Protein AF-0000000083156816 (afdb_homodimer)

Organism: NCBI:txid41062

Nearest PDB structures (foldseek):
  1ep1-assembly1_B  TM=6.216E-01  e=5.059E-05  Lactococcus lactis
  7c3a-assembly1_A  TM=6.419E-01  e=1.952E-04  Janthinobacterium sp. J3
  3g5t-assembly1_A  TM=5.128E-01  e=2.374E+00  Saccharomyces cerevisiae
  8tn6-assembly1_C  TM=5.346E-01  e=4.349E+00  synthetic construct
  6r1j-assembly1_J-2  TM=1.664E-01  e=1.422E+00  Aeromonas hydrophila J-1

Solvent-accessible surface area (backbone atoms only — not comparable to full-atom values): 71644 Å² total; per-residue (Å²): 116,70,75,58,31,49,51,52,14,34,55,67,47,56,72,40,27,36,66,27,72,46,80,58,86,72,86,68,77,72,49,70,40,78,29,75,73,64,49,40,65,34,47,20,62,31,62,27,57,40,20,21,41,30,47,41,30,60,72,66,38,69,87,53,56,68,27,58,51,31,39,42,43,52,58,47,60,27,34,87,55,91,88,58,55,62,42,76,60,53,55,60,54,30,45,61,64,57,82,62,79,64,81,48,64,59,56,68,90,38,67,49,77,50,56,34,32,64,49,64,69,53,30,54,36,37,26,38,30,47,41,43,48,38,50,45,55,52,47,41,53,51,48,23,49,49,50,45,49,48,71,60,44,47,58,38,56,60,43,52,53,72,34,51,63,63,60,66,55,58,52,31,46,46,42,31,65,26,55,55,31,35,61,65,76,66,38,34,65,44,48,52,91,59,55,42,64,42,45,25,34,47,56,41,51,55,50,47,47,57,52,48,52,53,53,46,62,48,64,54,88,80,78,77,47,85,64,39,81,88,36,94,40,70,66,56,44,51,54,49,51,40,24,51,33,23,40,47,42,24,42,35,39,45,33,52,39,46,48,34,59,37,89,68,27,71,60,44,36,57,16,84,59,54,69,67,55,32,41,51,51,24,53,54,49,47,51,50,30,39,50,25,36,48,48,22,50,50,50,52,50,51,54,30,49,76,69,68,44,37,80,67,50,55,70,36,66,28,45,45,26,40,47,49,15,45,48,33,47,53,51,46,56,71,53,61,32,47,57,43,40,71,73,36,45,67,60,32,55,52,50,50,52,52,34,48,52,47,22,53,49,16,48,47,46,19,45,36,65,65,52,70,69,73,79,54,71,59,50,40,55,50,51,23,49,50,54,47,50,50,32,54,52,51,49,50,43,31,25,42,31,68,41,81,35,59,30,40,50,42,80,56,54,98,52,35,35,37,38,36,30,65,76,35,78,53,54,47,33,33,33,42,25,44,56,80,80,47,92,59,47,83,49,63,49,81,45,46,32,33,40,28,63,34,75,58,62,77,66,71,59,68,66,52,65,73,63,60,82,64,78,83,77,74,75,87,81,75,83,71,81,81,80,83,77,81,75,76,81,73,74,77,67,80,65,68,80,67,76,71,66,82,80,52,47,32,40,52,15,30,34,34,73,43,72,56,47,92,56,75,53,50,62,62,73,50,90,61,45,66,42,60,31,35,47,36,50,57,52,57,92,54,34,82,81,53,83,50,83,77,70,51,38,21,38,44,34,41,23,29,58,73,27,41,30,60,47,42,46,56,47,67,42,42,86,49,34,60,38,27,41,35,38,32,77,54,64,51,54,55,53,50,51,36,62,64,56,29,68,69,57,43,58,62,42,45,67,47,74,31,68,80,43,86,76,60,57,65,62,48,51,53,53,57,53,59,71,43,69,81,35,54,34,30,38,36,36,18,43,54,42,67,56,46,23,49,50,40,50,45,50,25,51,52,33,66,74,34,47,74,41,46,64,44,83,46,76,62,69,87,76,134,117,71,76,60,31,51,51,52,12,34,53,70,47,57,70,38,25,34,68,29,73,44,81,57,87,70,87,67,77,72,49,69,41,79,28,79,72,65,50,40,65,35,46,18,62,30,61,26,57,40,22,21,41,30,45,42,31,59,72,65,38,69,88,55,56,68,26,59,51,32,40,42,42,53,55,47,61,26,35,86,53,93,86,57,54,62,43,76,59,54,54,60,54,30,44,61,64,57,84,62,82,63,82,48,66,60,56,70,87,38,67,49,77,51,55,33,31,63,49,63,70,53,30,53,34,36,26,40,30,46,42,43,49,38,51,46,54,51,47,42,53,51,49,22,49,50,50,44,49,50,72,59,43,46,58,39,58,59,42,52,52,73,35,52,64,61,60,65,55,59,54,30,47,46,40,31,65,26,55,54,31,34,62,65,75,68,39,36,65,45,49,50,91,59,56,43,65,43,46,25,32,47,54,42,50,54,51,48,47,57,52,49,51,54,54,46,63,50,65,56,87,78,76,77,46,89,62,39,81,87,37,95,40,71,66,55,45,50,53,51,51,39,23,51,31,22,40,48,42,24,41,35,40,44,32,53,39,45,49,34,60,37,88,70,28,71,61,44,35,55,15,85,59,54,69,66,56,31,40,51,50,25,54,56,50,47,51,51,29,38,51,24,36,47,48,21,50,50,48,52,50,50,53,30,50,74,68,69,43,37,81,66,50,53,70,37,65,29,45,45,25,41,48,48,15,45,47,31,48,52,50,44,54,72,54,61,33,46,59,41,41,72,74,37,44,66,59,33,55,51,50,52,52,51,33,49,53,46,22,52,50,16,49,48,47,19,45,36,66,66,53,68,67,73,80,56,72,60,52,39,54,50,50,23,49,48,55,48,50,51,31,53,52,50,50,51,42,30,26,42,30,67,41,81,37,59,30,40,50,44,80,55,54,97,52,34,36,38,38,36,31,64,78,36,79,54,54,48,32,31,32,43,24,44,57,78,79,47,92,59,48,82,50,64,49,80,42,43,32,34,38,28,64,33,76,57,62,77,67,70,57,66,65,49,62,71,62,58,77,65,75,78,71,80,76,81,81,78,85,70,84,80,79,81,73,83,72,76,82,75,73,78,64,80,66,67,79,66,77,71,64,79,79,51,47,32,39,51,16,31,36,32,70,43,71,55,48,92,57,76,52,50,63,60,73,50,88,60,46,67,44,60,31,36,49,37,48,58,52,57,91,53,34,81,83,54,84,50,83,77,70,51,37,21,37,44,35,40,24,30,58,73,27,42,30,61,46,43,46,55,47,68,44,40,86,48,34,59,39,27,41,34,39,34,78,58,62,52,55,56,52,48,50,36,61,65,56,28,69,69,57,43,57,62,42,45,65,45,73,31,68,80,42,86,77,61,57,64,62,48,49,52,54,56,52,59,71,42,69,81,35,53,35,30,38,37,36,17,42,55,43,67,57,46,21,50,51,40,50,46,51,24,49,52,34,66,74,34,48,74,42,44,64,45,82,44,75,60,69,86,77,134

Structure (mmCIF, N/CA/C/O backbone):
data_AF-0000000083156816-model_v1
#
loop_
_entity.id
_entity.type
_entity.pdbx_description
1 polymer 'Ferric reductase'
#
loop_
_atom_site.group_PDB
_atom_site.id
_atom_site.type_symbol
_atom_site.label_atom_id
_atom_site.label_alt_id
_atom_site.label_comp_id
_atom_site.label_asym_id
_atom_site.label_entity_id
_atom_site.label_seq_id
_atom_site.pdbx_PDB_ins_code
_atom_site.Cartn_x
_atom_site.Cartn_y
_atom_site.Cartn_z
_atom_site.occupancy
_atom_site.B_iso_or_equiv
_atom_site.auth_seq_id
_atom_site.auth_comp_id
_atom_site.auth_asym_id
_atom_site.auth_atom_id
_atom_site.pdbx_PDB_model_num
ATOM 1 N N . MET A 1 1 ? 13.906 -25.906 -7.562 1 82.19 1 MET A N 1
ATOM 2 C CA . MET A 1 1 ? 15.062 -26.562 -8.156 1 82.19 1 MET A CA 1
ATOM 3 C C . MET A 1 1 ? 15.102 -28.047 -7.793 1 82.19 1 MET A C 1
ATOM 5 O O . MET A 1 1 ? 14.859 -28.406 -6.641 1 82.19 1 MET A O 1
ATOM 9 N N . TYR A 1 2 ? 15.398 -28.875 -8.75 1 87.81 2 TYR A N 1
ATOM 10 C CA . TYR A 1 2 ? 15.641 -30.297 -8.633 1 87.81 2 TYR A CA 1
ATOM 11 C C . TYR A 1 2 ? 14.492 -31 -7.914 1 87.81 2 TYR A C 1
ATOM 13 O O . TYR A 1 2 ? 14.703 -31.75 -6.961 1 87.81 2 TYR A O 1
ATOM 21 N N . GLN A 1 3 ? 13.422 -30.719 -8.32 1 90.12 3 GLN A N 1
ATOM 22 C CA . GLN A 1 3 ? 12.219 -31.391 -7.828 1 90.12 3 GLN A CA 1
ATOM 23 C C . GLN A 1 3 ? 11.57 -32.219 -8.922 1 90.12 3 GLN A C 1
ATOM 25 O O . GLN A 1 3 ? 11.289 -31.719 -10.016 1 90.12 3 GLN A O 1
ATOM 30 N N . PRO A 1 4 ? 11.461 -33.5 -8.617 1 94.69 4 PRO A N 1
ATOM 31 C CA . PRO A 1 4 ? 11.773 -34.312 -7.426 1 94.69 4 PRO A CA 1
ATOM 32 C C . PRO A 1 4 ? 13.219 -34.781 -7.418 1 94.69 4 PRO A C 1
ATOM 34 O O . PRO A 1 4 ? 13.758 -35.188 -8.461 1 94.69 4 PRO A O 1
ATOM 37 N N . PRO A 1 5 ? 13.797 -34.938 -6.266 1 95.44 5 PRO A N 1
ATOM 38 C CA . PRO A 1 5 ? 15.227 -35.281 -6.211 1 95.44 5 PRO A CA 1
ATOM 39 C C . PRO A 1 5 ? 15.508 -36.688 -6.684 1 95.44 5 PRO A C 1
ATOM 41 O O . PRO A 1 5 ? 16.578 -36.969 -7.227 1 95.44 5 PRO A O 1
ATOM 44 N N . CYS A 1 6 ? 14.586 -37.562 -6.508 1 97.06 6 CYS A N 1
ATOM 45 C CA . CYS A 1 6 ? 14.805 -38.938 -6.895 1 97.06 6 CYS A CA 1
ATOM 46 C C . CYS A 1 6 ? 15.055 -39.062 -8.391 1 97.06 6 CYS A C 1
ATOM 48 O O . CYS A 1 6 ? 15.938 -39.812 -8.82 1 97.06 6 CYS A O 1
ATOM 50 N N . ALA A 1 7 ? 14.305 -38.281 -9.227 1 97.44 7 ALA A N 1
ATOM 51 C CA . ALA A 1 7 ? 14.453 -38.312 -10.68 1 97.44 7 ALA A CA 1
ATOM 52 C C . ALA A 1 7 ? 15.781 -37.719 -11.117 1 97.44 7 ALA A C 1
ATOM 54 O O . ALA A 1 7 ? 16.469 -38.25 -11.984 1 97.44 7 ALA A O 1
ATOM 55 N N . TYR A 1 8 ? 16.125 -36.688 -10.508 1 96.44 8 TYR A N 1
ATOM 56 C CA . TYR A 1 8 ? 17.391 -36.062 -10.82 1 96.44 8 TYR A CA 1
ATOM 57 C C . TYR A 1 8 ? 18.562 -36.969 -10.422 1 96.44 8 TYR A C 1
ATOM 59 O O . TYR A 1 8 ? 19.578 -37.031 -11.125 1 96.44 8 TYR A O 1
ATOM 67 N N . ALA A 1 9 ? 18.422 -37.594 -9.289 1 96.81 9 ALA A N 1
ATOM 68 C CA . ALA A 1 9 ? 19.453 -38.5 -8.812 1 96.81 9 ALA A CA 1
ATOM 69 C C . ALA A 1 9 ? 19.625 -39.688 -9.781 1 96.81 9 ALA A C 1
ATOM 71 O O . ALA A 1 9 ? 20.766 -40.094 -10.031 1 96.81 9 ALA A O 1
ATOM 72 N N . CYS A 1 10 ? 18.562 -40.156 -10.352 1 97.62 10 CYS A N 1
ATOM 73 C CA . CYS A 1 10 ? 18.625 -41.219 -11.336 1 97.62 10 CYS A CA 1
ATOM 74 C C . CYS A 1 10 ? 19.422 -40.781 -12.562 1 97.62 10 CYS A C 1
ATOM 76 O O . CYS A 1 10 ? 20.312 -41.531 -13.008 1 97.62 10 CYS A O 1
ATOM 78 N N . ARG A 1 11 ? 19.125 -39.625 -13.055 1 96.31 11 ARG A N 1
ATOM 79 C CA . ARG A 1 11 ? 19.828 -39.156 -14.242 1 96.31 11 ARG A CA 1
ATOM 80 C C . ARG A 1 11 ? 21.312 -38.969 -13.961 1 96.31 11 ARG A C 1
ATOM 82 O O . ARG A 1 11 ? 22.156 -39.312 -14.789 1 96.31 11 ARG A O 1
ATOM 89 N N . ALA A 1 12 ? 21.594 -38.469 -12.805 1 94.5 12 ALA A N 1
ATOM 90 C CA . ALA A 1 12 ? 22.984 -38.219 -12.438 1 94.5 12 ALA A CA 1
ATOM 91 C C . ALA A 1 12 ? 23.766 -39.5 -12.219 1 94.5 12 ALA A C 1
ATOM 93 O O . ALA A 1 12 ? 25 -39.5 -12.242 1 94.5 12 ALA A O 1
ATOM 94 N N . SER A 1 13 ? 23.109 -40.594 -12.039 1 95.31 13 SER A N 1
ATOM 95 C CA . SER A 1 13 ? 23.734 -41.875 -11.742 1 95.31 13 SER A CA 1
ATOM 96 C C . SER A 1 13 ? 24.031 -42.656 -13.023 1 95.31 13 SER A C 1
ATOM 98 O O . SER A 1 13 ? 24.422 -43.812 -12.961 1 95.31 13 SER A O 1
ATOM 100 N N . ILE A 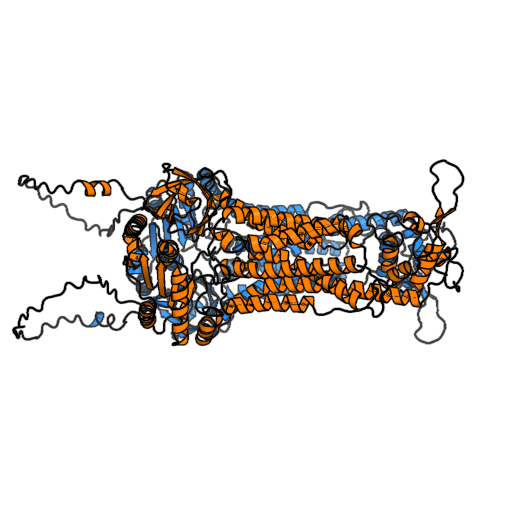1 14 ? 23.781 -41.969 -14.18 1 94.88 14 ILE A N 1
ATOM 101 C CA . ILE A 1 14 ? 24.062 -42.625 -15.453 1 94.88 14 ILE A CA 1
ATOM 102 C C . ILE A 1 14 ? 25.078 -41.781 -16.234 1 94.88 14 ILE A C 1
ATOM 104 O O . ILE A 1 14 ? 24.75 -41.125 -17.219 1 94.88 14 ILE A O 1
ATOM 108 N N . PRO A 1 15 ? 26.344 -41.875 -15.805 1 90.62 15 PRO A N 1
ATOM 109 C CA . PRO A 1 15 ? 27.375 -41.094 -16.484 1 90.62 15 PRO A CA 1
ATOM 110 C C . PRO A 1 15 ? 27.953 -41.812 -17.703 1 90.62 15 PRO A C 1
ATOM 112 O O . PRO A 1 15 ? 28.922 -41.312 -18.297 1 90.62 15 PRO A O 1
ATOM 115 N N . ASN A 1 16 ? 27.359 -42.844 -18.203 1 90.38 16 ASN A N 1
ATOM 116 C CA . ASN A 1 16 ? 27.891 -43.719 -19.234 1 90.38 16 ASN A CA 1
ATOM 117 C C . ASN A 1 16 ? 27.984 -43 -20.594 1 90.38 16 ASN A C 1
ATOM 119 O O . ASN A 1 16 ? 27.172 -42.125 -20.875 1 90.38 16 ASN A O 1
ATOM 123 N N . ALA A 1 17 ? 29 -43.438 -21.344 1 91.06 17 ALA A N 1
ATOM 124 C CA . ALA A 1 17 ? 29.016 -43.062 -22.75 1 91.06 17 ALA A CA 1
ATOM 125 C C . ALA A 1 17 ? 27.891 -43.75 -23.516 1 91.06 17 ALA A C 1
ATOM 127 O O . ALA A 1 17 ? 27.438 -44.812 -23.141 1 91.06 17 ALA A O 1
ATOM 128 N N . LEU A 1 18 ? 27.438 -43.031 -24.453 1 91.81 18 LEU A N 1
ATOM 129 C CA . LEU A 1 18 ? 26.328 -43.531 -25.234 1 91.81 18 LEU A CA 1
ATOM 130 C C . LEU A 1 18 ? 26.688 -43.688 -26.703 1 91.81 18 LEU A C 1
ATOM 132 O O . LEU A 1 18 ? 27.578 -42.969 -27.188 1 91.81 18 LEU A O 1
ATOM 136 N N . ASN A 1 19 ? 26.047 -44.594 -27.328 1 88.5 19 ASN A N 1
ATOM 137 C CA . ASN A 1 19 ? 26.156 -44.719 -28.781 1 88.5 19 ASN A CA 1
ATOM 138 C C . ASN A 1 19 ? 25.219 -43.75 -29.5 1 88.5 19 ASN A C 1
ATOM 140 O O . ASN A 1 19 ? 24 -43.938 -29.484 1 88.5 19 ASN A O 1
ATOM 144 N N . CYS A 1 20 ? 25.812 -42.594 -30 1 86.25 20 CYS A N 1
ATOM 145 C CA . CYS A 1 20 ? 24.984 -41.531 -30.578 1 86.25 20 CYS A CA 1
ATOM 146 C C . CYS A 1 20 ? 25.094 -41.531 -32.094 1 86.25 20 CYS A C 1
ATOM 148 O O . CYS A 1 20 ? 26.125 -41.938 -32.656 1 86.25 20 CYS A O 1
ATOM 150 N N . SER A 1 21 ? 23.938 -41.312 -32.812 1 71.62 21 SER A N 1
ATOM 151 C CA . SER A 1 21 ? 23.938 -41.25 -34.25 1 71.62 21 SER A CA 1
ATOM 152 C C . SER A 1 21 ? 24.531 -39.906 -34.75 1 71.62 21 SER A C 1
ATOM 154 O O . SER A 1 21 ? 24.25 -38.875 -34.156 1 71.62 21 SER A O 1
ATOM 156 N N . MET A 1 22 ? 25.688 -39.781 -35.156 1 56.78 22 MET A N 1
ATOM 157 C CA . MET A 1 22 ? 26.188 -38.531 -35.75 1 56.78 22 MET A CA 1
ATOM 158 C C . MET A 1 22 ? 25.516 -38.281 -37.094 1 56.78 22 MET A C 1
ATOM 160 O O . MET A 1 22 ? 25.422 -39.156 -37.938 1 56.78 22 MET A O 1
ATOM 164 N N . ALA A 1 23 ? 24.469 -37.375 -37.188 1 49.44 23 ALA A N 1
ATOM 165 C CA . ALA A 1 23 ? 24.047 -36.938 -38.5 1 49.44 23 ALA A CA 1
ATOM 166 C C . ALA A 1 23 ? 25.25 -36.5 -39.344 1 49.44 23 ALA A C 1
ATOM 168 O O . ALA A 1 23 ? 25.984 -35.594 -38.969 1 49.44 23 ALA A O 1
ATOM 169 N N . SER A 1 24 ? 25.906 -37.375 -39.906 1 44.31 24 SER A N 1
ATOM 170 C CA . SER A 1 24 ? 26.859 -36.875 -40.875 1 44.31 24 SER A CA 1
ATOM 171 C C . SER A 1 24 ? 26.203 -35.875 -41.844 1 44.31 24 SER A C 1
ATOM 173 O O . SER A 1 24 ? 25.047 -36.062 -42.219 1 44.31 24 SER A O 1
ATOM 175 N N . HIS A 1 25 ? 26.656 -34.625 -41.875 1 42.59 25 HIS A N 1
ATOM 176 C CA . HIS A 1 25 ? 26.203 -33.719 -42.938 1 42.59 25 HIS A CA 1
ATOM 177 C C . HIS A 1 25 ? 25.922 -34.5 -44.219 1 42.59 25 HIS A C 1
ATOM 179 O O . HIS A 1 25 ? 25.281 -33.969 -45.156 1 42.59 25 HIS A O 1
ATOM 185 N N . HIS A 1 26 ? 26.969 -35.125 -44.906 1 40.88 26 HIS A N 1
ATOM 186 C CA . HIS A 1 26 ? 26.859 -35.625 -46.281 1 40.88 26 HIS A CA 1
ATOM 187 C C . HIS A 1 26 ? 26.203 -37 -46.281 1 40.88 26 HIS A C 1
ATOM 189 O O . HIS A 1 26 ? 26.656 -37.938 -45.594 1 40.88 26 HIS A O 1
ATOM 195 N N . GLY A 1 27 ? 25 -37.25 -46.781 1 40.72 27 GLY A N 1
ATOM 196 C CA . GLY A 1 27 ? 24.031 -38.25 -47.219 1 40.72 27 GLY A CA 1
ATOM 197 C C . GLY A 1 27 ? 24.234 -39.625 -46.562 1 40.72 27 GLY A C 1
ATOM 198 O O . GLY A 1 27 ? 23.406 -40.5 -46.719 1 40.72 27 GLY A O 1
ATOM 199 N N . MET A 1 28 ? 25.453 -40.219 -46.5 1 42.5 28 MET A N 1
ATOM 200 C CA . MET A 1 28 ? 25.578 -41.688 -46.5 1 42.5 28 MET A CA 1
ATOM 201 C C . MET A 1 28 ? 25.219 -42.219 -45.125 1 42.5 28 MET A C 1
ATOM 203 O O . MET A 1 28 ? 24.906 -41.469 -44.188 1 42.5 28 MET A O 1
ATOM 207 N N . ASP A 1 29 ? 26.156 -43.125 -44.438 1 41.62 29 ASP A N 1
ATOM 208 C CA . ASP A 1 29 ? 26.109 -44.156 -43.406 1 41.62 29 ASP A CA 1
ATOM 209 C C . ASP A 1 29 ? 26.031 -43.562 -42 1 41.62 29 ASP A C 1
ATOM 211 O O . ASP A 1 29 ? 26.812 -42.688 -41.656 1 41.62 29 ASP A O 1
ATOM 215 N N . MET A 1 30 ? 24.938 -43.562 -41.375 1 48.38 30 MET A N 1
ATOM 216 C CA . MET A 1 30 ? 24.703 -43.25 -39.969 1 48.38 30 MET A CA 1
ATOM 217 C C . MET A 1 30 ? 25.734 -43.938 -39.062 1 48.38 30 MET A C 1
ATOM 219 O O . MET A 1 30 ? 25.781 -45.156 -39 1 48.38 30 MET A O 1
ATOM 223 N N . ALA A 1 31 ? 26.953 -43.531 -39.031 1 52.5 31 ALA A N 1
ATOM 224 C CA . ALA A 1 31 ? 27.969 -44.125 -38.156 1 52.5 31 ALA A CA 1
ATOM 225 C C . ALA A 1 31 ? 27.703 -43.812 -36.688 1 52.5 31 ALA A C 1
ATOM 227 O O . ALA A 1 31 ? 27.391 -42.656 -36.344 1 52.5 31 ALA A O 1
ATOM 228 N N . TRP A 1 32 ? 27.359 -44.844 -35.906 1 59.38 32 TRP A N 1
ATOM 229 C CA . TRP A 1 32 ? 27.266 -44.781 -34.438 1 59.38 32 TRP A CA 1
ATOM 230 C C . TRP A 1 32 ? 28.625 -44.531 -33.812 1 59.38 32 TRP A C 1
ATOM 232 O O . TRP A 1 32 ? 29.625 -45.094 -34.25 1 59.38 32 TRP A O 1
ATOM 242 N N . MET A 1 33 ? 28.797 -43.344 -33.281 1 69.25 33 MET A N 1
ATOM 243 C CA . MET A 1 33 ? 30.031 -43.031 -32.562 1 69.25 33 MET A CA 1
ATOM 244 C C . MET A 1 33 ? 29.812 -43 -31.062 1 69.25 33 MET A C 1
ATOM 246 O O . MET A 1 33 ? 28.766 -42.531 -30.609 1 69.25 33 MET A O 1
ATOM 250 N N . VAL A 1 34 ? 30.594 -43.75 -30.406 1 73 34 VAL A N 1
ATOM 251 C CA . VAL A 1 34 ? 30.609 -43.688 -28.953 1 73 34 VAL A CA 1
ATOM 252 C C . VAL A 1 34 ? 31.031 -42.281 -28.516 1 73 34 VAL A C 1
ATOM 254 O O . VAL A 1 34 ? 32.094 -41.812 -28.906 1 73 34 VAL A O 1
ATOM 257 N N . ASP A 1 35 ? 30.094 -41.594 -27.938 1 73.69 35 ASP A N 1
ATOM 258 C CA . ASP A 1 35 ? 30.359 -40.25 -27.422 1 73.69 35 ASP A CA 1
ATOM 259 C C . ASP A 1 35 ? 30.484 -40.25 -25.906 1 73.69 35 ASP A C 1
ATOM 261 O O . ASP A 1 35 ? 29.562 -40.625 -25.188 1 73.69 35 ASP A O 1
ATOM 265 N N . GLU A 1 36 ? 31.609 -39.812 -25.375 1 77.25 36 GLU A N 1
ATOM 266 C CA . GLU A 1 36 ? 31.859 -39.719 -23.938 1 77.25 36 GLU A CA 1
ATOM 267 C C . GLU A 1 36 ? 31.078 -38.594 -23.297 1 77.25 36 GLU A C 1
ATOM 269 O O . GLU A 1 36 ? 30.75 -38.656 -22.109 1 77.25 36 GLU A O 1
ATOM 274 N N . SER A 1 37 ? 30.781 -37.625 -24.094 1 82.69 37 SER A N 1
ATOM 275 C CA . SER A 1 37 ? 29.922 -36.531 -23.688 1 82.69 37 SER A CA 1
ATOM 276 C C . SER A 1 37 ? 28.75 -36.344 -24.641 1 82.69 37 SER A C 1
ATOM 278 O O . SER A 1 37 ? 28.797 -35.469 -25.516 1 82.69 37 SER A O 1
ATOM 280 N N . PRO A 1 38 ? 27.797 -37.125 -24.406 1 89.62 38 PRO A N 1
ATOM 281 C CA . PRO A 1 38 ? 26.672 -37.125 -25.359 1 89.62 38 PRO A CA 1
ATOM 282 C C . PRO A 1 38 ? 25.953 -35.781 -25.406 1 89.62 38 PRO A C 1
ATOM 284 O O . PRO A 1 38 ? 25.875 -35.062 -24.406 1 89.62 38 PRO A O 1
ATOM 287 N N . SER A 1 39 ? 25.516 -35.438 -26.594 1 89.31 39 SER A N 1
ATOM 288 C CA . SER A 1 39 ? 24.734 -34.219 -26.797 1 89.31 39 SER A CA 1
ATOM 289 C C . SER A 1 39 ? 23.297 -34.406 -26.297 1 89.31 39 SER A C 1
ATOM 291 O O . SER A 1 39 ? 22.844 -35.531 -26.062 1 89.31 39 SER A O 1
ATOM 293 N N . PRO A 1 40 ? 22.578 -33.281 -26.047 1 91.69 40 PRO A N 1
ATOM 294 C CA . PRO A 1 40 ? 21.188 -33.375 -25.625 1 91.69 40 PRO A CA 1
ATOM 295 C C . PRO A 1 40 ? 20.328 -34.156 -26.594 1 91.69 40 PRO A C 1
ATOM 297 O O . PRO A 1 40 ? 19.422 -34.906 -26.172 1 91.69 40 PRO A O 1
ATOM 300 N N . GLU A 1 41 ? 20.641 -34.094 -27.812 1 91.69 41 GLU A N 1
ATOM 301 C CA . GLU A 1 41 ? 19.891 -34.844 -28.812 1 91.69 41 GLU A CA 1
ATOM 302 C C . GLU A 1 41 ? 20.125 -36.344 -28.672 1 91.69 41 GLU A C 1
ATOM 304 O O . GLU A 1 41 ? 19.203 -37.125 -28.859 1 91.69 41 GLU A O 1
ATOM 309 N N . CYS A 1 42 ? 21.344 -36.625 -28.297 1 93.19 42 CYS A N 1
ATOM 310 C CA . CYS A 1 42 ? 21.672 -38.031 -28.078 1 93.19 42 CYS A CA 1
ATOM 311 C C . CYS A 1 42 ? 20.938 -38.594 -26.859 1 93.19 42 CYS A C 1
ATOM 313 O O . CYS A 1 42 ? 20.375 -39.688 -26.922 1 93.19 42 CYS A O 1
ATOM 315 N N . TYR A 1 43 ? 20.922 -37.844 -25.844 1 94.38 43 TYR A N 1
ATOM 316 C CA . TYR A 1 43 ? 20.234 -38.25 -24.641 1 94.38 43 TYR A CA 1
ATOM 317 C C . TYR A 1 43 ? 18.734 -38.469 -24.922 1 94.38 43 TYR A C 1
ATOM 319 O O . TYR A 1 43 ? 18.125 -39.406 -24.391 1 94.38 43 TYR A O 1
ATOM 327 N N . ALA A 1 44 ? 18.219 -37.594 -25.75 1 94.5 44 ALA A N 1
ATOM 328 C CA . ALA A 1 44 ? 16.781 -37.594 -26.031 1 94.5 44 ALA A CA 1
ATOM 329 C C . ALA A 1 44 ? 16.406 -38.75 -26.938 1 94.5 44 ALA A C 1
ATOM 331 O O . ALA A 1 44 ? 15.234 -39.156 -26.984 1 94.5 44 ALA A O 1
ATOM 332 N N . ALA A 1 45 ? 17.438 -39.375 -27.609 1 93.38 45 ALA A N 1
ATOM 333 C CA . ALA A 1 45 ? 17.078 -40.344 -28.641 1 93.38 45 ALA A CA 1
ATOM 334 C C . ALA A 1 45 ? 17.641 -41.719 -28.312 1 93.38 45 ALA A C 1
ATOM 336 O O . ALA A 1 45 ? 17.219 -42.719 -28.875 1 93.38 45 ALA A O 1
ATOM 337 N N . ASN A 1 46 ? 18.547 -41.844 -27.391 1 94.38 46 ASN A N 1
ATOM 338 C CA . ASN A 1 46 ? 19.234 -43.094 -27.094 1 94.38 46 ASN A CA 1
ATOM 339 C C . ASN A 1 46 ? 18.359 -44.062 -26.297 1 94.38 46 ASN A C 1
ATOM 341 O O . ASN A 1 46 ? 17.984 -43.75 -25.172 1 94.38 46 ASN A O 1
ATOM 345 N N . ASP A 1 47 ? 18.141 -45.25 -26.734 1 94.25 47 ASP A N 1
ATOM 346 C CA . ASP A 1 47 ? 17.234 -46.219 -26.109 1 94.25 47 ASP A CA 1
ATOM 347 C C . ASP A 1 47 ? 17.797 -46.719 -24.781 1 94.25 47 ASP A C 1
ATOM 349 O O . ASP A 1 47 ? 17.078 -46.781 -23.781 1 94.25 47 ASP A O 1
ATOM 353 N N . ALA A 1 48 ? 19.062 -47.062 -24.828 1 94.06 48 ALA A N 1
ATOM 354 C CA . ALA A 1 48 ? 19.672 -47.625 -23.625 1 94.06 48 ALA A CA 1
ATOM 355 C C . ALA A 1 48 ? 19.625 -46.656 -22.469 1 94.06 48 ALA A C 1
ATOM 357 O O . ALA A 1 48 ? 19.312 -47.031 -21.328 1 94.06 48 ALA A O 1
ATOM 358 N N . PHE A 1 49 ? 19.906 -45.469 -22.797 1 95.25 49 PHE A N 1
ATOM 359 C CA . PHE A 1 49 ? 19.891 -44.406 -21.781 1 95.25 49 PHE A CA 1
ATOM 360 C C . PHE A 1 49 ? 18.469 -44.188 -21.266 1 95.25 49 PHE A C 1
ATOM 362 O O . PHE A 1 49 ? 18.234 -44.156 -20.062 1 95.25 49 PHE A O 1
ATOM 369 N N . LEU A 1 50 ? 17.531 -43.969 -22.156 1 97.06 50 LEU A N 1
ATOM 370 C CA . LEU A 1 50 ? 16.141 -43.688 -21.812 1 97.06 50 LEU A CA 1
ATOM 371 C C . LEU A 1 50 ? 15.547 -44.844 -21 1 97.06 50 LEU A C 1
ATOM 373 O O . LEU A 1 50 ? 14.844 -44.594 -20 1 97.06 50 LEU A O 1
ATOM 377 N N . GLN A 1 51 ? 15.867 -46.062 -21.344 1 96.88 51 GLN A N 1
ATOM 378 C CA . GLN A 1 51 ? 15.344 -47.219 -20.656 1 96.88 51 GLN A CA 1
ATOM 379 C C . GLN A 1 51 ? 15.953 -47.344 -19.266 1 96.88 51 GLN A C 1
ATOM 381 O O . GLN A 1 51 ? 15.242 -47.625 -18.297 1 96.88 51 GLN A O 1
ATOM 386 N N . THR A 1 52 ? 17.203 -47.156 -19.188 1 96.75 52 THR A N 1
ATOM 387 C CA . THR A 1 52 ? 17.875 -47.219 -17.906 1 96.75 52 THR A CA 1
ATOM 388 C C . THR A 1 52 ? 17.359 -46.156 -16.953 1 96.75 52 THR A C 1
ATOM 390 O O . THR A 1 52 ? 17.062 -46.438 -15.789 1 96.75 52 THR A O 1
ATOM 393 N N . LEU A 1 53 ? 17.297 -44.938 -17.5 1 97.56 53 LEU A N 1
ATOM 394 C CA . LEU A 1 53 ? 16.781 -43.844 -16.703 1 97.56 53 LEU A CA 1
ATOM 395 C C . LEU A 1 53 ? 15.344 -44.094 -16.266 1 97.56 53 LEU A C 1
ATOM 397 O O . LEU A 1 53 ? 14.992 -43.875 -15.102 1 97.56 53 LEU A O 1
ATOM 401 N N . ALA A 1 54 ? 14.492 -44.531 -17.156 1 97.25 54 ALA A N 1
ATOM 402 C CA . ALA A 1 54 ? 13.086 -44.812 -16.859 1 97.25 54 ALA A CA 1
ATOM 403 C C . ALA A 1 54 ? 12.977 -45.875 -15.758 1 97.25 54 ALA A C 1
ATOM 405 O O . ALA A 1 54 ? 12.164 -45.75 -14.844 1 97.25 54 ALA A O 1
ATOM 406 N N . TYR A 1 55 ? 13.797 -46.875 -15.828 1 97 55 TYR A N 1
ATOM 407 C CA . TYR A 1 55 ? 13.75 -47.969 -14.828 1 97 55 TYR A CA 1
ATOM 408 C C . TYR A 1 55 ? 14.211 -47.438 -13.469 1 97 55 TYR A C 1
ATOM 410 O O . TYR A 1 55 ? 13.656 -47.812 -12.438 1 97 55 TYR A O 1
ATOM 418 N N . CYS A 1 56 ? 15.227 -46.688 -13.523 1 97.38 56 CYS A N 1
ATOM 419 C CA . CYS A 1 56 ? 15.711 -46.094 -12.281 1 97.38 56 CYS A CA 1
ATOM 420 C C . CYS A 1 56 ? 14.617 -45.281 -11.617 1 97.38 56 CYS A C 1
ATOM 422 O O . CYS A 1 56 ? 14.383 -45.406 -10.414 1 97.38 56 CYS A O 1
ATOM 424 N N . ILE A 1 57 ? 13.953 -44.406 -12.359 1 97.75 57 ILE A N 1
ATOM 425 C CA . ILE A 1 57 ? 12.883 -43.562 -11.844 1 97.75 57 ILE A CA 1
ATOM 426 C C . ILE A 1 57 ? 11.742 -44.406 -11.32 1 97.75 57 ILE A C 1
ATOM 428 O O . ILE A 1 57 ? 11.188 -44.156 -10.25 1 97.75 57 ILE A O 1
ATOM 432 N N . TYR A 1 58 ? 11.469 -45.469 -12.008 1 95.69 58 TYR A N 1
ATOM 433 C CA . TYR A 1 58 ? 10.414 -46.406 -11.602 1 95.69 58 TYR A CA 1
ATOM 434 C C . TYR A 1 58 ? 10.75 -47.062 -10.258 1 95.69 58 TYR A C 1
ATOM 436 O O . TYR A 1 58 ? 9.875 -47.188 -9.398 1 95.69 58 TYR A O 1
ATOM 444 N N . SER A 1 59 ? 11.914 -47.344 -10.047 1 95.81 59 SER A N 1
ATOM 445 C CA . SER A 1 59 ? 12.344 -48.094 -8.859 1 95.81 59 SER A CA 1
ATOM 446 C C . SER A 1 59 ? 12.477 -47.156 -7.656 1 95.81 59 SER A C 1
ATOM 448 O O . SER A 1 59 ? 12.25 -47.562 -6.516 1 95.81 59 SER A O 1
ATOM 450 N N . HIS A 1 60 ? 12.781 -45.906 -7.898 1 97.38 60 HIS A N 1
ATOM 451 C CA . HIS A 1 60 ? 13.172 -45.062 -6.77 1 97.38 60 HIS A CA 1
ATOM 452 C C . HIS A 1 60 ? 12.141 -43.969 -6.516 1 97.38 60 HIS A C 1
ATOM 454 O O . HIS A 1 60 ? 12.125 -43.375 -5.441 1 97.38 60 HIS A O 1
ATOM 460 N N . CYS A 1 61 ? 11.328 -43.625 -7.5 1 97.31 61 CYS A N 1
ATOM 461 C CA . CYS A 1 61 ? 10.422 -42.469 -7.367 1 97.31 61 CYS A CA 1
ATOM 462 C C . CYS A 1 61 ? 8.969 -42.938 -7.316 1 97.31 61 CYS A C 1
ATOM 464 O O . CYS A 1 61 ? 8.102 -42.344 -7.953 1 97.31 61 CYS A O 1
ATOM 466 N N . GLN A 1 62 ? 8.719 -43.938 -6.562 1 93 62 GLN A N 1
ATOM 467 C CA . GLN A 1 62 ? 7.398 -44.562 -6.531 1 93 62 GLN A CA 1
ATOM 468 C C . GLN A 1 62 ? 6.387 -43.656 -5.812 1 93 62 GLN A C 1
ATOM 470 O O . GLN A 1 62 ? 5.184 -43.75 -6.07 1 93 62 GLN A O 1
ATOM 475 N N . THR A 1 63 ? 6.848 -42.812 -5.016 1 92.25 63 THR A N 1
ATOM 476 C CA . THR A 1 63 ? 5.945 -41.969 -4.211 1 92.25 63 THR A CA 1
ATOM 477 C C . THR A 1 63 ? 5.547 -40.719 -4.965 1 92.25 63 THR A C 1
ATOM 479 O O . THR A 1 63 ? 4.66 -39.969 -4.527 1 92.25 63 THR A O 1
ATOM 482 N N . GLN A 1 64 ? 6.141 -40.469 -6.039 1 94.19 64 GLN A N 1
ATOM 483 C CA . GLN A 1 64 ? 5.84 -39.25 -6.809 1 94.19 64 GLN A CA 1
ATOM 484 C C . GLN A 1 64 ? 4.703 -39.5 -7.797 1 94.19 64 GLN A C 1
ATOM 486 O O . GLN A 1 64 ? 4.523 -40.625 -8.273 1 94.19 64 GLN A O 1
ATOM 491 N N . ALA A 1 65 ? 3.959 -38.438 -8.07 1 92.62 65 ALA A N 1
ATOM 492 C CA . ALA A 1 65 ? 2.896 -38.531 -9.062 1 92.62 65 ALA A CA 1
ATOM 493 C C . ALA A 1 65 ? 3.473 -38.75 -10.461 1 92.62 65 ALA A C 1
ATOM 495 O O . ALA A 1 65 ? 4.531 -38.188 -10.789 1 92.62 65 ALA A O 1
ATOM 496 N N . ASN A 1 66 ? 2.789 -39.531 -11.305 1 93.31 66 ASN A N 1
ATOM 497 C CA . ASN A 1 66 ? 3.236 -39.781 -12.672 1 93.31 66 ASN A CA 1
ATOM 498 C C . ASN A 1 66 ? 3.34 -38.5 -13.484 1 93.31 66 ASN A C 1
ATOM 500 O O . ASN A 1 66 ? 4.227 -38.375 -14.336 1 93.31 66 ASN A O 1
ATOM 504 N N . SER A 1 67 ? 2.445 -37.625 -13.172 1 93.88 67 SER A N 1
ATOM 505 C CA . SER A 1 67 ? 2.473 -36.344 -13.891 1 93.88 67 SER A CA 1
ATOM 506 C C . SER A 1 67 ? 3.74 -35.562 -13.57 1 93.88 67 SER A C 1
ATOM 508 O O . SER A 1 67 ? 4.328 -34.938 -14.461 1 93.88 67 SER A O 1
ATOM 510 N N . THR A 1 68 ? 4.141 -35.625 -12.312 1 95.31 68 THR A N 1
ATOM 511 C CA . THR A 1 68 ? 5.371 -34.969 -11.898 1 95.31 68 THR A CA 1
ATOM 512 C C . THR A 1 68 ? 6.582 -35.594 -12.578 1 95.31 68 THR A C 1
ATOM 514 O O . THR A 1 68 ? 7.469 -34.875 -13.055 1 95.31 68 THR A O 1
ATOM 517 N N . LEU A 1 69 ? 6.57 -36.875 -12.664 1 95.81 69 LEU A N 1
ATOM 518 C CA . LEU A 1 69 ? 7.676 -37.594 -13.281 1 95.81 69 LEU A CA 1
ATOM 519 C C . LEU A 1 69 ? 7.715 -37.344 -14.789 1 95.81 69 LEU A C 1
ATOM 521 O O . LEU A 1 69 ? 8.789 -37.188 -15.367 1 95.81 69 LEU A O 1
ATOM 525 N N . GLN A 1 70 ? 6.57 -37.281 -15.375 1 94.88 70 GLN A N 1
ATOM 526 C CA . GLN A 1 70 ? 6.508 -37 -16.812 1 94.88 70 GLN A CA 1
ATOM 527 C C . GLN A 1 70 ? 6.973 -35.594 -17.125 1 94.88 70 GLN A C 1
ATOM 529 O O . GLN A 1 70 ? 7.613 -35.344 -18.141 1 94.88 70 GLN A O 1
ATOM 534 N N . LYS A 1 71 ? 6.59 -34.75 -16.281 1 94.44 71 LYS A N 1
ATOM 535 C CA . LYS A 1 71 ? 7.051 -33.375 -16.453 1 94.44 71 LYS A CA 1
ATOM 536 C C . LYS A 1 71 ? 8.57 -33.281 -16.344 1 94.44 71 LYS A C 1
ATOM 538 O O . LYS A 1 71 ? 9.219 -32.625 -17.172 1 94.44 71 LYS A O 1
ATOM 543 N N . TYR A 1 72 ? 9.086 -33.875 -15.328 1 95 72 TYR A N 1
ATOM 544 C CA . TYR A 1 72 ? 10.539 -33.969 -15.211 1 95 72 TYR A CA 1
ATOM 545 C C . TYR A 1 72 ? 11.164 -34.562 -16.453 1 95 72 TYR A C 1
ATOM 547 O O . TYR A 1 72 ? 12.156 -34.062 -16.984 1 95 72 TYR A O 1
ATOM 555 N N . TRP A 1 73 ? 10.562 -35.688 -16.969 1 95.44 73 TRP A N 1
ATOM 556 C CA . TRP A 1 73 ? 11.031 -36.438 -18.141 1 95.44 73 TRP A CA 1
ATOM 557 C C . TRP A 1 73 ? 11.117 -35.5 -19.359 1 95.44 73 TRP A C 1
ATOM 559 O O . TRP A 1 73 ? 12.125 -35.5 -20.062 1 95.44 73 TRP A O 1
ATOM 569 N N . GLU A 1 74 ? 10.148 -34.688 -19.531 1 94 74 GLU A N 1
ATOM 570 C CA . GLU A 1 74 ? 10.062 -33.812 -20.688 1 94 74 GLU A CA 1
ATOM 571 C C . GLU A 1 74 ? 11.062 -32.656 -20.594 1 94 74 GLU A C 1
ATOM 573 O O . GLU A 1 74 ? 11.656 -32.25 -21.609 1 94 74 GLU A O 1
ATOM 578 N N . LEU A 1 75 ? 11.328 -32.281 -19.375 1 91.88 75 LEU A N 1
ATOM 579 C CA . LEU A 1 75 ? 12.078 -31.047 -19.234 1 91.88 75 LEU A CA 1
ATOM 580 C C . LEU A 1 75 ? 13.547 -31.344 -18.938 1 91.88 75 LEU A C 1
ATOM 582 O O . LEU A 1 75 ? 14.414 -30.516 -19.234 1 91.88 75 LEU A O 1
ATOM 586 N N . ASN A 1 76 ? 13.922 -32.562 -18.438 1 92.56 76 ASN A N 1
ATOM 587 C CA . ASN A 1 76 ? 15.242 -32.688 -17.828 1 92.56 76 ASN A CA 1
ATOM 588 C C . ASN A 1 76 ? 16 -33.906 -18.328 1 92.56 76 ASN A C 1
ATOM 590 O O . ASN A 1 76 ? 17.156 -34.094 -17.969 1 92.56 76 ASN A O 1
ATOM 594 N N . VAL A 1 77 ? 15.383 -34.719 -19.172 1 93.88 77 VAL A N 1
ATOM 595 C CA . VAL A 1 77 ? 16.031 -35.938 -19.656 1 93.88 77 VAL A CA 1
ATOM 596 C C . VAL A 1 77 ? 17.188 -35.562 -20.578 1 93.88 77 VAL A C 1
ATOM 598 O O . VAL A 1 77 ? 18.281 -36.125 -20.484 1 93.88 77 VAL A O 1
ATOM 601 N N . ALA A 1 78 ? 16.938 -34.562 -21.469 1 91.5 78 ALA A N 1
ATOM 602 C CA . ALA A 1 78 ? 17.938 -34.188 -22.453 1 91.5 78 ALA A CA 1
ATOM 603 C C . ALA A 1 78 ? 19 -33.281 -21.844 1 91.5 78 ALA A C 1
ATOM 605 O O . ALA A 1 78 ? 20.125 -33.219 -22.344 1 91.5 78 ALA A O 1
ATOM 606 N N . GLY A 1 79 ? 18.578 -32.594 -20.844 1 87.88 79 GLY A N 1
ATOM 607 C CA . GLY A 1 79 ? 19.5 -31.672 -20.203 1 87.88 79 GLY A CA 1
ATOM 608 C C . GLY A 1 79 ? 18.797 -30.688 -19.297 1 87.88 79 GLY A C 1
ATOM 609 O O . GLY A 1 79 ? 17.625 -30.859 -18.953 1 87.88 79 GLY A O 1
ATOM 610 N N . SER A 1 80 ? 19.641 -29.703 -18.875 1 81.94 80 SER A N 1
ATOM 611 C CA . SER A 1 80 ? 19.125 -28.75 -17.891 1 81.94 80 SER A CA 1
ATOM 612 C C . SER A 1 80 ? 18.906 -27.375 -18.516 1 81.94 80 SER A C 1
ATOM 614 O O . SER A 1 80 ? 18.422 -26.453 -17.844 1 81.94 80 SER A O 1
ATOM 616 N N . GLU A 1 81 ? 19.109 -27.297 -19.797 1 80.5 81 GLU A N 1
ATOM 617 C CA . GLU A 1 81 ? 18.953 -25.984 -20.438 1 80.5 81 GLU A CA 1
ATOM 618 C C . GLU A 1 81 ? 17.484 -25.672 -20.688 1 80.5 81 GLU A C 1
ATOM 620 O O . GLU A 1 81 ? 16.641 -26.578 -20.672 1 80.5 81 GLU A O 1
ATOM 625 N N . GLN A 1 82 ? 17.156 -24.406 -20.969 1 77 82 GLN A N 1
ATOM 626 C CA . GLN A 1 82 ? 15.781 -23.969 -21.141 1 77 82 GLN A CA 1
ATOM 627 C C . GLN A 1 82 ? 15.188 -24.5 -22.438 1 77 82 GLN A C 1
ATOM 629 O O . GLN A 1 82 ? 14.039 -24.953 -22.453 1 77 82 GLN A O 1
ATOM 634 N N . ASP A 1 83 ? 16.016 -24.469 -23.5 1 80.44 83 ASP A N 1
ATOM 635 C CA . ASP A 1 83 ? 15.523 -24.938 -24.797 1 80.44 83 ASP A CA 1
ATOM 636 C C . ASP A 1 83 ? 16.172 -26.266 -25.188 1 80.44 83 ASP A C 1
ATOM 638 O O . ASP A 1 83 ? 17.25 -26.281 -25.781 1 80.44 83 ASP A O 1
ATOM 642 N N . GLN A 1 84 ? 15.648 -27.359 -24.609 1 86.56 84 GLN A N 1
ATOM 643 C CA . GLN A 1 84 ? 16.219 -28.672 -24.906 1 86.56 84 GLN A CA 1
ATOM 644 C C . GLN A 1 84 ? 15.234 -29.516 -25.719 1 86.56 84 GLN A C 1
ATOM 646 O O . GLN A 1 84 ? 14.031 -29.266 -25.703 1 86.56 84 GLN A O 1
ATOM 651 N N . PRO A 1 85 ? 15.805 -30.406 -26.453 1 91.69 85 PRO A N 1
ATOM 652 C CA . PRO A 1 85 ? 14.93 -31.281 -27.234 1 91.69 85 PRO A CA 1
ATOM 653 C C . PRO A 1 85 ? 14.07 -32.188 -26.375 1 91.69 85 PRO A C 1
ATOM 655 O O . PRO A 1 85 ? 14.508 -32.625 -25.297 1 91.69 85 PRO A O 1
ATOM 658 N N . LEU A 1 86 ? 12.969 -32.5 -26.859 1 92.44 86 LEU A N 1
ATOM 659 C CA . LEU A 1 86 ? 12.078 -33.438 -26.188 1 92.44 86 LEU A CA 1
ATOM 660 C C . LEU A 1 86 ? 12.523 -34.875 -26.422 1 92.44 86 LEU A C 1
ATOM 662 O O . LEU A 1 86 ? 12.977 -35.219 -27.516 1 92.44 86 LEU A O 1
ATOM 666 N N . PRO A 1 87 ? 12.406 -35.656 -25.375 1 95.06 87 PRO A N 1
ATOM 667 C CA . PRO A 1 87 ? 12.734 -37.062 -25.609 1 95.06 87 PRO A CA 1
ATOM 668 C C . PRO A 1 87 ? 11.836 -37.719 -26.656 1 95.06 87 PRO A C 1
ATOM 670 O O . PRO A 1 87 ? 10.672 -37.344 -26.797 1 95.06 87 PRO A O 1
ATOM 673 N N . LYS A 1 88 ? 12.406 -38.656 -27.297 1 93.25 88 LYS A N 1
ATOM 674 C CA . LYS A 1 88 ? 11.703 -39.281 -28.406 1 93.25 88 LYS A CA 1
ATOM 675 C C . LYS A 1 88 ? 10.469 -40.031 -27.922 1 93.25 88 LYS A C 1
ATOM 677 O O . LYS A 1 88 ? 9.516 -40.25 -28.672 1 93.25 88 LYS A O 1
ATOM 682 N N . GLU A 1 89 ? 10.555 -40.5 -26.703 1 93.5 89 GLU A N 1
ATOM 683 C CA . GLU A 1 89 ? 9.422 -41.25 -26.141 1 93.5 89 GLU A CA 1
ATOM 684 C C . GLU A 1 89 ? 9.078 -40.719 -24.734 1 93.5 89 GLU A C 1
ATOM 686 O O . GLU A 1 89 ? 9.898 -40.062 -24.094 1 93.5 89 GLU A O 1
ATOM 691 N N . SER A 1 90 ? 7.891 -41.031 -24.328 1 93.56 90 SER A N 1
ATOM 692 C CA . SER A 1 90 ? 7.449 -40.625 -23 1 93.56 90 SER A CA 1
ATOM 693 C C . SER A 1 90 ? 8.047 -41.531 -21.938 1 93.56 90 SER A C 1
ATOM 695 O O . SER A 1 90 ? 8.648 -42.562 -22.25 1 93.56 90 SER A O 1
ATOM 697 N N . TYR A 1 91 ? 7.965 -41.156 -20.703 1 95.12 91 TYR A N 1
ATOM 698 C CA . TYR A 1 91 ? 8.508 -41.875 -19.562 1 95.12 91 TYR A CA 1
ATOM 699 C C . TYR A 1 91 ? 7.973 -43.312 -19.531 1 95.12 91 TYR A C 1
ATOM 701 O O . TYR A 1 91 ? 8.75 -44.281 -19.469 1 95.12 91 TYR A O 1
ATOM 709 N N . HIS A 1 92 ? 6.699 -43.562 -19.656 1 91.69 92 HIS A N 1
ATOM 710 C CA . HIS A 1 92 ? 6.09 -44.875 -19.562 1 91.69 92 HIS A CA 1
ATOM 711 C C . HIS A 1 92 ? 6.406 -45.719 -20.797 1 91.69 92 HIS A C 1
ATOM 713 O O . HIS A 1 92 ? 6.547 -46.938 -20.703 1 91.69 92 HIS A O 1
ATOM 719 N N . GLN A 1 93 ? 6.512 -45.031 -21.922 1 91.06 93 GLN A N 1
ATOM 720 C CA . GLN A 1 93 ? 6.887 -45.75 -23.125 1 91.06 93 GLN A CA 1
ATOM 721 C C . GLN A 1 93 ? 8.297 -46.312 -23.016 1 91.06 93 GLN A C 1
ATOM 723 O O . GLN A 1 93 ? 8.547 -47.438 -23.422 1 91.06 93 GLN A O 1
ATOM 728 N N . ALA A 1 94 ? 9.148 -45.5 -22.5 1 94.62 94 ALA A N 1
ATOM 729 C CA . ALA A 1 94 ? 10.531 -45.969 -22.297 1 94.62 94 ALA A CA 1
ATOM 730 C C . ALA A 1 94 ? 10.594 -47.125 -21.312 1 94.62 94 ALA A C 1
ATOM 732 O O . ALA A 1 94 ? 11.352 -48.062 -21.5 1 94.62 94 ALA A O 1
ATOM 733 N N . LEU A 1 95 ? 9.828 -47.062 -20.266 1 94.25 95 LEU A N 1
ATOM 734 C CA . LEU A 1 95 ? 9.789 -48.094 -19.25 1 94.25 95 LEU A CA 1
ATOM 735 C C . LEU A 1 95 ? 9.258 -49.406 -19.828 1 94.25 95 LEU A C 1
ATOM 737 O O . LEU A 1 95 ? 9.805 -50.5 -19.562 1 94.25 95 LEU A O 1
ATOM 741 N N . GLN A 1 96 ? 8.258 -49.344 -20.656 1 90.31 96 GLN A N 1
ATOM 742 C CA . GLN A 1 96 ? 7.621 -50.531 -21.219 1 90.31 96 GLN A CA 1
ATOM 743 C C . GLN A 1 96 ? 8.477 -51.125 -22.328 1 90.31 96 GLN A C 1
ATOM 745 O O . GLN A 1 96 ? 8.422 -52.344 -22.562 1 90.31 96 GLN A O 1
ATOM 750 N N . SER A 1 97 ? 9.281 -50.344 -22.922 1 92.25 97 SER A N 1
ATOM 751 C CA . SER A 1 97 ? 10.094 -50.812 -24.031 1 92.25 97 SER A CA 1
ATOM 752 C C . SER A 1 97 ? 11.234 -51.719 -23.547 1 92.25 97 SER A C 1
ATOM 754 O O . SER A 1 97 ? 11.859 -52.406 -24.344 1 92.25 97 SER A O 1
ATOM 756 N N . ILE A 1 98 ? 11.586 -51.781 -22.359 1 92.06 98 ILE A N 1
ATOM 757 C CA . ILE A 1 98 ? 12.68 -52.562 -21.828 1 92.06 98 ILE A CA 1
ATOM 758 C C . ILE A 1 98 ? 12.398 -54.062 -22.062 1 92.06 98 ILE A C 1
ATOM 760 O O . ILE A 1 98 ? 13.297 -54.812 -22.469 1 92.06 98 ILE A O 1
ATOM 764 N N . GLY A 1 99 ? 11.188 -54.562 -22.016 1 86.81 99 GLY A N 1
ATOM 765 C CA . GLY A 1 99 ? 10.766 -55.906 -22.328 1 86.81 99 GLY A CA 1
ATOM 766 C C . GLY A 1 99 ? 11.273 -56.938 -21.328 1 86.81 99 GLY A C 1
ATOM 767 O O . GLY A 1 99 ? 10.891 -58.125 -21.391 1 86.81 99 GLY A O 1
ATOM 768 N N . PHE A 1 100 ? 12.352 -56.656 -20.516 1 89.19 100 PHE A N 1
ATOM 769 C CA . PHE A 1 100 ? 12.891 -57.562 -19.5 1 89.19 100 PHE A CA 1
ATOM 770 C C . PHE A 1 100 ? 13.203 -56.812 -18.219 1 89.19 100 PHE A C 1
ATOM 772 O O . PHE A 1 100 ? 13.156 -55.562 -18.188 1 89.19 100 PHE A O 1
ATOM 779 N N . ARG A 1 101 ? 13.305 -57.562 -17.141 1 90 101 ARG A N 1
ATOM 780 C CA . ARG A 1 101 ? 13.734 -56.969 -15.883 1 90 101 ARG A CA 1
ATOM 781 C C . ARG A 1 101 ? 15.258 -56.844 -15.82 1 90 101 ARG A C 1
ATOM 783 O O . ARG A 1 101 ? 15.953 -57.875 -15.781 1 90 101 ARG A O 1
ATOM 790 N N . PRO A 1 102 ? 15.68 -55.656 -15.844 1 92.06 102 PRO A N 1
ATOM 791 C CA . PRO A 1 102 ? 17.141 -55.531 -15.781 1 92.06 102 PRO A CA 1
ATOM 792 C C . PRO A 1 102 ? 17.734 -56.125 -14.508 1 92.06 102 PRO A C 1
ATOM 794 O O . PRO A 1 102 ? 17.156 -55.969 -13.422 1 92.06 102 PRO A O 1
ATOM 797 N N . ASN A 1 103 ? 18.75 -56.812 -14.602 1 89.81 103 ASN A N 1
ATOM 798 C CA . ASN A 1 103 ? 19.359 -57.469 -13.445 1 89.81 103 ASN A CA 1
ATOM 799 C C . ASN A 1 103 ? 20.859 -57.156 -13.383 1 89.81 103 ASN A C 1
ATOM 801 O O . ASN A 1 103 ? 21.531 -57.562 -12.422 1 89.81 103 ASN A O 1
ATOM 805 N N . ALA A 1 104 ? 21.344 -56.531 -14.43 1 91.38 104 ALA A N 1
ATOM 806 C CA . ALA A 1 104 ? 22.766 -56.219 -14.438 1 91.38 104 ALA A CA 1
ATOM 807 C C . ALA A 1 104 ? 23 -54.75 -14.07 1 91.38 104 ALA A C 1
ATOM 809 O O . ALA A 1 104 ? 22.359 -53.875 -14.617 1 91.38 104 ALA A O 1
ATOM 810 N N . THR A 1 105 ? 23.906 -54.625 -13.156 1 93.19 105 THR A N 1
ATOM 811 C CA . THR A 1 105 ? 24.297 -53.281 -12.773 1 93.19 105 THR A CA 1
ATOM 812 C C . THR A 1 105 ? 25.312 -52.688 -13.766 1 93.19 105 THR A C 1
ATOM 814 O O . THR A 1 105 ? 26.266 -53.375 -14.141 1 93.19 105 THR A O 1
ATOM 817 N N . MET A 1 106 ? 25.047 -51.469 -14.172 1 88.31 106 MET A N 1
ATOM 818 C CA . MET A 1 106 ? 25.891 -50.844 -15.195 1 88.31 106 MET A CA 1
ATOM 819 C C . MET A 1 106 ? 27.281 -50.562 -14.641 1 88.31 106 MET A C 1
ATOM 821 O O . MET A 1 106 ? 27.438 -50.281 -13.445 1 88.31 106 MET A O 1
ATOM 825 N N . ASN A 1 107 ? 28.203 -50.75 -15.578 1 85.69 107 ASN A N 1
ATOM 826 C CA . ASN A 1 107 ? 29.562 -50.281 -15.32 1 85.69 107 ASN A CA 1
ATOM 827 C C . ASN A 1 107 ? 29.766 -48.844 -15.828 1 85.69 107 ASN A C 1
ATOM 829 O O . ASN A 1 107 ? 29.641 -48.594 -17.031 1 85.69 107 ASN A O 1
ATOM 833 N N . SER A 1 108 ? 30.156 -47.969 -14.969 1 83.06 108 SER A N 1
ATOM 834 C CA . SER A 1 108 ? 30.219 -46.531 -15.273 1 83.06 108 SER A CA 1
ATOM 835 C C . SER A 1 108 ? 31.203 -46.25 -16.391 1 83.06 108 SER A C 1
ATOM 837 O O . SER A 1 108 ? 31.078 -45.25 -17.094 1 83.06 108 SER A O 1
ATOM 839 N N . SER A 1 109 ? 32.156 -47.125 -16.625 1 83.94 109 SER A N 1
ATOM 840 C CA . SER A 1 109 ? 33.188 -46.906 -17.625 1 83.94 109 SER A CA 1
ATOM 841 C C . SER A 1 109 ? 32.844 -47.531 -18.969 1 83.94 109 SER A C 1
ATOM 843 O O . SER A 1 109 ? 33.469 -47.25 -19.984 1 83.94 109 SER A O 1
ATOM 845 N N . ALA A 1 110 ? 31.75 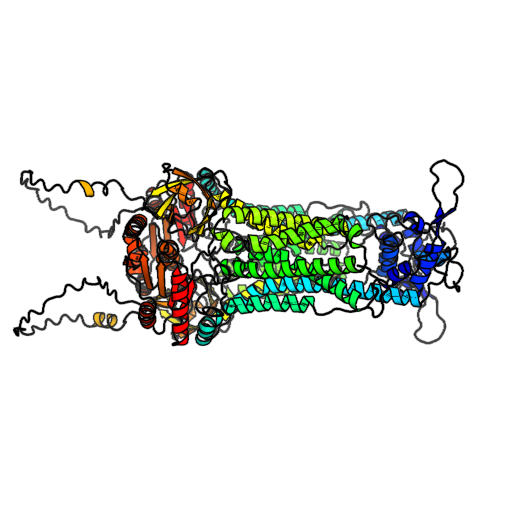-48.281 -18.922 1 87.12 110 ALA A N 1
ATOM 846 C CA . ALA A 1 110 ? 31.375 -49 -20.141 1 87.12 110 ALA A CA 1
ATOM 847 C C . ALA A 1 110 ? 30.281 -48.25 -20.906 1 87.12 110 ALA A C 1
ATOM 849 O O . ALA A 1 110 ? 29.609 -47.375 -20.328 1 87.12 110 ALA A O 1
ATOM 850 N N . VAL A 1 111 ? 30.281 -48.469 -22.156 1 91 111 VAL A N 1
ATOM 851 C CA . VAL A 1 111 ? 29.219 -47.906 -23 1 91 111 VAL A CA 1
ATOM 852 C C . VAL A 1 111 ? 27.891 -48.594 -22.656 1 91 111 VAL A C 1
ATOM 854 O O . VAL A 1 111 ? 27.812 -49.812 -22.5 1 91 111 VAL A O 1
ATOM 857 N N . LEU A 1 112 ? 26.922 -47.781 -22.438 1 92.25 112 LEU A N 1
ATOM 858 C CA . LEU A 1 112 ? 25.609 -48.312 -22.109 1 92.25 112 LEU A CA 1
ATOM 859 C C . LEU A 1 112 ? 24.938 -48.875 -23.344 1 92.25 112 LEU A C 1
ATOM 861 O O . LEU A 1 112 ? 24.547 -48.156 -24.25 1 92.25 112 LEU A O 1
ATOM 865 N N . GLU A 1 113 ? 24.766 -50.125 -23.344 1 88.25 113 GLU A N 1
ATOM 866 C CA . GLU A 1 113 ? 24.266 -50.812 -24.531 1 88.25 113 GLU A CA 1
ATOM 867 C C . GLU A 1 113 ? 22.812 -51.219 -24.375 1 88.25 113 GLU A C 1
ATOM 869 O O . GLU A 1 113 ? 22.078 -51.375 -25.344 1 88.25 113 GLU A O 1
ATOM 874 N N . SER A 1 114 ? 22.516 -51.531 -23.188 1 91.06 114 SER A N 1
ATOM 875 C CA . SER A 1 114 ? 21.156 -51.938 -22.906 1 91.06 114 SER A CA 1
ATOM 876 C C . SER A 1 114 ? 20.688 -51.438 -21.547 1 91.06 114 SER A C 1
ATOM 878 O O . SER A 1 114 ? 21.469 -50.906 -20.781 1 91.06 114 SER A O 1
ATOM 880 N N . ALA A 1 115 ? 19.422 -51.594 -21.328 1 95 115 ALA A N 1
ATOM 881 C CA . ALA A 1 115 ? 18.844 -51.188 -20.047 1 95 115 ALA A CA 1
ATOM 882 C C . ALA A 1 115 ? 19.562 -51.875 -18.891 1 95 115 ALA A C 1
ATOM 884 O O . ALA A 1 115 ? 19.719 -53.094 -18.875 1 95 115 ALA A O 1
ATOM 885 N N . SER A 1 116 ? 19.984 -51.094 -17.969 1 95 116 SER A N 1
ATOM 886 C CA . SER A 1 116 ? 20.766 -51.594 -16.844 1 95 116 SER A CA 1
ATOM 887 C C . SER A 1 116 ? 20.312 -50.969 -15.531 1 95 116 SER A C 1
ATOM 889 O O . SER A 1 116 ? 19.516 -50.031 -15.523 1 95 116 SER A O 1
ATOM 891 N N . LEU A 1 117 ? 20.766 -51.656 -14.445 1 95.69 117 LEU A N 1
ATOM 892 C CA . LEU A 1 117 ? 20.531 -51.094 -13.117 1 95.69 117 LEU A CA 1
ATOM 893 C C . LEU A 1 117 ? 21.609 -50.094 -12.742 1 95.69 117 LEU A C 1
ATOM 895 O O . LEU A 1 117 ? 22.781 -50.312 -13.047 1 95.69 117 LEU A O 1
ATOM 899 N N . VAL A 1 118 ? 21.141 -49.062 -12.109 1 95.5 118 VAL A N 1
ATOM 900 C CA . VAL A 1 118 ? 22.094 -48.094 -11.586 1 95.5 118 VAL A CA 1
ATOM 901 C C . VAL A 1 118 ? 22.625 -48.562 -10.234 1 95.5 118 VAL A C 1
ATOM 903 O O . VAL A 1 118 ? 21.906 -49.156 -9.445 1 95.5 118 VAL A O 1
ATOM 906 N N . PRO A 1 119 ? 23.875 -48.406 -10.016 1 94.94 119 PRO A N 1
ATOM 907 C CA . PRO A 1 119 ? 24.406 -48.75 -8.695 1 94.94 119 PRO A CA 1
ATOM 908 C C . PRO A 1 119 ? 23.703 -48.031 -7.559 1 94.94 119 PRO A C 1
ATOM 910 O O . PRO A 1 119 ? 23.656 -46.781 -7.555 1 94.94 119 PRO A O 1
ATOM 913 N N . GLU A 1 120 ? 23.219 -48.812 -6.574 1 95.44 120 GLU A N 1
ATOM 914 C CA . GLU A 1 120 ? 22.438 -48.25 -5.484 1 95.44 120 GLU A CA 1
ATOM 915 C C . GLU A 1 120 ? 23.266 -47.281 -4.66 1 95.44 120 GLU A C 1
ATOM 917 O O . GLU A 1 120 ? 22.75 -46.25 -4.188 1 95.44 120 GLU A O 1
ATOM 922 N N . GLU A 1 121 ? 24.469 -47.562 -4.465 1 93.88 121 GLU A N 1
ATOM 923 C CA . GLU A 1 121 ? 25.328 -46.688 -3.693 1 93.88 121 GLU A CA 1
ATOM 924 C C . GLU A 1 121 ? 25.469 -45.312 -4.383 1 93.88 121 GLU A C 1
ATOM 926 O O . GLU A 1 121 ? 25.422 -44.281 -3.727 1 93.88 121 GLU A O 1
ATOM 931 N N . LEU A 1 122 ? 25.656 -45.406 -5.711 1 94.81 122 LEU A N 1
ATOM 932 C CA . LEU A 1 122 ? 25.797 -44.156 -6.477 1 94.81 122 LEU A CA 1
ATOM 933 C C . LEU A 1 122 ? 24.484 -43.375 -6.473 1 94.81 122 LEU A C 1
ATOM 935 O O . LEU A 1 122 ? 24.5 -42.156 -6.336 1 94.81 122 LEU A O 1
ATOM 939 N N . TYR A 1 123 ? 23.422 -44.062 -6.582 1 96.12 123 TYR A N 1
ATOM 940 C CA . TYR A 1 123 ? 22.125 -43.406 -6.527 1 96.12 123 TYR A CA 1
ATOM 941 C C . TYR A 1 123 ? 21.922 -42.719 -5.188 1 96.12 123 TYR A C 1
ATOM 943 O O . TYR A 1 123 ? 21.516 -41.562 -5.137 1 96.12 123 TYR A O 1
ATOM 951 N N . ASP A 1 124 ? 22.109 -43.469 -4.125 1 95.88 124 ASP A N 1
ATOM 952 C CA . ASP A 1 124 ? 21.906 -42.906 -2.783 1 95.88 124 ASP A CA 1
ATOM 953 C C . ASP A 1 124 ? 22.766 -41.656 -2.568 1 95.88 124 ASP A C 1
ATOM 955 O O . ASP A 1 124 ? 22.312 -40.688 -1.961 1 95.88 124 ASP A O 1
ATOM 959 N N . LEU A 1 125 ? 23.953 -41.75 -3.057 1 95.38 125 LEU A N 1
ATOM 960 C CA . LEU A 1 125 ? 24.859 -40.594 -2.926 1 95.38 125 LEU A CA 1
ATOM 961 C C . LEU A 1 125 ? 24.328 -39.406 -3.691 1 95.38 125 LEU A C 1
ATOM 963 O O . LEU A 1 125 ? 24.312 -38.281 -3.166 1 95.38 125 LEU A O 1
ATOM 967 N N . ASN A 1 126 ? 23.859 -39.625 -4.883 1 96.25 126 ASN A N 1
ATOM 968 C CA . ASN A 1 126 ? 23.297 -38.531 -5.688 1 96.25 126 ASN A CA 1
ATOM 969 C C . ASN A 1 126 ? 22.016 -38 -5.07 1 96.25 126 ASN A C 1
ATOM 971 O O . ASN A 1 126 ? 21.812 -36.781 -5.031 1 96.25 126 ASN A O 1
ATOM 975 N N . TRP A 1 127 ? 21.203 -38.875 -4.621 1 96.31 127 TRP A N 1
ATOM 976 C CA . TRP A 1 127 ? 19.938 -38.469 -4.012 1 96.31 127 TRP A CA 1
ATOM 977 C C . TRP A 1 127 ? 20.188 -37.594 -2.787 1 96.31 127 TRP A C 1
ATOM 979 O O . TRP A 1 127 ? 19.531 -36.562 -2.615 1 96.31 127 TRP A O 1
ATOM 989 N N . ARG A 1 128 ? 21.031 -37.969 -1.908 1 95.56 128 ARG A N 1
ATOM 990 C CA . ARG A 1 128 ? 21.344 -37.188 -0.71 1 95.56 128 ARG A CA 1
ATOM 991 C C . ARG A 1 128 ? 21.922 -35.844 -1.074 1 95.56 128 ARG A C 1
ATOM 993 O O . ARG A 1 128 ? 21.516 -34.812 -0.524 1 95.56 128 ARG A O 1
ATOM 1000 N N . THR A 1 129 ? 22.859 -35.844 -2.02 1 96.19 129 THR A N 1
ATOM 1001 C CA . THR A 1 129 ? 23.516 -34.625 -2.443 1 96.19 129 THR A CA 1
ATOM 1002 C C . THR A 1 129 ? 22.5 -33.625 -2.998 1 96.19 129 THR A C 1
ATOM 1004 O O . THR A 1 129 ? 22.438 -32.469 -2.562 1 96.19 129 THR A O 1
ATOM 1007 N N . LEU A 1 130 ? 21.688 -34.125 -3.893 1 96.25 130 LEU A N 1
ATOM 1008 C CA . LEU A 1 130 ? 20.734 -33.25 -4.57 1 96.25 130 LEU A CA 1
ATOM 1009 C C . LEU A 1 130 ? 19.625 -32.844 -3.627 1 96.25 130 LEU A C 1
ATOM 1011 O O . LEU A 1 130 ? 19.141 -31.703 -3.695 1 96.25 130 LEU A O 1
ATOM 1015 N N . SER A 1 131 ? 19.188 -33.719 -2.766 1 95.62 131 SER A N 1
ATOM 1016 C CA . SER A 1 131 ? 18.141 -33.406 -1.802 1 95.62 131 SER A CA 1
ATOM 1017 C C . SER A 1 131 ? 18.594 -32.312 -0.833 1 95.62 131 SER A C 1
ATOM 1019 O O . SER A 1 131 ? 17.859 -31.344 -0.576 1 95.62 131 SER A O 1
ATOM 1021 N N . VAL A 1 132 ? 19.75 -32.469 -0.341 1 96.12 132 VAL A N 1
ATOM 1022 C CA . VAL A 1 132 ? 20.281 -31.484 0.6 1 96.12 132 VAL A CA 1
ATOM 1023 C C . VAL A 1 132 ? 20.484 -30.156 -0.108 1 96.12 132 VAL A C 1
ATOM 1025 O O . VAL A 1 132 ? 20.125 -29.094 0.427 1 96.12 132 VAL A O 1
ATOM 1028 N N . PHE A 1 133 ? 21 -30.188 -1.285 1 95.44 133 PHE A N 1
ATOM 1029 C CA . PHE A 1 133 ? 21.203 -28.969 -2.047 1 95.44 133 PHE A CA 1
ATOM 1030 C C . PHE A 1 133 ? 19.891 -28.234 -2.266 1 95.44 133 PHE A C 1
ATOM 1032 O O . PHE A 1 133 ? 19.797 -27.016 -2.059 1 95.44 133 PHE A O 1
ATOM 1039 N N . ALA A 1 134 ? 18.891 -28.969 -2.697 1 94.62 134 ALA A N 1
ATOM 1040 C CA . ALA A 1 134 ? 17.578 -28.375 -2.951 1 94.62 134 ALA A CA 1
ATOM 1041 C C . ALA A 1 134 ? 17 -27.766 -1.679 1 94.62 134 ALA A C 1
ATOM 1043 O O . ALA A 1 134 ? 16.438 -26.672 -1.713 1 94.62 134 ALA A O 1
ATOM 1044 N N . ARG A 1 135 ? 17.141 -28.422 -0.583 1 95.56 135 ARG A N 1
ATOM 1045 C CA . ARG A 1 135 ? 16.641 -27.891 0.688 1 95.56 135 ARG A CA 1
ATOM 1046 C C . ARG A 1 135 ? 17.406 -26.641 1.104 1 95.56 135 ARG A C 1
ATOM 1048 O O . ARG A 1 135 ? 16.812 -25.688 1.618 1 95.56 135 ARG A O 1
ATOM 1055 N N . MET A 1 136 ? 18.672 -26.656 0.861 1 95.81 136 MET A N 1
ATOM 1056 C CA . MET A 1 136 ? 19.5 -25.5 1.214 1 95.81 136 MET A CA 1
ATOM 1057 C C . MET A 1 136 ? 19.109 -24.297 0.376 1 95.81 136 MET A C 1
ATOM 1059 O O . MET A 1 136 ? 18.969 -23.188 0.905 1 95.81 136 MET A O 1
ATOM 1063 N N . GLU A 1 137 ? 18.906 -24.5 -0.898 1 94.81 137 GLU A N 1
ATOM 1064 C CA . GLU A 1 137 ? 18.516 -23.391 -1.771 1 94.81 137 GLU A CA 1
ATOM 1065 C C . GLU A 1 137 ? 17.156 -22.828 -1.375 1 94.81 137 GLU A C 1
ATOM 1067 O O . GLU A 1 137 ? 16.969 -21.609 -1.387 1 94.81 137 GLU A O 1
ATOM 1072 N N . ALA A 1 138 ? 16.297 -23.672 -1.024 1 95.38 138 ALA A N 1
ATOM 1073 C CA . ALA A 1 138 ? 14.984 -23.219 -0.564 1 95.38 138 ALA A CA 1
ATOM 1074 C C . ALA A 1 138 ? 15.094 -22.438 0.74 1 95.38 138 ALA A C 1
ATOM 1076 O O . ALA A 1 138 ? 14.406 -21.438 0.931 1 95.38 138 ALA A O 1
ATOM 1077 N N . ARG A 1 139 ? 15.945 -22.891 1.582 1 96.56 139 ARG A N 1
ATOM 1078 C CA . ARG A 1 139 ? 16.141 -22.234 2.863 1 96.56 139 ARG A CA 1
ATOM 1079 C C . ARG A 1 139 ? 16.766 -20.859 2.676 1 96.56 139 ARG A C 1
ATOM 1081 O O . ARG A 1 139 ? 16.438 -19.906 3.383 1 96.56 139 ARG A O 1
ATOM 1088 N N . HIS A 1 140 ? 17.719 -20.75 1.716 1 96.94 140 HIS A N 1
ATOM 1089 C CA . HIS A 1 140 ? 18.312 -19.453 1.412 1 96.94 140 HIS A CA 1
ATOM 1090 C C . HIS A 1 140 ? 17.234 -18.438 1.062 1 96.94 140 HIS A C 1
ATOM 1092 O O . HIS A 1 140 ? 17.219 -17.328 1.606 1 96.94 140 HIS A O 1
ATOM 1098 N N . GLU A 1 141 ? 16.312 -18.844 0.236 1 95.88 141 GLU A N 1
ATOM 1099 C CA . GLU A 1 141 ? 15.273 -17.922 -0.225 1 95.88 141 GLU A CA 1
ATOM 1100 C C . GLU A 1 141 ? 14.273 -17.609 0.888 1 95.88 141 GLU A C 1
ATOM 1102 O O . GLU A 1 141 ? 13.812 -16.484 1.012 1 95.88 141 GLU A O 1
ATOM 1107 N N . LYS A 1 142 ? 13.961 -18.625 1.661 1 96.88 142 LYS A N 1
ATOM 1108 C CA . LYS A 1 142 ? 13.055 -18.406 2.783 1 96.88 142 LYS A CA 1
ATOM 1109 C C . LYS A 1 142 ? 13.625 -17.375 3.766 1 96.88 142 LYS A C 1
ATOM 1111 O O . LYS A 1 142 ? 12.922 -16.469 4.203 1 96.88 142 LYS A O 1
ATOM 1116 N N . TYR A 1 143 ? 14.875 -17.547 4.07 1 98 143 TYR A N 1
ATOM 1117 C CA . TYR A 1 143 ? 15.523 -16.641 5.008 1 98 143 TYR A CA 1
ATOM 1118 C C . TYR A 1 143 ? 15.633 -15.234 4.418 1 98 143 TYR A C 1
ATOM 1120 O O . TYR A 1 143 ? 15.5 -14.234 5.141 1 98 143 TYR A O 1
ATOM 1128 N N . ALA A 1 144 ? 15.891 -15.18 3.121 1 97.94 144 ALA A N 1
ATOM 1129 C CA . ALA A 1 144 ? 15.938 -13.883 2.457 1 97.94 144 ALA A CA 1
ATOM 1130 C C . ALA A 1 144 ? 14.602 -13.164 2.561 1 97.94 144 ALA A C 1
ATOM 1132 O O . ALA A 1 144 ? 14.547 -11.961 2.838 1 97.94 144 ALA A O 1
ATOM 1133 N N . ILE A 1 145 ? 13.547 -13.875 2.414 1 97.62 145 ILE A N 1
ATOM 1134 C CA . ILE A 1 145 ? 12.211 -13.289 2.494 1 97.62 145 ILE A CA 1
ATOM 1135 C C . ILE A 1 145 ? 11.922 -12.859 3.93 1 97.62 145 ILE A C 1
ATOM 1137 O O . ILE A 1 145 ? 11.383 -11.773 4.16 1 97.62 145 ILE A O 1
ATOM 1141 N N . ILE A 1 146 ? 12.305 -13.664 4.855 1 97.5 146 ILE A N 1
ATOM 1142 C CA . ILE A 1 146 ? 12.125 -13.32 6.266 1 97.5 146 ILE A CA 1
ATOM 1143 C C . ILE A 1 146 ? 12.867 -12.031 6.586 1 97.5 146 ILE A C 1
ATOM 1145 O O . ILE A 1 146 ? 12.328 -11.141 7.238 1 97.5 146 ILE A O 1
ATOM 1149 N N . LEU A 1 147 ? 14.039 -11.961 6.066 1 98.12 147 LEU A N 1
ATOM 1150 C CA . LEU A 1 147 ? 14.859 -10.781 6.297 1 98.12 147 LEU A CA 1
ATOM 1151 C C . LEU A 1 147 ? 14.203 -9.539 5.715 1 98.12 147 LEU A C 1
ATOM 1153 O O . LEU A 1 147 ? 14.055 -8.523 6.406 1 98.12 147 LEU A O 1
ATOM 1157 N N . LEU A 1 148 ? 13.773 -9.586 4.5 1 97.56 148 LEU A N 1
ATOM 1158 C CA . LEU A 1 148 ? 13.148 -8.453 3.828 1 97.56 148 LEU A CA 1
ATOM 1159 C C . LEU A 1 148 ? 11.867 -8.031 4.547 1 97.56 148 LEU A C 1
ATOM 1161 O O . LEU A 1 148 ? 11.68 -6.852 4.848 1 97.56 148 LEU A O 1
ATOM 1165 N N . VAL A 1 149 ? 11.086 -8.977 4.941 1 96.94 149 VAL A N 1
ATOM 1166 C CA . VAL A 1 149 ? 9.766 -8.695 5.496 1 96.94 149 VAL A CA 1
ATOM 1167 C C . VAL A 1 149 ? 9.906 -8.156 6.918 1 96.94 149 VAL A C 1
ATOM 1169 O O . VAL A 1 149 ? 9.266 -7.164 7.277 1 96.94 149 VAL A O 1
ATOM 1172 N N . THR A 1 150 ? 10.703 -8.695 7.691 1 97.19 150 THR A N 1
ATOM 1173 C CA . THR A 1 150 ? 10.82 -8.258 9.078 1 97.19 150 THR A CA 1
ATOM 1174 C C . THR A 1 150 ? 11.445 -6.875 9.164 1 97.19 150 THR A C 1
ATOM 1176 O O . THR A 1 150 ? 11.016 -6.035 9.961 1 97.19 150 THR A O 1
ATOM 1179 N N . CYS A 1 151 ? 12.438 -6.617 8.32 1 97.81 151 CYS A N 1
ATOM 1180 C CA . CYS A 1 151 ? 13.102 -5.32 8.367 1 97.81 151 CYS A CA 1
ATOM 1181 C C . CYS A 1 151 ? 12.219 -4.23 7.777 1 97.81 151 CYS A C 1
ATOM 1183 O O . CYS A 1 151 ? 12.422 -3.045 8.047 1 97.81 151 CYS A O 1
ATOM 1185 N N . ALA A 1 152 ? 11.234 -4.566 7.023 1 96.38 152 ALA A N 1
ATOM 1186 C CA . ALA A 1 152 ? 10.297 -3.594 6.48 1 96.38 152 ALA A CA 1
ATOM 1187 C C . ALA A 1 152 ? 9.094 -3.422 7.402 1 96.38 152 ALA A C 1
ATOM 1189 O O . ALA A 1 152 ? 8.594 -2.309 7.586 1 96.38 152 ALA A O 1
ATOM 1190 N N . ILE A 1 153 ? 8.672 -4.473 8.133 1 95.25 153 ILE A N 1
ATOM 1191 C CA . ILE A 1 153 ? 7.402 -4.473 8.852 1 95.25 153 ILE A CA 1
ATOM 1192 C C . ILE A 1 153 ? 7.625 -4.051 10.297 1 95.25 153 ILE A C 1
ATOM 1194 O O . ILE A 1 153 ? 6.758 -3.418 10.906 1 95.25 153 ILE A O 1
ATOM 1198 N N . ILE A 1 154 ? 8.742 -4.355 10.859 1 96.06 154 ILE A N 1
ATOM 1199 C CA . ILE A 1 154 ? 8.969 -4.086 12.273 1 96.06 154 ILE A CA 1
ATOM 1200 C C . ILE A 1 154 ? 8.875 -2.584 12.539 1 96.06 154 ILE A C 1
ATOM 1202 O O . ILE A 1 154 ? 8.227 -2.154 13.492 1 96.06 154 ILE A O 1
ATOM 1206 N N . PRO A 1 155 ? 9.477 -1.73 11.695 1 94.75 155 PRO A N 1
ATOM 1207 C CA . PRO A 1 155 ? 9.297 -0.295 11.922 1 94.75 155 PRO A CA 1
ATOM 1208 C C . PRO A 1 155 ? 7.824 0.122 11.914 1 94.75 155 PRO A C 1
ATOM 1210 O O . PRO A 1 155 ? 7.414 0.978 12.695 1 94.75 155 PRO A O 1
ATOM 1213 N N . ILE A 1 156 ? 7.047 -0.416 11.102 1 91.25 156 ILE A N 1
ATOM 1214 C CA . ILE A 1 156 ? 5.621 -0.114 11.023 1 91.25 156 ILE A CA 1
ATOM 1215 C C . ILE A 1 156 ? 4.926 -0.57 12.297 1 91.25 156 ILE A C 1
ATOM 1217 O O . ILE A 1 156 ? 4.168 0.191 12.906 1 91.25 156 ILE A O 1
ATOM 1221 N N . ALA A 1 157 ? 5.238 -1.805 12.719 1 91.06 157 ALA A N 1
ATOM 1222 C CA . ALA A 1 157 ? 4.637 -2.361 13.93 1 91.06 157 ALA A CA 1
ATOM 1223 C C . ALA A 1 157 ? 5 -1.533 15.156 1 91.06 157 ALA A C 1
ATOM 1225 O O . ALA A 1 157 ? 4.148 -1.263 16 1 91.06 157 ALA A O 1
ATOM 1226 N N . MET A 1 158 ? 6.238 -1.114 15.172 1 89.62 158 MET A N 1
ATOM 1227 C CA . MET A 1 158 ? 6.688 -0.31 16.312 1 89.62 158 MET A CA 1
ATOM 1228 C C . MET A 1 158 ? 6.004 1.053 16.312 1 89.62 158 MET A C 1
ATOM 1230 O O . MET A 1 158 ? 5.75 1.62 17.375 1 89.62 158 MET A O 1
ATOM 1234 N N . SER A 1 159 ? 5.691 1.547 15.203 1 86.56 159 SER A N 1
ATOM 1235 C CA . SER A 1 159 ? 5.008 2.832 15.102 1 86.56 159 SER A CA 1
ATOM 1236 C C . SER A 1 159 ? 3.561 2.727 15.57 1 86.56 159 SER A C 1
ATOM 1238 O O . SER A 1 159 ? 2.965 3.719 15.992 1 86.56 159 SER A O 1
ATOM 1240 N N . PHE A 1 160 ? 3.01 1.581 15.586 1 81.44 160 PHE A N 1
ATOM 1241 C CA . PHE A 1 160 ? 1.641 1.374 16.047 1 81.44 160 PHE A CA 1
ATOM 1242 C C . PHE A 1 160 ? 1.573 1.352 17.562 1 81.44 160 PHE A C 1
ATOM 1244 O O . PHE A 1 160 ? 0.491 1.46 18.141 1 81.44 160 PHE A O 1
ATOM 1251 N N . ALA A 1 161 ? 2.674 1.271 18.219 1 79.94 161 ALA A N 1
ATOM 1252 C CA . ALA A 1 161 ? 2.707 1.329 19.672 1 79.94 161 ALA A CA 1
ATOM 1253 C C . ALA A 1 161 ? 2.127 2.646 20.188 1 79.94 161 ALA A C 1
ATOM 1255 O O . ALA A 1 161 ? 1.669 2.73 21.328 1 79.94 161 ALA A O 1
ATOM 1256 N N . ARG A 1 162 ? 2.074 3.602 19.328 1 78.5 162 ARG A N 1
ATOM 1257 C CA . ARG A 1 162 ? 1.528 4.902 19.719 1 78.5 162 ARG A CA 1
ATOM 1258 C C . ARG A 1 162 ? 0.028 4.809 19.969 1 78.5 162 ARG A C 1
ATOM 1260 O O . ARG A 1 162 ? -0.551 5.691 20.609 1 78.5 162 ARG A O 1
ATOM 1267 N N . PHE A 1 163 ? -0.546 3.789 19.531 1 78.12 163 PHE A N 1
ATOM 1268 C CA . PHE A 1 163 ? -1.987 3.641 19.688 1 78.12 163 PHE A CA 1
ATOM 1269 C C . PHE A 1 163 ? -2.309 2.836 20.953 1 78.12 163 PHE A C 1
ATOM 1271 O O . PHE A 1 163 ? -3.477 2.678 21.312 1 78.12 163 PHE A O 1
ATOM 1278 N N . ILE A 1 164 ? -1.272 2.395 21.625 1 78.44 164 ILE A N 1
ATOM 1279 C CA . ILE A 1 164 ? -1.475 1.666 22.875 1 78.44 164 ILE A CA 1
ATOM 1280 C C . ILE A 1 164 ? -1.497 2.646 24.031 1 78.44 164 ILE A C 1
ATOM 1282 O O . ILE A 1 164 ? -0.559 3.424 24.219 1 78.44 164 ILE A O 1
ATOM 1286 N N . PRO A 1 165 ? -2.613 2.652 24.703 1 79.31 165 PRO A N 1
ATOM 1287 C CA . PRO A 1 165 ? -2.684 3.566 25.844 1 79.31 165 PRO A CA 1
ATOM 1288 C C . PRO A 1 165 ? -1.759 3.154 26.984 1 79.31 165 PRO A C 1
ATOM 1290 O O . PRO A 1 165 ? -1.937 2.086 27.578 1 79.31 165 PRO A O 1
ATOM 1293 N N . VAL A 1 166 ? -0.631 3.721 27.094 1 79.38 166 VAL A N 1
ATOM 1294 C CA . VAL A 1 166 ? 0.31 3.469 28.172 1 79.38 166 VAL A CA 1
ATOM 1295 C C . VAL A 1 166 ? 0.347 4.672 29.125 1 79.38 166 VAL A C 1
ATOM 1297 O O . VAL A 1 166 ? 0.107 5.805 28.703 1 79.38 166 VAL A O 1
ATOM 1300 N N . PRO A 1 167 ? 0.52 4.371 30.344 1 78.56 167 PRO A N 1
ATOM 1301 C CA . PRO A 1 167 ? 0.628 5.488 31.297 1 78.56 167 PRO A CA 1
ATOM 1302 C C . PRO A 1 167 ? 1.71 6.492 30.891 1 78.56 167 PRO A C 1
ATOM 1304 O O . PRO A 1 167 ? 2.719 6.113 30.297 1 78.56 167 PRO A O 1
ATOM 1307 N N . ALA A 1 168 ? 1.52 7.688 31.203 1 74.19 168 ALA A N 1
ATOM 1308 C CA . ALA A 1 168 ? 2.412 8.781 30.828 1 74.19 168 ALA A CA 1
ATOM 1309 C C . ALA A 1 168 ? 3.811 8.57 31.406 1 74.19 168 ALA A C 1
ATOM 1311 O O . ALA A 1 168 ? 4.805 8.953 30.781 1 74.19 168 ALA A O 1
ATOM 1312 N N . THR A 1 169 ? 3.84 7.91 32.5 1 78.94 169 THR A N 1
ATOM 1313 C CA . THR A 1 169 ? 5.129 7.68 33.156 1 78.94 169 THR A CA 1
ATOM 1314 C C . THR A 1 169 ? 5.98 6.715 32.344 1 78.94 169 THR A C 1
ATOM 1316 O O . THR A 1 169 ? 7.195 6.891 32.219 1 78.94 169 THR A O 1
ATOM 1319 N N . ILE A 1 170 ? 5.32 5.734 31.812 1 84.5 170 ILE A N 1
ATOM 1320 C CA . ILE A 1 170 ? 6.031 4.758 31 1 84.5 170 ILE A CA 1
ATOM 1321 C C . ILE A 1 170 ? 6.48 5.41 29.688 1 84.5 170 ILE A C 1
ATOM 1323 O O . ILE A 1 170 ? 7.598 5.172 29.219 1 84.5 170 ILE A O 1
ATOM 1327 N N . LYS A 1 171 ? 5.645 6.215 29.141 1 81.12 171 LYS A N 1
ATOM 1328 C CA . LYS A 1 171 ? 6.012 6.926 27.922 1 81.12 171 LYS A CA 1
ATOM 1329 C C . LYS A 1 171 ? 7.207 7.848 28.156 1 81.12 171 LYS A C 1
ATOM 1331 O O . LYS A 1 171 ? 8.117 7.918 27.328 1 81.12 171 LYS A O 1
ATOM 1336 N N . ALA A 1 172 ? 7.168 8.477 29.281 1 79.56 172 ALA A N 1
ATOM 1337 C CA . ALA A 1 172 ? 8.258 9.383 29.641 1 79.56 172 ALA A CA 1
ATOM 1338 C C . ALA A 1 172 ? 9.562 8.617 29.844 1 79.56 172 ALA A C 1
ATOM 1340 O O . ALA A 1 172 ? 10.633 9.086 29.469 1 79.56 172 ALA A O 1
ATOM 1341 N N . ARG A 1 173 ? 9.438 7.445 30.406 1 85.62 173 ARG A N 1
ATOM 1342 C CA . ARG A 1 173 ? 10.617 6.625 30.641 1 85.62 173 ARG A CA 1
ATOM 1343 C C . ARG A 1 173 ? 11.219 6.152 29.312 1 85.62 173 ARG A C 1
ATOM 1345 O O . ARG A 1 173 ? 12.445 6.152 29.156 1 85.62 173 ARG A O 1
ATOM 1352 N N . VAL A 1 174 ? 10.398 5.77 28.453 1 86.38 174 VAL A N 1
ATOM 1353 C CA . VAL A 1 174 ? 10.859 5.301 27.141 1 86.38 174 VAL A CA 1
ATOM 1354 C C . VAL A 1 174 ? 11.539 6.445 26.391 1 86.38 174 VAL A C 1
ATOM 1356 O O . VAL A 1 174 ? 12.602 6.262 25.797 1 86.38 174 VAL A O 1
ATOM 1359 N N . GLU A 1 175 ? 11.008 7.605 26.469 1 84.56 175 GLU A N 1
ATOM 1360 C CA . GLU A 1 175 ? 11.586 8.773 25.812 1 84.56 175 GLU A CA 1
ATOM 1361 C C . GLU A 1 175 ? 12.914 9.156 26.453 1 84.56 175 GLU A C 1
ATOM 1363 O O . GLU A 1 175 ? 13.883 9.453 25.75 1 84.56 175 GLU A O 1
ATOM 1368 N N . ALA A 1 176 ? 12.969 9.07 27.734 1 86.25 176 ALA A N 1
ATOM 1369 C CA . ALA A 1 176 ? 14.125 9.539 28.484 1 86.25 176 ALA A CA 1
ATOM 1370 C C . ALA A 1 176 ? 15.289 8.562 28.375 1 86.25 176 ALA A C 1
ATOM 1372 O O . ALA A 1 176 ? 16.453 8.977 28.328 1 86.25 176 ALA A O 1
ATOM 1373 N N . TYR A 1 177 ? 15 7.293 28.234 1 87.31 177 TYR A N 1
ATOM 1374 C CA . TYR A 1 177 ? 16.078 6.312 28.328 1 87.31 177 TYR A CA 1
ATOM 1375 C C . TYR A 1 177 ? 16.375 5.691 26.969 1 87.31 177 TYR A C 1
ATOM 1377 O O . TYR A 1 177 ? 17.484 5.195 26.734 1 87.31 177 TYR A O 1
ATOM 1385 N N . LEU A 1 178 ? 15.445 5.727 26.125 1 86.81 178 LEU A N 1
ATOM 1386 C CA . LEU A 1 178 ? 15.656 4.969 24.891 1 86.81 178 LEU A CA 1
ATOM 1387 C C . LEU A 1 178 ? 15.656 5.891 23.672 1 86.81 178 LEU A C 1
ATOM 1389 O O . LEU A 1 178 ? 16.531 5.789 22.812 1 86.81 178 LEU A O 1
ATOM 1393 N N . VAL A 1 179 ? 14.781 6.84 23.578 1 84.19 179 VAL A N 1
ATOM 1394 C CA . VAL A 1 179 ? 14.562 7.566 22.344 1 84.19 179 VAL A CA 1
ATOM 1395 C C . VAL A 1 179 ? 15.492 8.773 22.266 1 84.19 179 VAL A C 1
ATOM 1397 O O . VAL A 1 179 ? 16.156 9 21.266 1 84.19 179 VAL A O 1
ATOM 1400 N N . ALA A 1 180 ? 15.695 9.492 23.312 1 83.25 180 ALA A N 1
ATOM 1401 C CA . ALA A 1 180 ? 16.359 10.789 23.266 1 83.25 180 ALA A CA 1
ATOM 1402 C C . ALA A 1 180 ? 17.875 10.625 23.406 1 83.25 180 ALA A C 1
ATOM 1404 O O . ALA A 1 180 ? 18.641 11.18 22.609 1 83.25 180 ALA A O 1
ATOM 1405 N N . PRO A 1 181 ? 18.359 9.734 24.281 1 86.69 181 PRO A N 1
ATOM 1406 C CA . PRO A 1 181 ? 19.797 9.742 24.531 1 86.69 181 PRO A CA 1
ATOM 1407 C C . PRO A 1 181 ? 20.594 8.969 23.484 1 86.69 181 PRO A C 1
ATOM 1409 O O . PRO A 1 181 ? 20.109 7.953 22.969 1 86.69 181 PRO A O 1
ATOM 1412 N N . PRO A 1 182 ? 21.781 9.5 23.234 1 89.88 182 PRO A N 1
ATOM 1413 C CA . PRO A 1 182 ? 22.688 8.703 22.391 1 89.88 182 PRO A CA 1
ATOM 1414 C C . PRO A 1 182 ? 23.125 7.402 23.047 1 89.88 182 PRO A C 1
ATOM 1416 O O . PRO A 1 182 ? 23.078 7.289 24.281 1 89.88 182 PRO A O 1
ATOM 1419 N N . LEU A 1 183 ? 23.5 6.527 22.328 1 90.38 183 LEU A N 1
ATOM 1420 C CA . LEU A 1 183 ? 23.922 5.227 22.844 1 90.38 183 LEU A CA 1
ATOM 1421 C C . LEU A 1 183 ? 25.109 5.363 23.781 1 90.38 183 LEU A C 1
ATOM 1423 O O . LEU A 1 183 ? 25.109 4.82 24.891 1 90.38 183 LEU A O 1
ATOM 1427 N N . ILE A 1 184 ? 26.141 6.066 23.234 1 89.12 184 ILE A N 1
ATOM 1428 C CA . ILE A 1 184 ? 27.344 6.289 24.047 1 89.12 184 ILE A CA 1
ATOM 1429 C C . ILE A 1 184 ? 27.719 7.77 24.016 1 89.12 184 ILE A C 1
ATOM 1431 O O . ILE A 1 184 ? 27.719 8.398 22.953 1 89.12 184 ILE A O 1
ATOM 1435 N N . GLY A 1 185 ? 27.875 8.328 25.141 1 85.81 185 GLY A N 1
ATOM 1436 C CA . GLY A 1 185 ? 28.375 9.688 25.219 1 85.81 185 GLY A CA 1
ATOM 1437 C C . GLY A 1 185 ? 27.281 10.734 25.078 1 85.81 185 GLY A C 1
ATOM 1438 O O . GLY A 1 185 ? 26.125 10.492 25.422 1 85.81 185 GLY A O 1
ATOM 1439 N N . ASN A 1 186 ? 27.719 11.969 24.578 1 86 186 ASN A N 1
ATOM 1440 C CA . ASN A 1 186 ? 26.812 13.102 24.484 1 86 186 ASN A CA 1
ATOM 1441 C C . ASN A 1 186 ? 26.719 13.641 23.062 1 86 186 ASN A C 1
ATOM 1443 O O . ASN A 1 186 ? 26.062 14.664 22.828 1 86 186 ASN A O 1
ATOM 1447 N N . ARG A 1 187 ? 27.312 12.852 22.203 1 85.88 187 ARG A N 1
ATOM 1448 C CA . ARG A 1 187 ? 27.312 13.312 20.812 1 85.88 187 ARG A CA 1
ATOM 1449 C C . ARG A 1 187 ? 26.406 12.445 19.953 1 85.88 187 ARG A C 1
ATOM 1451 O O . ARG A 1 187 ? 26.406 11.219 20.078 1 85.88 187 ARG A O 1
ATOM 1458 N N . HIS A 1 188 ? 25.516 13.008 19.234 1 85.69 188 HIS A N 1
ATOM 1459 C CA . HIS A 1 188 ? 24.656 12.312 18.297 1 85.69 188 HIS A CA 1
ATOM 1460 C C . HIS A 1 188 ? 24.719 12.953 16.922 1 85.69 188 HIS A C 1
ATOM 1462 O O . HIS A 1 188 ? 24.938 12.258 15.922 1 85.69 188 HIS A O 1
ATOM 1468 N N . ASN A 1 189 ? 24.641 14.219 16.875 1 83.25 189 ASN A N 1
ATOM 1469 C CA . ASN A 1 189 ? 24.719 14.93 15.602 1 83.25 189 ASN A CA 1
ATOM 1470 C C . ASN A 1 189 ? 26.156 15.266 15.227 1 83.25 189 ASN A C 1
ATOM 1472 O O . ASN A 1 189 ? 26.484 15.32 14.039 1 83.25 189 ASN A O 1
ATOM 1476 N N . VAL A 1 190 ? 26.953 15.508 16.219 1 82.88 190 VAL A N 1
ATOM 1477 C CA . VAL A 1 190 ? 28.375 15.734 15.961 1 82.88 190 VAL A CA 1
ATOM 1478 C C . VAL A 1 190 ? 29.078 14.398 15.703 1 82.88 190 VAL A C 1
ATOM 1480 O O . VAL A 1 190 ? 29.047 13.5 16.547 1 82.88 190 VAL A O 1
ATOM 1483 N N . PRO A 1 191 ? 29.672 14.297 14.617 1 84.25 191 PRO A N 1
ATOM 1484 C CA . PRO A 1 191 ? 30.281 13.016 14.266 1 84.25 191 PRO A CA 1
ATOM 1485 C C . PRO A 1 191 ? 31.5 12.68 15.133 1 84.25 191 PRO A C 1
ATOM 1487 O O . PRO A 1 191 ? 32.25 13.578 15.531 1 84.25 191 PRO A O 1
ATOM 1490 N N . LEU A 1 192 ? 31.547 11.391 15.422 1 83.25 192 LEU A N 1
ATOM 1491 C CA . LEU A 1 192 ? 32.75 10.867 16.094 1 83.25 192 LEU A CA 1
ATOM 1492 C C . LEU A 1 192 ? 33.844 10.594 15.086 1 83.25 192 LEU A C 1
ATOM 1494 O O . LEU A 1 192 ? 33.625 9.914 14.078 1 83.25 192 LEU A O 1
ATOM 1498 N N . PHE A 1 193 ? 34.938 11.164 15.25 1 77.56 193 PHE A N 1
ATOM 1499 C CA . PHE A 1 193 ? 36.094 11.016 14.359 1 77.56 193 PHE A CA 1
ATOM 1500 C C . PHE A 1 193 ? 35.75 11.477 12.945 1 77.56 193 PHE A C 1
ATOM 1502 O O . PHE A 1 193 ? 36.188 10.883 11.969 1 77.56 193 PHE A O 1
ATOM 1509 N N . SER A 1 194 ? 34.781 12.336 12.859 1 76.56 194 SER A N 1
ATOM 1510 C CA . SER A 1 194 ? 34.344 12.969 11.617 1 76.56 194 SER A CA 1
ATOM 1511 C C . SER A 1 194 ? 33.719 11.953 10.672 1 76.56 194 SER A C 1
ATOM 1513 O O . SER A 1 194 ? 33.75 12.117 9.445 1 76.56 194 SER A O 1
ATOM 1515 N N . THR A 1 195 ? 33.281 10.852 11.258 1 78.69 195 THR A N 1
ATOM 1516 C CA . THR A 1 195 ? 32.781 9.828 10.352 1 78.69 195 THR A CA 1
ATOM 1517 C C . THR A 1 195 ? 31.547 9.156 10.938 1 78.69 195 THR A C 1
ATOM 1519 O O . THR A 1 195 ? 30.547 8.961 10.242 1 78.69 195 THR A O 1
ATOM 1522 N N . PHE A 1 196 ? 31.562 8.914 12.125 1 82.5 196 PHE A N 1
ATOM 1523 C CA . PHE A 1 196 ? 30.547 8.062 12.719 1 82.5 196 PHE A CA 1
ATOM 1524 C C . PHE A 1 196 ? 29.5 8.891 13.438 1 82.5 196 PHE A C 1
ATOM 1526 O O . PHE A 1 196 ? 29.828 9.758 14.25 1 82.5 196 PHE A O 1
ATOM 1533 N N . ILE A 1 197 ? 28.266 8.664 13.062 1 85 197 ILE A N 1
ATOM 1534 C CA . ILE A 1 197 ? 27.141 9.281 13.773 1 85 197 ILE A CA 1
ATOM 1535 C C . ILE A 1 197 ? 26.609 8.312 14.828 1 85 197 ILE A C 1
ATOM 1537 O O . ILE A 1 197 ? 26.219 7.188 14.508 1 85 197 ILE A O 1
ATOM 1541 N N . MET A 1 198 ? 26.672 8.75 16 1 89 198 MET A N 1
ATOM 1542 C CA . MET A 1 198 ? 26.219 7.918 17.109 1 89 198 MET A CA 1
ATOM 1543 C C . MET A 1 198 ? 24.688 7.805 17.109 1 89 198 MET A C 1
ATOM 1545 O O . MET A 1 198 ? 23.984 8.812 17.203 1 89 198 MET A O 1
ATOM 1549 N N . PRO A 1 199 ? 24.203 6.578 16.969 1 92.62 199 PRO A N 1
ATOM 1550 C CA . PRO A 1 199 ? 22.75 6.426 17.031 1 92.62 199 PRO A CA 1
ATOM 1551 C C . PRO A 1 199 ? 22.203 6.637 18.438 1 92.62 199 PRO A C 1
ATOM 1553 O O . PRO A 1 199 ? 22.953 6.578 19.422 1 92.62 199 PRO A O 1
ATOM 1556 N N . THR A 1 200 ? 20.953 6.992 18.516 1 92.38 200 THR A N 1
ATOM 1557 C CA . THR A 1 200 ? 20.266 6.953 19.812 1 92.38 200 THR A CA 1
ATOM 1558 C C . THR A 1 200 ? 20.109 5.512 20.281 1 92.38 200 THR A C 1
ATOM 1560 O O . THR A 1 200 ? 20.344 4.57 19.531 1 92.38 200 THR A O 1
ATOM 1563 N N . ARG A 1 201 ? 19.75 5.309 21.531 1 93.5 201 ARG A N 1
ATOM 1564 C CA . ARG A 1 201 ? 19.594 3.963 22.078 1 93.5 201 ARG A CA 1
ATOM 1565 C C . ARG A 1 201 ? 18.5 3.199 21.344 1 93.5 201 ARG A C 1
ATOM 1567 O O . ARG A 1 201 ? 18.641 2.004 21.078 1 93.5 201 ARG A O 1
ATOM 1574 N N . GLY A 1 202 ? 17.375 3.893 21.047 1 92.19 202 GLY A N 1
ATOM 1575 C CA . GLY A 1 202 ? 16.328 3.248 20.281 1 92.19 202 GLY A CA 1
ATOM 1576 C C . GLY A 1 202 ? 16.781 2.85 18.875 1 92.19 202 GLY A C 1
ATOM 1577 O O . GLY A 1 202 ? 16.484 1.741 18.422 1 92.19 202 GLY A O 1
ATOM 1578 N N . GLN A 1 203 ? 17.469 3.723 18.234 1 94.19 203 GLN A N 1
ATOM 1579 C CA . GLN A 1 203 ? 18.016 3.43 16.906 1 94.19 203 GLN A CA 1
ATOM 1580 C C . GLN A 1 203 ? 19.031 2.287 16.969 1 94.19 203 GLN A C 1
ATOM 1582 O O . GLN A 1 203 ? 19.047 1.416 16.109 1 94.19 203 GLN A O 1
ATOM 1587 N N . ALA A 1 204 ? 19.781 2.271 18.016 1 96.06 204 ALA A N 1
ATOM 1588 C CA . ALA A 1 204 ? 20.797 1.248 18.203 1 96.06 204 ALA A CA 1
ATOM 1589 C C . ALA A 1 204 ? 20.188 -0.133 18.375 1 96.06 204 ALA A C 1
ATOM 1591 O O . ALA A 1 204 ? 20.734 -1.136 17.922 1 96.06 204 ALA A O 1
ATOM 1592 N N . VAL A 1 205 ? 19.078 -0.167 19.031 1 95.75 205 VAL A N 1
ATOM 1593 C CA . VAL A 1 205 ? 18.406 -1.443 19.234 1 95.75 205 VAL A CA 1
ATOM 1594 C C . VAL A 1 205 ? 18 -2.025 17.875 1 95.75 205 VAL A C 1
ATOM 1596 O O . VAL A 1 205 ? 18.172 -3.219 17.625 1 95.75 205 VAL A O 1
ATOM 1599 N N . PHE A 1 206 ? 17.438 -1.227 17.062 1 96.69 206 PHE A N 1
ATOM 1600 C CA . PHE A 1 206 ? 17.016 -1.729 15.758 1 96.69 206 PHE A CA 1
ATOM 1601 C C . PHE A 1 206 ? 18.219 -2.053 14.883 1 96.69 206 PHE A C 1
ATOM 1603 O O . PHE A 1 206 ? 18.188 -3.012 14.109 1 96.69 206 PHE A O 1
ATOM 1610 N N . ILE A 1 207 ? 19.266 -1.271 14.969 1 97.25 207 ILE A N 1
ATOM 1611 C CA . ILE A 1 207 ? 20.5 -1.578 14.25 1 97.25 207 ILE A CA 1
ATOM 1612 C C . ILE A 1 207 ? 21.062 -2.92 14.727 1 97.25 207 ILE A C 1
ATOM 1614 O O . ILE A 1 207 ? 21.469 -3.75 13.914 1 97.25 207 ILE A O 1
ATOM 1618 N N . ALA A 1 208 ? 21.047 -3.105 16.031 1 97.62 208 ALA A N 1
ATOM 1619 C CA . ALA A 1 208 ? 21.469 -4.391 16.594 1 97.62 208 ALA A CA 1
ATOM 1620 C C . ALA A 1 208 ? 20.625 -5.531 16.047 1 97.62 208 ALA A C 1
ATOM 1622 O O . ALA A 1 208 ? 21.141 -6.598 15.711 1 97.62 208 ALA A O 1
ATOM 1623 N N . TYR A 1 209 ? 19.375 -5.281 15.984 1 97.94 209 TYR A N 1
ATOM 1624 C CA . TYR A 1 209 ? 18.5 -6.297 15.422 1 97.94 209 TYR A CA 1
ATOM 1625 C C . TYR A 1 209 ? 18.891 -6.637 13.992 1 97.94 209 TYR A C 1
ATOM 1627 O O . TYR A 1 209 ? 18.984 -7.809 13.625 1 97.94 209 TYR A O 1
ATOM 1635 N N . MET A 1 210 ? 19.094 -5.617 13.117 1 98.12 210 MET A N 1
ATOM 1636 C CA . MET A 1 210 ? 19.469 -5.84 11.727 1 98.12 210 MET A CA 1
ATOM 1637 C C . MET A 1 210 ? 20.766 -6.652 11.633 1 98.12 210 MET A C 1
ATOM 1639 O O . MET A 1 210 ? 20.859 -7.582 10.836 1 98.12 210 MET A O 1
ATOM 1643 N N . ILE A 1 211 ? 21.734 -6.344 12.547 1 98.25 211 ILE A N 1
ATOM 1644 C CA . ILE A 1 211 ? 23 -7.055 12.547 1 98.25 211 ILE A CA 1
ATOM 1645 C C . ILE A 1 211 ? 22.781 -8.5 12.992 1 98.25 211 ILE A C 1
ATOM 1647 O O . ILE A 1 211 ? 23.234 -9.438 12.312 1 98.25 211 ILE A O 1
ATOM 1651 N N . ILE A 1 212 ? 22.047 -8.68 14.047 1 98.31 212 ILE A N 1
ATOM 1652 C CA . ILE A 1 212 ? 21.844 -9.992 14.656 1 98.31 212 ILE A CA 1
ATOM 1653 C C . ILE A 1 212 ? 21.078 -10.898 13.703 1 98.31 212 ILE A C 1
ATOM 1655 O O . ILE A 1 212 ? 21.453 -12.055 13.5 1 98.31 212 ILE A O 1
ATOM 1659 N N . ILE A 1 213 ? 20.016 -10.367 13.062 1 98.19 213 ILE A N 1
ATOM 1660 C CA . ILE A 1 213 ? 19.188 -11.211 12.211 1 98.19 213 ILE A CA 1
ATOM 1661 C C . ILE A 1 213 ? 19.984 -11.633 10.977 1 98.19 213 ILE A C 1
ATOM 1663 O O . ILE A 1 213 ? 19.859 -12.766 10.508 1 98.19 213 ILE A O 1
ATOM 1667 N N . ASN A 1 214 ? 20.781 -10.75 10.406 1 98.31 214 ASN A N 1
ATOM 1668 C CA . ASN A 1 214 ? 21.594 -11.102 9.25 1 98.31 214 ASN A CA 1
ATOM 1669 C C . ASN A 1 214 ? 22.656 -12.148 9.617 1 98.31 214 ASN A C 1
ATOM 1671 O O . ASN A 1 214 ? 22.875 -13.094 8.859 1 98.31 214 ASN A O 1
ATOM 1675 N N . VAL A 1 215 ? 23.266 -12.016 10.812 1 97.75 215 VAL A N 1
ATOM 1676 C CA . VAL A 1 215 ? 24.297 -12.961 11.258 1 97.75 215 VAL A CA 1
ATOM 1677 C C . VAL A 1 215 ? 23.656 -14.32 11.539 1 97.75 215 VAL A C 1
ATOM 1679 O O . VAL A 1 215 ? 24.156 -15.352 11.086 1 97.75 215 VAL A O 1
ATOM 1682 N N . ILE A 1 216 ? 22.562 -14.312 12.203 1 97.81 216 ILE A N 1
ATOM 1683 C CA . ILE A 1 216 ? 21.891 -15.555 12.57 1 97.81 216 ILE A CA 1
ATOM 1684 C C . ILE A 1 216 ? 21.422 -16.281 11.305 1 97.81 216 ILE A C 1
ATOM 1686 O O . ILE A 1 216 ? 21.672 -17.484 11.141 1 97.81 216 ILE A O 1
ATOM 1690 N N . LEU A 1 217 ? 20.766 -15.57 10.383 1 97.75 217 LEU A N 1
ATOM 1691 C CA . LEU A 1 217 ? 20.234 -16.203 9.18 1 97.75 217 LEU A CA 1
ATOM 1692 C C . LEU A 1 217 ? 21.359 -16.688 8.281 1 97.75 217 LEU A C 1
ATOM 1694 O O . LEU A 1 217 ? 21.172 -17.641 7.512 1 97.75 217 LEU A O 1
ATOM 1698 N N . CYS A 1 218 ? 22.531 -16.062 8.391 1 96.12 218 CYS A N 1
ATOM 1699 C CA . CYS A 1 218 ? 23.688 -16.5 7.602 1 96.12 218 CYS A CA 1
ATOM 1700 C C . CYS A 1 218 ? 24.281 -17.781 8.172 1 96.12 218 CYS A C 1
ATOM 1702 O O . CYS A 1 218 ? 24.922 -18.547 7.445 1 96.12 218 CYS A O 1
ATOM 1704 N N . ALA A 1 219 ? 23.984 -18.109 9.484 1 95.12 219 ALA A N 1
ATOM 1705 C CA . ALA A 1 219 ? 24.719 -19.188 10.164 1 95.12 219 ALA A CA 1
ATOM 1706 C C . ALA A 1 219 ? 23.797 -20.375 10.438 1 95.12 219 ALA A C 1
ATOM 1708 O O . ALA A 1 219 ? 24.266 -21.516 10.555 1 95.12 219 ALA A O 1
ATOM 1709 N N . VAL A 1 220 ? 22.531 -20.188 10.469 1 95.38 220 VAL A N 1
ATOM 1710 C CA . VAL A 1 220 ? 21.656 -21.25 10.938 1 95.38 220 VAL A CA 1
ATOM 1711 C C . VAL A 1 220 ? 21.109 -22.016 9.742 1 95.38 220 VAL A C 1
ATOM 1713 O O . VAL A 1 220 ? 21.094 -21.5 8.617 1 95.38 220 VAL A O 1
ATOM 1716 N N . GLY A 1 221 ? 20.703 -23.25 10.031 1 95.25 221 GLY A N 1
ATOM 1717 C CA . GLY A 1 221 ? 19.969 -24.062 9.07 1 95.25 221 GLY A CA 1
ATOM 1718 C C . GLY A 1 221 ? 20.859 -24.656 7.988 1 95.25 221 GLY A C 1
ATOM 1719 O O . GLY A 1 221 ? 20.391 -24.906 6.871 1 95.25 221 GLY A O 1
ATOM 1720 N N . ILE A 1 222 ? 22.188 -24.812 8.164 1 96.06 222 ILE A N 1
ATOM 1721 C CA . ILE A 1 222 ? 23.078 -25.422 7.188 1 96.06 222 ILE A CA 1
ATOM 1722 C C . ILE A 1 222 ? 23.141 -26.922 7.414 1 96.06 222 ILE A C 1
ATOM 1724 O O . ILE A 1 222 ? 23.375 -27.391 8.531 1 96.06 222 ILE A O 1
ATOM 1728 N N . GLU A 1 223 ? 22.781 -27.609 6.371 1 94.62 223 GLU A N 1
ATOM 1729 C CA . GLU A 1 223 ? 22.781 -29.078 6.391 1 94.62 223 GLU A CA 1
ATOM 1730 C C . GLU A 1 223 ? 23.812 -29.625 5.41 1 94.62 223 GLU A C 1
ATOM 1732 O O . GLU A 1 223 ? 24.094 -29.016 4.375 1 94.62 223 GLU A O 1
ATOM 1737 N N . THR A 1 224 ? 24.422 -30.75 5.812 1 94.75 224 THR A N 1
ATOM 1738 C CA . THR A 1 224 ? 25.375 -31.438 4.934 1 94.75 224 THR A CA 1
ATOM 1739 C C . THR A 1 224 ? 24.828 -32.812 4.523 1 94.75 224 THR A C 1
ATOM 1741 O O . THR A 1 224 ? 24.062 -33.406 5.262 1 94.75 224 THR A O 1
ATOM 1744 N N . ALA A 1 225 ? 25.156 -33.188 3.354 1 93.94 225 ALA A N 1
ATOM 1745 C CA . ALA A 1 225 ? 24.75 -34.5 2.852 1 93.94 225 ALA A CA 1
ATOM 1746 C C . ALA A 1 225 ? 25.609 -35.594 3.479 1 93.94 225 ALA A C 1
ATOM 1748 O O . ALA A 1 225 ? 25.219 -36.781 3.449 1 93.94 225 ALA A O 1
ATOM 1749 N N . ASN A 1 226 ? 26.578 -35.344 4.336 1 89.44 226 ASN A N 1
ATOM 1750 C CA . ASN A 1 226 ? 27.469 -36.344 4.938 1 89.44 226 ASN A CA 1
ATOM 1751 C C . ASN A 1 226 ? 27.844 -37.438 3.949 1 89.44 226 ASN A C 1
ATOM 1753 O O . ASN A 1 226 ? 27.438 -38.594 4.125 1 89.44 226 ASN A O 1
ATOM 1757 N N . THR A 1 227 ? 28.594 -37.156 3.076 1 85.88 227 THR A N 1
ATOM 1758 C CA . THR A 1 227 ? 29.312 -37.406 1.836 1 85.88 227 THR A CA 1
ATOM 1759 C C . THR A 1 227 ? 28.516 -36.938 0.633 1 85.88 227 THR A C 1
ATOM 1761 O O . THR A 1 227 ? 27.344 -37.281 0.474 1 85.88 227 THR A O 1
ATOM 1764 N N . SER A 1 228 ? 29.031 -36 0.017 1 91.38 228 SER A N 1
ATOM 1765 C CA . SER A 1 228 ? 28.469 -35.406 -1.188 1 91.38 228 SER A CA 1
ATOM 1766 C C . SER A 1 228 ? 29.312 -35.719 -2.414 1 91.38 228 SER A C 1
ATOM 1768 O O . SER A 1 228 ? 30.531 -35.906 -2.307 1 91.38 228 SER A O 1
ATOM 1770 N N . LEU A 1 229 ? 28.609 -35.844 -3.459 1 92.06 229 LEU A N 1
ATOM 1771 C CA . LEU A 1 229 ? 29.328 -36.125 -4.699 1 92.06 229 LEU A CA 1
ATOM 1772 C C . LEU A 1 229 ? 29.906 -34.844 -5.297 1 92.06 229 LEU A C 1
ATOM 1774 O O . LEU A 1 229 ? 30.812 -34.875 -6.129 1 92.06 229 LEU A O 1
ATOM 1778 N N . TRP A 1 230 ? 29.453 -33.781 -4.863 1 91.62 230 TRP A N 1
ATOM 1779 C CA . TRP A 1 230 ? 29.828 -32.531 -5.484 1 91.62 230 TRP A CA 1
ATOM 1780 C C . TRP A 1 230 ? 31 -31.875 -4.758 1 91.62 230 TRP A C 1
ATOM 1782 O O . TRP A 1 230 ? 31.734 -31.078 -5.34 1 91.62 230 TRP A O 1
ATOM 1792 N N . TYR A 1 231 ? 31.141 -32.344 -3.537 1 92.25 231 TYR A N 1
ATOM 1793 C CA . TYR A 1 231 ? 32.156 -31.672 -2.732 1 92.25 231 TYR A CA 1
ATOM 1794 C C . TYR A 1 231 ? 33.156 -32.688 -2.145 1 92.25 231 TYR A C 1
ATOM 1796 O O . TYR A 1 231 ? 32.75 -33.781 -1.786 1 92.25 231 TYR A O 1
ATOM 1804 N N . THR A 1 232 ? 34.312 -32.312 -1.941 1 90.06 232 THR A N 1
ATOM 1805 C CA . THR A 1 232 ? 35.406 -33.188 -1.509 1 90.06 232 THR A CA 1
ATOM 1806 C C . THR A 1 232 ? 35.312 -33.438 -0.009 1 90.06 232 THR A C 1
ATOM 1808 O O . THR A 1 232 ? 35.812 -34.469 0.475 1 90.06 232 THR A O 1
ATOM 1811 N N . SER A 1 233 ? 34.75 -32.438 0.713 1 93.06 233 SER A N 1
ATOM 1812 C CA . SER A 1 233 ? 34.656 -32.594 2.162 1 93.06 233 SER A CA 1
ATOM 1813 C C . SER A 1 233 ? 33.406 -31.875 2.691 1 93.06 233 SER A C 1
ATOM 1815 O O . SER A 1 233 ? 32.781 -31.078 1.988 1 93.06 233 SER A O 1
ATOM 1817 N N . ASN A 1 234 ? 33.062 -32.375 3.916 1 94.12 234 ASN A N 1
ATOM 1818 C CA . ASN A 1 234 ? 31.938 -31.703 4.578 1 94.12 234 ASN A CA 1
ATOM 1819 C C . ASN A 1 234 ? 32.219 -30.219 4.805 1 94.12 234 ASN A C 1
ATOM 1821 O O . ASN A 1 234 ? 31.328 -29.391 4.668 1 94.12 234 ASN A O 1
ATOM 1825 N N . HIS A 1 235 ? 33.438 -29.969 5.082 1 93.94 235 HIS A N 1
ATOM 1826 C CA . HIS A 1 235 ? 33.844 -28.578 5.297 1 93.94 235 HIS A CA 1
ATOM 1827 C C . HIS A 1 235 ? 33.656 -27.75 4.027 1 93.94 235 HIS A C 1
ATOM 1829 O O . HIS A 1 235 ? 33.094 -26.641 4.078 1 93.94 235 HIS A O 1
ATOM 1835 N N . ARG A 1 236 ? 34.062 -28.312 2.932 1 94.31 236 ARG A N 1
ATOM 1836 C CA . ARG A 1 236 ? 33.906 -27.641 1.649 1 94.31 236 ARG A CA 1
ATOM 1837 C C . ARG A 1 236 ? 32.438 -27.406 1.318 1 94.31 236 ARG A C 1
ATOM 1839 O O . ARG A 1 236 ? 32.062 -26.359 0.8 1 94.31 236 ARG A O 1
ATOM 1846 N N . GLU A 1 237 ? 31.641 -28.344 1.606 1 95.44 237 GLU A N 1
ATOM 1847 C CA . GLU A 1 237 ? 30.203 -28.234 1.378 1 95.44 237 GLU A CA 1
ATOM 1848 C C . GLU A 1 237 ? 29.594 -27.125 2.219 1 95.44 237 GLU A C 1
ATOM 1850 O O . GLU A 1 237 ? 28.859 -26.266 1.699 1 95.44 237 GLU A O 1
ATOM 1855 N N . ILE A 1 238 ? 29.938 -27.109 3.447 1 95.69 238 ILE A N 1
ATOM 1856 C CA . ILE A 1 238 ? 29.391 -26.141 4.379 1 95.69 238 ILE A CA 1
ATOM 1857 C C . ILE A 1 238 ? 29.812 -24.734 3.963 1 95.69 238 ILE A C 1
ATOM 1859 O O . ILE A 1 238 ? 28.984 -23.812 3.898 1 95.69 238 ILE A O 1
ATOM 1863 N N . VAL A 1 239 ? 31.078 -24.578 3.641 1 95.75 239 VAL A N 1
ATOM 1864 C CA . VAL A 1 239 ? 31.594 -23.266 3.297 1 95.75 239 VAL A CA 1
ATOM 1865 C C . VAL A 1 239 ? 30.938 -22.766 2.01 1 95.75 239 VAL A C 1
ATOM 1867 O O . VAL A 1 239 ? 30.672 -21.578 1.859 1 95.75 239 VAL A O 1
ATOM 1870 N N . THR A 1 240 ? 30.641 -23.656 1.09 1 96.25 240 THR A N 1
ATOM 1871 C CA . THR A 1 240 ? 29.969 -23.281 -0.15 1 96.25 240 THR A CA 1
ATOM 1872 C C . THR A 1 240 ? 28.547 -22.781 0.133 1 96.25 240 THR A C 1
ATOM 1874 O O . THR A 1 240 ? 28.125 -21.766 -0.408 1 96.25 240 THR A O 1
ATOM 1877 N N . TYR A 1 241 ? 27.859 -23.453 1.001 1 97.06 241 TYR A N 1
ATOM 1878 C CA . TYR A 1 241 ? 26.5 -23.062 1.332 1 97.06 241 TYR A CA 1
ATOM 1879 C C . TYR A 1 241 ? 26.484 -21.734 2.096 1 97.06 241 TYR A C 1
ATOM 1881 O O . TYR A 1 241 ? 25.578 -20.922 1.918 1 97.06 241 TYR A O 1
ATOM 1889 N N . VAL A 1 242 ? 27.438 -21.562 2.912 1 97.25 242 VAL A N 1
ATOM 1890 C CA . VAL A 1 242 ? 27.547 -20.312 3.631 1 97.25 242 VAL A CA 1
ATOM 1891 C C . VAL A 1 242 ? 27.781 -19.172 2.641 1 97.25 242 VAL A C 1
ATOM 1893 O O . VAL A 1 242 ? 27.188 -18.094 2.779 1 97.25 242 VAL A O 1
ATOM 1896 N N . SER A 1 243 ? 28.609 -19.453 1.657 1 97.75 243 SER A N 1
ATOM 1897 C CA . SER A 1 243 ? 28.875 -18.438 0.632 1 97.75 243 SER A CA 1
ATOM 1898 C C . SER A 1 243 ? 27.609 -18.109 -0.156 1 97.75 243 SER A C 1
ATOM 1900 O O . SER A 1 243 ? 27.297 -16.938 -0.367 1 97.75 243 SER A O 1
ATOM 1902 N N . ASN A 1 244 ? 26.875 -19.109 -0.542 1 97.19 244 ASN A N 1
ATOM 1903 C CA . ASN A 1 244 ? 25.641 -18.891 -1.273 1 97.19 244 ASN A CA 1
ATOM 1904 C C . ASN A 1 244 ? 24.625 -18.125 -0.431 1 97.19 244 ASN A C 1
ATOM 1906 O O . ASN A 1 244 ? 23.938 -17.234 -0.933 1 97.19 244 ASN A O 1
ATOM 1910 N N . ARG A 1 245 ? 24.562 -18.516 0.825 1 97.69 245 ARG A N 1
ATOM 1911 C CA . ARG A 1 245 ? 23.672 -17.844 1.763 1 97.69 245 ARG A CA 1
ATOM 1912 C C . ARG A 1 245 ? 24.016 -16.359 1.87 1 97.69 245 ARG A C 1
ATOM 1914 O O . ARG A 1 245 ? 23.125 -15.5 1.809 1 97.69 245 ARG A O 1
ATOM 1921 N N . ALA A 1 246 ? 25.203 -16.094 2.014 1 98.25 246 ALA A N 1
ATOM 1922 C CA . ALA A 1 246 ? 25.656 -14.711 2.123 1 98.25 246 ALA A CA 1
ATOM 1923 C C . ALA A 1 246 ? 25.297 -13.914 0.873 1 98.25 246 ALA A C 1
ATOM 1925 O O . ALA A 1 246 ? 24.859 -12.766 0.967 1 98.25 246 ALA A O 1
ATOM 1926 N N . GLY A 1 247 ? 25.438 -14.555 -0.264 1 98 247 GLY A N 1
ATOM 1927 C CA . GLY A 1 247 ? 25.078 -13.891 -1.508 1 98 247 GLY A CA 1
ATOM 1928 C C . GLY A 1 247 ? 23.609 -13.578 -1.614 1 98 247 GLY A C 1
ATOM 1929 O O . GLY A 1 247 ? 23.219 -12.469 -1.987 1 98 247 GLY A O 1
ATOM 1930 N N . VAL A 1 248 ? 22.812 -14.5 -1.27 1 97.69 248 VAL A N 1
ATOM 1931 C CA . VAL A 1 248 ? 21.359 -14.344 -1.368 1 97.69 248 VAL A CA 1
ATOM 1932 C C . VAL A 1 248 ? 20.891 -13.297 -0.361 1 97.69 248 VAL A C 1
ATOM 1934 O O . VAL A 1 248 ? 20.016 -12.484 -0.67 1 97.69 248 VAL A O 1
ATOM 1937 N N . LEU A 1 249 ? 21.438 -13.328 0.818 1 98.38 249 LEU A N 1
ATOM 1938 C CA . LEU A 1 249 ? 21.047 -12.352 1.824 1 98.38 249 LEU A CA 1
ATOM 1939 C C . LEU A 1 249 ? 21.484 -10.945 1.416 1 98.38 249 LEU A C 1
ATOM 1941 O O . LEU A 1 249 ? 20.797 -9.969 1.684 1 98.38 249 LEU A O 1
ATOM 1945 N N . SER A 1 250 ? 22.641 -10.867 0.795 1 98.56 250 SER A N 1
ATOM 1946 C CA . SER A 1 250 ? 23.062 -9.578 0.256 1 98.56 250 SER A CA 1
ATOM 1947 C C . SER A 1 250 ? 22.062 -9.055 -0.772 1 98.56 250 SER A C 1
ATOM 1949 O O . SER A 1 250 ? 21.734 -7.867 -0.771 1 98.56 250 SER A O 1
ATOM 1951 N N . PHE A 1 251 ? 21.562 -9.938 -1.63 1 98.06 251 PHE A N 1
ATOM 1952 C CA . PHE A 1 251 ? 20.531 -9.578 -2.605 1 98.06 251 PHE A CA 1
ATOM 1953 C C . PHE A 1 251 ? 19.266 -9.094 -1.911 1 98.06 251 PHE A C 1
ATOM 1955 O O . PHE A 1 251 ? 18.656 -8.109 -2.336 1 98.06 251 PHE A O 1
ATOM 1962 N N . ALA A 1 252 ? 18.938 -9.789 -0.857 1 97.81 252 ALA A N 1
ATOM 1963 C CA . ALA A 1 252 ? 17.703 -9.453 -0.136 1 97.81 252 ALA A CA 1
ATOM 1964 C C . ALA A 1 252 ? 17.812 -8.078 0.51 1 97.81 252 ALA A C 1
ATOM 1966 O O . ALA A 1 252 ? 16.797 -7.402 0.706 1 97.81 252 ALA A O 1
ATOM 1967 N N . ASN A 1 253 ? 18.953 -7.645 0.825 1 98.44 253 ASN A N 1
ATOM 1968 C CA . ASN A 1 253 ? 19.156 -6.352 1.468 1 98.44 253 ASN A CA 1
ATOM 1969 C C . ASN A 1 253 ? 19.094 -5.207 0.46 1 98.44 253 ASN A C 1
ATOM 1971 O O . ASN A 1 253 ? 18.938 -4.047 0.842 1 98.44 253 ASN A O 1
ATOM 1975 N N . ILE A 1 254 ? 19.234 -5.492 -0.806 1 97.69 254 ILE A N 1
ATOM 1976 C CA . ILE A 1 254 ? 19.297 -4.449 -1.824 1 97.69 254 ILE A CA 1
ATOM 1977 C C . ILE A 1 254 ? 17.984 -3.686 -1.866 1 97.69 254 ILE A C 1
ATOM 1979 O O . ILE A 1 254 ? 17.953 -2.457 -1.763 1 97.69 254 ILE A O 1
ATOM 1983 N N . PRO A 1 255 ? 16.844 -4.367 -1.956 1 97.62 255 PRO A N 1
ATOM 1984 C CA . PRO A 1 255 ? 15.578 -3.615 -1.944 1 97.62 255 PRO A CA 1
ATOM 1985 C C . PRO A 1 255 ? 15.406 -2.785 -0.676 1 97.62 255 PRO A C 1
ATOM 1987 O O . PRO A 1 255 ? 14.883 -1.666 -0.735 1 97.62 255 PRO A O 1
ATOM 1990 N N . LEU A 1 256 ? 15.828 -3.271 0.455 1 97.75 256 LEU A N 1
ATOM 1991 C CA . LEU A 1 256 ? 15.727 -2.549 1.719 1 97.75 256 LEU A CA 1
ATOM 1992 C C . LEU A 1 256 ? 16.609 -1.305 1.709 1 97.75 256 LEU A C 1
ATOM 1994 O O . LEU A 1 256 ? 16.203 -0.251 2.207 1 97.75 256 LEU A O 1
ATOM 1998 N N . LEU A 1 257 ? 17.75 -1.513 1.119 1 97.75 257 LEU A N 1
ATOM 1999 C CA . LEU A 1 257 ? 18.688 -0.399 1.021 1 97.75 257 LEU A CA 1
ATOM 2000 C C . LEU A 1 257 ? 18.078 0.751 0.223 1 97.75 257 LEU A C 1
ATOM 2002 O O . LEU A 1 257 ? 18.141 1.907 0.647 1 97.75 257 LEU A O 1
ATOM 2006 N N . VAL A 1 258 ? 17.5 0.388 -0.838 1 97.31 258 VAL A N 1
ATOM 2007 C CA . VAL A 1 258 ? 16.906 1.413 -1.688 1 97.31 258 VAL A CA 1
ATOM 2008 C C . VAL A 1 258 ? 15.672 2.008 -0.995 1 97.31 258 VAL A C 1
ATOM 2010 O O . VAL A 1 258 ? 15.469 3.225 -1.017 1 97.31 258 VAL A O 1
ATOM 2013 N N . LEU A 1 259 ? 14.961 1.247 -0.33 1 96.94 259 LEU A N 1
ATOM 2014 C CA . LEU A 1 259 ? 13.766 1.692 0.376 1 96.94 259 LEU A CA 1
ATOM 2015 C C . LEU A 1 259 ? 14.125 2.684 1.479 1 96.94 259 LEU A C 1
ATOM 2017 O O . LEU A 1 259 ? 13.516 3.752 1.58 1 96.94 259 LEU A O 1
ATOM 2021 N N . TYR A 1 260 ? 15.117 2.402 2.244 1 96.94 260 TYR A N 1
ATOM 2022 C CA . TYR A 1 260 ? 15.492 3.229 3.385 1 96.94 260 TYR A CA 1
ATOM 2023 C C . TYR A 1 260 ? 16.062 4.566 2.924 1 96.94 260 TYR A C 1
ATOM 2025 O O . TYR A 1 260 ? 15.922 5.578 3.617 1 96.94 260 TYR A O 1
ATOM 2033 N N . SER A 1 261 ? 16.656 4.582 1.808 1 94.81 261 SER A N 1
ATOM 2034 C CA . SER A 1 261 ? 17.344 5.789 1.369 1 94.81 261 SER A CA 1
ATOM 2035 C C . SER A 1 261 ? 16.422 6.688 0.554 1 94.81 261 SER A C 1
ATOM 2037 O O . SER A 1 261 ? 16.766 7.836 0.262 1 94.81 261 SER A O 1
ATOM 2039 N N . SER A 1 262 ? 15.219 6.242 0.19 1 92.88 262 SER A N 1
ATOM 2040 C CA . SER A 1 262 ? 14.312 6.977 -0.686 1 92.88 262 SER A CA 1
ATOM 2041 C C . SER A 1 262 ? 13.664 8.148 0.043 1 92.88 262 SER A C 1
ATOM 2043 O O . SER A 1 262 ? 13.328 8.047 1.225 1 92.88 262 SER A O 1
ATOM 2045 N N . ARG A 1 263 ? 13.555 9.336 -0.687 1 89.56 263 ARG A N 1
ATOM 2046 C CA . ARG A 1 263 ? 12.836 10.492 -0.152 1 89.56 263 ARG A CA 1
ATOM 2047 C C . ARG A 1 263 ? 11.344 10.219 -0.075 1 89.56 263 ARG A C 1
ATOM 2049 O O . ARG A 1 263 ? 10.688 10.594 0.902 1 89.56 263 ARG A O 1
ATOM 2056 N N . ASN A 1 264 ? 10.914 9.672 -1.219 1 88.25 264 ASN A N 1
ATOM 2057 C CA . ASN A 1 264 ? 9.531 9.227 -1.277 1 88.25 264 ASN A CA 1
ATOM 2058 C C . ASN A 1 264 ? 9.398 7.754 -0.897 1 88.25 264 ASN A C 1
ATOM 2060 O O . ASN A 1 264 ? 9.359 6.887 -1.769 1 88.25 264 ASN A O 1
ATOM 2064 N N . ASN A 1 265 ? 9.398 7.555 0.381 1 86.56 265 ASN A N 1
ATOM 2065 C CA . ASN A 1 265 ? 9.445 6.234 1 1 86.56 265 ASN A CA 1
ATOM 2066 C C . ASN A 1 265 ? 8.102 5.867 1.634 1 86.56 265 ASN A C 1
ATOM 2068 O O . ASN A 1 265 ? 7.574 6.617 2.457 1 86.56 265 ASN A O 1
ATOM 2072 N N . VAL A 1 266 ? 7.57 4.758 1.303 1 85.12 266 VAL A N 1
ATOM 2073 C CA . VAL A 1 266 ? 6.305 4.293 1.859 1 85.12 266 VAL A CA 1
ATOM 2074 C C . VAL A 1 266 ? 6.43 4.148 3.375 1 85.12 266 VAL A C 1
ATOM 2076 O O . VAL A 1 266 ? 5.461 4.371 4.105 1 85.12 266 VAL A O 1
ATOM 2079 N N . LEU A 1 267 ? 7.594 3.871 3.855 1 90.19 267 LEU A N 1
ATOM 2080 C CA . LEU A 1 267 ? 7.789 3.707 5.293 1 90.19 267 LEU A CA 1
ATOM 2081 C C . LEU A 1 267 ? 7.645 5.043 6.016 1 90.19 267 LEU A C 1
ATOM 2083 O O . LEU A 1 267 ? 7.219 5.082 7.172 1 90.19 267 LEU A O 1
ATOM 2087 N N . LEU A 1 268 ? 7.98 6.102 5.348 1 88.06 268 LEU A N 1
ATOM 2088 C CA . LEU A 1 268 ? 7.82 7.418 5.957 1 88.06 268 LEU A CA 1
ATOM 2089 C C . LEU A 1 268 ? 6.344 7.758 6.133 1 88.06 268 LEU A C 1
ATOM 2091 O O . LEU A 1 268 ? 5.973 8.461 7.074 1 88.06 268 LEU A O 1
ATOM 2095 N N . TRP A 1 269 ? 5.602 7.188 5.285 1 81.88 269 TRP A N 1
ATOM 2096 C CA . TRP A 1 269 ? 4.164 7.438 5.348 1 81.88 269 TRP A CA 1
ATOM 2097 C C . TRP A 1 269 ? 3.5 6.547 6.391 1 81.88 269 TRP A C 1
ATOM 2099 O O . TRP A 1 269 ? 2.5 6.93 7 1 81.88 269 TRP A O 1
ATOM 2109 N N . LEU A 1 270 ? 4.148 5.465 6.668 1 84.19 270 LEU A N 1
ATOM 2110 C CA . LEU A 1 270 ? 3.488 4.48 7.516 1 84.19 270 LEU A CA 1
ATOM 2111 C C . LEU A 1 270 ? 4.062 4.508 8.93 1 84.19 270 LEU A C 1
ATOM 2113 O O . LEU A 1 270 ? 3.469 3.951 9.852 1 84.19 270 LEU A O 1
ATOM 2117 N N . THR A 1 271 ? 5.199 5.129 9.07 1 87.56 271 THR A N 1
ATOM 2118 C CA . THR A 1 271 ? 5.852 5.152 10.375 1 87.56 271 THR A CA 1
ATOM 2119 C C . THR A 1 271 ? 5.969 6.582 10.898 1 87.56 271 THR A C 1
ATOM 2121 O O . THR A 1 271 ? 5.695 7.539 10.172 1 87.56 271 THR A O 1
ATOM 2124 N N . ASN A 1 272 ? 6.324 6.66 12.141 1 84.19 272 ASN A N 1
ATOM 2125 C CA . ASN A 1 272 ? 6.617 7.957 12.734 1 84.19 272 ASN A CA 1
ATOM 2126 C C . ASN A 1 272 ? 8.125 8.195 12.852 1 84.19 272 ASN A C 1
ATOM 2128 O O . ASN A 1 272 ? 8.57 8.953 13.711 1 84.19 272 ASN A O 1
ATOM 2132 N N . TRP A 1 273 ? 8.891 7.465 12.062 1 87.62 273 TRP A N 1
ATOM 2133 C CA . TRP A 1 273 ? 10.336 7.637 12.055 1 87.62 273 TRP A CA 1
ATOM 2134 C C . TRP A 1 273 ? 10.75 8.719 11.062 1 87.62 273 TRP A C 1
ATOM 2136 O O . TRP A 1 273 ? 10.094 8.906 10.031 1 87.62 273 TRP A O 1
ATOM 2146 N N . SER A 1 274 ? 11.75 9.383 11.375 1 86.31 274 SER A N 1
ATOM 2147 C CA . SER A 1 274 ? 12.234 10.461 10.516 1 86.31 274 SER A CA 1
ATOM 2148 C C . SER A 1 274 ? 13.031 9.914 9.336 1 86.31 274 SER A C 1
ATOM 2150 O O . SER A 1 274 ? 13.492 8.773 9.375 1 86.31 274 SER A O 1
ATOM 2152 N N . HIS A 1 275 ? 13.172 10.672 8.281 1 88.25 275 HIS A N 1
ATOM 2153 C CA . HIS A 1 275 ? 14 10.305 7.133 1 88.25 275 HIS A CA 1
ATOM 2154 C C . HIS A 1 275 ? 15.453 10.109 7.543 1 88.25 275 HIS A C 1
ATOM 2156 O O . HIS A 1 275 ? 16.141 9.234 7.016 1 88.25 275 HIS A O 1
ATOM 2162 N N . SER A 1 276 ? 15.922 10.914 8.492 1 88.06 276 SER A N 1
ATOM 2163 C CA . SER A 1 276 ? 17.297 10.797 8.977 1 88.06 276 SER A CA 1
ATOM 2164 C C . SER A 1 276 ? 17.547 9.445 9.625 1 88.06 276 SER A C 1
ATOM 2166 O O . SER A 1 276 ? 18.625 8.875 9.508 1 88.06 276 SER A O 1
ATOM 2168 N N . THR A 1 277 ? 16.547 8.992 10.336 1 90.69 277 THR A N 1
ATOM 2169 C CA . THR A 1 277 ? 16.672 7.672 10.938 1 90.69 277 THR A CA 1
ATOM 2170 C C . THR A 1 277 ? 16.812 6.594 9.867 1 90.69 277 THR A C 1
ATOM 2172 O O . THR A 1 277 ? 17.656 5.715 9.969 1 90.69 277 THR A O 1
ATOM 2175 N N . PHE A 1 278 ? 16.031 6.66 8.859 1 93.75 278 PHE A N 1
ATOM 2176 C CA . PHE A 1 278 ? 16.094 5.66 7.805 1 93.75 278 PHE A CA 1
ATOM 2177 C C . PHE A 1 278 ? 17.422 5.77 7.047 1 93.75 278 PHE A C 1
ATOM 2179 O O . PHE A 1 278 ? 17.953 4.762 6.59 1 93.75 278 PHE A O 1
ATOM 2186 N N . LEU A 1 279 ? 17.969 6.949 6.953 1 93 279 LEU A N 1
ATOM 2187 C CA . LEU A 1 279 ? 19.281 7.105 6.328 1 93 279 LEU A CA 1
ATOM 2188 C C . LEU A 1 279 ? 20.359 6.453 7.176 1 93 279 LEU A C 1
ATOM 2190 O O . LEU A 1 279 ? 21.312 5.879 6.641 1 93 279 LEU A O 1
ATOM 2194 N N . LEU A 1 280 ? 20.172 6.641 8.438 1 93.31 280 LEU A N 1
ATOM 2195 C CA . LEU A 1 280 ? 21.109 5.965 9.344 1 93.31 280 LEU A CA 1
ATOM 2196 C C . LEU A 1 280 ? 21.031 4.453 9.156 1 93.31 280 LEU A C 1
ATOM 2198 O O . LEU A 1 280 ? 22.062 3.789 9.047 1 93.31 280 LEU A O 1
ATOM 2202 N N . LEU A 1 281 ? 19.828 3.961 9.133 1 96.56 281 LEU A N 1
ATOM 2203 C CA . LEU A 1 281 ? 19.641 2.529 8.93 1 96.56 281 LEU A CA 1
ATOM 2204 C C . LEU A 1 281 ? 20.203 2.09 7.582 1 96.56 281 LEU A C 1
ATOM 2206 O O . LEU A 1 281 ? 20.766 1.007 7.465 1 96.56 281 LEU A O 1
ATOM 2210 N N . HIS A 1 282 ? 20 2.908 6.566 1 96.88 282 HIS A N 1
ATOM 2211 C CA . HIS A 1 282 ? 20.531 2.646 5.238 1 96.88 282 HIS A CA 1
ATOM 2212 C C . HIS A 1 282 ? 22.047 2.445 5.285 1 96.88 282 HIS A C 1
ATOM 2214 O O . HIS A 1 282 ? 22.562 1.496 4.695 1 96.88 282 HIS A O 1
ATOM 2220 N N . ARG A 1 283 ? 22.734 3.205 6.012 1 95.38 283 ARG A N 1
ATOM 2221 C CA . ARG A 1 283 ? 24.188 3.133 6.078 1 95.38 283 ARG A CA 1
ATOM 2222 C C . ARG A 1 283 ? 24.641 1.842 6.75 1 95.38 283 ARG A C 1
ATOM 2224 O O . ARG A 1 283 ? 25.578 1.182 6.273 1 95.38 283 ARG A O 1
ATOM 2231 N N . TRP A 1 284 ? 24.016 1.532 7.785 1 96.69 284 TRP A N 1
ATOM 2232 C CA . TRP A 1 284 ? 24.391 0.312 8.492 1 96.69 284 TRP A CA 1
ATOM 2233 C C . TRP A 1 284 ? 24.031 -0.923 7.672 1 96.69 284 TRP A C 1
ATOM 2235 O O . TRP A 1 284 ? 24.812 -1.886 7.625 1 96.69 284 TRP A O 1
ATOM 2245 N N . LEU A 1 285 ? 22.891 -0.852 7.086 1 98 285 LEU A N 1
ATOM 2246 C CA . LEU A 1 285 ? 22.5 -1.981 6.254 1 98 285 LEU A CA 1
ATOM 2247 C C . LEU A 1 285 ? 23.422 -2.121 5.051 1 98 285 LEU A C 1
ATOM 2249 O O . LEU A 1 285 ? 23.703 -3.236 4.602 1 98 285 LEU A O 1
ATOM 2253 N N . ALA A 1 286 ? 23.859 -1.003 4.555 1 98 286 ALA A N 1
ATOM 2254 C CA . ALA A 1 286 ? 24.797 -1.031 3.436 1 98 286 ALA A CA 1
ATOM 2255 C C . ALA A 1 286 ? 26.094 -1.752 3.818 1 98 286 ALA A C 1
ATOM 2257 O O . ALA A 1 286 ? 26.609 -2.564 3.047 1 98 286 ALA A O 1
ATOM 2258 N N . ALA A 1 287 ? 26.562 -1.447 4.98 1 97.38 287 ALA A N 1
ATOM 2259 C CA . ALA A 1 287 ? 27.766 -2.129 5.457 1 97.38 287 ALA A CA 1
ATOM 2260 C C . ALA A 1 287 ? 27.547 -3.635 5.547 1 97.38 287 ALA A C 1
ATOM 2262 O O . ALA A 1 287 ? 28.391 -4.422 5.121 1 97.38 287 ALA A O 1
ATOM 2263 N N . ILE A 1 288 ? 26.406 -3.986 6.047 1 98.31 288 ILE A N 1
ATOM 2264 C CA . ILE A 1 288 ? 26.078 -5.402 6.184 1 98.31 288 ILE A CA 1
ATOM 2265 C C . ILE A 1 288 ? 26 -6.047 4.801 1 98.31 288 ILE A C 1
ATOM 2267 O O . ILE A 1 288 ? 26.578 -7.121 4.582 1 98.31 288 ILE A O 1
ATOM 2271 N N . CYS A 1 289 ? 25.297 -5.406 3.877 1 98.44 289 CYS A N 1
ATOM 2272 C CA . CYS A 1 289 ? 25.125 -5.898 2.516 1 98.44 289 CYS A CA 1
ATOM 2273 C C . CYS A 1 289 ? 26.484 -6.109 1.844 1 98.44 289 CYS A C 1
ATOM 2275 O O . CYS A 1 289 ? 26.719 -7.148 1.228 1 98.44 289 CYS A O 1
ATOM 2277 N N . VAL A 1 290 ? 27.422 -5.152 2.002 1 98.44 290 VAL A N 1
ATOM 2278 C CA . VAL A 1 290 ? 28.734 -5.207 1.374 1 98.44 290 VAL A CA 1
ATOM 2279 C C . VAL A 1 290 ? 29.578 -6.305 2.023 1 98.44 290 VAL A C 1
ATOM 2281 O O . VAL A 1 290 ? 30.281 -7.047 1.334 1 98.44 290 VAL A O 1
ATOM 2284 N N . ILE A 1 291 ? 29.5 -6.426 3.352 1 98.38 291 ILE A N 1
ATOM 2285 C CA . ILE A 1 291 ? 30.25 -7.465 4.055 1 98.38 291 ILE A CA 1
ATOM 2286 C C . ILE A 1 291 ? 29.797 -8.844 3.561 1 98.38 291 ILE A C 1
ATOM 2288 O O . ILE A 1 291 ? 30.625 -9.719 3.322 1 98.38 291 ILE A O 1
ATOM 2292 N N . GLU A 1 292 ? 28.531 -8.977 3.393 1 98.62 292 GLU A N 1
ATOM 2293 C CA . GLU A 1 292 ? 28 -10.242 2.908 1 98.62 292 GLU A CA 1
ATOM 2294 C C . GLU A 1 292 ? 28.453 -10.523 1.478 1 98.62 292 GLU A C 1
ATOM 2296 O O . GLU A 1 292 ? 28.812 -11.656 1.143 1 98.62 292 GLU A O 1
ATOM 2301 N N . ALA A 1 293 ? 28.391 -9.531 0.643 1 98.56 293 ALA A N 1
ATOM 2302 C CA . ALA A 1 293 ? 28.875 -9.688 -0.73 1 98.56 293 ALA A CA 1
ATOM 2303 C C . ALA A 1 293 ? 30.359 -10.031 -0.763 1 98.56 293 ALA A C 1
ATOM 2305 O O . ALA A 1 293 ? 30.781 -10.906 -1.521 1 98.56 293 ALA A O 1
ATOM 2306 N N . CYS A 1 294 ? 31.109 -9.359 0.073 1 98.5 294 CYS A N 1
ATOM 2307 C CA . CYS A 1 294 ? 32.562 -9.625 0.15 1 98.5 294 CYS A CA 1
ATOM 2308 C C . CYS A 1 294 ? 32.812 -11.031 0.677 1 98.5 294 CYS A C 1
ATOM 2310 O O . CYS A 1 294 ? 33.719 -11.719 0.189 1 98.5 294 CYS A O 1
ATOM 2312 N N . LEU A 1 295 ? 32.062 -11.406 1.695 1 98.19 295 LEU A N 1
ATOM 2313 C CA . LEU A 1 295 ? 32.188 -12.758 2.232 1 98.19 295 LEU A CA 1
ATOM 2314 C C . LEU A 1 295 ? 31.906 -13.797 1.161 1 98.19 295 LEU A C 1
ATOM 2316 O O . LEU A 1 295 ? 32.656 -14.758 0.996 1 98.19 295 LEU A O 1
ATOM 2320 N N . HIS A 1 296 ? 30.844 -13.625 0.398 1 98.38 296 HIS A N 1
ATOM 2321 C CA . HIS A 1 296 ? 30.469 -14.492 -0.717 1 98.38 296 HIS A CA 1
ATOM 2322 C C . HIS A 1 296 ? 31.609 -14.594 -1.733 1 98.38 296 HIS A C 1
ATOM 2324 O O . HIS A 1 296 ? 32 -15.695 -2.109 1 98.38 296 HIS A O 1
ATOM 2330 N N . SER A 1 297 ? 32.156 -13.492 -2.061 1 97.88 297 SER A N 1
ATOM 2331 C CA . SER A 1 297 ? 33.219 -13.43 -3.064 1 97.88 297 SER A CA 1
ATOM 2332 C C . SER A 1 297 ? 34.531 -14.016 -2.533 1 97.88 297 SER A C 1
ATOM 2334 O O . SER A 1 297 ? 35.188 -14.773 -3.236 1 97.88 297 SER A O 1
ATOM 2336 N N . ALA A 1 298 ? 34.844 -13.695 -1.29 1 97.75 298 ALA A N 1
ATOM 2337 C CA . ALA A 1 298 ? 36.094 -14.164 -0.693 1 97.75 298 ALA A CA 1
ATOM 2338 C C . ALA A 1 298 ? 36.094 -15.68 -0.541 1 97.75 298 ALA A C 1
ATOM 2340 O O . ALA A 1 298 ? 37.125 -16.344 -0.803 1 97.75 298 ALA A O 1
ATOM 2341 N N . ILE A 1 299 ? 35.031 -16.203 -0.117 1 97.69 299 ILE A N 1
ATOM 2342 C CA . ILE A 1 299 ? 34.938 -17.656 0.078 1 97.69 299 ILE A CA 1
ATOM 2343 C C . ILE A 1 299 ? 35.094 -18.359 -1.265 1 97.69 299 ILE A C 1
ATOM 2345 O O . ILE A 1 299 ? 35.875 -19.312 -1.391 1 97.69 299 ILE A O 1
ATOM 2349 N N . PHE A 1 300 ? 34.438 -17.922 -2.322 1 97.19 300 PHE A N 1
ATOM 2350 C CA . PHE A 1 300 ? 34.562 -18.547 -3.631 1 97.19 300 PHE A CA 1
ATOM 2351 C C . PHE A 1 300 ? 35.938 -18.359 -4.211 1 97.19 300 PHE A C 1
ATOM 2353 O O . PHE A 1 300 ? 36.469 -19.25 -4.875 1 97.19 300 PHE A O 1
ATOM 2360 N N . LEU A 1 301 ? 36.5 -17.156 -3.961 1 96.31 301 LEU A N 1
ATOM 2361 C CA . LEU A 1 301 ? 37.875 -16.953 -4.391 1 96.31 301 LEU A CA 1
ATOM 2362 C C . LEU A 1 301 ? 38.812 -17.969 -3.746 1 96.31 301 LEU A C 1
ATOM 2364 O O . LEU A 1 301 ? 39.656 -18.547 -4.422 1 96.31 301 LEU A O 1
ATOM 2368 N N . GLN A 1 302 ? 38.656 -18.172 -2.434 1 96.25 302 GLN A N 1
ATOM 2369 C CA . GLN A 1 302 ? 39.469 -19.141 -1.72 1 96.25 302 GLN A CA 1
ATOM 2370 C C . GLN A 1 302 ? 39.25 -20.547 -2.25 1 96.25 302 GLN A C 1
ATOM 2372 O O . GLN A 1 302 ? 40.219 -21.297 -2.459 1 96.25 302 GLN A O 1
ATOM 2377 N N . ILE A 1 303 ? 38.094 -20.891 -2.473 1 95.25 303 ILE A N 1
ATOM 2378 C CA . ILE A 1 303 ? 37.719 -22.219 -2.936 1 95.25 303 ILE A CA 1
ATOM 2379 C C . ILE A 1 303 ? 38.375 -22.484 -4.297 1 95.25 303 ILE A C 1
ATOM 2381 O O . ILE A 1 303 ? 39.062 -23.5 -4.484 1 95.25 303 ILE A O 1
ATOM 2385 N N . TYR A 1 304 ? 38.281 -21.625 -5.246 1 94.94 304 TYR A N 1
ATOM 2386 C CA . TYR A 1 304 ? 38.781 -21.844 -6.602 1 94.94 304 TYR A CA 1
ATOM 2387 C C . TYR A 1 304 ? 40.281 -21.703 -6.664 1 94.94 304 TYR A C 1
ATOM 2389 O O . TYR A 1 304 ? 40.938 -22.328 -7.504 1 94.94 304 TYR A O 1
ATOM 2397 N N . ASN A 1 305 ? 40.812 -20.922 -5.719 1 94.81 305 ASN A N 1
ATOM 2398 C CA . ASN A 1 305 ? 42.281 -20.828 -5.629 1 94.81 305 ASN A CA 1
ATOM 2399 C C . ASN A 1 305 ? 42.906 -22.125 -5.125 1 94.81 305 ASN A C 1
ATOM 2401 O O . ASN A 1 305 ? 43.875 -22.625 -5.691 1 94.81 305 ASN A O 1
ATOM 2405 N N . VAL A 1 306 ? 42.281 -22.656 -4.074 1 93.31 306 VAL A N 1
ATOM 2406 C CA . VAL A 1 306 ? 42.781 -23.906 -3.5 1 93.31 306 VAL A CA 1
ATOM 2407 C C . VAL A 1 306 ? 42.625 -25.031 -4.512 1 93.31 306 VAL A C 1
ATOM 2409 O O . VAL A 1 306 ? 43.469 -25.922 -4.605 1 93.31 306 VAL A O 1
ATOM 2412 N N . ASP A 1 307 ? 41.625 -24.969 -5.332 1 92.56 307 ASP A N 1
ATOM 2413 C CA . ASP A 1 307 ? 41.375 -26 -6.336 1 92.56 307 ASP A CA 1
ATOM 2414 C C . ASP A 1 307 ? 42.219 -25.781 -7.574 1 92.56 307 ASP A C 1
ATOM 2416 O O . ASP A 1 307 ? 42.281 -26.656 -8.453 1 92.56 307 ASP A O 1
ATOM 2420 N N . GLY A 1 308 ? 42.938 -24.688 -7.723 1 92.5 308 GLY A N 1
ATOM 2421 C CA . GLY A 1 308 ? 43.781 -24.406 -8.859 1 92.5 308 GLY A CA 1
ATOM 2422 C C . GLY A 1 308 ? 43.031 -24.016 -10.109 1 92.5 308 GLY A C 1
ATOM 2423 O O . GLY A 1 308 ? 43.531 -24.094 -11.219 1 92.5 308 GLY A O 1
ATOM 2424 N N . GLU A 1 309 ? 41.75 -23.672 -10.008 1 93.25 309 GLU A N 1
ATOM 2425 C CA . GLU A 1 309 ? 40.906 -23.375 -11.156 1 93.25 309 GLU A CA 1
ATOM 2426 C C . GLU A 1 309 ? 40.594 -21.875 -11.266 1 93.25 309 GLU A C 1
ATOM 2428 O O . GLU A 1 309 ? 39.844 -21.453 -12.117 1 93.25 309 GLU A O 1
ATOM 2433 N N . TYR A 1 310 ? 41.188 -21.094 -10.438 1 93.38 310 TYR A N 1
ATOM 2434 C CA . TYR A 1 310 ? 40.906 -19.672 -10.398 1 93.38 310 TYR A CA 1
ATOM 2435 C C . TYR A 1 310 ? 41.219 -19 -11.727 1 93.38 310 TYR A C 1
ATOM 2437 O O . TYR A 1 310 ? 40.438 -18.188 -12.234 1 93.38 310 TYR A O 1
ATOM 2445 N N . ALA A 1 311 ? 42.375 -19.359 -12.406 1 93.31 311 ALA A N 1
ATOM 2446 C CA . ALA A 1 311 ? 42.844 -18.719 -13.625 1 93.31 311 ALA A CA 1
ATOM 2447 C C . ALA A 1 311 ? 41.875 -18.938 -14.773 1 93.31 311 ALA A C 1
ATOM 2449 O O . ALA A 1 311 ? 41.625 -18.016 -15.57 1 93.31 311 ALA A O 1
ATOM 2450 N N . SER A 1 312 ? 41.281 -20.047 -14.828 1 94.12 312 SER A N 1
ATOM 2451 C CA . SER A 1 312 ? 40.344 -20.328 -15.906 1 94.12 312 SER A CA 1
ATOM 2452 C C . SER A 1 312 ? 38.938 -19.797 -15.586 1 94.12 312 SER A C 1
ATOM 2454 O O . SER A 1 312 ? 38.281 -19.203 -16.453 1 94.12 312 SER A O 1
ATOM 2456 N N . GLU A 1 313 ? 38.531 -19.922 -14.32 1 93.69 313 GLU A N 1
ATOM 2457 C CA . GLU A 1 313 ? 37.188 -19.547 -13.922 1 93.69 313 GLU A CA 1
ATOM 2458 C C . GLU A 1 313 ? 37.031 -18.031 -13.891 1 93.69 313 GLU A C 1
ATOM 2460 O O . GLU A 1 313 ? 35.938 -17.5 -14.219 1 93.69 313 GLU A O 1
ATOM 2465 N N . SER A 1 314 ? 38 -17.328 -13.578 1 93.19 314 SER A N 1
ATOM 2466 C CA . SER A 1 314 ? 37.938 -15.883 -13.43 1 93.19 314 SER A CA 1
ATOM 2467 C C . SER A 1 314 ? 37.719 -15.195 -14.773 1 93.19 314 SER A C 1
ATOM 2469 O O . SER A 1 314 ? 37.312 -14.031 -14.828 1 93.19 314 SER A O 1
ATOM 2471 N N . LYS A 1 315 ? 37.938 -15.961 -15.898 1 94.75 315 LYS A N 1
ATOM 2472 C CA . LYS A 1 315 ? 37.781 -15.391 -17.234 1 94.75 315 LYS A CA 1
ATOM 2473 C C . LYS A 1 315 ? 36.344 -15.516 -17.719 1 94.75 315 LYS A C 1
ATOM 2475 O O . LYS A 1 315 ? 35.938 -14.867 -18.688 1 94.75 315 LYS A O 1
ATOM 2480 N N . LEU A 1 316 ? 35.625 -16.266 -16.969 1 96.12 316 LEU A N 1
ATOM 2481 C CA . LEU A 1 316 ? 34.25 -16.438 -17.359 1 96.12 316 LEU A CA 1
ATOM 2482 C C . LEU A 1 316 ? 33.438 -15.188 -17.031 1 96.12 316 LEU A C 1
ATOM 2484 O O . LEU A 1 316 ? 33.688 -14.531 -16.016 1 96.12 316 LEU A O 1
ATOM 2488 N N . PRO A 1 317 ? 32.406 -14.883 -17.812 1 96.69 317 PRO A N 1
ATOM 2489 C CA . PRO A 1 317 ? 31.656 -13.633 -17.656 1 96.69 317 PRO A CA 1
ATOM 2490 C C . PRO A 1 317 ? 30.922 -13.539 -16.312 1 96.69 317 PRO A C 1
ATOM 2492 O O . PRO A 1 317 ? 30.891 -12.469 -15.711 1 96.69 317 PRO A O 1
ATOM 2495 N N . TYR A 1 318 ? 30.344 -14.602 -15.828 1 96.19 318 TYR A N 1
ATOM 2496 C CA . TYR A 1 318 ? 29.625 -14.492 -14.562 1 96.19 318 TYR A CA 1
ATOM 2497 C C . TYR A 1 318 ? 30.562 -14.094 -13.43 1 96.19 318 TYR A C 1
ATOM 2499 O O . TYR A 1 318 ? 30.172 -13.391 -12.508 1 96.19 318 TYR A O 1
ATOM 2507 N N . TRP A 1 319 ? 31.828 -14.531 -13.5 1 97.06 319 TRP A N 1
ATOM 2508 C CA . TRP A 1 319 ? 32.781 -14.258 -12.438 1 97.06 319 TRP A CA 1
ATOM 2509 C C . TRP A 1 319 ? 33.25 -12.797 -12.469 1 97.06 319 TRP A C 1
ATOM 2511 O O . TRP A 1 319 ? 33.188 -12.109 -11.445 1 97.06 319 TRP A O 1
ATOM 2521 N N . TYR A 1 320 ? 33.594 -12.281 -13.648 1 96.69 320 TYR A N 1
ATOM 2522 C CA . TYR A 1 320 ? 34.094 -10.914 -13.641 1 96.69 320 TYR A CA 1
ATOM 2523 C C . TYR A 1 320 ? 32.969 -9.914 -13.406 1 96.69 320 TYR A C 1
ATOM 2525 O O . TYR A 1 320 ? 33.188 -8.852 -12.828 1 96.69 320 TYR A O 1
ATOM 2533 N N . TRP A 1 321 ? 31.797 -10.219 -13.828 1 97.75 321 TRP A N 1
ATOM 2534 C CA . TRP A 1 321 ? 30.688 -9.328 -13.477 1 97.75 321 TRP A CA 1
ATOM 2535 C C . TRP A 1 321 ? 30.391 -9.391 -11.984 1 97.75 321 TRP A C 1
ATOM 2537 O O . TRP A 1 321 ? 29.906 -8.414 -11.398 1 97.75 321 TRP A O 1
ATOM 2547 N N . GLY A 1 322 ? 30.609 -10.586 -11.391 1 97.75 322 GLY A N 1
ATOM 2548 C CA . GLY A 1 322 ? 30.547 -10.664 -9.938 1 97.75 322 GLY A CA 1
ATOM 2549 C C . GLY A 1 322 ? 31.562 -9.773 -9.25 1 97.75 322 GLY A C 1
ATOM 2550 O O . GLY A 1 322 ? 31.25 -9.133 -8.242 1 97.75 322 GLY A O 1
ATOM 2551 N N . ILE A 1 323 ? 32.719 -9.742 -9.836 1 97.5 323 ILE A N 1
ATOM 2552 C CA . ILE A 1 323 ? 33.781 -8.891 -9.312 1 97.5 323 ILE A CA 1
ATOM 2553 C C . ILE A 1 323 ? 33.375 -7.422 -9.461 1 97.5 323 ILE A C 1
ATOM 2555 O O . ILE A 1 323 ? 33.531 -6.641 -8.516 1 97.5 323 ILE A O 1
ATOM 2559 N N . VAL A 1 324 ? 32.875 -7.121 -10.641 1 97.81 324 VAL A N 1
ATOM 2560 C CA . VAL A 1 324 ? 32.438 -5.746 -10.898 1 97.81 324 VAL A CA 1
ATOM 2561 C C . VAL A 1 324 ? 31.391 -5.332 -9.875 1 97.81 324 VAL A C 1
ATOM 2563 O O . VAL A 1 324 ? 31.469 -4.246 -9.297 1 97.81 324 VAL A O 1
ATOM 2566 N N . ALA A 1 325 ? 30.453 -6.18 -9.617 1 98.31 325 ALA A N 1
ATOM 2567 C CA . ALA A 1 325 ? 29.375 -5.883 -8.664 1 98.31 325 ALA A CA 1
ATOM 2568 C C . ALA A 1 325 ? 29.938 -5.707 -7.25 1 98.31 325 ALA A C 1
ATOM 2570 O O . ALA A 1 325 ? 29.625 -4.727 -6.574 1 98.31 325 ALA A O 1
ATOM 2571 N N . THR A 1 326 ? 30.781 -6.625 -6.789 1 98.31 326 THR A N 1
ATOM 2572 C CA . THR A 1 326 ? 31.344 -6.586 -5.445 1 98.31 326 THR A CA 1
ATOM 2573 C C . THR A 1 326 ? 32.219 -5.352 -5.262 1 98.31 326 THR A C 1
ATOM 2575 O O . THR A 1 326 ? 32.156 -4.68 -4.23 1 98.31 326 THR A O 1
ATOM 2578 N N . LEU A 1 327 ? 33 -5.039 -6.301 1 98.06 327 LEU A N 1
ATOM 2579 C CA . LEU A 1 327 ? 33.875 -3.875 -6.219 1 98.06 327 LEU A CA 1
ATOM 2580 C C . LEU A 1 327 ? 33.062 -2.584 -6.199 1 98.06 327 LEU A C 1
ATOM 2582 O O . LEU A 1 327 ? 33.375 -1.655 -5.457 1 98.06 327 LEU A O 1
ATOM 2586 N N . ALA A 1 328 ? 32.094 -2.557 -7.047 1 98.31 328 ALA A N 1
ATOM 2587 C CA . ALA A 1 328 ? 31.219 -1.377 -7.051 1 98.31 328 ALA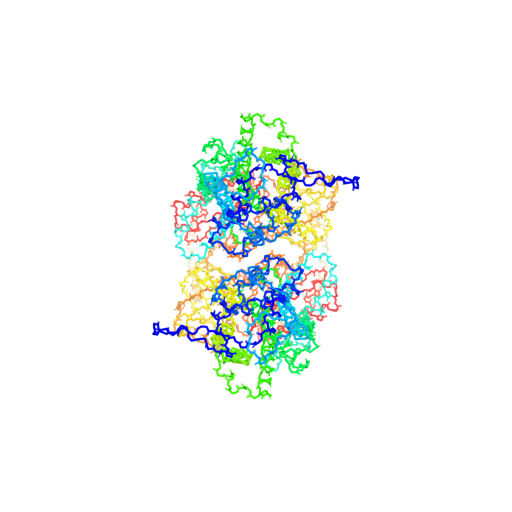 A CA 1
ATOM 2588 C C . ALA A 1 328 ? 30.594 -1.146 -5.676 1 98.31 328 ALA A C 1
ATOM 2590 O O . ALA A 1 328 ? 30.594 -0.022 -5.172 1 98.31 328 ALA A O 1
ATOM 2591 N N . LEU A 1 329 ? 30.141 -2.197 -5.043 1 98.12 329 LEU A N 1
ATOM 2592 C CA . LEU A 1 329 ? 29.547 -2.102 -3.715 1 98.12 329 LEU A CA 1
ATOM 2593 C C . LEU A 1 329 ? 30.594 -1.707 -2.678 1 98.12 329 LEU A C 1
ATOM 2595 O O . LEU A 1 329 ? 30.344 -0.822 -1.853 1 98.12 329 LEU A O 1
ATOM 2599 N N . ALA A 1 330 ? 31.719 -2.326 -2.752 1 98 330 ALA A N 1
ATOM 2600 C CA . ALA A 1 330 ? 32.781 -2.1 -1.77 1 98 330 ALA A CA 1
ATOM 2601 C C . ALA A 1 330 ? 33.312 -0.676 -1.866 1 98 330 ALA A C 1
ATOM 2603 O O . ALA A 1 330 ? 33.594 -0.038 -0.847 1 98 330 ALA A O 1
ATOM 2604 N N . ILE A 1 331 ? 33.438 -0.157 -3.062 1 97.44 331 ILE A N 1
ATOM 2605 C CA . ILE A 1 331 ? 33.969 1.186 -3.275 1 97.44 331 ILE A CA 1
ATOM 2606 C C . ILE A 1 331 ? 32.969 2.221 -2.775 1 97.44 331 ILE A C 1
ATOM 2608 O O . ILE A 1 331 ? 33.344 3.297 -2.311 1 97.44 331 ILE A O 1
ATOM 2612 N N . MET A 1 332 ? 31.75 1.887 -2.752 1 96.44 332 MET A N 1
ATOM 2613 C CA . MET A 1 332 ? 30.703 2.818 -2.35 1 96.44 332 MET A CA 1
ATOM 2614 C C . MET A 1 332 ? 30.812 3.152 -0.866 1 96.44 332 MET A C 1
ATOM 2616 O O . MET A 1 332 ? 30.438 4.25 -0.445 1 96.44 332 MET A O 1
ATOM 2620 N N . ILE A 1 333 ? 31.359 2.234 -0.062 1 94.88 333 ILE A N 1
ATOM 2621 C CA . ILE A 1 333 ? 31.422 2.459 1.378 1 94.88 333 ILE A CA 1
ATOM 2622 C C . ILE A 1 333 ? 32.406 3.592 1.678 1 94.88 333 ILE A C 1
ATOM 2624 O O . ILE A 1 333 ? 32.031 4.625 2.23 1 94.88 333 ILE A O 1
ATOM 2628 N N . PRO A 1 334 ? 33.688 3.502 1.222 1 92.62 334 PRO A N 1
ATOM 2629 C CA . PRO A 1 334 ? 34.562 4.633 1.469 1 92.62 334 PRO A CA 1
ATOM 2630 C C . PRO A 1 334 ? 34.188 5.875 0.671 1 92.62 334 PRO A C 1
ATOM 2632 O O . PRO A 1 334 ? 34.406 7 1.132 1 92.62 334 PRO A O 1
ATOM 2635 N N . ALA A 1 335 ? 33.531 5.695 -0.42 1 93.62 335 ALA A N 1
ATOM 2636 C CA . ALA A 1 335 ? 33.156 6.82 -1.271 1 93.62 335 ALA A CA 1
ATOM 2637 C C . ALA A 1 335 ? 31.953 7.566 -0.691 1 93.62 335 ALA A C 1
ATOM 2639 O O . ALA A 1 335 ? 31.641 8.672 -1.123 1 93.62 335 ALA A O 1
ATOM 2640 N N . SER A 1 336 ? 31.328 6.949 0.291 1 91.88 336 SER A N 1
ATOM 2641 C CA . SER A 1 336 ? 30.156 7.578 0.868 1 91.88 336 SER A CA 1
ATOM 2642 C C . SER A 1 336 ? 30.406 8.031 2.303 1 91.88 336 SER A C 1
ATOM 2644 O O . SER A 1 336 ? 29.469 8.383 3.023 1 91.88 336 SER A O 1
ATOM 2646 N N . MET A 1 337 ? 31.656 8.016 2.719 1 89.75 337 MET A N 1
ATOM 2647 C CA . MET A 1 337 ? 32 8.453 4.07 1 89.75 337 MET A CA 1
ATOM 2648 C C . MET A 1 337 ? 31.688 9.93 4.262 1 89.75 337 MET A C 1
ATOM 2650 O O . MET A 1 337 ? 31.641 10.695 3.293 1 89.75 337 MET A O 1
ATOM 2654 N N . LEU A 1 338 ? 31.484 10.32 5.445 1 87.44 338 LEU A N 1
ATOM 2655 C CA . LEU A 1 338 ? 31.031 11.664 5.789 1 87.44 338 LEU A CA 1
ATOM 2656 C C . LEU A 1 338 ? 32.031 12.719 5.289 1 87.44 338 LEU A C 1
ATOM 2658 O O . LEU A 1 338 ? 31.609 13.773 4.801 1 87.44 338 LEU A O 1
ATOM 2662 N N . GLN A 1 339 ? 33.312 12.453 5.281 1 86.31 339 GLN A N 1
ATOM 2663 C CA . GLN A 1 339 ? 34.312 13.406 4.848 1 86.31 339 GLN A CA 1
ATOM 2664 C C . GLN A 1 339 ? 34.188 13.719 3.359 1 86.31 339 GLN A C 1
ATOM 2666 O O . GLN A 1 339 ? 34.344 14.867 2.945 1 86.31 339 GLN A O 1
ATOM 2671 N N . ILE A 1 340 ? 33.875 12.688 2.703 1 87.19 340 ILE A N 1
ATOM 2672 C CA . ILE A 1 340 ? 33.75 12.844 1.261 1 87.19 340 ILE A CA 1
ATOM 2673 C C . ILE A 1 340 ? 32.438 13.586 0.953 1 87.19 340 ILE A C 1
ATOM 2675 O O . ILE A 1 340 ? 32.406 14.484 0.11 1 87.19 340 ILE A O 1
ATOM 2679 N N . ARG A 1 341 ? 31.406 13.305 1.663 1 85.06 341 ARG A N 1
ATOM 2680 C CA . ARG A 1 341 ? 30.109 13.945 1.445 1 85.06 341 ARG A CA 1
ATOM 2681 C C . ARG A 1 341 ? 30.172 15.438 1.776 1 85.06 341 ARG A C 1
ATOM 2683 O O . ARG A 1 341 ? 29.547 16.25 1.103 1 85.06 341 ARG A O 1
ATOM 2690 N N . GLN A 1 342 ? 30.922 15.719 2.756 1 79.31 342 GLN A N 1
ATOM 2691 C CA . GLN A 1 342 ? 31.016 17.109 3.186 1 79.31 342 GLN A CA 1
ATOM 2692 C C . GLN A 1 342 ? 31.891 17.922 2.234 1 79.31 342 GLN A C 1
ATOM 2694 O O . GLN A 1 342 ? 31.594 19.078 1.938 1 79.31 342 GLN A O 1
ATOM 2699 N N . LYS A 1 343 ? 32.906 17.297 1.713 1 81.06 343 LYS A N 1
ATOM 2700 C CA . LYS A 1 343 ? 33.844 18 0.867 1 81.06 343 LYS A CA 1
ATOM 2701 C C . LYS A 1 343 ? 33.375 18.078 -0.574 1 81.06 343 LYS A C 1
ATOM 2703 O O . LYS A 1 343 ? 33.562 19.094 -1.248 1 81.06 343 LYS A O 1
ATOM 2708 N N . CYS A 1 344 ? 32.844 16.984 -1.01 1 81.5 344 CYS A N 1
ATOM 2709 C CA . CYS A 1 344 ? 32.375 16.922 -2.396 1 81.5 344 CYS A CA 1
ATOM 2710 C C . CYS A 1 344 ? 31 16.281 -2.492 1 81.5 344 CYS A C 1
ATOM 2712 O O . CYS A 1 344 ? 30.844 15.234 -3.123 1 81.5 344 CYS A O 1
ATOM 2714 N N . TYR A 1 345 ? 30 16.938 -2.09 1 79.75 345 TYR A N 1
ATOM 2715 C CA . TYR A 1 345 ? 28.656 16.375 -1.984 1 79.75 345 TYR A CA 1
ATOM 2716 C C . TYR A 1 345 ? 28.109 16.031 -3.359 1 79.75 345 TYR A C 1
ATOM 2718 O O . TYR A 1 345 ? 27.531 14.953 -3.545 1 79.75 345 TYR A O 1
ATOM 2726 N N . GLU A 1 346 ? 28.406 16.859 -4.363 1 80.94 346 GLU A N 1
ATOM 2727 C CA . GLU A 1 346 ? 27.859 16.625 -5.695 1 80.94 346 GLU A CA 1
ATOM 2728 C C . GLU A 1 346 ? 28.531 15.43 -6.371 1 80.94 346 GLU A C 1
ATOM 2730 O O . GLU A 1 346 ? 27.891 14.672 -7.094 1 80.94 346 GLU A O 1
ATOM 2735 N N . LEU A 1 347 ? 29.766 15.414 -6.184 1 83.19 347 LEU A N 1
ATOM 2736 C CA . LEU A 1 347 ? 30.484 14.266 -6.73 1 83.19 347 LEU A CA 1
ATOM 2737 C C . LEU A 1 347 ? 30.047 12.977 -6.047 1 83.19 347 LEU A C 1
ATOM 2739 O O . LEU A 1 347 ? 29.891 11.938 -6.699 1 83.19 347 LEU A O 1
ATOM 2743 N N . PHE A 1 348 ? 29.781 13.102 -4.781 1 87.88 348 PHE A N 1
ATOM 2744 C CA . PHE A 1 348 ? 29.297 11.945 -4.039 1 87.88 348 PHE A CA 1
ATOM 2745 C C . PHE A 1 348 ? 27.969 11.461 -4.617 1 87.88 348 PHE A C 1
ATOM 2747 O O . PHE A 1 348 ? 27.797 10.266 -4.859 1 87.88 348 PHE A O 1
ATOM 2754 N N . LEU A 1 349 ? 27.047 12.398 -4.84 1 85.75 349 LEU A N 1
ATOM 2755 C CA . LEU A 1 349 ? 25.734 12.023 -5.355 1 85.75 349 LEU A CA 1
ATOM 2756 C C . LEU A 1 349 ? 25.859 11.367 -6.727 1 85.75 349 LEU A C 1
ATOM 2758 O O . LEU A 1 349 ? 25.219 10.344 -6.988 1 85.75 349 LEU A O 1
ATOM 2762 N N . ALA A 1 350 ? 26.672 11.875 -7.57 1 88.5 350 ALA A N 1
ATOM 2763 C CA . ALA A 1 350 ? 26.828 11.375 -8.93 1 88.5 350 ALA A CA 1
ATOM 2764 C C . ALA A 1 350 ? 27.453 9.984 -8.93 1 88.5 350 ALA A C 1
ATOM 2766 O O . ALA A 1 350 ? 26.922 9.047 -9.531 1 88.5 350 ALA A O 1
ATOM 2767 N N . TRP A 1 351 ? 28.578 9.883 -8.25 1 93.25 351 TRP A N 1
ATOM 2768 C CA . TRP A 1 351 ? 29.25 8.586 -8.297 1 93.25 351 TRP A CA 1
ATOM 2769 C C . TRP A 1 351 ? 28.469 7.543 -7.516 1 93.25 351 TRP A C 1
ATOM 2771 O O . TRP A 1 351 ? 28.516 6.352 -7.832 1 93.25 351 TRP A O 1
ATOM 2781 N N . HIS A 1 352 ? 27.797 7.996 -6.496 1 94.75 352 HIS A N 1
ATOM 2782 C CA . HIS A 1 352 ? 26.969 7.055 -5.746 1 94.75 352 HIS A CA 1
ATOM 2783 C C . HIS A 1 352 ? 25.906 6.418 -6.637 1 94.75 352 HIS A C 1
ATOM 2785 O O . HIS A 1 352 ? 25.703 5.203 -6.605 1 94.75 352 HIS A O 1
ATOM 2791 N N . VAL A 1 353 ? 25.234 7.191 -7.504 1 93.12 353 VAL A N 1
ATOM 2792 C CA . VAL A 1 353 ? 24.203 6.691 -8.414 1 93.12 353 VAL A CA 1
ATOM 2793 C C . VAL A 1 353 ? 24.844 5.82 -9.492 1 93.12 353 VAL A C 1
ATOM 2795 O O . VAL A 1 353 ? 24.344 4.75 -9.82 1 93.12 353 VAL A O 1
ATOM 2798 N N . VAL A 1 354 ? 25.938 6.281 -9.977 1 95.5 354 VAL A N 1
ATOM 2799 C CA . VAL A 1 354 ? 26.609 5.543 -11.031 1 95.5 354 VAL A CA 1
ATOM 2800 C C . VAL A 1 354 ? 27.078 4.188 -10.5 1 95.5 354 VAL A C 1
ATOM 2802 O O . VAL A 1 354 ? 26.875 3.158 -11.148 1 95.5 354 VAL A O 1
ATOM 2805 N N . LEU A 1 355 ? 27.672 4.23 -9.328 1 97.31 355 LEU A N 1
ATOM 2806 C CA . LEU A 1 355 ? 28.156 2.988 -8.734 1 97.31 355 LEU A CA 1
ATOM 2807 C C . LEU A 1 355 ? 26.984 2.072 -8.375 1 97.31 355 LEU A C 1
ATOM 2809 O O . LEU A 1 355 ? 27.094 0.85 -8.484 1 97.31 355 LEU A O 1
ATOM 2813 N N . PHE A 1 356 ? 25.906 2.633 -7.965 1 96.94 356 PHE A N 1
ATOM 2814 C CA . PHE A 1 356 ? 24.719 1.839 -7.688 1 96.94 356 PHE A CA 1
ATOM 2815 C C . PHE A 1 356 ? 24.219 1.144 -8.953 1 96.94 356 PHE A C 1
ATOM 2817 O O . PHE A 1 356 ? 23.953 -0.061 -8.938 1 96.94 356 PHE A O 1
ATOM 2824 N N . LEU A 1 357 ? 24.078 1.851 -10.016 1 97.06 357 LEU A N 1
ATOM 2825 C CA . LEU A 1 357 ? 23.609 1.282 -11.273 1 97.06 357 LEU A CA 1
ATOM 2826 C C . LEU A 1 357 ? 24.578 0.24 -11.805 1 97.06 357 LEU A C 1
ATOM 2828 O O . LEU A 1 357 ? 24.172 -0.789 -12.344 1 97.06 357 LEU A O 1
ATOM 2832 N N . MET A 1 358 ? 25.844 0.557 -11.609 1 97.81 358 MET A N 1
ATOM 2833 C CA . MET A 1 358 ? 26.859 -0.414 -12.008 1 97.81 358 MET A CA 1
ATOM 2834 C C . MET A 1 358 ? 26.734 -1.695 -11.188 1 97.81 358 MET A C 1
ATOM 2836 O O . MET A 1 358 ? 26.859 -2.795 -11.734 1 97.81 358 MET A O 1
ATOM 2840 N N . ALA A 1 359 ? 26.516 -1.541 -9.906 1 98.12 359 ALA A N 1
ATOM 2841 C CA . ALA A 1 359 ? 26.312 -2.707 -9.047 1 98.12 359 ALA A CA 1
ATOM 2842 C C . ALA A 1 359 ? 25.078 -3.5 -9.484 1 98.12 359 ALA A C 1
ATOM 2844 O O . ALA A 1 359 ? 25.109 -4.734 -9.523 1 98.12 359 ALA A O 1
ATOM 2845 N N . MET A 1 360 ? 23.969 -2.852 -9.867 1 97.56 360 MET A N 1
ATOM 2846 C CA . MET A 1 360 ? 22.75 -3.518 -10.305 1 97.56 360 MET A CA 1
ATOM 2847 C C . MET A 1 360 ? 22.984 -4.258 -11.617 1 97.56 360 MET A C 1
ATOM 2849 O O . MET A 1 360 ? 22.578 -5.414 -11.766 1 97.56 360 MET A O 1
ATOM 2853 N N . VAL A 1 361 ? 23.703 -3.611 -12.523 1 97.56 361 VAL A N 1
ATOM 2854 C CA . VAL A 1 361 ? 24.016 -4.246 -13.797 1 97.56 361 VAL A CA 1
ATOM 2855 C C . VAL A 1 361 ? 24.938 -5.438 -13.57 1 97.56 361 VAL A C 1
ATOM 2857 O O . VAL A 1 361 ? 24.734 -6.508 -14.148 1 97.56 361 VAL A O 1
ATOM 2860 N N . GLY A 1 362 ? 25.953 -5.152 -12.734 1 98.19 362 GLY A N 1
ATOM 2861 C CA . GLY A 1 362 ? 26.859 -6.242 -12.406 1 98.19 362 GLY A CA 1
ATOM 2862 C C . GLY A 1 362 ? 26.156 -7.434 -11.789 1 98.19 362 GLY A C 1
ATOM 2863 O O . GLY A 1 362 ? 26.406 -8.578 -12.18 1 98.19 362 GLY A O 1
ATOM 2864 N N . CYS A 1 363 ? 25.297 -7.262 -10.828 1 97.56 363 CYS A N 1
ATOM 2865 C CA . CYS A 1 363 ? 24.531 -8.336 -10.203 1 97.56 363 CYS A CA 1
ATOM 2866 C C . CYS A 1 363 ? 23.641 -9.039 -11.219 1 97.56 363 CYS A C 1
ATOM 2868 O O . CYS A 1 363 ? 23.562 -10.266 -11.234 1 97.56 363 CYS A O 1
ATOM 2870 N N . TYR A 1 364 ? 22.984 -8.273 -12.07 1 97.06 364 TYR A N 1
ATOM 2871 C CA . TYR A 1 364 ? 22.094 -8.805 -13.086 1 97.06 364 TYR A CA 1
ATOM 2872 C C . TYR A 1 364 ? 22.844 -9.719 -14.055 1 97.06 364 TYR A C 1
ATOM 2874 O O . TYR A 1 364 ? 22.406 -10.844 -14.312 1 97.06 364 TYR A O 1
ATOM 2882 N N . LEU A 1 365 ? 23.953 -9.25 -14.555 1 97.56 365 LEU A N 1
ATOM 2883 C CA . LEU A 1 365 ? 24.719 -10.016 -15.531 1 97.56 365 LEU A CA 1
ATOM 2884 C C . LEU A 1 365 ? 25.422 -11.195 -14.859 1 97.56 365 LEU A C 1
ATOM 2886 O O . LEU A 1 365 ? 25.594 -12.25 -15.477 1 97.56 365 LEU A O 1
ATOM 2890 N N . HIS A 1 366 ? 25.781 -11.008 -13.57 1 97.25 366 HIS A N 1
ATOM 2891 C CA . HIS A 1 366 ? 26.328 -12.109 -12.789 1 97.25 366 HIS A CA 1
ATOM 2892 C C . HIS A 1 366 ? 25.359 -13.273 -12.727 1 97.25 366 HIS A C 1
ATOM 2894 O O . HIS A 1 366 ? 25.75 -14.422 -12.969 1 97.25 366 HIS A O 1
ATOM 2900 N N . ILE A 1 367 ? 24.125 -12.961 -12.562 1 95.19 367 ILE A N 1
ATOM 2901 C CA . ILE A 1 367 ? 23.078 -13.984 -12.43 1 95.19 367 ILE A CA 1
ATOM 2902 C C . ILE A 1 367 ? 22.703 -14.508 -13.812 1 95.19 367 ILE A C 1
ATOM 2904 O O . ILE A 1 367 ? 22.5 -15.711 -13.992 1 95.19 367 ILE A O 1
ATOM 2908 N N . TYR A 1 368 ? 22.656 -13.656 -14.75 1 94.75 368 TYR A N 1
ATOM 2909 C CA . TYR A 1 368 ? 22.25 -14.039 -16.094 1 94.75 368 TYR A CA 1
ATOM 2910 C C . TYR A 1 368 ? 23.234 -15.031 -16.703 1 94.75 368 TYR A C 1
ATOM 2912 O O . TYR A 1 368 ? 22.844 -16.078 -17.203 1 94.75 368 TYR A O 1
ATOM 2920 N N . TYR A 1 369 ? 24.516 -14.719 -16.594 1 95 369 TYR A N 1
ATOM 2921 C CA . TYR A 1 369 ? 25.516 -15.562 -17.219 1 95 369 TYR A CA 1
ATOM 2922 C C . TYR A 1 369 ? 25.703 -16.859 -16.453 1 95 369 TYR A C 1
ATOM 2924 O O . TYR A 1 369 ? 26.125 -17.875 -17.031 1 95 369 TYR A O 1
ATOM 2932 N N . ARG A 1 370 ? 25.328 -16.797 -15.242 1 91.81 370 ARG A N 1
ATOM 2933 C CA . ARG A 1 370 ? 25.5 -18.031 -14.461 1 91.81 370 ARG A CA 1
ATOM 2934 C C . ARG A 1 370 ? 24.266 -18.922 -14.586 1 91.81 370 ARG A C 1
ATOM 2936 O O . ARG A 1 370 ? 24.375 -20.141 -14.648 1 91.81 370 ARG A O 1
ATOM 2943 N N . TYR A 1 371 ? 23.016 -18.344 -14.617 1 89.38 371 TYR A N 1
ATOM 2944 C CA . TYR A 1 371 ? 21.828 -19.172 -14.477 1 89.38 371 TYR A CA 1
ATOM 2945 C C . TYR A 1 371 ? 20.812 -18.859 -15.57 1 89.38 371 TYR A C 1
ATOM 2947 O O . TYR A 1 371 ? 19.75 -19.484 -15.641 1 89.38 371 TYR A O 1
ATOM 2955 N N . ALA A 1 372 ? 20.969 -17.906 -16.531 1 84.44 372 ALA A N 1
ATOM 2956 C CA . ALA A 1 372 ? 20.047 -17.516 -17.594 1 84.44 372 ALA A CA 1
ATOM 2957 C C . ALA A 1 372 ? 18.656 -17.234 -17.031 1 84.44 372 ALA A C 1
ATOM 2959 O O . ALA A 1 372 ? 17.641 -17.672 -17.594 1 84.44 372 ALA A O 1
ATOM 2960 N N . PHE A 1 373 ? 18.328 -16.828 -15.875 1 80.44 373 PHE A N 1
ATOM 2961 C CA . PHE A 1 373 ? 17.094 -16.406 -15.219 1 80.44 373 PHE A CA 1
ATOM 2962 C C . PHE A 1 373 ? 16.25 -17.609 -14.828 1 80.44 373 PHE A C 1
ATOM 2964 O O . PHE A 1 373 ? 15.031 -17.5 -14.695 1 80.44 373 PHE A O 1
ATOM 2971 N N . GLN A 1 374 ? 16.766 -18.734 -14.633 1 82.56 374 GLN A N 1
ATOM 2972 C CA . GLN A 1 374 ? 16.031 -19.969 -14.359 1 82.56 374 GLN A CA 1
ATOM 2973 C C . GLN A 1 374 ? 15.57 -20.031 -12.898 1 82.56 374 GLN A C 1
ATOM 2975 O O . GLN A 1 374 ? 14.555 -20.641 -12.586 1 82.56 374 GLN A O 1
ATOM 2980 N N . TRP A 1 375 ? 16.219 -19.281 -11.984 1 85.88 375 TRP A N 1
ATOM 2981 C CA . TRP A 1 375 ? 15.945 -19.578 -10.586 1 85.88 375 TRP A CA 1
ATOM 2982 C C . TRP A 1 375 ? 15.445 -18.344 -9.859 1 85.88 375 TRP A C 1
ATOM 2984 O O . TRP A 1 375 ? 15.312 -18.344 -8.633 1 85.88 375 TRP A O 1
ATOM 2994 N N . GLY A 1 376 ? 15.18 -17.281 -10.492 1 89.5 376 GLY A N 1
ATOM 2995 C CA . GLY A 1 376 ? 14.453 -16.141 -9.953 1 89.5 376 GLY A CA 1
ATOM 2996 C C . GLY A 1 376 ? 15.328 -15.219 -9.125 1 89.5 376 GLY A C 1
ATOM 2997 O O . GLY A 1 376 ? 14.82 -14.336 -8.43 1 89.5 376 GLY A O 1
ATOM 2998 N N . TYR A 1 377 ? 16.641 -15.367 -9.109 1 92.88 377 TYR A N 1
ATOM 2999 C CA . TYR A 1 377 ? 17.531 -14.5 -8.344 1 92.88 377 TYR A CA 1
ATOM 3000 C C . TYR A 1 377 ? 17.422 -13.062 -8.828 1 92.88 377 TYR A C 1
ATOM 3002 O O . TYR A 1 377 ? 17.672 -12.125 -8.055 1 92.88 377 TYR A O 1
ATOM 3010 N N . GLU A 1 378 ? 17.031 -12.891 -10.109 1 94.56 378 GLU A N 1
ATOM 3011 C CA . GLU A 1 378 ? 16.922 -11.562 -10.703 1 94.56 378 GLU A CA 1
ATOM 3012 C C . GLU A 1 378 ? 15.773 -10.766 -10.094 1 94.56 378 GLU A C 1
ATOM 3014 O O . GLU A 1 378 ? 15.727 -9.539 -10.203 1 94.56 378 GLU A O 1
ATOM 3019 N N . ASN A 1 379 ? 14.875 -11.477 -9.43 1 95.06 379 ASN A N 1
ATOM 3020 C CA . ASN A 1 379 ? 13.719 -10.797 -8.859 1 95.06 379 ASN A CA 1
ATOM 3021 C C . ASN A 1 379 ? 14.125 -9.812 -7.766 1 95.06 379 ASN A C 1
ATOM 3023 O O . ASN A 1 379 ? 13.477 -8.781 -7.578 1 95.06 379 ASN A O 1
ATOM 3027 N N . TRP A 1 380 ? 15.211 -10.094 -7.023 1 95.62 380 TRP A N 1
ATOM 3028 C CA . TRP A 1 380 ? 15.688 -9.172 -5.996 1 95.62 380 TRP A CA 1
ATOM 3029 C C . TRP A 1 380 ? 16.125 -7.848 -6.613 1 95.62 380 TRP A C 1
ATOM 3031 O O . TRP A 1 380 ? 15.883 -6.781 -6.047 1 95.62 380 TRP A O 1
ATOM 3041 N N . ILE A 1 381 ? 16.719 -7.984 -7.824 1 96.06 381 ILE A N 1
ATOM 3042 C CA . ILE A 1 381 ? 17.203 -6.801 -8.539 1 96.06 381 ILE A CA 1
ATOM 3043 C C . ILE A 1 381 ? 16 -6.023 -9.094 1 96.06 381 ILE A C 1
ATOM 3045 O O . ILE A 1 381 ? 15.961 -4.797 -9 1 96.06 381 ILE A O 1
ATOM 3049 N N . TYR A 1 382 ? 15.031 -6.801 -9.594 1 96.5 382 TYR A N 1
ATOM 3050 C CA . TYR A 1 382 ? 13.828 -6.152 -10.117 1 96.5 382 TYR A CA 1
ATOM 3051 C C . TYR A 1 382 ? 13.117 -5.367 -9.023 1 96.5 382 TYR A C 1
ATOM 3053 O O . TYR A 1 382 ? 12.68 -4.234 -9.25 1 96.5 382 TYR A O 1
ATOM 3061 N N . VAL A 1 383 ? 13.031 -5.926 -7.863 1 96.25 383 VAL A N 1
ATOM 3062 C CA . VAL A 1 383 ? 12.344 -5.254 -6.762 1 96.25 383 VAL A CA 1
ATOM 3063 C C . VAL A 1 383 ? 13.117 -3.996 -6.367 1 96.25 383 VAL A C 1
ATOM 3065 O O . VAL A 1 383 ? 12.523 -2.934 -6.168 1 96.25 383 VAL A O 1
ATOM 3068 N N . GLY A 1 384 ? 14.414 -4.117 -6.277 1 96.56 384 GLY A N 1
ATOM 3069 C CA . GLY A 1 384 ? 15.227 -2.949 -5.977 1 96.56 384 GLY A CA 1
ATOM 3070 C C . GLY A 1 384 ? 15.086 -1.838 -6.996 1 96.56 384 GLY A C 1
ATOM 3071 O O . GLY A 1 384 ? 14.914 -0.672 -6.633 1 96.56 384 GLY A O 1
ATOM 3072 N N . LEU A 1 385 ? 15.062 -2.242 -8.266 1 97.06 385 LEU A N 1
ATOM 3073 C CA . LEU A 1 385 ? 14.961 -1.259 -9.336 1 97.06 385 LEU A CA 1
ATOM 3074 C C . LEU A 1 385 ? 13.547 -0.675 -9.398 1 97.06 385 LEU A C 1
ATOM 3076 O O . LEU A 1 385 ? 13.375 0.498 -9.734 1 97.06 385 LEU A O 1
ATOM 3080 N N . ALA A 1 386 ? 12.602 -1.456 -9.078 1 96.5 386 ALA A N 1
ATOM 3081 C CA . ALA A 1 386 ? 11.227 -0.957 -9.047 1 96.5 386 ALA A CA 1
ATOM 3082 C C . ALA A 1 386 ? 11.062 0.116 -7.973 1 96.5 386 ALA A C 1
ATOM 3084 O O . ALA A 1 386 ? 10.438 1.154 -8.219 1 96.5 386 ALA A O 1
ATOM 3085 N N . ILE A 1 387 ? 11.602 -0.08 -6.793 1 96.31 387 ILE A N 1
ATOM 3086 C CA . ILE A 1 387 ? 11.539 0.898 -5.711 1 96.31 387 ILE A CA 1
ATOM 3087 C C . ILE A 1 387 ? 12.312 2.154 -6.105 1 96.31 387 ILE A C 1
ATOM 3089 O O . ILE A 1 387 ? 11.836 3.273 -5.898 1 96.31 387 ILE A O 1
ATOM 3093 N N . TRP A 1 388 ? 13.43 1.916 -6.711 1 96.44 388 TRP A N 1
ATOM 3094 C CA . TRP A 1 388 ? 14.258 3.029 -7.164 1 96.44 388 TRP A CA 1
ATOM 3095 C C . TRP A 1 388 ? 13.547 3.84 -8.242 1 96.44 388 TRP A C 1
ATOM 3097 O O . TRP A 1 388 ? 13.531 5.07 -8.195 1 96.44 388 TRP A O 1
ATOM 3107 N N . GLY A 1 389 ? 12.898 3.129 -9.227 1 95.31 389 GLY A N 1
ATOM 3108 C CA . GLY A 1 389 ? 12.148 3.803 -10.273 1 95.31 389 GLY A CA 1
ATOM 3109 C C . GLY A 1 389 ? 10.953 4.574 -9.75 1 95.31 389 GLY A C 1
ATOM 3110 O O . GLY A 1 389 ? 10.688 5.691 -10.203 1 95.31 389 GLY A O 1
ATOM 3111 N N . PHE A 1 390 ? 10.297 4.094 -8.812 1 92.31 390 PHE A N 1
ATOM 3112 C CA . PHE A 1 390 ? 9.156 4.762 -8.18 1 92.31 390 PHE A CA 1
ATOM 3113 C C . PHE A 1 390 ? 9.594 6.066 -7.527 1 92.31 390 PHE A C 1
ATOM 3115 O O . PHE A 1 390 ? 8.961 7.105 -7.711 1 92.31 390 PHE A O 1
ATOM 3122 N N . GLU A 1 391 ? 10.625 5.965 -6.75 1 93.56 391 GLU A N 1
ATOM 3123 C CA . GLU A 1 391 ? 11.148 7.125 -6.039 1 93.56 391 GLU A CA 1
ATOM 3124 C C . GLU A 1 391 ? 11.594 8.211 -7.016 1 93.56 391 GLU A C 1
ATOM 3126 O O . GLU A 1 391 ? 11.273 9.391 -6.824 1 93.56 391 GLU A O 1
ATOM 3131 N N . ARG A 1 392 ? 12.273 7.812 -8.062 1 93.19 392 ARG A N 1
ATOM 3132 C CA . ARG A 1 392 ? 12.766 8.773 -9.047 1 93.19 392 ARG A CA 1
ATOM 3133 C C . ARG A 1 392 ? 11.617 9.367 -9.852 1 93.19 392 ARG A C 1
ATOM 3135 O O . ARG A 1 392 ? 11.617 10.562 -10.148 1 93.19 392 ARG A O 1
ATOM 3142 N N . GLY A 1 393 ? 10.68 8.531 -10.203 1 91.25 393 GLY A N 1
ATOM 3143 C CA . GLY A 1 393 ? 9.508 9.023 -10.914 1 91.25 393 GLY A CA 1
ATOM 3144 C C . GLY A 1 393 ? 8.703 10.031 -10.109 1 91.25 393 GLY A C 1
ATOM 3145 O O . GLY A 1 393 ? 8.258 11.047 -10.648 1 91.25 393 GLY A O 1
ATOM 3146 N N . PHE A 1 394 ? 8.594 9.867 -8.891 1 89.12 394 PHE A N 1
ATOM 3147 C CA . PHE A 1 394 ? 7.82 10.758 -8.031 1 89.12 394 PHE A CA 1
ATOM 3148 C C . PHE A 1 394 ? 8.547 12.078 -7.832 1 89.12 394 PHE A C 1
ATOM 3150 O O . PHE A 1 394 ? 7.914 13.125 -7.688 1 89.12 394 PHE A O 1
ATOM 3157 N N . ARG A 1 395 ? 9.867 12.055 -7.75 1 91.19 395 ARG A N 1
ATOM 3158 C CA . ARG A 1 395 ? 10.625 13.297 -7.684 1 91.19 395 ARG A CA 1
ATOM 3159 C C . ARG A 1 395 ? 10.367 14.164 -8.906 1 91.19 395 ARG A C 1
ATOM 3161 O O . ARG A 1 395 ? 10.203 15.383 -8.789 1 91.19 395 ARG A O 1
ATOM 3168 N N . ILE A 1 396 ? 10.297 13.477 -10.023 1 90.81 396 ILE A N 1
ATOM 3169 C CA . ILE A 1 396 ? 10.062 14.195 -11.266 1 90.81 396 ILE A CA 1
ATOM 3170 C C . ILE A 1 396 ? 8.664 14.82 -11.25 1 90.81 396 ILE A C 1
ATOM 3172 O O . ILE A 1 396 ? 8.484 15.961 -11.672 1 90.81 396 ILE A O 1
ATOM 3176 N N . LEU A 1 397 ? 7.766 14.141 -10.719 1 87.06 397 LEU A N 1
ATOM 3177 C CA . LEU A 1 397 ? 6.398 14.656 -10.648 1 87.06 397 LEU A CA 1
ATOM 3178 C C . LEU A 1 397 ? 6.32 15.852 -9.711 1 87.06 397 LEU A C 1
ATOM 3180 O O . LEU A 1 397 ? 5.621 16.828 -10 1 87.06 397 LEU A O 1
ATOM 3184 N N . ARG A 1 398 ? 7.078 15.859 -8.617 1 88 398 ARG A N 1
ATOM 3185 C CA . ARG A 1 398 ? 7.082 16.953 -7.652 1 88 398 ARG A CA 1
ATOM 3186 C C . ARG A 1 398 ? 7.738 18.203 -8.242 1 88 398 ARG A C 1
ATOM 3188 O O . ARG A 1 398 ? 7.359 19.328 -7.914 1 88 398 ARG A O 1
ATOM 3195 N N . VAL A 1 399 ? 8.656 17.969 -9.086 1 90.31 399 VAL A N 1
ATOM 3196 C CA . VAL A 1 399 ? 9.328 19.094 -9.742 1 90.31 399 VAL A CA 1
ATOM 3197 C C . VAL A 1 399 ? 8.445 19.625 -10.867 1 90.31 399 VAL A C 1
ATOM 3199 O O . VAL A 1 399 ? 8.336 20.844 -11.039 1 90.31 399 VAL A O 1
ATOM 3202 N N . ALA A 1 400 ? 7.785 18.734 -11.602 1 87.19 400 ALA A N 1
ATOM 3203 C CA . ALA A 1 400 ? 6.965 19.125 -12.75 1 87.19 400 ALA A CA 1
ATOM 3204 C C . ALA A 1 400 ? 5.742 19.922 -12.312 1 87.19 400 ALA A C 1
ATOM 3206 O O . ALA A 1 400 ? 5.211 20.719 -13.086 1 87.19 400 ALA A O 1
ATOM 3207 N N . ARG A 1 401 ? 5.402 19.828 -11.141 1 84.06 401 ARG A N 1
ATOM 3208 C CA . ARG A 1 401 ? 4.199 20.469 -10.609 1 84.06 401 ARG A CA 1
ATOM 3209 C C . ARG A 1 401 ? 4.258 21.984 -10.797 1 84.06 401 ARG A C 1
ATOM 3211 O O . ARG A 1 401 ? 3.252 22.609 -11.141 1 84.06 401 ARG A O 1
ATOM 3218 N N . TYR A 1 402 ? 5.402 22.641 -10.625 1 87.56 402 TYR A N 1
ATOM 3219 C CA . TYR A 1 402 ? 5.504 24.094 -10.672 1 87.56 402 TYR A CA 1
ATOM 3220 C C . TYR A 1 402 ? 6.273 24.547 -11.906 1 87.56 402 TYR A C 1
ATOM 3222 O O . TYR A 1 402 ? 6.328 25.75 -12.211 1 87.56 402 TYR A O 1
ATOM 3230 N N . GLY A 1 403 ? 6.836 23.641 -12.695 1 87.06 403 GLY A N 1
ATOM 3231 C CA . GLY A 1 403 ? 7.625 24.016 -13.852 1 87.06 403 GLY A CA 1
ATOM 3232 C C . GLY A 1 403 ? 8.812 24.891 -13.508 1 87.06 403 GLY A C 1
ATOM 3233 O O . GLY A 1 403 ? 9.328 24.828 -12.383 1 87.06 403 GLY A O 1
ATOM 3234 N N . ILE A 1 404 ? 9.305 25.656 -14.406 1 91.44 404 ILE A N 1
ATOM 3235 C CA . ILE A 1 404 ? 10.438 26.547 -14.188 1 91.44 404 ILE A CA 1
ATOM 3236 C C . ILE A 1 404 ? 9.953 27.875 -13.633 1 91.44 404 ILE A C 1
ATOM 3238 O O . ILE A 1 404 ? 9.117 28.547 -14.25 1 91.44 404 ILE A O 1
ATOM 3242 N N . ARG A 1 405 ? 10.445 28.156 -12.445 1 93.06 405 ARG A N 1
ATOM 3243 C CA . ARG A 1 405 ? 10.078 29.422 -11.789 1 93.06 405 ARG A CA 1
ATOM 3244 C C . ARG A 1 405 ? 11.281 30.359 -11.703 1 93.06 405 ARG A C 1
ATOM 3246 O O . ARG A 1 405 ? 12.406 29.969 -12.016 1 93.06 405 ARG A O 1
ATOM 3253 N N . THR A 1 406 ? 10.969 31.578 -11.375 1 95 406 THR A N 1
ATOM 3254 C CA . THR A 1 406 ? 12.031 32.562 -11.227 1 95 406 THR A CA 1
ATOM 3255 C C . THR A 1 406 ? 12.25 32.906 -9.758 1 95 406 THR A C 1
ATOM 3257 O O . THR A 1 406 ? 11.312 33.312 -9.062 1 95 406 THR A O 1
ATOM 3260 N N . ALA A 1 407 ? 13.438 32.719 -9.305 1 95.56 407 ALA A N 1
ATOM 3261 C CA . ALA A 1 407 ? 13.805 33.062 -7.934 1 95.56 407 ALA A CA 1
ATOM 3262 C C . ALA A 1 407 ? 14.422 34.438 -7.863 1 95.56 407 ALA A C 1
ATOM 3264 O O . ALA A 1 407 ? 15.219 34.844 -8.727 1 95.56 407 ALA A O 1
ATOM 3265 N N . HIS A 1 408 ? 13.992 35.25 -6.941 1 95.5 408 HIS A N 1
ATOM 3266 C CA . HIS A 1 408 ? 14.578 36.562 -6.648 1 95.5 408 HIS A CA 1
ATOM 3267 C C . HIS A 1 408 ? 15.57 36.469 -5.496 1 95.5 408 HIS A C 1
ATOM 3269 O O . HIS A 1 408 ? 15.203 36.094 -4.383 1 95.5 408 HIS A O 1
ATOM 3275 N N . VAL A 1 409 ? 16.797 36.844 -5.734 1 95.31 409 VAL A N 1
ATOM 3276 C CA . VAL A 1 409 ? 17.875 36.719 -4.746 1 95.31 409 VAL A CA 1
ATOM 3277 C C . VAL A 1 409 ? 18.172 38.094 -4.137 1 95.31 409 VAL A C 1
ATOM 3279 O O . VAL A 1 409 ? 18.375 39.062 -4.859 1 95.31 409 VAL A O 1
ATOM 3282 N N . SER A 1 410 ? 18.094 38.125 -2.828 1 94.31 410 SER A N 1
ATOM 3283 C CA . SER A 1 410 ? 18.469 39.312 -2.08 1 94.31 410 SER A CA 1
ATOM 3284 C C . SER A 1 410 ? 19.578 39.031 -1.077 1 94.31 410 SER A C 1
ATOM 3286 O O . SER A 1 410 ? 19.5 38.031 -0.331 1 94.31 410 SER A O 1
ATOM 3288 N N . ILE A 1 411 ? 20.594 39.812 -1.116 1 94.12 411 ILE A N 1
ATOM 3289 C CA . ILE A 1 411 ? 21.703 39.594 -0.199 1 94.12 411 ILE A CA 1
ATOM 3290 C C . ILE A 1 411 ? 21.375 40.188 1.171 1 94.12 411 ILE A C 1
ATOM 3292 O O . ILE A 1 411 ? 21 41.344 1.28 1 94.12 411 ILE A O 1
ATOM 3296 N N . VAL A 1 412 ? 21.422 39.438 2.195 1 94.62 412 VAL A N 1
ATOM 3297 C CA . VAL A 1 412 ? 21.156 39.875 3.564 1 94.62 412 VAL A CA 1
ATOM 3298 C C . VAL A 1 412 ? 22.453 40.406 4.195 1 94.62 412 VAL A C 1
ATOM 3300 O O . VAL A 1 412 ? 22.484 41.531 4.707 1 94.62 412 VAL A O 1
ATOM 3303 N N . ASP A 1 413 ? 23.438 39.625 4.199 1 93.31 413 ASP A N 1
ATOM 3304 C CA . ASP A 1 413 ? 24.797 39.969 4.617 1 93.31 413 ASP A CA 1
ATOM 3305 C C . ASP A 1 413 ? 25.828 39.062 3.98 1 93.31 413 ASP A C 1
ATOM 3307 O O . ASP A 1 413 ? 25.578 38.438 2.938 1 93.31 413 ASP A O 1
ATOM 3311 N N . ASP A 1 414 ? 27 38.969 4.539 1 89.5 414 ASP A N 1
ATOM 3312 C CA . ASP A 1 414 ? 28.094 38.219 3.938 1 89.5 414 ASP A CA 1
ATOM 3313 C C . ASP A 1 414 ? 27.844 36.719 4.082 1 89.5 414 ASP A C 1
ATOM 3315 O O . ASP A 1 414 ? 28.391 35.906 3.312 1 89.5 414 ASP A O 1
ATOM 3319 N N . GLU A 1 415 ? 26.953 36.375 4.934 1 92.69 415 GLU A N 1
ATOM 3320 C CA . GLU A 1 415 ? 26.797 34.938 5.227 1 92.69 415 GLU A CA 1
ATOM 3321 C C . GLU A 1 415 ? 25.438 34.438 4.746 1 92.69 415 GLU A C 1
ATOM 3323 O O . GLU A 1 415 ? 25.281 33.219 4.535 1 92.69 415 GLU A O 1
ATOM 3328 N N . TYR A 1 416 ? 24.531 35.344 4.59 1 94.81 416 TYR A N 1
ATOM 3329 C CA . TYR A 1 416 ? 23.172 34.844 4.328 1 94.81 416 TYR A CA 1
ATOM 3330 C C . TYR A 1 416 ? 22.594 35.5 3.084 1 94.81 416 TYR A C 1
ATOM 3332 O O . TYR A 1 416 ? 22.891 36.688 2.795 1 94.81 416 TYR A O 1
ATOM 3340 N N . VAL A 1 417 ? 21.734 34.719 2.377 1 94.94 417 VAL A N 1
ATOM 3341 C CA . VAL A 1 417 ? 20.984 35.188 1.228 1 94.94 417 VAL A CA 1
ATOM 3342 C C . VAL A 1 417 ? 19.516 34.812 1.38 1 94.94 417 VAL A C 1
ATOM 3344 O O . VAL A 1 417 ? 19.188 33.781 1.962 1 94.94 417 VAL A O 1
ATOM 3347 N N . LYS A 1 418 ? 18.688 35.719 0.944 1 95.5 418 LYS A N 1
ATOM 3348 C CA . LYS A 1 418 ? 17.25 35.469 0.93 1 95.5 418 LYS A CA 1
ATOM 3349 C C . LYS A 1 418 ? 16.75 35.156 -0.477 1 95.5 418 LYS A C 1
ATOM 3351 O O . LYS A 1 418 ? 17.078 35.844 -1.436 1 95.5 418 LYS A O 1
ATOM 3356 N N . LEU A 1 419 ? 16.047 34.062 -0.562 1 95.69 419 LEU A N 1
ATOM 3357 C CA . LEU A 1 419 ? 15.469 33.656 -1.831 1 95.69 419 LEU A CA 1
ATOM 3358 C C . LEU A 1 419 ? 13.945 33.719 -1.779 1 95.69 419 LEU A C 1
ATOM 3360 O O . LEU A 1 419 ? 13.328 33.219 -0.839 1 95.69 419 LEU A O 1
ATOM 3364 N N . GLU A 1 420 ? 13.344 34.344 -2.75 1 95.38 420 GLU A N 1
ATOM 3365 C CA . GLU A 1 420 ? 11.891 34.438 -2.879 1 95.38 420 GLU A CA 1
ATOM 3366 C C . GLU A 1 420 ? 11.422 33.844 -4.203 1 95.38 420 GLU A C 1
ATOM 3368 O O . GLU A 1 420 ? 11.875 34.25 -5.27 1 95.38 420 GLU A O 1
ATOM 3373 N N . ILE A 1 421 ? 10.633 32.875 -4.137 1 95.12 421 ILE A N 1
ATOM 3374 C CA . ILE A 1 421 ? 10.086 32.219 -5.32 1 95.12 421 ILE A CA 1
ATOM 3375 C C . ILE A 1 421 ? 8.57 32.406 -5.363 1 95.12 421 ILE A C 1
ATOM 3377 O O . ILE A 1 421 ? 7.836 31.719 -4.652 1 95.12 421 ILE A O 1
ATOM 3381 N N . PRO A 1 422 ? 8.133 33.219 -6.215 1 90.31 422 PRO A N 1
ATOM 3382 C CA . PRO A 1 422 ? 6.695 33.5 -6.262 1 90.31 422 PRO A CA 1
ATOM 3383 C C . PRO A 1 422 ? 5.879 32.312 -6.785 1 90.31 422 PRO A C 1
ATOM 3385 O O . PRO A 1 422 ? 6.398 31.484 -7.523 1 90.31 422 PRO A O 1
ATOM 3388 N N . GLU A 1 423 ? 4.648 32.156 -6.355 1 84.12 423 GLU A N 1
ATOM 3389 C CA . GLU A 1 423 ? 3.6 31.281 -6.867 1 84.12 423 GLU A CA 1
ATOM 3390 C C . GLU A 1 423 ? 3.893 29.812 -6.539 1 84.12 423 GLU A C 1
ATOM 3392 O O . GLU A 1 423 ? 3.566 28.922 -7.32 1 84.12 423 GLU A O 1
ATOM 3397 N N . VAL A 1 424 ? 4.672 29.578 -5.547 1 87.06 424 VAL A N 1
ATOM 3398 C CA . VAL A 1 424 ? 4.949 28.219 -5.09 1 87.06 424 VAL A CA 1
ATOM 3399 C C . VAL A 1 424 ? 4.504 28.062 -3.637 1 87.06 424 VAL A C 1
ATOM 3401 O O . VAL A 1 424 ? 4.742 28.953 -2.809 1 87.06 424 VAL A O 1
ATOM 3404 N N . ALA A 1 425 ? 3.797 27.047 -3.391 1 83.44 425 ALA A N 1
ATOM 3405 C CA . ALA A 1 425 ? 3.375 26.719 -2.029 1 83.44 425 ALA A CA 1
ATOM 3406 C C . ALA A 1 425 ? 4.07 25.469 -1.521 1 83.44 425 ALA A C 1
ATOM 3408 O O . ALA A 1 425 ? 4.129 24.453 -2.227 1 83.44 425 ALA A O 1
ATOM 3409 N N . ALA A 1 426 ? 4.703 25.578 -0.372 1 86.12 426 ALA A N 1
ATOM 3410 C CA . ALA A 1 426 ? 5.355 24.422 0.222 1 86.12 426 ALA A CA 1
ATOM 3411 C C . ALA A 1 426 ? 5.562 24.609 1.722 1 86.12 426 ALA A C 1
ATOM 3413 O O . ALA A 1 426 ? 5.77 25.734 2.186 1 86.12 426 ALA A O 1
ATOM 3414 N N . HIS A 1 427 ? 5.406 23.531 2.422 1 82.75 427 HIS A N 1
ATOM 3415 C CA . HIS A 1 427 ? 5.719 23.5 3.846 1 82.75 427 HIS A CA 1
ATOM 3416 C C . HIS A 1 427 ? 6.824 22.5 4.148 1 82.75 427 HIS A C 1
ATOM 3418 O O . HIS A 1 427 ? 6.992 21.516 3.418 1 82.75 427 HIS A O 1
ATOM 3424 N N . GLY A 1 428 ? 7.539 22.812 5.195 1 84.31 428 GLY A N 1
ATOM 3425 C CA . GLY A 1 428 ? 8.641 21.922 5.543 1 84.31 428 GLY A CA 1
ATOM 3426 C C . GLY A 1 428 ? 9.922 22.25 4.801 1 84.31 428 GLY A C 1
ATOM 3427 O O . GLY A 1 428 ? 10.406 23.391 4.855 1 84.31 428 GLY A O 1
ATOM 3428 N N . HIS A 1 429 ? 10.43 21.266 4.078 1 88.94 429 HIS A N 1
ATOM 3429 C CA . HIS A 1 429 ? 11.641 21.562 3.322 1 88.94 429 HIS A CA 1
ATOM 3430 C C . HIS A 1 429 ? 11.461 21.219 1.847 1 88.94 429 HIS A C 1
ATOM 3432 O O . HIS A 1 429 ? 10.602 20.406 1.489 1 88.94 429 HIS A O 1
ATOM 3438 N N . VAL A 1 430 ? 12.148 21.922 1.059 1 91.94 430 VAL A N 1
ATOM 3439 C CA . VAL A 1 430 ? 12.094 21.75 -0.388 1 91.94 430 VAL A CA 1
ATOM 3440 C C . VAL A 1 430 ? 13.5 21.516 -0.933 1 91.94 430 VAL A C 1
ATOM 3442 O O . VAL A 1 430 ? 14.484 21.875 -0.29 1 91.94 430 VAL A O 1
ATOM 3445 N N . TYR A 1 431 ? 13.555 20.875 -2.051 1 92.56 431 TYR A N 1
ATOM 3446 C CA . TYR A 1 431 ? 14.805 20.75 -2.791 1 92.56 431 TYR A CA 1
ATOM 3447 C C . TYR A 1 431 ? 14.82 21.688 -3.992 1 92.56 431 TYR A C 1
ATOM 3449 O O . TYR A 1 431 ? 13.898 21.688 -4.805 1 92.56 431 TYR A O 1
ATOM 3457 N N . LEU A 1 432 ? 15.836 22.5 -4.07 1 93.62 432 LEU A N 1
ATOM 3458 C CA . LEU A 1 432 ? 15.93 23.469 -5.156 1 93.62 432 LEU A CA 1
ATOM 3459 C C . LEU A 1 432 ? 17 23.062 -6.156 1 93.62 432 LEU A C 1
ATOM 3461 O O . LEU A 1 432 ? 18.078 22.594 -5.762 1 93.62 432 LEU A O 1
ATOM 3465 N N . TYR A 1 433 ? 16.609 23.203 -7.426 1 93.06 433 TYR A N 1
ATOM 3466 C CA . TYR A 1 433 ? 17.531 23.016 -8.547 1 93.06 433 TYR A CA 1
ATOM 3467 C C . TYR A 1 433 ? 17.828 24.344 -9.234 1 93.06 433 TYR A C 1
ATOM 3469 O O . TYR A 1 433 ? 16.906 25.125 -9.516 1 93.06 433 TYR A O 1
ATOM 3477 N N . PHE A 1 434 ? 19.078 24.656 -9.484 1 91.75 434 PHE A N 1
ATOM 3478 C CA . PHE A 1 434 ? 19.469 25.859 -10.211 1 91.75 434 PHE A CA 1
ATOM 3479 C C . PHE A 1 434 ? 20.094 25.5 -11.555 1 91.75 434 PHE A C 1
ATOM 3481 O O . PHE A 1 434 ? 21.312 25.344 -11.656 1 91.75 434 PHE A O 1
ATOM 3488 N N . PRO A 1 435 ? 19.312 25.469 -12.57 1 89.19 435 PRO A N 1
ATOM 3489 C CA . PRO A 1 435 ? 19.797 24.969 -13.867 1 89.19 435 PRO A CA 1
ATOM 3490 C C . PRO A 1 435 ? 20.781 25.938 -14.531 1 89.19 435 PRO A C 1
ATOM 3492 O O . PRO A 1 435 ? 21.547 25.531 -15.414 1 89.19 435 PRO A O 1
ATOM 3495 N N . THR A 1 436 ? 20.844 27.188 -14.188 1 88.5 436 THR A N 1
ATOM 3496 C CA . THR A 1 436 ? 21.656 28.156 -14.906 1 88.5 436 THR A CA 1
ATOM 3497 C C . THR A 1 436 ? 22.891 28.547 -14.094 1 88.5 436 THR A C 1
ATOM 3499 O O . THR A 1 436 ? 23.766 29.266 -14.586 1 88.5 436 THR A O 1
ATOM 3502 N N . LEU A 1 437 ? 23.016 28.125 -12.891 1 86.5 437 LEU A N 1
ATOM 3503 C CA . LEU A 1 437 ? 24.141 28.516 -12.047 1 86.5 437 LEU A CA 1
ATOM 3504 C C . LEU A 1 437 ? 25.391 27.734 -12.406 1 86.5 437 LEU A C 1
ATOM 3506 O O . LEU A 1 437 ? 26.5 28.281 -12.422 1 86.5 437 LEU A O 1
ATOM 3510 N N . THR A 1 438 ? 25.25 26.453 -12.539 1 84.31 438 THR A N 1
ATOM 3511 C CA . THR A 1 438 ? 26.359 25.594 -12.938 1 84.31 438 THR A CA 1
ATOM 3512 C C . THR A 1 438 ? 25.922 24.625 -14.031 1 84.31 438 THR A C 1
ATOM 3514 O O . THR A 1 438 ? 24.75 24.594 -14.414 1 84.31 438 THR A O 1
ATOM 3517 N N . TRP A 1 439 ? 26.922 23.859 -14.555 1 83.69 439 TRP A N 1
ATOM 3518 C CA . TRP A 1 439 ? 26.625 22.891 -15.602 1 83.69 439 TRP A CA 1
ATOM 3519 C C . TRP A 1 439 ? 25.938 21.656 -15.031 1 83.69 439 TRP A C 1
ATOM 3521 O O . TRP A 1 439 ? 25.344 20.875 -15.773 1 83.69 439 TRP A O 1
ATOM 3531 N N . ARG A 1 440 ? 25.969 21.5 -13.734 1 85.25 440 ARG A N 1
ATOM 3532 C CA . ARG A 1 440 ? 25.344 20.375 -13.062 1 85.25 440 ARG A CA 1
ATOM 3533 C C . ARG A 1 440 ? 23.875 20.656 -12.773 1 85.25 440 ARG A C 1
ATOM 3535 O O . ARG A 1 440 ? 23.484 20.859 -11.625 1 85.25 440 ARG A O 1
ATOM 3542 N N . VAL A 1 441 ? 23.031 20.531 -13.703 1 83.88 441 VAL A N 1
ATOM 3543 C CA . VAL A 1 441 ? 21.625 20.906 -13.648 1 83.88 441 VAL A CA 1
ATOM 3544 C C . VAL A 1 441 ? 20.875 19.969 -12.719 1 83.88 441 VAL A C 1
ATOM 3546 O O . VAL A 1 441 ? 19.766 20.297 -12.258 1 83.88 441 VAL A O 1
ATOM 3549 N N . TRP A 1 442 ? 21.453 18.781 -12.336 1 82.5 442 TRP A N 1
ATOM 3550 C CA . TRP A 1 442 ? 20.766 17.797 -11.508 1 82.5 442 TRP A CA 1
ATOM 3551 C C . TRP A 1 442 ? 21.031 18.047 -10.031 1 82.5 442 TRP A C 1
ATOM 3553 O O . TRP A 1 442 ? 20.438 17.406 -9.164 1 82.5 442 TRP A O 1
ATOM 3563 N N . GLU A 1 443 ? 21.906 19.031 -9.766 1 86.25 443 GLU A N 1
ATOM 3564 C CA . GLU A 1 443 ? 22.266 19.312 -8.383 1 86.25 443 GLU A CA 1
ATOM 3565 C C . GLU A 1 443 ? 21.094 19.953 -7.629 1 86.25 443 GLU A C 1
ATOM 3567 O O . GLU A 1 443 ? 20.438 20.859 -8.148 1 86.25 443 GLU A O 1
ATOM 3572 N N . ASN A 1 444 ? 20.766 19.328 -6.492 1 88.75 444 ASN A N 1
ATOM 3573 C CA . ASN A 1 444 ? 19.688 19.859 -5.652 1 88.75 444 ASN A CA 1
ATOM 3574 C C . ASN A 1 444 ? 20.062 19.828 -4.176 1 88.75 444 ASN A C 1
ATOM 3576 O O . ASN A 1 444 ? 20.828 18.953 -3.742 1 88.75 444 ASN A O 1
ATOM 3580 N N . HIS A 1 445 ? 19.672 20.781 -3.398 1 87.56 445 HIS A N 1
ATOM 3581 C CA . HIS A 1 445 ? 19.922 20.891 -1.966 1 87.56 445 HIS A CA 1
ATOM 3582 C C . HIS A 1 445 ? 18.625 21.172 -1.205 1 87.56 445 HIS A C 1
ATOM 3584 O O . HIS A 1 445 ? 17.734 21.859 -1.713 1 87.56 445 HIS A O 1
ATOM 3590 N N . PRO A 1 446 ? 18.578 20.594 -0.029 1 89.19 446 PRO A N 1
ATOM 3591 C CA . PRO A 1 446 ? 17.391 20.844 0.8 1 89.19 446 PRO A CA 1
ATOM 3592 C C . PRO A 1 446 ? 17.453 22.188 1.529 1 89.19 446 PRO A C 1
ATOM 3594 O O . PRO A 1 446 ? 18.531 22.594 1.987 1 89.19 446 PRO A O 1
ATOM 3597 N N . PHE A 1 447 ? 16.359 22.875 1.557 1 91.06 447 PHE A N 1
ATOM 3598 C CA . PHE A 1 447 ? 16.234 24.125 2.295 1 91.06 447 PHE A CA 1
ATOM 3599 C C . PHE A 1 447 ? 14.914 24.172 3.047 1 91.06 447 PHE A C 1
ATOM 3601 O O . PHE A 1 447 ? 13.883 23.734 2.535 1 91.06 447 PHE A O 1
ATOM 3608 N N . SER A 1 448 ? 14.969 24.703 4.242 1 91 448 SER A N 1
ATOM 3609 C CA . SER A 1 448 ? 13.75 24.875 5.02 1 91 448 SER A CA 1
ATOM 3610 C C . SER A 1 448 ? 12.945 26.062 4.516 1 91 448 SER A C 1
ATOM 3612 O O . SER A 1 448 ? 13.508 27.109 4.168 1 91 448 SER A O 1
ATOM 3614 N N . VAL A 1 449 ? 11.695 25.891 4.477 1 91.81 449 VAL A N 1
ATOM 3615 C CA . VAL A 1 449 ? 10.797 26.969 4.051 1 91.81 449 VAL A CA 1
ATOM 3616 C C . VAL A 1 449 ? 10.336 27.766 5.266 1 91.81 449 VAL A C 1
ATOM 3618 O O . VAL A 1 449 ? 9.789 27.203 6.219 1 91.81 449 VAL A O 1
ATOM 3621 N N . MET A 1 450 ? 10.617 29.016 5.246 1 93.25 450 MET A N 1
ATOM 3622 C CA . MET A 1 450 ? 10.188 29.859 6.355 1 93.25 450 MET A CA 1
ATOM 3623 C C . MET A 1 450 ? 8.695 30.172 6.254 1 93.25 450 MET A C 1
ATOM 3625 O O . MET A 1 450 ? 7.973 30.094 7.246 1 93.25 450 MET A O 1
ATOM 3629 N N . THR A 1 451 ? 8.32 30.578 5.109 1 89.75 451 THR A N 1
ATOM 3630 C CA . THR A 1 451 ? 6.918 30.859 4.844 1 89.75 451 THR A CA 1
ATOM 3631 C C . THR A 1 451 ? 6.625 30.797 3.348 1 89.75 451 THR A C 1
ATOM 3633 O O . THR A 1 451 ? 7.535 30.906 2.523 1 89.75 451 THR A O 1
ATOM 3636 N N . ASP A 1 452 ? 5.434 30.484 3.082 1 86.62 452 ASP A N 1
ATOM 3637 C CA . ASP A 1 452 ? 5.023 30.5 1.682 1 86.62 452 ASP A CA 1
ATOM 3638 C C . ASP A 1 452 ? 3.977 31.578 1.424 1 86.62 452 ASP A C 1
ATOM 3640 O O . ASP A 1 452 ? 3.258 31.531 0.423 1 86.62 452 ASP A O 1
ATOM 3644 N N . LEU A 1 453 ? 3.854 32.562 2.402 1 86.19 453 LEU A N 1
ATOM 3645 C CA . LEU A 1 453 ? 2.908 33.656 2.268 1 86.19 453 LEU A CA 1
ATOM 3646 C C . LEU A 1 453 ? 3.639 35 2.24 1 86.19 453 LEU A C 1
ATOM 3648 O O . LEU A 1 453 ? 4.57 35.219 3.02 1 86.19 453 LEU A O 1
ATOM 3652 N N . ARG A 1 454 ? 3.316 35.75 1.241 1 78.19 454 ARG A N 1
ATOM 3653 C CA . ARG A 1 454 ? 3.867 37.094 1.135 1 78.19 454 ARG A CA 1
ATOM 3654 C C . ARG A 1 454 ? 2.77 38.156 1.252 1 78.19 454 ARG A C 1
ATOM 3656 O O . ARG A 1 454 ? 1.712 38.031 0.629 1 78.19 454 ARG A O 1
ATOM 3663 N N . CYS A 1 455 ? 2.977 39.125 2.152 1 72.06 455 CYS A N 1
ATOM 3664 C CA . CYS A 1 455 ? 2.002 40.188 2.322 1 72.06 455 CYS A CA 1
ATOM 3665 C C . CYS A 1 455 ? 2.098 41.188 1.186 1 72.06 455 CYS A C 1
ATOM 3667 O O . CYS A 1 455 ? 3.197 41.562 0.775 1 72.06 455 CYS A O 1
ATOM 3669 N N . ILE A 1 456 ? 1.139 41.5 0.353 1 66.31 456 ILE A N 1
ATOM 3670 C CA . ILE A 1 456 ? 1.116 42.5 -0.698 1 66.31 456 ILE A CA 1
ATOM 3671 C C . ILE A 1 456 ? 0.771 43.875 -0.096 1 66.31 456 ILE A C 1
ATOM 3673 O O . ILE A 1 456 ? -0.353 44.094 0.36 1 66.31 456 ILE A O 1
ATOM 3677 N N . GLY A 1 457 ? 1.149 44.344 0.981 1 50.44 457 GLY A N 1
ATOM 3678 C CA . GLY A 1 457 ? 0.786 45.688 1.403 1 50.44 457 GLY A CA 1
ATOM 3679 C C . GLY A 1 457 ? 1.26 46.75 0.444 1 50.44 457 GLY A C 1
ATOM 3680 O O . GLY A 1 457 ? 2.088 46.5 -0.431 1 50.44 457 GLY A O 1
ATOM 3681 N N . ASP A 1 458 ? 0.735 48.062 0.534 1 41.25 458 ASP A N 1
ATOM 3682 C CA . ASP A 1 458 ? 1.007 49.344 -0.119 1 41.25 458 ASP A CA 1
ATOM 3683 C C . ASP A 1 458 ? 2.484 49.688 -0.009 1 41.25 458 ASP A C 1
ATOM 3685 O O . ASP A 1 458 ? 2.951 50.094 1.061 1 41.25 458 ASP A O 1
ATOM 3689 N N . SER A 1 459 ? 3.373 49.094 -0.437 1 38.62 459 SER A N 1
ATOM 3690 C CA . SER A 1 459 ? 4.742 49.594 -0.556 1 38.62 459 SER A CA 1
ATOM 3691 C C . SER A 1 459 ? 4.762 51.094 -0.78 1 38.62 459 SER A C 1
ATOM 3693 O O . SER A 1 459 ? 5.828 51.688 -0.97 1 38.62 459 SER A O 1
ATOM 3695 N N . ALA A 1 460 ? 3.795 51.844 -1.196 1 35.38 460 ALA A N 1
ATOM 3696 C CA . ALA A 1 460 ? 4.105 53.25 -1.382 1 35.38 460 ALA A CA 1
ATOM 3697 C C . ALA A 1 460 ? 4.555 53.906 -0.071 1 35.38 460 ALA A C 1
ATOM 3699 O O . ALA A 1 460 ? 5.336 54.844 -0.075 1 35.38 460 ALA A O 1
ATOM 3700 N N . THR A 1 461 ? 3.953 53.625 1.046 1 32.41 461 THR A N 1
ATOM 3701 C CA . THR A 1 461 ? 4.219 54.562 2.119 1 32.41 461 THR A CA 1
ATOM 3702 C C . THR A 1 461 ? 5.523 54.219 2.832 1 32.41 461 THR A C 1
ATOM 3704 O O . THR A 1 461 ? 6.133 55.094 3.467 1 32.41 461 THR A O 1
ATOM 3707 N N . SER A 1 462 ? 5.949 52.969 2.896 1 33.41 462 SER A N 1
ATOM 3708 C CA . SER A 1 462 ? 7.039 52.875 3.861 1 33.41 462 SER A CA 1
ATOM 3709 C C . SER A 1 462 ? 8.352 53.375 3.254 1 33.41 462 SER A C 1
ATOM 3711 O O . SER A 1 462 ? 9.375 53.438 3.936 1 33.41 462 SER A O 1
ATOM 3713 N N . VAL A 1 463 ? 8.508 53.438 1.986 1 32.94 463 VAL A N 1
ATOM 3714 C CA . VAL A 1 463 ? 9.797 54.031 1.65 1 32.94 463 VAL A CA 1
ATOM 3715 C C . VAL A 1 463 ? 9.789 55.531 2.055 1 32.94 463 VAL A C 1
ATOM 3717 O O . VAL A 1 463 ? 10.828 56.188 2.016 1 32.94 463 VAL A O 1
ATOM 3720 N N . ARG A 1 464 ? 8.508 56.156 2.029 1 31.3 464 ARG A N 1
ATOM 3721 C CA . ARG A 1 464 ? 8.672 57.594 2.168 1 31.3 464 ARG A CA 1
ATOM 3722 C C . ARG A 1 464 ? 9.242 57.969 3.537 1 31.3 464 ARG A C 1
ATOM 3724 O O . ARG A 1 464 ? 9.836 59.031 3.711 1 31.3 464 ARG A O 1
ATOM 3731 N N . HIS A 1 465 ? 8.758 57.219 4.598 1 29.61 465 HIS A N 1
ATOM 3732 C CA . HIS A 1 465 ? 9.07 57.969 5.816 1 29.61 465 HIS A CA 1
ATOM 3733 C C . HIS A 1 465 ? 10.562 57.875 6.141 1 29.61 465 HIS A C 1
ATOM 3735 O O . HIS A 1 465 ? 11.016 58.438 7.141 1 29.61 465 HIS A O 1
ATOM 3741 N N . LEU A 1 466 ? 11.219 56.844 5.527 1 28.64 466 LEU A N 1
ATOM 3742 C CA . LEU A 1 466 ? 12.547 57.031 6.102 1 28.64 466 LEU A CA 1
ATOM 3743 C C . LEU A 1 466 ? 13.203 58.281 5.594 1 28.64 466 LEU A C 1
ATOM 3745 O O . LEU A 1 466 ? 14.328 58.625 5.992 1 28.64 466 LEU A O 1
ATOM 3749 N N . HIS A 1 467 ? 12.68 58.781 4.395 1 25.2 467 HIS A N 1
ATOM 3750 C CA . HIS A 1 467 ? 13.57 59.906 4.023 1 25.2 467 HIS A CA 1
ATOM 3751 C C . HIS A 1 467 ? 13.375 61.094 4.949 1 25.2 467 HIS A C 1
ATOM 3753 O O . HIS A 1 467 ? 14.352 61.719 5.363 1 25.2 467 HIS A O 1
ATOM 3759 N N . SER A 1 468 ? 12.102 61.719 4.809 1 26.47 468 SER A N 1
ATOM 3760 C CA . SER A 1 468 ? 12.039 63.188 4.848 1 26.47 468 SER A CA 1
ATOM 3761 C C . SER A 1 468 ? 12.094 63.688 6.281 1 26.47 468 SER A C 1
ATOM 3763 O O . SER A 1 468 ? 11.492 64.75 6.602 1 26.47 468 SER A O 1
ATOM 3765 N N . SER A 1 469 ? 12.109 63 7.387 1 24.55 469 SER A N 1
ATOM 3766 C CA . SER A 1 469 ? 12.07 63.812 8.602 1 24.55 469 SER A CA 1
ATOM 3767 C C . SER A 1 469 ? 13.141 64.875 8.578 1 24.55 469 SER A C 1
ATOM 3769 O O . SER A 1 469 ? 14.164 64.75 9.258 1 24.55 469 SER A O 1
ATOM 3771 N N . SER A 1 470 ? 13.516 65.438 7.406 1 22.64 470 SER A N 1
ATOM 3772 C CA . SER A 1 470 ? 14.125 66.75 7.66 1 22.64 470 SER A CA 1
ATOM 3773 C C . SER A 1 470 ? 13.117 67.688 8.273 1 22.64 470 SER A C 1
ATOM 3775 O O . SER A 1 470 ? 11.938 67.688 7.91 1 22.64 470 SER A O 1
ATOM 3777 N N . LEU A 1 471 ? 13.281 68.312 9.531 1 22.16 471 LEU A N 1
ATOM 3778 C CA . LEU A 1 471 ? 12.742 69.25 10.492 1 22.16 471 LEU A CA 1
ATOM 3779 C C . LEU A 1 471 ? 12.305 70.562 9.797 1 22.16 471 LEU A C 1
ATOM 3781 O O . LEU A 1 471 ? 12.039 71.562 10.453 1 22.16 471 LEU A O 1
ATOM 3785 N N . LEU A 1 472 ? 12.242 70.75 8.461 1 20.66 472 LEU A N 1
ATOM 3786 C CA . LEU A 1 472 ? 12.094 72.188 8.25 1 20.66 472 LEU A CA 1
ATOM 3787 C C . LEU A 1 472 ? 10.719 72.688 8.727 1 20.66 472 LEU A C 1
ATOM 3789 O O . LEU A 1 472 ? 9.711 72 8.492 1 20.66 472 LEU A O 1
ATOM 3793 N N . SER A 1 473 ? 10.594 73.688 9.742 1 21.69 473 SER A N 1
ATOM 3794 C CA . SER A 1 473 ? 9.703 74.5 10.562 1 21.69 473 SER A CA 1
ATOM 3795 C C . SER A 1 473 ? 8.719 75.25 9.688 1 21.69 473 SER A C 1
ATOM 3797 O O . SER A 1 473 ? 7.93 76.062 10.203 1 21.69 473 SER A O 1
ATOM 3799 N N . THR A 1 474 ? 8.711 75.062 8.367 1 19.97 474 THR A N 1
ATOM 3800 C CA . THR A 1 474 ? 8.227 76.375 7.93 1 19.97 474 THR A CA 1
ATOM 3801 C C . THR A 1 474 ? 6.785 76.625 8.391 1 19.97 474 THR A C 1
ATOM 3803 O O . THR A 1 474 ? 6.473 77.625 8.984 1 19.97 474 THR A O 1
ATOM 3806 N N . ALA A 1 475 ? 5.789 76.625 7.438 1 20.91 475 ALA A N 1
ATOM 3807 C CA . ALA A 1 475 ? 5.094 77.75 6.898 1 20.91 475 ALA A CA 1
ATOM 3808 C C . ALA A 1 475 ? 3.684 77.875 7.465 1 20.91 475 ALA A C 1
ATOM 3810 O O . ALA A 1 475 ? 3.207 78.938 7.762 1 20.91 475 ALA A O 1
ATOM 3811 N N . ARG A 1 476 ? 2.771 76.812 7.523 1 20.78 476 ARG A N 1
ATOM 3812 C CA . ARG A 1 476 ? 1.522 77.188 6.867 1 20.78 476 ARG A CA 1
ATOM 3813 C C . ARG A 1 476 ? 0.604 77.938 7.824 1 20.78 476 ARG A C 1
ATOM 3815 O O . ARG A 1 476 ? 0.579 77.688 9.023 1 20.78 476 ARG A O 1
ATOM 3822 N N . ASP A 1 477 ? 0.058 79.062 7.301 1 20.73 477 ASP A N 1
ATOM 3823 C CA . ASP A 1 477 ? -0.859 80.125 7.641 1 20.73 477 ASP A CA 1
ATOM 3824 C C . ASP A 1 477 ? -2.223 79.562 8.055 1 20.73 477 ASP A C 1
ATOM 3826 O O . ASP A 1 477 ? -2.705 78.562 7.488 1 20.73 477 ASP A O 1
ATOM 3830 N N . ASN A 1 478 ? -2.703 80 9.219 1 19.92 478 ASN A N 1
ATOM 3831 C CA . ASN A 1 478 ? -3.734 79.75 10.219 1 19.92 478 ASN A CA 1
ATOM 3832 C C . ASN A 1 478 ? -5.133 80 9.656 1 19.92 478 ASN A C 1
ATOM 3834 O O . ASN A 1 478 ? -6.09 80.188 10.414 1 19.92 478 ASN A O 1
ATOM 3838 N N . LYS A 1 479 ? -5.414 80.188 8.336 1 23.86 479 LYS A N 1
ATOM 3839 C CA . LYS A 1 479 ? -6.684 80.875 8.266 1 23.86 479 LYS A CA 1
ATOM 3840 C C . LYS A 1 479 ? -7.844 80 8.703 1 23.86 479 LYS A C 1
ATOM 3842 O O . LYS A 1 479 ? -7.914 78.812 8.328 1 23.86 479 LYS A O 1
ATOM 3847 N N . ALA A 1 480 ? -8.688 80.438 9.734 1 22.39 480 ALA A N 1
ATOM 3848 C CA . ALA A 1 480 ? -9.75 80.125 10.695 1 22.39 480 ALA A CA 1
ATOM 3849 C C . ALA A 1 480 ? -11.078 79.875 9.992 1 22.39 480 ALA A C 1
ATOM 3851 O O . ALA A 1 480 ? -12.141 79.938 10.609 1 22.39 480 ALA A O 1
ATOM 3852 N N . GLY A 1 481 ? -11.102 79.312 8.75 1 20.31 481 GLY A N 1
ATOM 3853 C CA . GLY A 1 481 ? -12.461 79.5 8.281 1 20.31 481 GLY A CA 1
ATOM 3854 C C . GLY A 1 481 ? -13.492 78.75 9.078 1 20.31 481 GLY A C 1
ATOM 3855 O O . GLY A 1 481 ? -13.18 77.688 9.664 1 20.31 481 GLY A O 1
ATOM 3856 N N . LEU A 1 482 ? -14.633 79.312 9.602 1 19.88 482 LEU A N 1
ATOM 3857 C CA . LEU A 1 482 ? -15.789 79.188 10.469 1 19.88 482 LEU A CA 1
ATOM 3858 C C . LEU A 1 482 ? -16.75 78.125 9.914 1 19.88 482 LEU A C 1
ATOM 3860 O O . LEU A 1 482 ? -17.281 78.312 8.812 1 19.88 482 LEU A O 1
ATOM 3864 N N . THR A 1 483 ? -16.484 76.875 10.117 1 19.53 483 THR A N 1
ATOM 3865 C CA . THR A 1 483 ? -17.266 75.688 9.703 1 19.53 483 THR A CA 1
ATOM 3866 C C . THR A 1 483 ? -18.625 75.688 10.391 1 19.53 483 THR A C 1
ATOM 3868 O O . THR A 1 483 ? -18.703 75.75 11.617 1 19.53 483 THR A O 1
ATOM 3871 N N . MET A 1 484 ? -19.656 76.125 9.75 1 21.59 484 MET A N 1
ATOM 3872 C CA . MET A 1 484 ? -21.047 76.25 10.18 1 21.59 484 MET A CA 1
ATOM 3873 C C . MET A 1 484 ? -21.609 74.812 10.469 1 21.59 484 MET A C 1
ATOM 3875 O O . MET A 1 484 ? -21.281 73.875 9.766 1 21.59 484 MET A O 1
ATOM 3879 N N . ALA A 1 485 ? -22.375 74.562 11.695 1 21.8 485 ALA A N 1
ATOM 3880 C CA . ALA A 1 485 ? -22.844 73.562 12.602 1 21.8 485 ALA A CA 1
ATOM 3881 C C . ALA A 1 485 ? -24.062 72.812 12.039 1 21.8 485 ALA A C 1
ATOM 3883 O O . ALA A 1 485 ? -25.078 72.688 12.727 1 21.8 485 ALA A O 1
ATOM 3884 N N . ALA A 1 486 ? -24.297 72.625 10.75 1 26.69 486 ALA A N 1
ATOM 3885 C CA . ALA A 1 486 ? -25.672 72.188 10.547 1 26.69 486 ALA A CA 1
ATOM 3886 C C . ALA A 1 486 ? -25.922 70.812 11.211 1 26.69 486 ALA A C 1
ATOM 3888 O O . ALA A 1 486 ? -25.062 69.938 11.164 1 26.69 486 ALA A O 1
ATOM 3889 N N . ALA A 1 487 ? -26.984 70.688 12.094 1 24.81 487 ALA A N 1
ATOM 3890 C CA . ALA A 1 487 ? -27.562 69.812 13.094 1 24.81 487 ALA A CA 1
ATOM 3891 C C . ALA A 1 487 ? -28.094 68.5 12.461 1 24.81 487 ALA A C 1
ATOM 3893 O O . ALA A 1 487 ? -29.188 68.062 12.766 1 24.81 487 ALA A O 1
ATOM 3894 N N . GLU A 1 488 ? -27.625 68.125 11.32 1 23.61 488 GLU A N 1
ATOM 3895 C CA . GLU A 1 488 ? -28.5 67.062 10.812 1 23.61 488 GLU A CA 1
ATOM 3896 C C . GLU A 1 488 ? -28.562 65.875 11.781 1 23.61 488 GLU A C 1
ATOM 3898 O O . GLU A 1 488 ? -27.594 65.562 12.484 1 23.61 488 GLU A O 1
ATOM 3903 N N . GLU A 1 489 ? -29.797 65.375 12.109 1 24.75 489 GLU A N 1
ATOM 3904 C CA . GLU A 1 489 ? -30.344 64.312 12.977 1 24.75 489 GLU A CA 1
ATOM 3905 C C . GLU A 1 489 ? -29.703 62.969 12.672 1 24.75 489 GLU A C 1
ATOM 3907 O O . GLU A 1 489 ? -29.766 62.5 11.539 1 24.75 489 GLU A O 1
ATOM 3912 N N . GLN A 1 490 ? -28.656 62.625 13.352 1 23.89 490 GLN A N 1
ATOM 3913 C CA . GLN A 1 490 ? -27.719 61.5 13.141 1 23.89 490 GLN A CA 1
ATOM 3914 C C . GLN A 1 490 ? -28.375 60.188 13.484 1 23.89 490 GLN A C 1
ATOM 3916 O O . GLN A 1 490 ? -28.766 59.938 14.625 1 23.89 490 GLN A O 1
ATOM 3921 N N . VAL A 1 491 ? -29.359 59.719 12.617 1 28.8 491 VAL A N 1
ATOM 3922 C CA . VAL A 1 491 ? -29.828 58.344 12.75 1 28.8 491 VAL A CA 1
ATOM 3923 C C . VAL A 1 491 ? -28.672 57.406 13.133 1 28.8 491 VAL A C 1
ATOM 3925 O O . VAL A 1 491 ? -27.609 57.438 12.5 1 28.8 491 VAL A O 1
ATOM 3928 N N . VAL A 1 492 ? -28.688 56.969 14.344 1 26.3 492 VAL A N 1
ATOM 3929 C CA . VAL A 1 492 ? -27.719 56.125 15.031 1 26.3 492 VAL A CA 1
ATOM 3930 C C . VAL A 1 492 ? -27.5 54.844 14.227 1 26.3 492 VAL A C 1
ATOM 3932 O O . VAL A 1 492 ? -28.391 54 14.125 1 26.3 492 VAL A O 1
ATOM 3935 N N . GLN A 1 493 ? -27.141 54.969 12.93 1 26.86 493 GLN A N 1
ATOM 3936 C CA . GLN A 1 493 ? -26.703 53.75 12.273 1 26.86 493 GLN A CA 1
ATOM 3937 C C . GLN A 1 493 ? -25.734 52.969 13.164 1 26.86 493 GLN A C 1
ATOM 3939 O O . GLN A 1 493 ? -24.719 53.5 13.617 1 26.86 493 GLN A O 1
ATOM 3944 N N . GLU A 1 494 ? -26.328 52.062 13.984 1 29.48 494 GLU A N 1
ATOM 3945 C CA . GLU A 1 494 ? -25.453 51.156 14.727 1 29.48 494 GLU A CA 1
ATOM 3946 C C . GLU A 1 494 ? -24.234 50.75 13.891 1 29.48 494 GLU A C 1
ATOM 3948 O O . GLU A 1 494 ? -24.375 50.344 12.742 1 29.48 494 GLU A O 1
ATOM 3953 N N . LYS A 1 495 ? -23.156 51.438 14.109 1 32.41 495 LYS A N 1
ATOM 3954 C CA . LYS A 1 495 ? -21.828 51.406 13.477 1 32.41 495 LYS A CA 1
ATOM 3955 C C . LYS A 1 495 ? -21.312 49.969 13.359 1 32.41 495 LYS A C 1
ATOM 3957 O O . LYS A 1 495 ? -21.234 49.25 14.352 1 32.41 495 LYS A O 1
ATOM 3962 N N . PRO A 1 496 ? -21.609 49.406 12.242 1 34.03 496 PRO A N 1
ATOM 3963 C CA . PRO A 1 496 ? -20.766 48.219 12.094 1 34.03 496 PRO A CA 1
ATOM 3964 C C . PRO A 1 496 ? -19.328 48.438 12.578 1 34.03 496 PRO A C 1
ATOM 3966 O O . PRO A 1 496 ? -18.797 49.531 12.445 1 34.03 496 PRO A O 1
ATOM 3969 N N . PHE A 1 497 ? -19.031 48.219 13.82 1 30.62 497 PHE A N 1
ATOM 3970 C CA . PHE A 1 497 ? -17.609 48.344 14.156 1 30.62 497 PHE A CA 1
ATOM 3971 C C . PHE A 1 497 ? -16.75 47.969 12.953 1 30.62 497 PHE A C 1
ATOM 3973 O O . PHE A 1 497 ? -16.656 46.812 12.578 1 30.62 497 PHE A O 1
ATOM 3980 N N . PRO A 1 498 ? -16.703 48.844 11.922 1 35.19 498 PRO A N 1
ATOM 3981 C CA . PRO A 1 498 ? -15.805 48.562 10.805 1 35.19 498 PRO A CA 1
ATOM 3982 C C . PRO A 1 498 ? -14.359 48.344 11.258 1 35.19 498 PRO A C 1
ATOM 3984 O O . PRO A 1 498 ? -13.719 49.25 11.789 1 35.19 498 PRO A O 1
ATOM 3987 N N . VAL A 1 499 ? -13.984 47.531 12.109 1 35.47 499 VAL A N 1
ATOM 3988 C CA . VAL A 1 499 ? -12.531 47.406 12.086 1 35.47 499 VAL A CA 1
ATOM 3989 C C . VAL A 1 499 ? -12.047 47.281 10.641 1 35.47 499 VAL A C 1
ATOM 3991 O O . VAL A 1 499 ? -12.32 46.281 9.969 1 35.47 499 VAL A O 1
ATOM 3994 N N . GLU A 1 500 ? -12.109 48.344 9.852 1 37.28 500 GLU A N 1
ATOM 3995 C CA . GLU A 1 500 ? -11.43 48.406 8.562 1 37.28 500 GLU A CA 1
ATOM 3996 C C . GLU A 1 500 ? -9.984 47.938 8.68 1 37.28 500 GLU A C 1
ATOM 3998 O O . GLU A 1 500 ? -9.086 48.719 8.945 1 37.28 500 GLU A O 1
ATOM 4003 N N . THR A 1 501 ? -9.617 47 9.359 1 41.19 501 THR A N 1
ATOM 4004 C CA . THR A 1 501 ? -8.227 46.625 9.148 1 41.19 501 THR A CA 1
ATOM 4005 C C . THR A 1 501 ? -7.922 46.5 7.66 1 41.19 501 THR A C 1
ATOM 4007 O O . THR A 1 501 ? -8.633 45.781 6.938 1 41.19 501 THR A O 1
ATOM 4010 N N . GLU A 1 502 ? -7.336 47.5 7.047 1 45.69 502 GLU A N 1
ATOM 4011 C CA . GLU A 1 502 ? -6.75 47.5 5.707 1 45.69 502 GLU A CA 1
ATOM 4012 C C . GLU A 1 502 ? -6.34 46.062 5.293 1 45.69 502 GLU A C 1
ATOM 4014 O O . GLU A 1 502 ? -5.613 45.406 6.023 1 45.69 502 GLU A O 1
ATOM 4019 N N . SER A 1 503 ? -7.117 45.406 4.551 1 53.44 503 SER A N 1
ATOM 4020 C CA . SER A 1 503 ? -7.188 44.031 4.066 1 53.44 503 SER A CA 1
ATOM 4021 C C . SER A 1 503 ? -5.883 43.625 3.4 1 53.44 503 SER A C 1
ATOM 4023 O O . SER A 1 503 ? -5.578 44.062 2.285 1 53.44 503 SER A O 1
ATOM 4025 N N . THR A 1 504 ? -4.828 43.531 4.035 1 62.12 504 THR A N 1
ATOM 4026 C CA . THR A 1 504 ? -3.576 43.031 3.482 1 62.12 504 THR A CA 1
ATOM 4027 C C . THR A 1 504 ? -3.758 41.625 2.934 1 62.12 504 THR A C 1
ATOM 4029 O O . THR A 1 504 ? -4.129 40.719 3.672 1 62.12 504 THR A O 1
ATOM 4032 N N . GLN A 1 505 ? -3.92 41.562 1.623 1 72.81 505 GLN A N 1
ATOM 4033 C CA . GLN A 1 505 ? -3.984 40.281 0.911 1 72.81 505 GLN A CA 1
ATOM 4034 C C . GLN A 1 505 ? -2.6 39.656 0.777 1 72.81 505 GLN A C 1
ATOM 4036 O O . GLN A 1 505 ? -1.586 40.375 0.888 1 72.81 505 GLN A O 1
ATOM 4041 N N . TYR A 1 506 ? -2.682 38.344 0.901 1 80.62 506 TYR A N 1
ATOM 4042 C CA . TYR A 1 506 ? -1.434 37.594 0.798 1 80.62 506 TYR A CA 1
ATOM 4043 C C . TYR A 1 506 ? -1.328 36.906 -0.553 1 80.62 506 TYR A C 1
ATOM 4045 O O . TYR A 1 506 ? -2.344 36.625 -1.191 1 80.62 506 TYR A O 1
ATOM 4053 N N . GLN A 1 507 ? -0.131 36.812 -1.047 1 83.44 507 GLN A N 1
ATOM 4054 C CA . GLN A 1 507 ? 0.171 36.062 -2.252 1 83.44 507 GLN A CA 1
ATOM 4055 C C . GLN A 1 507 ? 1.11 34.906 -1.943 1 83.44 507 GLN A C 1
ATOM 4057 O O . GLN A 1 507 ? 1.864 34.938 -0.969 1 83.44 507 GLN A O 1
ATOM 4062 N N . ARG A 1 508 ? 0.974 33.969 -2.777 1 85.12 508 ARG A N 1
ATOM 4063 C CA . ARG A 1 508 ? 1.818 32.812 -2.592 1 85.12 508 ARG A CA 1
ATOM 4064 C C . ARG A 1 508 ? 3.252 33.094 -3.027 1 85.12 508 ARG A C 1
ATOM 4066 O O . ARG A 1 508 ? 3.479 33.75 -4.043 1 85.12 508 ARG A O 1
ATOM 4073 N N . GLY A 1 509 ? 4.129 32.625 -2.219 1 89.31 509 GLY A N 1
ATOM 4074 C CA . GLY A 1 509 ? 5.547 32.781 -2.514 1 89.31 509 GLY A CA 1
ATOM 4075 C C . GLY A 1 509 ? 6.438 32.156 -1.44 1 89.31 509 GLY A C 1
ATOM 4076 O O . GLY A 1 509 ? 6.227 32.406 -0.249 1 89.31 509 GLY A O 1
ATOM 4077 N N . LEU A 1 510 ? 7.387 31.469 -1.867 1 92.88 510 LEU A N 1
ATOM 4078 C CA . LEU A 1 510 ? 8.32 30.844 -0.929 1 92.88 510 LEU A CA 1
ATOM 4079 C C . LEU A 1 510 ? 9.398 31.828 -0.502 1 92.88 510 LEU A C 1
ATOM 4081 O O . LEU A 1 510 ? 9.906 32.594 -1.325 1 92.88 510 LEU A O 1
ATOM 4085 N N . VAL A 1 511 ? 9.586 31.844 0.699 1 94.81 511 VAL A N 1
ATOM 4086 C CA . VAL A 1 511 ? 10.711 32.594 1.236 1 94.81 511 VAL A CA 1
ATOM 4087 C C . VAL A 1 511 ? 11.688 31.672 1.942 1 94.81 511 VAL A C 1
ATOM 4089 O O . VAL A 1 511 ? 11.312 30.969 2.883 1 94.81 511 VAL A O 1
ATOM 4092 N N . ILE A 1 512 ? 12.891 31.719 1.501 1 95.31 512 ILE A N 1
ATOM 4093 C CA . ILE A 1 512 ? 13.914 30.812 2.025 1 95.31 512 ILE A CA 1
ATOM 4094 C C . ILE A 1 512 ? 15.172 31.609 2.354 1 95.31 512 ILE A C 1
ATOM 4096 O O . ILE A 1 512 ? 15.57 32.5 1.6 1 95.31 512 ILE A O 1
ATOM 4100 N N . TYR A 1 513 ? 15.719 31.359 3.486 1 95.69 513 TYR A N 1
ATOM 4101 C CA . TYR A 1 513 ? 17.016 31.922 3.852 1 95.69 513 TYR A CA 1
ATOM 4102 C C . TYR A 1 513 ? 18.109 30.859 3.773 1 95.69 513 TYR A C 1
ATOM 4104 O O . TYR A 1 513 ? 17.953 29.766 4.301 1 95.69 513 TYR A O 1
ATOM 4112 N N . ILE A 1 514 ? 19.172 31.203 3.121 1 93.25 514 ILE A N 1
ATOM 4113 C CA . ILE A 1 514 ? 20.234 30.234 2.879 1 93.25 514 ILE A CA 1
ATOM 4114 C C . ILE A 1 514 ? 21.547 30.781 3.439 1 93.25 514 ILE A C 1
ATOM 4116 O O . ILE A 1 514 ? 21.891 31.938 3.223 1 93.25 514 ILE A O 1
ATOM 4120 N N . ARG A 1 515 ? 22.156 29.984 4.211 1 91.62 515 ARG A N 1
ATOM 4121 C CA . ARG A 1 515 ? 23.531 30.297 4.578 1 91.62 515 ARG A CA 1
ATOM 4122 C C . ARG A 1 515 ? 24.5 29.891 3.471 1 91.62 515 ARG A C 1
ATOM 4124 O O . ARG A 1 515 ? 24.516 28.734 3.045 1 91.62 515 ARG A O 1
ATOM 4131 N N . ILE A 1 516 ? 25.281 30.75 3.066 1 88.56 516 ILE A N 1
ATOM 4132 C CA . ILE A 1 516 ? 26.203 30.516 1.958 1 88.56 516 ILE A CA 1
ATOM 4133 C C . ILE A 1 516 ? 27.328 29.594 2.416 1 88.56 516 ILE A C 1
ATOM 4135 O O . ILE A 1 516 ? 27.953 29.828 3.455 1 88.56 516 ILE A O 1
ATOM 4139 N N . GLN A 1 517 ? 27.453 28.562 1.74 1 83.19 517 GLN A N 1
ATOM 4140 C CA . GLN A 1 517 ? 28.547 27.625 1.987 1 83.19 517 GLN A CA 1
ATOM 4141 C C . GLN A 1 517 ? 29.469 27.531 0.78 1 83.19 517 GLN A C 1
ATOM 4143 O O . GLN A 1 517 ? 29.406 28.359 -0.13 1 83.19 517 GLN A O 1
ATOM 4148 N N . SER A 1 518 ? 30.422 26.656 0.77 1 75.69 518 SER A N 1
ATOM 4149 C CA . SER A 1 518 ? 31.453 26.578 -0.265 1 75.69 518 SER A CA 1
ATOM 4150 C C . SER A 1 518 ? 30.922 25.875 -1.51 1 75.69 518 SER A C 1
ATOM 4152 O O . SER A 1 518 ? 31.594 25.859 -2.551 1 75.69 518 SER A O 1
ATOM 4154 N N . GLY A 1 519 ? 29.75 25.5 -1.589 1 77.31 519 GLY A N 1
ATOM 4155 C CA . GLY A 1 519 ? 29.234 24.797 -2.746 1 77.31 519 GLY A CA 1
ATOM 4156 C C . GLY A 1 519 ? 28.5 25.703 -3.717 1 77.31 519 GLY A C 1
ATOM 4157 O O . GLY A 1 519 ? 29 26.781 -4.055 1 77.31 519 GLY A O 1
ATOM 4158 N N . ILE A 1 520 ? 27.406 25.281 -4.219 1 79.69 520 ILE A N 1
ATOM 4159 C CA . ILE A 1 520 ? 26.672 25.984 -5.266 1 79.69 520 ILE A CA 1
ATOM 4160 C C . ILE A 1 520 ? 26.094 27.281 -4.707 1 79.69 520 ILE A C 1
ATOM 4162 O O . ILE A 1 520 ? 25.844 28.219 -5.453 1 79.69 520 ILE A O 1
ATOM 4166 N N . THR A 1 521 ? 25.891 27.312 -3.416 1 82.81 521 THR A N 1
ATOM 4167 C CA . THR A 1 521 ? 25.266 28.484 -2.814 1 82.81 521 THR A CA 1
ATOM 4168 C C . THR A 1 521 ? 26.172 29.703 -2.924 1 82.81 521 THR A C 1
ATOM 4170 O O . THR A 1 521 ? 25.703 30.828 -2.803 1 82.81 521 THR A O 1
ATOM 4173 N N . LYS A 1 522 ? 27.453 29.438 -3.141 1 84.12 522 LYS A N 1
ATOM 4174 C CA . LYS A 1 522 ? 28.391 30.547 -3.318 1 84.12 522 LYS A CA 1
ATOM 4175 C C . LYS A 1 522 ? 28.047 31.359 -4.559 1 84.12 522 LYS A C 1
ATOM 4177 O O . LYS A 1 522 ? 28.281 32.562 -4.598 1 84.12 522 LYS A O 1
ATOM 4182 N N . TYR A 1 523 ? 27.438 30.719 -5.461 1 86.25 523 TYR A N 1
ATOM 4183 C CA . TYR A 1 523 ? 27.156 31.359 -6.742 1 86.25 523 TYR A CA 1
ATOM 4184 C C . TYR A 1 523 ? 25.875 32.188 -6.668 1 86.25 523 TYR A C 1
ATOM 4186 O O . TYR A 1 523 ? 25.562 32.938 -7.59 1 86.25 523 TYR A O 1
ATOM 4194 N N . LEU A 1 524 ? 25.172 32.062 -5.598 1 89.06 524 LEU A N 1
ATOM 4195 C CA . LEU A 1 524 ? 23.938 32.844 -5.434 1 89.06 524 LEU A CA 1
ATOM 4196 C C . LEU A 1 524 ? 24.25 34.312 -5.156 1 89.06 524 LEU A C 1
ATOM 4198 O O . LEU A 1 524 ? 23.391 35.188 -5.34 1 89.06 524 LEU A O 1
ATOM 4202 N N . ARG A 1 525 ? 25.438 34.594 -4.719 1 85.75 525 ARG A N 1
ATOM 4203 C CA . ARG A 1 525 ? 25.859 35.938 -4.438 1 85.75 525 ARG A CA 1
ATOM 4204 C C . ARG A 1 525 ? 26.312 36.656 -5.711 1 85.75 525 ARG A C 1
ATOM 4206 O O . ARG A 1 525 ? 26.781 37.781 -5.66 1 85.75 525 ARG A O 1
ATOM 4213 N N . GLY A 1 526 ? 26.047 36.25 -6.734 1 79 526 GLY A N 1
ATOM 4214 C CA . GLY A 1 526 ? 26.453 36.844 -7.992 1 79 526 GLY A CA 1
ATOM 4215 C C . GLY A 1 526 ? 25.594 38.031 -8.383 1 79 526 GLY A C 1
ATOM 4216 O O . GLY A 1 526 ? 24.734 38.469 -7.621 1 79 526 GLY A O 1
ATOM 4217 N N . PRO A 1 527 ? 25.875 38.594 -9.484 1 77.5 527 PRO A N 1
ATOM 4218 C CA . PRO A 1 527 ? 25.219 39.812 -9.953 1 77.5 527 PRO A CA 1
ATOM 4219 C C . PRO A 1 527 ? 23.781 39.562 -10.398 1 77.5 527 PRO A C 1
ATOM 4221 O O . PRO A 1 527 ? 22.984 40.5 -10.484 1 77.5 527 PRO A O 1
ATOM 4224 N N . ARG A 1 528 ? 23.484 38.375 -10.648 1 83.31 528 ARG A N 1
ATOM 4225 C CA . ARG A 1 528 ? 22.125 38.094 -11.117 1 83.31 528 ARG A CA 1
ATOM 4226 C C . ARG A 1 528 ? 21.141 38.062 -9.961 1 83.31 528 ARG A C 1
ATOM 4228 O O . ARG A 1 528 ? 21.281 37.219 -9.055 1 83.31 528 ARG A O 1
ATOM 4235 N N . THR A 1 529 ? 20.094 38.906 -10 1 88 529 THR A N 1
ATOM 4236 C CA . THR A 1 529 ? 19.094 39 -8.938 1 88 529 THR A CA 1
ATOM 4237 C C . THR A 1 529 ? 17.906 38.094 -9.25 1 88 529 THR A C 1
ATOM 4239 O O . THR A 1 529 ? 17.109 37.781 -8.367 1 88 529 THR A O 1
ATOM 4242 N N . GLN A 1 530 ? 17.844 37.656 -10.477 1 93.75 530 GLN A N 1
ATOM 4243 C CA . GLN A 1 530 ? 16.781 36.719 -10.875 1 93.75 530 GLN A CA 1
ATOM 4244 C C . GLN A 1 530 ? 17.375 35.5 -11.547 1 93.75 530 GLN A C 1
ATOM 4246 O O . GLN A 1 530 ? 18.219 35.594 -12.43 1 93.75 530 GLN A O 1
ATOM 4251 N N . LEU A 1 531 ? 17.016 34.312 -11.047 1 93.25 531 LEU A N 1
ATOM 4252 C CA . LEU A 1 531 ? 17.516 33.062 -11.578 1 93.25 531 LEU A CA 1
ATOM 4253 C C . LEU A 1 531 ? 16.406 32.031 -11.719 1 93.25 531 LEU A C 1
ATOM 4255 O O . LEU A 1 531 ? 15.516 31.953 -10.867 1 93.25 531 LEU A O 1
ATOM 4259 N N . PRO A 1 532 ? 16.422 31.312 -12.844 1 94.38 532 PRO A N 1
ATOM 4260 C CA . PRO A 1 532 ? 15.477 30.203 -12.945 1 94.38 532 PRO A CA 1
ATOM 4261 C C . PRO A 1 532 ? 15.727 29.125 -11.898 1 94.38 532 PRO A C 1
ATOM 4263 O O . PRO A 1 532 ? 16.875 28.828 -11.57 1 94.38 532 PRO A O 1
ATOM 4266 N N . VAL A 1 533 ? 14.625 28.609 -11.344 1 95.06 533 VAL A N 1
ATOM 4267 C CA . VAL A 1 533 ? 14.75 27.609 -10.281 1 95.06 533 VAL A CA 1
ATOM 4268 C C . VAL A 1 533 ? 13.672 26.547 -10.445 1 95.06 533 VAL A C 1
ATOM 4270 O O . VAL A 1 533 ? 12.578 26.828 -10.938 1 95.06 533 VAL A O 1
ATOM 4273 N N . LEU A 1 534 ? 14.016 25.312 -10.219 1 94.81 534 LEU A N 1
ATOM 4274 C CA . LEU A 1 534 ? 13.07 24.219 -10.102 1 94.81 534 LEU A CA 1
ATOM 4275 C C . LEU A 1 534 ? 12.859 23.828 -8.641 1 94.81 534 LEU A C 1
ATOM 4277 O O . LEU A 1 534 ? 13.828 23.734 -7.879 1 94.81 534 LEU A O 1
ATOM 4281 N N . VAL A 1 535 ? 11.641 23.719 -8.258 1 93.38 535 VAL A N 1
ATOM 4282 C CA . VAL A 1 535 ? 11.312 23.453 -6.859 1 93.38 535 VAL A CA 1
ATOM 4283 C C . VAL A 1 535 ? 10.711 22.047 -6.73 1 93.38 535 VAL A C 1
ATOM 4285 O O . VAL A 1 535 ? 9.672 21.766 -7.328 1 93.38 535 VAL A O 1
ATOM 4288 N N . GLU A 1 536 ? 11.43 21.188 -6.039 1 92.44 536 GLU A N 1
ATOM 4289 C CA . GLU A 1 536 ? 10.883 19.891 -5.641 1 92.44 536 GLU A CA 1
ATOM 4290 C C . GLU A 1 536 ? 10.141 19.984 -4.309 1 92.44 536 GLU A C 1
ATOM 4292 O O . GLU A 1 536 ? 10.766 19.938 -3.244 1 92.44 536 GLU A O 1
ATOM 4297 N N . ALA A 1 537 ? 8.906 20.266 -4.316 1 82.44 537 ALA A N 1
ATOM 4298 C CA . ALA A 1 537 ? 8.125 20.547 -3.117 1 82.44 537 ALA A CA 1
ATOM 4299 C C . ALA A 1 537 ? 7.059 19.469 -2.893 1 82.44 537 ALA A C 1
ATOM 4301 O O . ALA A 1 537 ? 6.535 18.906 -3.85 1 82.44 537 ALA A O 1
ATOM 4302 N N . ALA A 1 538 ? 6.652 19.141 -1.596 1 76.44 538 ALA A N 1
ATOM 4303 C CA . ALA A 1 538 ? 7.066 19.422 -0.225 1 76.44 538 ALA A CA 1
ATOM 4304 C C . ALA A 1 538 ? 7.277 18.141 0.566 1 76.44 538 ALA A C 1
ATOM 4306 O O . ALA A 1 538 ? 6.656 17.109 0.274 1 76.44 538 ALA A O 1
ATOM 4307 N N . TYR A 1 539 ? 8.289 18.203 1.243 1 77.44 539 TYR A N 1
ATOM 4308 C CA . TYR A 1 539 ? 8.555 17.078 2.129 1 77.44 539 TYR A CA 1
ATOM 4309 C C . TYR A 1 539 ? 8.305 17.453 3.584 1 77.44 539 TYR A C 1
ATOM 4311 O O . TYR A 1 539 ? 8.898 18.391 4.098 1 77.44 539 TYR A O 1
ATOM 4319 N N . GLN A 1 540 ? 7.156 17.031 4.09 1 71.31 540 GLN A N 1
ATOM 4320 C CA . GLN A 1 540 ? 6.816 17.188 5.5 1 71.31 540 GLN A CA 1
ATOM 4321 C C . GLN A 1 540 ? 6.613 15.836 6.172 1 71.31 540 GLN A C 1
ATOM 4323 O O . GLN A 1 540 ? 6.215 14.867 5.523 1 71.31 540 GLN A O 1
ATOM 4328 N N . PRO A 1 541 ? 7.098 15.836 7.359 1 62.59 541 PRO A N 1
ATOM 4329 C CA . PRO A 1 541 ? 6.859 14.562 8.047 1 62.59 541 PRO A CA 1
ATOM 4330 C C . PRO A 1 541 ? 5.375 14.273 8.25 1 62.59 541 PRO A C 1
ATOM 4332 O O . PRO A 1 541 ? 4.719 14.93 9.062 1 62.59 541 PRO A O 1
ATOM 4335 N N . VAL A 1 542 ? 4.707 13.758 7.258 1 63.47 542 VAL A N 1
ATOM 4336 C CA . VAL A 1 542 ? 3.291 13.445 7.418 1 63.47 542 VAL A CA 1
ATOM 4337 C C . VAL A 1 542 ? 3.109 11.938 7.555 1 63.47 542 VAL A C 1
ATOM 4339 O O . VAL A 1 542 ? 3.707 11.164 6.801 1 63.47 542 VAL A O 1
ATOM 4342 N N . SER A 1 543 ? 2.711 11.539 8.828 1 62.47 543 SER A N 1
ATOM 4343 C CA . SER A 1 543 ? 2.371 10.133 8.992 1 62.47 543 SER A CA 1
ATOM 4344 C C . SER A 1 543 ? 0.867 9.914 8.883 1 62.47 543 SER A C 1
ATOM 4346 O O . SER A 1 543 ? 0.08 10.688 9.43 1 62.47 543 SER A O 1
ATOM 4348 N N . ILE A 1 544 ? 0.431 9.055 8.047 1 60 544 ILE A N 1
ATOM 4349 C CA . ILE A 1 544 ? -0.97 8.695 7.867 1 60 544 ILE A CA 1
ATOM 4350 C C . ILE A 1 544 ? -1.568 8.273 9.211 1 60 544 ILE A C 1
ATOM 4352 O O . ILE A 1 544 ? -2.758 8.477 9.453 1 60 544 ILE A O 1
ATOM 4356 N N . ILE A 1 545 ? -0.76 7.668 10.125 1 57.94 545 ILE A N 1
ATOM 4357 C CA . ILE A 1 545 ? -1.294 7.035 11.32 1 57.94 545 ILE A CA 1
ATOM 4358 C C . ILE A 1 545 ? -1.079 7.949 12.531 1 57.94 545 ILE A C 1
ATOM 4360 O O . ILE A 1 545 ? -1.603 7.688 13.617 1 57.94 545 ILE A O 1
ATOM 4364 N N . GLY A 1 546 ? -0.527 9.234 12.484 1 55.12 546 GLY A N 1
ATOM 4365 C CA . GLY A 1 546 ? -0.281 9.82 13.789 1 55.12 546 GLY A CA 1
ATOM 4366 C C . GLY A 1 546 ? -0.176 11.336 13.75 1 55.12 546 GLY A C 1
ATOM 4367 O O . GLY A 1 546 ? -0.273 11.938 12.68 1 55.12 546 GLY A O 1
ATOM 4368 N N . SER A 1 547 ? -0.428 11.906 14.992 1 54.72 547 SER A N 1
ATOM 4369 C CA . SER A 1 547 ? -0.312 13.336 15.289 1 54.72 547 SER A CA 1
ATOM 4370 C C . SER A 1 547 ? 1.138 13.797 15.203 1 54.72 547 SER A C 1
ATOM 4372 O O . SER A 1 547 ? 2.047 13.102 15.656 1 54.72 547 SER A O 1
ATOM 4374 N N . GLY A 1 548 ? 1.387 14.555 14.258 1 54.59 548 GLY A N 1
ATOM 4375 C CA . GLY A 1 548 ? 2.707 15.156 14.133 1 54.59 548 GLY A CA 1
ATOM 4376 C C . GLY A 1 548 ? 3.072 16.031 15.312 1 54.59 548 GLY A C 1
ATOM 4377 O O . GLY A 1 548 ? 2.258 16.25 16.219 1 54.59 548 GLY A O 1
ATOM 4378 N N . THR A 1 549 ? 4.348 16.312 15.594 1 53.31 549 THR A N 1
ATOM 4379 C CA . THR A 1 549 ? 4.957 17.234 16.547 1 53.31 549 THR A CA 1
ATOM 4380 C C . THR A 1 549 ? 4.117 18.5 16.688 1 53.31 549 THR A C 1
ATOM 4382 O O . THR A 1 549 ? 4.121 19.141 17.75 1 53.31 549 THR A O 1
ATOM 4385 N N . HIS A 1 550 ? 3.268 18.719 15.688 1 54.03 550 HIS A N 1
ATOM 4386 C CA . HIS A 1 550 ? 2.496 19.969 15.656 1 54.03 550 HIS A CA 1
ATOM 4387 C C . HIS A 1 550 ? 1.367 19.938 16.688 1 54.03 550 HIS A C 1
ATOM 4389 O O . HIS A 1 550 ? 0.801 20.969 17.016 1 54.03 550 HIS A O 1
ATOM 4395 N N . GLN A 1 551 ? 1.291 18.766 17.25 1 60.72 551 GLN A N 1
ATOM 4396 C CA . GLN A 1 551 ? 0.144 18.641 18.141 1 60.72 551 GLN A CA 1
ATOM 4397 C C . GLN A 1 551 ? 0.55 18.875 19.594 1 60.72 551 GLN A C 1
ATOM 4399 O O . GLN A 1 551 ? -0.244 18.641 20.516 1 60.72 551 GLN A O 1
ATOM 4404 N N . ALA A 1 552 ? 1.751 19.531 19.688 1 73.75 552 ALA A N 1
ATOM 4405 C CA . ALA A 1 552 ? 2.191 19.812 21.062 1 73.75 552 ALA A CA 1
ATOM 4406 C C . ALA A 1 552 ? 1.404 20.984 21.656 1 73.75 552 ALA A C 1
ATOM 4408 O O . ALA A 1 552 ? 0.976 21.891 20.938 1 73.75 552 ALA A O 1
ATOM 4409 N N . VAL A 1 553 ? 1.21 20.906 22.906 1 81 553 VAL A N 1
ATOM 4410 C CA . VAL A 1 553 ? 0.42 21.922 23.578 1 81 553 VAL A CA 1
ATOM 4411 C C . VAL A 1 553 ? 1.312 23.109 23.953 1 81 553 VAL A C 1
ATOM 4413 O O . VAL A 1 553 ? 0.941 24.266 23.734 1 81 553 VAL A O 1
ATOM 4416 N N . ASN A 1 554 ? 2.416 22.781 24.5 1 87.75 554 ASN A N 1
ATOM 4417 C CA . ASN A 1 554 ? 3.416 23.781 24.859 1 87.75 554 ASN A CA 1
ATOM 4418 C C . ASN A 1 554 ? 4.758 23.5 24.203 1 87.75 554 ASN A C 1
ATOM 4420 O O . ASN A 1 554 ? 5.238 22.359 24.219 1 87.75 554 ASN A O 1
ATOM 4424 N N . ILE A 1 555 ? 5.273 24.562 23.578 1 92.06 555 ILE A N 1
ATOM 4425 C CA . ILE A 1 555 ? 6.48 24.344 22.797 1 92.06 555 ILE A CA 1
ATOM 4426 C C . ILE A 1 555 ? 7.594 25.266 23.281 1 92.06 555 ILE A C 1
ATOM 4428 O O . ILE A 1 555 ? 7.375 26.469 23.469 1 92.06 555 ILE A O 1
ATOM 4432 N N . ILE A 1 556 ? 8.695 24.766 23.625 1 94.12 556 ILE A N 1
ATOM 4433 C CA . ILE A 1 556 ? 9.938 25.516 23.797 1 94.12 556 ILE A CA 1
ATOM 4434 C C . ILE A 1 556 ? 10.836 25.297 22.594 1 94.12 556 ILE A C 1
ATOM 4436 O O . ILE A 1 556 ? 11.297 24.172 22.344 1 94.12 556 ILE A O 1
ATOM 4440 N N . ALA A 1 557 ? 11.008 26.328 21.875 1 96 557 ALA A N 1
ATOM 4441 C CA . ALA A 1 557 ? 11.789 26.203 20.641 1 96 557 ALA A CA 1
ATOM 4442 C C . ALA A 1 557 ? 13.172 26.844 20.812 1 96 557 ALA A C 1
ATOM 4444 O O . ALA A 1 557 ? 13.297 27.938 21.344 1 96 557 ALA A O 1
ATOM 4445 N N . ILE A 1 558 ? 14.156 26.188 20.438 1 96.12 558 ILE A N 1
ATOM 4446 C CA . ILE A 1 558 ? 15.531 26.656 20.453 1 96.12 558 ILE A CA 1
ATOM 4447 C C . ILE A 1 558 ? 16.094 26.672 19.016 1 96.12 558 ILE A C 1
ATOM 4449 O O . ILE A 1 558 ? 16.141 25.625 18.359 1 96.12 558 ILE A O 1
ATOM 4453 N N . ALA A 1 559 ? 16.484 27.766 18.578 1 95.75 559 ALA A N 1
ATOM 4454 C CA . ALA A 1 559 ? 17 27.891 17.203 1 95.75 559 ALA A CA 1
ATOM 4455 C C . ALA A 1 559 ? 18.391 28.516 17.188 1 95.75 559 ALA A C 1
ATOM 4457 O O . ALA A 1 559 ? 18.703 29.375 18.016 1 95.75 559 ALA A O 1
ATOM 4458 N N . GLY A 1 560 ? 19.234 28.078 16.281 1 93.44 560 GLY A N 1
ATOM 4459 C CA . GLY A 1 560 ? 20.531 28.656 16 1 93.44 560 GLY A CA 1
ATOM 4460 C C . GLY A 1 560 ? 20.672 29.156 14.57 1 93.44 560 GLY A C 1
ATOM 4461 O O . GLY A 1 560 ? 20.484 28.391 13.625 1 93.44 560 GLY A O 1
ATOM 4462 N N . GLY A 1 561 ? 21.062 30.438 14.461 1 91.94 561 GLY A N 1
ATOM 4463 C CA . GLY A 1 561 ? 21.266 31 13.148 1 91.94 561 GLY A CA 1
ATOM 4464 C C . GLY A 1 561 ? 20.062 30.875 12.234 1 91.94 561 GLY A C 1
ATOM 4465 O O . GLY A 1 561 ? 18.953 31.266 12.609 1 91.94 561 GLY A O 1
ATOM 4466 N N . VAL A 1 562 ? 20.266 30.297 11.078 1 92.69 562 VAL A N 1
ATOM 4467 C CA . VAL A 1 562 ? 19.219 30.188 10.07 1 92.69 562 VAL A CA 1
ATOM 4468 C C . VAL A 1 562 ? 18.25 29.062 10.453 1 92.69 562 VAL A C 1
ATOM 4470 O O . VAL A 1 562 ? 17.156 28.969 9.898 1 92.69 562 VAL A O 1
ATOM 4473 N N . GLY A 1 563 ? 18.531 28.297 11.484 1 92.62 563 GLY A N 1
ATOM 4474 C CA . GLY A 1 563 ? 17.656 27.25 11.969 1 92.62 563 GLY A CA 1
ATOM 4475 C C . GLY A 1 563 ? 16.266 27.734 12.336 1 92.62 563 GLY A C 1
ATOM 4476 O O . GLY A 1 563 ? 15.32 26.953 12.391 1 92.62 563 GLY A O 1
ATOM 4477 N N . VAL A 1 564 ? 16.109 29.016 12.562 1 93.94 564 VAL A N 1
ATOM 4478 C CA . VAL A 1 564 ? 14.836 29.609 12.938 1 93.94 564 VAL A CA 1
ATOM 4479 C C . VAL A 1 564 ? 13.828 29.438 11.805 1 93.94 564 VAL A C 1
ATOM 4481 O O . VAL A 1 564 ? 12.617 29.359 12.047 1 93.94 564 VAL A O 1
ATOM 4484 N N . THR A 1 565 ? 14.336 29.281 10.586 1 93.19 565 THR A N 1
ATOM 4485 C CA . THR A 1 565 ? 13.461 29.188 9.43 1 93.19 565 THR A CA 1
ATOM 4486 C C . THR A 1 565 ? 12.664 27.875 9.469 1 93.19 565 THR A C 1
ATOM 4488 O O . THR A 1 565 ? 11.531 27.828 8.984 1 93.19 565 THR A O 1
ATOM 4491 N N . ALA A 1 566 ? 13.219 26.875 10.039 1 91.31 566 ALA A N 1
ATOM 4492 C CA . ALA A 1 566 ? 12.523 25.594 10.148 1 91.31 566 ALA A CA 1
ATOM 4493 C C . ALA A 1 566 ? 11.469 25.641 11.25 1 91.31 566 ALA A C 1
ATOM 4495 O O . ALA A 1 566 ? 10.453 24.938 11.172 1 91.31 566 ALA A O 1
ATOM 4496 N N . LEU A 1 567 ? 11.68 26.438 12.195 1 93.12 567 LEU A N 1
ATOM 4497 C CA . LEU A 1 567 ? 10.797 26.469 13.367 1 93.12 567 LEU A CA 1
ATOM 4498 C C . LEU A 1 567 ? 9.664 27.469 13.164 1 93.12 567 LEU A C 1
ATOM 4500 O O . LEU A 1 567 ? 8.594 27.312 13.758 1 93.12 567 LEU A O 1
ATOM 4504 N N . THR A 1 568 ? 9.906 28.453 12.367 1 93 568 THR A N 1
ATOM 4505 C CA . THR A 1 568 ? 8.977 29.562 12.195 1 93 568 THR A CA 1
ATOM 4506 C C . THR A 1 568 ? 7.605 29.047 11.766 1 93 568 THR A C 1
ATOM 4508 O O . THR A 1 568 ? 6.594 29.375 12.391 1 93 568 THR A O 1
ATOM 4511 N N . PRO A 1 569 ? 7.551 28.234 10.758 1 88.69 569 PRO A N 1
ATOM 4512 C CA . PRO A 1 569 ? 6.223 27.781 10.344 1 88.69 569 PRO A CA 1
ATOM 4513 C C . PRO A 1 569 ? 5.516 26.969 11.43 1 88.69 569 PRO A 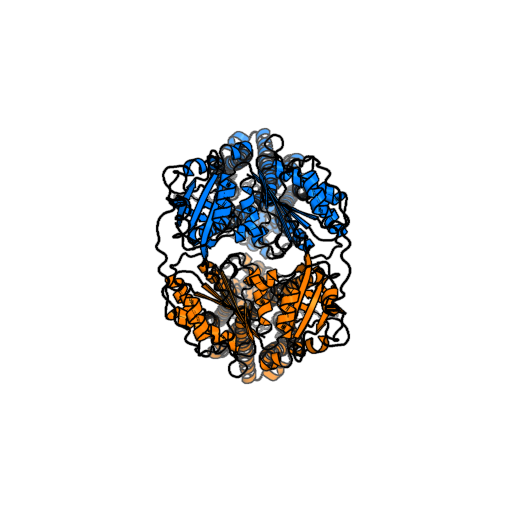C 1
ATOM 4515 O O . PRO A 1 569 ? 4.289 27.016 11.547 1 88.69 569 PRO A O 1
ATOM 4518 N N . ILE A 1 570 ? 6.211 26.25 12.18 1 87.19 570 ILE A N 1
ATOM 4519 C CA . ILE A 1 570 ? 5.656 25.438 13.25 1 87.19 570 ILE A CA 1
ATOM 4520 C C . ILE A 1 570 ? 5.07 26.344 14.336 1 87.19 570 ILE A C 1
ATOM 4522 O O . ILE A 1 570 ? 3.953 26.109 14.805 1 87.19 570 ILE A O 1
ATOM 4526 N N . LEU A 1 571 ? 5.805 27.344 14.664 1 90.5 571 LEU A N 1
ATOM 4527 C CA . LEU A 1 571 ? 5.402 28.234 15.742 1 90.5 571 LEU A CA 1
ATOM 4528 C C . LEU A 1 571 ? 4.234 29.125 15.312 1 90.5 571 LEU A C 1
ATOM 4530 O O . LEU A 1 571 ? 3.342 29.406 16.109 1 90.5 571 LEU A O 1
ATOM 4534 N N . LEU A 1 572 ? 4.285 29.516 14.07 1 87.31 572 LEU A N 1
ATOM 4535 C CA . LEU A 1 572 ? 3.221 30.375 13.57 1 87.31 572 LEU A CA 1
ATOM 4536 C C . LEU A 1 572 ? 1.905 29.609 13.469 1 87.31 572 LEU A C 1
ATOM 4538 O O . LEU A 1 572 ? 0.83 30.203 13.617 1 87.31 572 LEU A O 1
ATOM 4542 N N . ALA A 1 573 ? 2.043 28.359 13.258 1 79.88 573 ALA A N 1
ATOM 4543 C CA . ALA A 1 573 ? 0.844 27.531 13.117 1 79.88 573 ALA A CA 1
ATOM 4544 C C . ALA A 1 573 ? 0.374 27.016 14.477 1 79.88 573 ALA A C 1
ATOM 4546 O O . ALA A 1 573 ? -0.725 26.453 14.586 1 79.88 573 ALA A O 1
ATOM 4547 N N . HIS A 1 574 ? 1.175 27.203 15.453 1 82.44 574 HIS A N 1
ATOM 4548 C CA . HIS A 1 574 ? 0.886 26.656 16.781 1 82.44 574 HIS A CA 1
ATOM 4549 C C . HIS A 1 574 ? -0.108 27.547 17.531 1 82.44 574 HIS A C 1
ATOM 4551 O O . HIS A 1 574 ? 0.064 28.766 17.594 1 82.44 574 HIS A O 1
ATOM 4557 N N . GLY A 1 575 ? -1.141 26.953 18.078 1 76.56 575 GLY A N 1
ATOM 4558 C CA . GLY A 1 575 ? -2.176 27.703 18.75 1 76.56 575 GLY A CA 1
ATOM 4559 C C . GLY A 1 575 ? -1.969 27.781 20.25 1 76.56 575 GLY A C 1
ATOM 4560 O O . GLY A 1 575 ? -2.613 28.578 20.938 1 76.56 575 GLY A O 1
ATOM 4561 N N . GLY A 1 576 ? -0.998 26.984 20.781 1 80.69 576 GLY A N 1
ATOM 4562 C CA . GLY A 1 576 ? -0.752 26.953 22.219 1 80.69 576 GLY A CA 1
ATOM 4563 C C . GLY A 1 576 ? 0.391 27.859 22.641 1 80.69 576 GLY A C 1
ATOM 4564 O O . GLY A 1 576 ? 0.714 28.828 21.953 1 80.69 576 GLY A O 1
ATOM 4565 N N . TRP A 1 577 ? 0.799 27.609 23.812 1 86.5 577 TRP A N 1
ATOM 4566 C CA . TRP A 1 577 ? 1.909 28.391 24.328 1 86.5 577 TRP A CA 1
ATOM 4567 C C . TRP A 1 577 ? 3.223 27.984 23.672 1 86.5 577 TRP A C 1
ATOM 4569 O O . TRP A 1 577 ? 3.477 26.812 23.453 1 86.5 577 TRP A O 1
ATOM 4579 N N . HIS A 1 578 ? 3.91 28.984 23.297 1 91.31 578 HIS A N 1
ATOM 4580 C CA . HIS A 1 578 ? 5.238 28.672 22.781 1 91.31 578 HIS A CA 1
ATOM 4581 C C . HIS A 1 578 ? 6.203 29.828 23.031 1 91.31 578 HIS A C 1
ATOM 4583 O O . HIS A 1 578 ? 5.777 30.984 23.203 1 91.31 578 HIS A O 1
ATOM 4589 N N . LYS A 1 579 ? 7.422 29.547 23.156 1 93.19 579 LYS A N 1
ATOM 4590 C CA . LYS A 1 579 ? 8.516 30.5 23.297 1 93.19 579 LYS A CA 1
ATOM 4591 C C . LYS A 1 579 ? 9.719 30.109 22.453 1 93.19 579 LYS A C 1
ATOM 4593 O O . LYS A 1 579 ? 10.094 28.938 22.406 1 93.19 579 LYS A O 1
ATOM 4598 N N . LEU A 1 580 ? 10.227 31.062 21.766 1 96.69 580 LEU A N 1
ATOM 4599 C CA . LEU A 1 580 ? 11.375 30.812 20.906 1 96.69 580 LEU A CA 1
ATOM 4600 C C . LEU A 1 580 ? 12.641 31.438 21.484 1 96.69 580 LEU A C 1
ATOM 4602 O O . LEU A 1 580 ? 12.656 32.625 21.812 1 96.69 580 LEU A O 1
ATOM 4606 N N . PHE A 1 581 ? 13.609 30.719 21.719 1 96.75 581 PHE A N 1
ATOM 4607 C CA . PHE A 1 581 ? 14.953 31.188 22.047 1 96.75 581 PHE A CA 1
ATOM 4608 C C . PHE A 1 581 ? 15.875 31.078 20.844 1 96.75 581 PHE A C 1
ATOM 4610 O O . PHE A 1 581 ? 16.188 29.969 20.406 1 96.75 581 PHE A O 1
ATOM 4617 N N . TRP A 1 582 ? 16.344 32.188 20.375 1 96.56 582 TRP A N 1
ATOM 4618 C CA . TRP A 1 582 ? 17.062 32.25 19.109 1 96.56 582 TRP A CA 1
ATOM 4619 C C . TRP A 1 582 ? 18.453 32.812 19.297 1 96.56 582 TRP A C 1
ATOM 4621 O O . TRP A 1 582 ? 18.594 34.031 19.578 1 96.56 582 TRP A O 1
ATOM 4631 N N . ALA A 1 583 ? 19.453 32 19.141 1 95 583 ALA A N 1
ATOM 4632 C CA . ALA A 1 583 ? 20.844 32.469 19.141 1 95 583 ALA A CA 1
ATOM 4633 C C . ALA A 1 583 ? 21.297 32.812 17.719 1 95 583 ALA A C 1
ATOM 4635 O O . ALA A 1 583 ? 21.312 31.953 16.844 1 95 583 ALA A O 1
ATOM 4636 N N . VAL A 1 584 ? 21.641 34.031 17.5 1 93.88 584 VAL A N 1
ATOM 4637 C CA . VAL A 1 584 ? 22.016 34.5 16.156 1 93.88 584 VAL A CA 1
ATOM 4638 C C . VAL A 1 584 ? 23.156 35.5 16.25 1 93.88 584 VAL A C 1
ATOM 4640 O O . VAL A 1 584 ? 23.156 36.344 17.156 1 93.88 584 VAL A O 1
ATOM 4643 N N . ARG A 1 585 ? 24.094 35.438 15.383 1 90.38 585 ARG A N 1
ATOM 4644 C CA . ARG A 1 585 ? 25.203 36.375 15.344 1 90.38 585 ARG A CA 1
ATOM 4645 C C . ARG A 1 585 ? 24.922 37.531 14.398 1 90.38 585 ARG A C 1
ATOM 4647 O O . ARG A 1 585 ? 25.391 38.656 14.617 1 90.38 585 ARG A O 1
ATOM 4654 N N . SER A 1 586 ? 24.125 37.312 13.375 1 92.56 586 SER A N 1
ATOM 4655 C CA . SER A 1 586 ? 23.875 38.281 12.312 1 92.56 586 SER A CA 1
ATOM 4656 C C . SER A 1 586 ? 22.625 39.094 12.617 1 92.56 586 SER A C 1
ATOM 4658 O O . SER A 1 586 ? 21.5 38.594 12.547 1 92.56 586 SER A O 1
ATOM 4660 N N . GLN A 1 587 ? 22.781 40.406 12.844 1 93.06 587 GLN A N 1
ATOM 4661 C CA . GLN A 1 587 ? 21.641 41.312 13.047 1 93.06 587 GLN A CA 1
ATOM 4662 C C . GLN A 1 587 ? 20.875 41.531 11.75 1 93.06 587 GLN A C 1
ATOM 4664 O O . GLN A 1 587 ? 19.641 41.562 11.758 1 93.06 587 GLN A O 1
ATOM 4669 N N . PRO A 1 588 ? 21.594 41.562 10.664 1 94.56 588 PRO A N 1
ATOM 4670 C CA . PRO A 1 588 ? 20.859 41.688 9.398 1 94.56 588 PRO A CA 1
ATOM 4671 C C . PRO A 1 588 ? 19.891 40.531 9.164 1 94.56 588 PRO A C 1
ATOM 4673 O O . PRO A 1 588 ? 18.828 40.719 8.57 1 94.56 588 PRO A O 1
ATOM 4676 N N . LEU A 1 589 ? 20.281 39.406 9.523 1 95.19 589 LEU A N 1
ATOM 4677 C CA . LEU A 1 589 ? 19.391 38.25 9.375 1 95.19 589 LEU A CA 1
ATOM 4678 C C . LEU A 1 589 ? 18.109 38.469 10.172 1 95.19 589 LEU A C 1
ATOM 4680 O O . LEU A 1 589 ? 17.016 38.219 9.672 1 95.19 589 LEU A O 1
ATOM 4684 N N . VAL A 1 590 ? 18.188 38.875 11.391 1 94.75 590 VAL A N 1
ATOM 4685 C CA . VAL A 1 590 ? 17.047 39.125 12.258 1 94.75 590 VAL A CA 1
ATOM 4686 C C . VAL A 1 590 ? 16.125 40.156 11.625 1 94.75 590 VAL A C 1
ATOM 4688 O O . VAL A 1 590 ? 14.906 39.969 11.57 1 94.75 590 VAL A O 1
ATOM 4691 N N . ASP A 1 591 ? 16.75 41.219 11.164 1 94.38 591 ASP A N 1
ATOM 4692 C CA . ASP A 1 591 ? 15.992 42.312 10.562 1 94.38 591 ASP A CA 1
ATOM 4693 C C . ASP A 1 591 ? 15.266 41.844 9.305 1 94.38 591 ASP A C 1
ATOM 4695 O O . ASP A 1 591 ? 14.094 42.188 9.094 1 94.38 591 ASP A O 1
ATOM 4699 N N . SER A 1 592 ? 15.961 41.125 8.531 1 95 592 SER A N 1
ATOM 4700 C CA . SER A 1 592 ? 15.375 40.625 7.281 1 95 592 SER A CA 1
ATOM 4701 C C . SER A 1 592 ? 14.188 39.719 7.551 1 95 592 SER A C 1
ATOM 4703 O O . SER A 1 592 ? 13.18 39.781 6.848 1 95 592 SER A O 1
ATOM 4705 N N . ILE A 1 593 ? 14.352 38.844 8.492 1 94.81 593 ILE A N 1
ATOM 4706 C CA . ILE A 1 593 ? 13.281 37.906 8.836 1 94.81 593 ILE A CA 1
ATOM 4707 C C . ILE A 1 593 ? 12.086 38.688 9.391 1 94.81 593 ILE A C 1
ATOM 4709 O O . ILE A 1 593 ? 10.938 38.375 9.055 1 94.81 593 ILE A O 1
ATOM 4713 N N . ALA A 1 594 ? 12.281 39.656 10.211 1 92.94 594 ALA A N 1
ATOM 4714 C CA . ALA A 1 594 ? 11.211 40.469 10.758 1 92.94 594 ALA A CA 1
ATOM 4715 C C . ALA A 1 594 ? 10.438 41.156 9.648 1 92.94 594 ALA A C 1
ATOM 4717 O O . ALA A 1 594 ? 9.203 41.219 9.68 1 92.94 594 ALA A O 1
ATOM 4718 N N . VAL A 1 595 ? 11.195 41.625 8.664 1 90.62 595 VAL A N 1
ATOM 4719 C CA . VAL A 1 595 ? 10.57 42.344 7.547 1 90.62 595 VAL A CA 1
ATOM 4720 C C . VAL A 1 595 ? 9.766 41.344 6.699 1 90.62 595 VAL A C 1
ATOM 4722 O O . VAL A 1 595 ? 8.641 41.656 6.289 1 90.62 595 VAL A O 1
ATOM 4725 N N . SER A 1 596 ? 10.391 40.312 6.469 1 91.19 596 SER A N 1
ATOM 4726 C CA . SER A 1 596 ? 9.75 39.312 5.613 1 91.19 596 SER A CA 1
ATOM 4727 C C . SER A 1 596 ? 8.461 38.781 6.238 1 91.19 596 SER A C 1
ATOM 4729 O O . SER A 1 596 ? 7.492 38.5 5.527 1 91.19 596 SER A O 1
ATOM 4731 N N . LEU A 1 597 ? 8.438 38.594 7.531 1 90 597 LEU A N 1
ATOM 4732 C CA . LEU A 1 597 ? 7.266 38.062 8.211 1 90 597 LEU A CA 1
ATOM 4733 C C . LEU A 1 597 ? 6.25 39.156 8.484 1 90 597 LEU A C 1
ATOM 4735 O O . LEU A 1 597 ? 5.043 38.906 8.523 1 90 597 LEU A O 1
ATOM 4739 N N . GLY A 1 598 ? 6.707 40.312 8.648 1 85.38 598 GLY A N 1
ATOM 4740 C CA . GLY A 1 598 ? 5.867 41.406 9.148 1 85.38 598 GLY A CA 1
ATOM 4741 C C . GLY A 1 598 ? 5.84 41.469 10.664 1 85.38 598 GLY A C 1
ATOM 4742 O O . GLY A 1 598 ? 6.105 40.469 11.344 1 85.38 598 GLY A O 1
ATOM 4743 N N . GLU A 1 599 ? 5.508 42.562 11.172 1 83.31 599 GLU A N 1
ATOM 4744 C CA . GLU A 1 599 ? 5.566 42.812 12.602 1 83.31 599 GLU A CA 1
ATOM 4745 C C . GLU A 1 599 ? 4.648 41.875 13.375 1 83.31 599 GLU A C 1
ATOM 4747 O O . GLU A 1 599 ? 5.047 41.312 14.391 1 83.31 599 GLU A O 1
ATOM 4752 N N . ASP A 1 600 ? 3.479 41.688 12.914 1 82.38 600 ASP A N 1
ATOM 4753 C CA . ASP A 1 600 ? 2.492 40.875 13.617 1 82.38 600 ASP A CA 1
ATOM 4754 C C . ASP A 1 600 ? 2.957 39.438 13.719 1 82.38 600 ASP A C 1
ATOM 4756 O O . ASP A 1 600 ? 2.916 38.844 14.797 1 82.38 600 ASP A O 1
ATOM 4760 N N . ARG A 1 601 ? 3.377 38.875 12.656 1 87.19 601 ARG A N 1
ATOM 4761 C CA . ARG A 1 601 ? 3.801 37.5 12.625 1 87.19 601 ARG A CA 1
ATOM 4762 C C . ARG A 1 601 ? 5.109 37.312 13.383 1 87.19 601 ARG A C 1
ATOM 4764 O O . ARG A 1 601 ? 5.324 36.25 14 1 87.19 601 ARG A O 1
ATOM 4771 N N . PHE A 1 602 ? 5.996 38.219 13.258 1 91 602 PHE A N 1
ATOM 4772 C CA . PHE A 1 602 ? 7.246 38.125 14.008 1 91 602 PHE A CA 1
ATOM 4773 C C . PHE A 1 602 ? 6.984 38.156 15.508 1 91 602 PHE A C 1
ATOM 4775 O O . PHE A 1 602 ? 7.602 37.375 16.25 1 91 602 PHE A O 1
ATOM 4782 N N . ASP A 1 603 ? 6.051 39.031 15.938 1 88.5 603 ASP A N 1
ATOM 4783 C CA . ASP A 1 603 ? 5.703 39.125 17.359 1 88.5 603 ASP A CA 1
ATOM 4784 C C . ASP A 1 603 ? 5.098 37.781 17.844 1 88.5 603 ASP A C 1
ATOM 4786 O O . ASP A 1 603 ? 5.281 37.406 19 1 88.5 603 ASP A O 1
ATOM 4790 N N . LYS A 1 604 ? 4.43 37.219 17 1 88.25 604 LYS A N 1
ATOM 4791 C CA . LYS A 1 604 ? 3.773 35.938 17.328 1 88.25 604 LYS A CA 1
ATOM 4792 C C . LYS A 1 604 ? 4.797 34.844 17.594 1 88.25 604 LYS A C 1
ATOM 4794 O O . LYS A 1 604 ? 4.465 33.781 18.141 1 88.25 604 LYS A O 1
ATOM 4799 N N . LEU A 1 605 ? 5.98 35 17.25 1 93.62 605 LEU A N 1
ATOM 4800 C CA . LEU A 1 605 ? 7.02 34 17.516 1 93.62 605 LEU A CA 1
ATOM 4801 C C . LEU A 1 605 ? 7.43 34.031 18.984 1 93.62 605 LEU A C 1
ATOM 4803 O O . LEU A 1 605 ? 8.055 33.062 19.469 1 93.62 605 LEU A O 1
ATOM 4807 N N . HIS A 1 606 ? 7.129 35.125 19.672 1 92.62 606 HIS A N 1
ATOM 4808 C CA . HIS A 1 606 ? 7.566 35.281 21.062 1 92.62 606 HIS A CA 1
ATOM 4809 C C . HIS A 1 606 ? 9.055 34.969 21.203 1 92.62 606 HIS A C 1
ATOM 4811 O O . HIS A 1 606 ? 9.445 34.156 22.031 1 92.62 606 HIS A O 1
ATOM 4817 N N . ALA A 1 607 ? 9.812 35.656 20.453 1 94.81 607 ALA A N 1
ATOM 4818 C CA . ALA A 1 607 ? 11.234 35.344 20.312 1 94.81 607 ALA A CA 1
ATOM 4819 C C . ALA A 1 607 ? 12.07 36.094 21.344 1 94.81 607 ALA A C 1
ATOM 4821 O O . ALA A 1 607 ? 11.836 37.281 21.594 1 94.81 607 ALA A O 1
ATOM 4822 N N . VAL A 1 608 ? 12.891 35.406 22.031 1 93.81 608 VAL A N 1
ATOM 4823 C CA . VAL A 1 608 ? 13.992 35.969 22.812 1 93.81 608 VAL A CA 1
ATOM 4824 C C . VAL A 1 608 ? 15.305 35.781 22.047 1 93.81 608 VAL A C 1
ATOM 4826 O O . VAL A 1 608 ? 15.812 34.656 21.938 1 93.81 608 VAL A O 1
ATOM 4829 N N . VAL A 1 609 ? 15.82 36.844 21.562 1 94 609 VAL A N 1
ATOM 4830 C CA . VAL A 1 609 ? 16.969 36.781 20.672 1 94 609 VAL A CA 1
ATOM 4831 C C . VAL A 1 609 ? 18.266 36.969 21.469 1 94 609 VAL A C 1
ATOM 4833 O O . VAL A 1 609 ? 18.391 37.938 22.219 1 94 609 VAL A O 1
ATOM 4836 N N . PHE A 1 610 ? 19.156 36.062 21.359 1 93.31 610 PHE A N 1
ATOM 4837 C CA . PHE A 1 610 ? 20.5 36.156 21.906 1 93.31 610 PHE A CA 1
ATOM 4838 C C . PHE A 1 610 ? 21.5 36.594 20.844 1 93.31 610 PHE A C 1
ATOM 4840 O O . PHE A 1 610 ? 22 35.75 20.094 1 93.31 610 PHE A O 1
ATOM 4847 N N . HIS A 1 611 ? 21.688 37.812 20.828 1 89.38 611 HIS A N 1
ATOM 4848 C CA . HIS A 1 611 ? 22.625 38.344 19.844 1 89.38 611 HIS A CA 1
ATOM 4849 C C . HIS A 1 611 ? 24.047 38.344 20.391 1 89.38 611 HIS A C 1
ATOM 4851 O O . HIS A 1 611 ? 24.359 39.031 21.375 1 89.38 611 HIS A O 1
ATOM 4857 N N . ASP A 1 612 ? 24.938 37.719 19.812 1 77.88 612 ASP A N 1
ATOM 4858 C CA . ASP A 1 612 ? 26.375 37.625 20.109 1 77.88 612 ASP A CA 1
ATOM 4859 C C . ASP A 1 612 ? 26.609 37.188 21.547 1 77.88 612 ASP A C 1
ATOM 4861 O O . ASP A 1 612 ? 27.547 37.656 22.188 1 77.88 612 ASP A O 1
ATOM 4865 N N . ARG A 1 613 ? 25.656 36.594 22.125 1 81.31 613 ARG A N 1
ATOM 4866 C CA . ARG A 1 613 ? 25.812 36.031 23.469 1 81.31 613 ARG A CA 1
ATOM 4867 C C . ARG A 1 613 ? 25.516 34.531 23.484 1 81.31 613 ARG A C 1
ATOM 4869 O O . ARG A 1 613 ? 24.688 34.062 22.703 1 81.31 613 ARG A O 1
ATOM 4876 N N . ARG A 1 614 ? 26.328 34 24.297 1 81.12 614 ARG A N 1
ATOM 4877 C CA . ARG A 1 614 ? 26.125 32.562 24.422 1 81.12 614 ARG A CA 1
ATOM 4878 C C . ARG A 1 614 ? 24.859 32.25 25.203 1 81.12 614 ARG A C 1
ATOM 4880 O O . ARG A 1 614 ? 24.594 32.875 26.234 1 81.12 614 ARG A O 1
ATOM 4887 N N . MET A 1 615 ? 23.984 31.438 24.688 1 89.44 615 MET A N 1
ATOM 4888 C CA . MET A 1 615 ? 22.75 30.984 25.344 1 89.44 615 MET A CA 1
ATOM 4889 C C . MET A 1 615 ? 23.062 29.906 26.359 1 89.44 615 MET A C 1
ATOM 4891 O O . MET A 1 615 ? 23.703 28.906 26.047 1 89.44 615 MET A O 1
ATOM 4895 N N . ASP A 1 616 ? 22.75 30.156 27.578 1 91.94 616 ASP A N 1
ATOM 4896 C CA . ASP A 1 616 ? 22.891 29.141 28.609 1 91.94 616 ASP A CA 1
ATOM 4897 C C . ASP A 1 616 ? 21.734 28.125 28.547 1 91.94 616 ASP A C 1
ATOM 4899 O O . ASP A 1 616 ? 20.781 28.219 29.328 1 91.94 616 ASP A O 1
ATOM 4903 N N . ILE A 1 617 ? 21.922 27.141 27.734 1 94.5 617 ILE A N 1
ATOM 4904 C CA . ILE A 1 617 ? 20.844 26.219 27.375 1 94.5 617 ILE A CA 1
ATOM 4905 C C . ILE A 1 617 ? 20.422 25.422 28.594 1 94.5 617 ILE A C 1
ATOM 4907 O O . ILE A 1 617 ? 19.234 25.312 28.891 1 94.5 617 ILE A O 1
ATOM 4911 N N . PRO A 1 618 ? 21.344 24.875 29.422 1 94.12 618 PRO A N 1
ATOM 4912 C CA . PRO A 1 618 ? 20.922 24.062 30.578 1 94.12 618 PRO A CA 1
ATOM 4913 C C . PRO A 1 618 ? 20.062 24.844 31.562 1 94.12 618 PRO A C 1
ATOM 4915 O O . PRO A 1 618 ? 18.984 24.359 31.953 1 94.12 618 PRO A O 1
ATOM 4918 N N . ASN A 1 619 ? 20.469 25.969 31.844 1 93.38 619 ASN A N 1
ATOM 4919 C CA . ASN A 1 619 ? 19.719 26.766 32.812 1 93.38 619 ASN A CA 1
ATOM 4920 C C . ASN A 1 619 ? 18.406 27.281 32.219 1 93.38 619 ASN A C 1
ATOM 4922 O O . ASN A 1 619 ? 17.391 27.344 32.906 1 93.38 619 ASN A O 1
ATOM 4926 N N . LEU A 1 620 ? 18.5 27.641 31.031 1 94.12 620 LEU A N 1
ATOM 4927 C CA . LEU A 1 620 ? 17.312 28.125 30.328 1 94.12 620 LEU A CA 1
ATOM 4928 C C . LEU A 1 620 ? 16.234 27.047 30.266 1 94.12 620 LEU A C 1
ATOM 4930 O O . LEU A 1 620 ? 15.07 27.312 30.594 1 94.12 620 LEU A O 1
ATOM 4934 N N . LEU A 1 621 ? 16.609 25.906 29.859 1 94.5 621 LEU A N 1
ATOM 4935 C CA . LEU A 1 621 ? 15.656 24.812 29.719 1 94.5 621 LEU A CA 1
ATOM 4936 C C . LEU A 1 621 ? 15.125 24.391 31.094 1 94.5 621 LEU A C 1
ATOM 4938 O O . LEU A 1 621 ? 13.938 24.094 31.234 1 94.5 621 LEU A O 1
ATOM 4942 N N . ARG A 1 622 ? 15.977 24.344 32.062 1 91.25 622 ARG A N 1
ATOM 4943 C CA . ARG A 1 622 ? 15.539 24 33.406 1 91.25 622 ARG A CA 1
ATOM 4944 C C . ARG A 1 622 ? 14.484 24.969 33.906 1 91.25 622 ARG A C 1
ATOM 4946 O O . ARG A 1 622 ? 13.461 24.562 34.469 1 91.25 622 ARG A O 1
ATOM 4953 N N . ARG A 1 623 ? 14.703 26.203 33.656 1 90.56 623 ARG A N 1
ATOM 4954 C CA . ARG A 1 623 ? 13.789 27.25 34.125 1 90.56 623 ARG A CA 1
ATOM 4955 C C . ARG A 1 623 ? 12.461 27.172 33.375 1 90.56 623 ARG A C 1
ATOM 4957 O O . ARG A 1 623 ? 11.391 27.219 33.969 1 90.56 623 ARG A O 1
ATOM 4964 N N . GLU A 1 624 ? 12.555 27.094 32.062 1 90.69 624 GLU A N 1
ATOM 4965 C CA . GLU A 1 624 ? 11.352 27.109 31.234 1 90.69 624 GLU A CA 1
ATOM 4966 C C . GLU A 1 624 ? 10.516 25.859 31.453 1 90.69 624 GLU A C 1
ATOM 4968 O O . GLU A 1 624 ? 9.281 25.906 31.453 1 90.69 624 GLU A O 1
ATOM 4973 N N . ILE A 1 625 ? 11.148 24.703 31.562 1 88.62 625 ILE A N 1
ATOM 4974 C CA . ILE A 1 625 ? 10.438 23.438 31.766 1 88.62 625 ILE A CA 1
ATOM 4975 C C . ILE A 1 625 ? 9.797 23.422 33.156 1 88.62 625 ILE A C 1
ATOM 4977 O O . ILE A 1 625 ? 8.695 22.891 33.312 1 88.62 625 ILE A O 1
ATOM 4981 N N . ALA A 1 626 ? 10.461 24 34.094 1 84.44 626 ALA A N 1
ATOM 4982 C CA . ALA A 1 626 ? 9.93 24.062 35.469 1 84.44 626 ALA A CA 1
ATOM 4983 C C . ALA A 1 626 ? 8.633 24.875 35.5 1 84.44 626 ALA A C 1
ATOM 4985 O O . ALA A 1 626 ? 7.754 24.594 36.312 1 84.44 626 ALA A O 1
ATOM 4986 N N . LYS A 1 627 ? 8.523 25.812 34.625 1 82.25 627 LYS A N 1
ATOM 4987 C CA . LYS A 1 627 ? 7.316 26.641 34.531 1 82.25 627 LYS A CA 1
ATOM 4988 C C . LYS A 1 627 ? 6.129 25.828 34.031 1 82.25 627 LYS A C 1
ATOM 4990 O O . LYS A 1 627 ? 4.977 26.188 34.25 1 82.25 627 LYS A O 1
ATOM 4995 N N . CYS A 1 628 ? 6.453 24.891 33.312 1 77.38 628 CYS A N 1
ATOM 4996 C CA . CYS A 1 628 ? 5.41 24.078 32.688 1 77.38 628 CYS A CA 1
ATOM 4997 C C . CYS A 1 628 ? 5.148 22.828 33.531 1 77.38 628 CYS A C 1
ATOM 4999 O O . CYS A 1 628 ? 4.859 21.75 32.969 1 77.38 628 CYS A O 1
ATOM 5001 N N . ASP A 1 629 ? 5.176 22.875 34.812 1 73.31 629 ASP A N 1
ATOM 5002 C CA . ASP A 1 629 ? 5.008 21.719 35.688 1 73.31 629 ASP A CA 1
ATOM 5003 C C . ASP A 1 629 ? 3.609 21.109 35.531 1 73.31 629 ASP A C 1
ATOM 5005 O O . ASP A 1 629 ? 2.609 21.828 35.656 1 73.31 629 ASP A O 1
ATOM 5009 N N . GLY A 1 630 ? 3.525 19.859 35.188 1 72.38 630 GLY A N 1
ATOM 5010 C CA . GLY A 1 630 ? 2.271 19.125 35.125 1 72.38 630 GLY A CA 1
ATOM 5011 C C . GLY A 1 630 ? 1.655 19.125 33.719 1 72.38 630 GLY A C 1
ATOM 5012 O O . GLY A 1 630 ? 0.599 18.531 33.5 1 72.38 630 GLY A O 1
ATOM 5013 N N . VAL A 1 631 ? 2.299 19.906 32.844 1 78.44 631 VAL A N 1
ATOM 5014 C CA . VAL A 1 631 ? 1.738 19.953 31.484 1 78.44 631 VAL A CA 1
ATOM 5015 C C . VAL A 1 631 ? 2.752 19.422 30.484 1 78.44 631 VAL A C 1
ATOM 5017 O O . VAL A 1 631 ? 3.955 19.406 30.75 1 78.44 631 VAL A O 1
ATOM 5020 N N . GLU A 1 632 ? 2.248 18.969 29.406 1 81.62 632 GLU A N 1
ATOM 5021 C CA . GLU A 1 632 ? 3.102 18.422 28.344 1 81.62 632 GLU A CA 1
ATOM 5022 C C . GLU A 1 632 ? 3.875 19.531 27.641 1 81.62 632 GLU A C 1
ATOM 5024 O O . GLU A 1 632 ? 3.311 20.578 27.297 1 81.62 632 GLU A O 1
ATOM 5029 N N . VAL A 1 633 ? 5.152 19.328 27.531 1 86.69 633 VAL A N 1
ATOM 5030 C CA . VAL A 1 633 ? 5.996 20.312 26.859 1 86.69 633 VAL A CA 1
ATOM 5031 C C . VAL A 1 633 ? 6.836 19.625 25.781 1 86.69 633 VAL A C 1
ATOM 5033 O O . VAL A 1 633 ? 7.363 18.531 26 1 86.69 633 VAL A O 1
ATOM 5036 N N . VAL A 1 634 ? 6.855 20.203 24.656 1 89.75 634 VAL A N 1
ATOM 5037 C CA . VAL A 1 634 ? 7.699 19.719 23.562 1 89.75 634 VAL A CA 1
ATOM 5038 C C . VAL A 1 634 ? 8.852 20.703 23.328 1 89.75 634 VAL A C 1
ATOM 5040 O O . VAL A 1 634 ? 8.633 21.906 23.172 1 89.75 634 VAL A O 1
ATOM 5043 N N . VAL A 1 635 ? 10.031 20.234 23.438 1 92.5 635 VAL A N 1
ATOM 5044 C CA . VAL A 1 635 ? 11.211 21.031 23.109 1 92.5 635 VAL A CA 1
ATOM 5045 C C . VAL A 1 635 ? 11.641 20.75 21.672 1 92.5 635 VAL A C 1
ATOM 5047 O O . VAL A 1 635 ? 11.914 19.609 21.312 1 92.5 635 VAL A O 1
ATOM 5050 N N . ILE A 1 636 ? 11.625 21.75 20.906 1 93.31 636 ILE A N 1
ATOM 5051 C CA . ILE A 1 636 ? 12.039 21.609 19.5 1 93.31 636 ILE A CA 1
ATOM 5052 C C . ILE A 1 636 ? 13.336 22.359 19.281 1 93.31 636 ILE A C 1
ATOM 5054 O O . ILE A 1 636 ? 13.492 23.5 19.719 1 93.31 636 ILE A O 1
ATOM 5058 N N . VAL A 1 637 ? 14.242 21.766 18.625 1 93.69 637 VAL A N 1
ATOM 5059 C CA . VAL A 1 637 ? 15.539 22.406 18.406 1 93.69 637 VAL A CA 1
ATOM 5060 C C . VAL A 1 637 ? 15.898 22.328 16.922 1 93.69 637 VAL A C 1
ATOM 5062 O O . VAL A 1 637 ? 15.609 21.328 16.25 1 93.69 637 VAL A O 1
ATOM 5065 N N . SER A 1 638 ? 16.406 23.344 16.375 1 93.06 638 SER A N 1
ATOM 5066 C CA . SER A 1 638 ? 16.969 23.422 15.031 1 93.06 638 SER A CA 1
ATOM 5067 C C . SER A 1 638 ? 18.172 24.359 14.992 1 93.06 638 SER A C 1
ATOM 5069 O O . SER A 1 638 ? 18.062 25.547 15.312 1 93.06 638 SER A O 1
ATOM 5071 N N . GLY A 1 639 ? 19.312 23.906 14.75 1 90.12 639 GLY A N 1
ATOM 5072 C CA . GLY A 1 639 ? 20.562 24.672 14.719 1 90.12 639 GLY A CA 1
ATOM 5073 C C . GLY A 1 639 ? 21.781 23.812 14.469 1 90.12 639 GLY A C 1
ATOM 5074 O O . GLY A 1 639 ? 21.672 22.688 13.953 1 90.12 639 GLY A O 1
ATOM 5075 N N . PRO A 1 640 ? 22.953 24.375 14.719 1 88 640 PRO A N 1
ATOM 5076 C CA . PRO A 1 640 ? 24.188 23.609 14.531 1 88 640 PRO A CA 1
ATOM 5077 C C . PRO A 1 640 ? 24.203 22.312 15.359 1 88 640 PRO A C 1
ATOM 5079 O O . PRO A 1 640 ? 23.516 22.234 16.375 1 88 640 PRO A O 1
ATOM 5082 N N . PRO A 1 641 ? 25 21.391 14.938 1 88.94 641 PRO A N 1
ATOM 5083 C CA . PRO A 1 641 ? 25.016 20.062 15.578 1 88.94 641 PRO A CA 1
ATOM 5084 C C . PRO A 1 641 ? 25.359 20.141 17.062 1 88.94 641 PRO A C 1
ATOM 5086 O O . PRO A 1 641 ? 24.781 19.406 17.875 1 88.94 641 PRO A O 1
ATOM 5089 N N . ARG A 1 642 ? 26.25 20.953 17.438 1 88.62 642 ARG A N 1
ATOM 5090 C CA . ARG A 1 642 ? 26.672 21.047 18.844 1 88.62 642 ARG A CA 1
ATOM 5091 C C . ARG A 1 642 ? 25.516 21.531 19.719 1 88.62 642 ARG A C 1
ATOM 5093 O O . ARG A 1 642 ? 25.344 21.047 20.844 1 88.62 642 ARG A O 1
ATOM 5100 N N . MET A 1 643 ? 24.781 22.453 19.219 1 90.94 643 MET A N 1
ATOM 5101 C CA . MET A 1 643 ? 23.625 22.969 19.938 1 90.94 643 MET A CA 1
ATOM 5102 C C . MET A 1 643 ? 22.562 21.891 20.109 1 90.94 643 MET A C 1
ATOM 5104 O O . MET A 1 643 ? 22.016 21.703 21.188 1 90.94 643 MET A O 1
ATOM 5108 N N . ALA A 1 644 ? 22.281 21.281 19.031 1 90.81 644 ALA A N 1
ATOM 5109 C CA . ALA A 1 644 ? 21.281 20.219 19.047 1 90.81 644 ALA A CA 1
ATOM 5110 C C . ALA A 1 644 ? 21.656 19.125 20.047 1 90.81 644 ALA A C 1
ATOM 5112 O O . ALA A 1 644 ? 20.797 18.625 20.781 1 90.81 644 ALA A O 1
ATOM 5113 N N . ASP A 1 645 ? 22.906 18.719 20.109 1 92.19 645 ASP A N 1
ATOM 5114 C CA . ASP A 1 645 ? 23.391 17.688 21.031 1 92.19 645 ASP A CA 1
ATOM 5115 C C . ASP A 1 645 ? 23.281 18.156 22.484 1 92.19 645 ASP A C 1
ATOM 5117 O O . ASP A 1 645 ? 22.906 17.391 23.359 1 92.19 645 ASP A O 1
ATOM 5121 N N . GLU A 1 646 ? 23.672 19.375 22.609 1 93.12 646 GLU A N 1
ATOM 5122 C CA . GLU A 1 646 ? 23.578 19.922 23.969 1 93.12 646 GLU A CA 1
ATOM 5123 C C . GLU A 1 646 ? 22.141 19.922 24.469 1 93.12 646 GLU A C 1
ATOM 5125 O O . GLU A 1 646 ? 21.875 19.516 25.594 1 93.12 646 GLU A O 1
ATOM 5130 N N . VAL A 1 647 ? 21.25 20.391 23.672 1 93.81 647 VAL A N 1
ATOM 5131 C CA . VAL A 1 647 ? 19.828 20.406 24.031 1 93.81 647 VAL A CA 1
ATOM 5132 C C . VAL A 1 647 ? 19.359 18.984 24.328 1 93.81 647 VAL A C 1
ATOM 5134 O O . VAL A 1 647 ? 18.672 18.75 25.312 1 93.81 647 VAL A O 1
ATOM 5137 N N . ARG A 1 648 ? 19.75 18.094 23.531 1 91.94 648 ARG A N 1
ATOM 5138 C CA . ARG A 1 648 ? 19.359 16.688 23.688 1 91.94 648 ARG A CA 1
ATOM 5139 C C . ARG A 1 648 ? 19.797 16.156 25.047 1 91.94 648 ARG A C 1
ATOM 5141 O O . ARG A 1 648 ? 19.016 15.531 25.75 1 91.94 648 ARG A O 1
ATOM 5148 N N . VAL A 1 649 ? 21.016 16.328 25.359 1 91.56 649 VAL A N 1
ATOM 5149 C CA . VAL A 1 649 ? 21.578 15.812 26.594 1 91.56 649 VAL A CA 1
ATOM 5150 C C . VAL A 1 649 ? 20.875 16.438 27.797 1 91.56 649 VAL A C 1
ATOM 5152 O O . VAL A 1 649 ? 20.547 15.75 28.766 1 91.56 649 VAL A O 1
ATOM 5155 N N . VAL A 1 650 ? 20.656 17.734 27.672 1 93.31 650 VAL A N 1
ATOM 5156 C CA . VAL A 1 650 ? 20.031 18.469 28.781 1 93.31 650 VAL A CA 1
ATOM 5157 C C . VAL A 1 650 ? 18.578 18 28.953 1 93.31 650 VAL A C 1
ATOM 5159 O O . VAL A 1 650 ? 18.141 17.719 30.062 1 93.31 650 VAL A O 1
ATOM 5162 N N . VAL A 1 651 ? 17.859 17.922 27.875 1 92.38 651 VAL A N 1
ATOM 5163 C CA . VAL A 1 651 ? 16.469 17.516 27.938 1 92.38 651 VAL A CA 1
ATOM 5164 C C . VAL A 1 651 ? 16.359 16.094 28.484 1 92.38 651 VAL A C 1
ATOM 5166 O O . VAL A 1 651 ? 15.516 15.797 29.312 1 92.38 651 VAL A O 1
ATOM 5169 N N . ALA A 1 652 ? 17.234 15.234 27.984 1 89.44 652 ALA A N 1
ATOM 5170 C CA . ALA A 1 652 ? 17.234 13.852 28.469 1 89.44 652 ALA A CA 1
ATOM 5171 C C . ALA A 1 652 ? 17.484 13.789 29.969 1 89.44 652 ALA A C 1
ATOM 5173 O O . ALA A 1 652 ? 16.844 13.008 30.672 1 89.44 652 ALA A O 1
ATOM 5174 N N . ARG A 1 653 ? 18.375 14.516 30.406 1 89.88 653 ARG A N 1
ATOM 5175 C CA . ARG A 1 653 ? 18.688 14.57 31.828 1 89.88 653 ARG A CA 1
ATOM 5176 C C . ARG A 1 653 ? 17.5 15.086 32.625 1 89.88 653 ARG A C 1
ATOM 5178 O O . ARG A 1 653 ? 17.156 14.523 33.688 1 89.88 653 ARG A O 1
ATOM 5185 N N . LEU A 1 654 ? 16.891 16.156 32.156 1 89.56 654 LEU A N 1
ATOM 5186 C CA . LEU A 1 654 ? 15.742 16.75 32.844 1 89.56 654 LEU A CA 1
ATOM 5187 C C . LEU A 1 654 ? 14.57 15.773 32.875 1 89.56 654 LEU A C 1
ATOM 5189 O O . LEU A 1 654 ? 13.82 15.734 33.844 1 89.56 654 LEU A O 1
ATOM 5193 N N . MET A 1 655 ? 14.406 15.078 31.828 1 87.5 655 MET A N 1
ATOM 5194 C CA . MET A 1 655 ? 13.367 14.055 31.781 1 87.5 655 MET A CA 1
ATOM 5195 C C . MET A 1 655 ? 13.578 13.008 32.875 1 87.5 655 MET A C 1
ATOM 5197 O O . MET A 1 655 ? 12.609 12.531 33.469 1 87.5 655 MET A O 1
ATOM 5201 N N . ARG A 1 656 ? 14.789 12.609 33.094 1 87.38 656 ARG A N 1
ATOM 5202 C CA . ARG A 1 656 ? 15.117 11.578 34.062 1 87.38 656 ARG A CA 1
ATOM 5203 C C . ARG A 1 656 ? 14.953 12.102 35.5 1 87.38 656 ARG A C 1
ATOM 5205 O O . ARG A 1 656 ? 14.602 11.344 36.406 1 87.38 656 ARG A O 1
ATOM 5212 N N . GLU A 1 657 ? 15.219 13.336 35.625 1 86.75 657 GLU A N 1
ATOM 5213 C CA . GLU A 1 657 ? 15.109 13.953 36.938 1 86.75 657 GLU A CA 1
ATOM 5214 C C . GLU A 1 657 ? 13.648 14.055 37.375 1 86.75 657 GLU A C 1
ATOM 5216 O O . GLU A 1 657 ? 13.344 13.906 38.562 1 86.75 657 GLU A O 1
ATOM 5221 N N . ASP A 1 658 ? 12.797 14.375 36.438 1 82.31 658 ASP A N 1
ATOM 5222 C CA . ASP A 1 658 ? 11.367 14.461 36.719 1 82.31 658 ASP A CA 1
ATOM 5223 C C . ASP A 1 658 ? 10.555 13.68 35.688 1 82.31 658 ASP A C 1
ATOM 5225 O O . ASP A 1 658 ? 10.141 14.234 34.656 1 82.31 658 ASP A O 1
ATOM 5229 N N . LEU A 1 659 ? 10.234 12.586 36.094 1 76.19 659 LEU A N 1
ATOM 5230 C CA . LEU A 1 659 ? 9.516 11.703 35.188 1 76.19 659 LEU A CA 1
ATOM 5231 C C . LEU A 1 659 ? 8.062 12.133 35.062 1 76.19 659 LEU A C 1
ATOM 5233 O O . LEU A 1 659 ? 7.371 11.711 34.125 1 76.19 659 LEU A O 1
ATOM 5237 N N . ALA A 1 660 ? 7.691 12.953 35.969 1 73.19 660 ALA A N 1
ATOM 5238 C CA . ALA A 1 660 ? 6.316 13.438 35.906 1 73.19 660 ALA A CA 1
ATOM 5239 C C . ALA A 1 660 ? 6.168 14.508 34.812 1 73.19 660 ALA A C 1
ATOM 5241 O O . ALA A 1 660 ? 5.059 14.789 34.375 1 73.19 660 ALA A O 1
ATOM 5242 N N . ALA A 1 661 ? 7.414 15.039 34.5 1 72.38 661 ALA A N 1
ATOM 5243 C CA . ALA A 1 661 ? 7.383 16.047 33.438 1 72.38 661 ALA A CA 1
ATOM 5244 C C . ALA A 1 661 ? 7.16 15.391 32.094 1 72.38 661 ALA A C 1
ATOM 5246 O O . ALA A 1 661 ? 7.777 14.367 31.766 1 72.38 661 ALA A O 1
ATOM 5247 N N . LYS A 1 662 ? 6.172 15.625 31.422 1 81 662 LYS A N 1
ATOM 5248 C CA . LYS A 1 662 ? 5.828 15.102 30.109 1 81 662 LYS A CA 1
ATOM 5249 C C . LYS A 1 662 ? 6.555 15.867 29.016 1 81 662 LYS A C 1
ATOM 5251 O O . LYS A 1 662 ? 5.926 16.516 28.172 1 81 662 LYS A O 1
ATOM 5256 N N . VAL A 1 663 ? 7.918 15.734 29.031 1 84.75 663 VAL A N 1
ATOM 5257 C CA . VAL A 1 663 ? 8.742 16.469 28.078 1 84.75 663 VAL A CA 1
ATOM 5258 C C . VAL A 1 663 ? 9.094 15.57 26.891 1 84.75 663 VAL A C 1
ATOM 5260 O O . VAL A 1 663 ? 9.383 14.391 27.078 1 84.75 663 VAL A O 1
ATOM 5263 N N . THR A 1 664 ? 8.969 16.062 25.719 1 85.69 664 THR A N 1
ATOM 5264 C CA . THR A 1 664 ? 9.367 15.367 24.5 1 85.69 664 THR A CA 1
ATOM 5265 C C . THR A 1 664 ? 10.32 16.219 23.672 1 85.69 664 THR A C 1
ATOM 5267 O O . THR A 1 664 ? 10.195 17.453 23.641 1 85.69 664 THR A O 1
ATOM 5270 N N . LEU A 1 665 ? 11.297 15.594 23.125 1 89.38 665 LEU A N 1
ATOM 5271 C CA . LEU A 1 665 ? 12.266 16.297 22.297 1 89.38 665 LEU A CA 1
ATOM 5272 C C . LEU A 1 665 ? 12.023 16.016 20.812 1 89.38 665 LEU A C 1
ATOM 5274 O O . LEU A 1 665 ? 11.805 14.875 20.422 1 89.38 665 LEU A O 1
ATOM 5278 N N . VAL A 1 666 ? 11.961 17.094 20.047 1 87.06 666 VAL A N 1
ATOM 5279 C CA . VAL A 1 666 ? 11.852 16.984 18.594 1 87.06 666 VAL A CA 1
ATOM 5280 C C . VAL A 1 666 ? 13 17.75 17.938 1 87.06 666 VAL A C 1
ATOM 5282 O O . VAL A 1 666 ? 13.266 18.906 18.297 1 87.06 666 VAL A O 1
ATOM 5285 N N . GLU A 1 667 ? 13.641 17.125 17.094 1 87.25 667 GLU A N 1
ATOM 5286 C CA . GLU A 1 667 ? 14.75 17.766 16.391 1 87.25 667 GLU A CA 1
ATOM 5287 C C . GLU A 1 667 ? 14.422 17.969 14.914 1 87.25 667 GLU A C 1
ATOM 5289 O O . GLU A 1 667 ? 13.969 17.031 14.242 1 87.25 667 GLU A O 1
ATOM 5294 N N . GLU A 1 668 ? 14.523 19.172 14.5 1 80.81 668 GLU A N 1
ATOM 5295 C CA . GLU A 1 668 ? 14.383 19.516 13.086 1 80.81 668 GLU A CA 1
ATOM 5296 C C . GLU A 1 668 ? 15.742 19.812 12.461 1 80.81 668 GLU A C 1
ATOM 5298 O O . GLU A 1 668 ? 16.203 20.953 12.492 1 80.81 668 GLU A O 1
ATOM 5303 N N . SER A 1 669 ? 16.469 18.844 12.227 1 70.62 669 SER A N 1
ATOM 5304 C CA . SER A 1 669 ? 17.812 19.047 11.672 1 70.62 669 SER A CA 1
ATOM 5305 C C . SER A 1 669 ? 17.969 18.312 10.352 1 70.62 669 SER A C 1
ATOM 5307 O O . SER A 1 669 ? 17.234 17.359 10.07 1 70.62 669 SER A O 1
ATOM 5309 N N . PHE A 1 670 ? 18.625 19.016 9.438 1 60.91 670 PHE A N 1
ATOM 5310 C CA . PHE A 1 670 ? 19.047 18.344 8.211 1 60.91 670 PHE A CA 1
ATOM 5311 C C . PHE A 1 670 ? 20.484 17.859 8.312 1 60.91 670 PHE A C 1
ATOM 5313 O O . PHE A 1 670 ? 21.344 18.578 8.82 1 60.91 670 PHE A O 1
ATOM 5320 N N . SER A 1 671 ? 20.672 16.688 8.516 1 57.44 671 SER A N 1
ATOM 5321 C CA . SER A 1 671 ? 22.047 16.203 8.562 1 57.44 671 SER A CA 1
ATOM 5322 C C . SER A 1 671 ? 22.484 15.641 7.219 1 57.44 671 SER A C 1
ATOM 5324 O O . SER A 1 671 ? 21.656 15.164 6.438 1 57.44 671 SER A O 1
ATOM 5326 N N . TRP A 1 672 ? 23.766 15.992 6.812 1 53.16 672 TRP A N 1
ATOM 5327 C CA . TRP A 1 672 ? 24.406 15.375 5.656 1 53.16 672 TRP A CA 1
ATOM 5328 C C . TRP A 1 672 ? 24.578 13.875 5.859 1 53.16 672 TRP A C 1
ATOM 5330 O O . TRP A 1 672 ? 24.75 13.406 6.988 1 53.16 672 TRP A O 1
ATOM 5340 N N . MET B 1 1 ? -10.055 -23.953 -15.469 1 82.62 1 MET B N 1
ATOM 5341 C CA . MET B 1 1 ? -11.109 -24.953 -15.625 1 82.62 1 MET B CA 1
ATOM 5342 C C . MET B 1 1 ? -11.008 -25.641 -16.984 1 82.62 1 MET B C 1
ATOM 5344 O O . MET B 1 1 ? -10.797 -24.984 -18 1 82.62 1 MET B O 1
ATOM 5348 N N . TYR B 1 2 ? -11.156 -26.938 -17 1 88.12 2 TYR B N 1
ATOM 5349 C CA . TYR B 1 2 ? -11.25 -27.797 -18.172 1 88.12 2 TYR B CA 1
ATOM 5350 C C . TYR B 1 2 ? -10.062 -27.578 -19.094 1 88.12 2 TYR B C 1
ATOM 5352 O O . TYR B 1 2 ? -10.234 -27.375 -20.297 1 88.12 2 TYR B O 1
ATOM 5360 N N . GLN B 1 3 ? -9.008 -27.578 -18.562 1 90.25 3 GLN B N 1
ATOM 5361 C CA . GLN B 1 3 ? -7.77 -27.516 -19.328 1 90.25 3 GLN B CA 1
ATOM 5362 C C . GLN B 1 3 ? -6.973 -28.812 -19.219 1 90.25 3 GLN B C 1
ATOM 5364 O O . GLN B 1 3 ? -6.684 -29.266 -18.109 1 90.25 3 GLN B O 1
ATOM 5369 N N . PRO B 1 4 ? -6.742 -29.391 -20.375 1 94.69 4 PRO B N 1
ATOM 5370 C CA . PRO B 1 4 ? -7.031 -29.047 -21.766 1 94.69 4 PRO B CA 1
ATOM 5371 C C . PRO B 1 4 ? -8.414 -29.531 -22.219 1 94.69 4 PRO B C 1
ATOM 5373 O O . PRO B 1 4 ? -8.844 -30.609 -21.844 1 94.69 4 PRO B O 1
ATOM 5376 N N . PRO B 1 5 ? -9.031 -28.812 -23.125 1 95.44 5 PRO B N 1
ATOM 5377 C CA . PRO B 1 5 ? -10.406 -29.156 -23.469 1 95.44 5 PRO B CA 1
ATOM 5378 C C . PRO B 1 5 ? -10.516 -30.469 -24.25 1 95.44 5 PRO B C 1
ATOM 5380 O O . PRO B 1 5 ? -11.523 -31.172 -24.156 1 95.44 5 PRO B O 1
ATOM 5383 N N . CYS B 1 6 ? -9.5 -30.781 -24.969 1 97.06 6 CYS B N 1
ATOM 5384 C CA . CYS B 1 6 ? -9.539 -32 -25.766 1 97.06 6 CYS B CA 1
ATOM 5385 C C . CYS B 1 6 ? -9.703 -33.219 -24.875 1 97.06 6 CYS B C 1
ATOM 5387 O O . CYS B 1 6 ? -10.469 -34.125 -25.203 1 97.06 6 CYS B O 1
ATOM 5389 N N . ALA B 1 7 ? -9.008 -33.25 -23.703 1 97.44 7 ALA B N 1
ATOM 5390 C CA . ALA B 1 7 ? -9.078 -34.406 -22.797 1 97.44 7 ALA B CA 1
ATOM 5391 C C . ALA B 1 7 ? -10.445 -34.469 -22.109 1 97.44 7 ALA B C 1
ATOM 5393 O O . ALA B 1 7 ? -11.023 -35.562 -21.984 1 97.44 7 ALA B O 1
ATOM 5394 N N . TYR B 1 8 ? -10.93 -33.406 -21.766 1 96.44 8 TYR B N 1
ATOM 5395 C CA . TYR B 1 8 ? -12.242 -33.375 -21.156 1 96.44 8 TYR B CA 1
ATOM 5396 C C . TYR B 1 8 ? -13.328 -33.781 -22.141 1 96.44 8 TYR B C 1
ATOM 5398 O O . TYR B 1 8 ? -14.281 -34.469 -21.781 1 96.44 8 TYR B O 1
ATOM 5406 N N . ALA B 1 9 ? -13.164 -33.344 -23.359 1 96.81 9 ALA B N 1
ATOM 5407 C CA . ALA B 1 9 ? -14.109 -33.688 -24.406 1 96.81 9 ALA B CA 1
ATOM 5408 C C . ALA B 1 9 ? -14.109 -35.188 -24.656 1 96.81 9 ALA B C 1
ATOM 5410 O O . ALA B 1 9 ? -15.172 -35.781 -24.875 1 96.81 9 ALA B O 1
ATOM 5411 N N . CYS B 1 10 ? -12.961 -35.812 -24.594 1 97.62 10 CYS B N 1
ATOM 5412 C CA . CYS B 1 10 ? -12.852 -37.25 -24.75 1 97.62 10 CYS B CA 1
ATOM 5413 C C . CYS B 1 10 ? -13.633 -38 -23.672 1 97.62 10 CYS B C 1
ATOM 5415 O O . CYS B 1 10 ? -14.406 -38.906 -23.969 1 97.62 10 CYS B O 1
ATOM 5417 N N . ARG B 1 11 ? -13.445 -37.562 -22.469 1 96.31 11 ARG B N 1
ATOM 5418 C CA . ARG B 1 11 ? -14.125 -38.219 -21.359 1 96.31 11 ARG B CA 1
ATOM 5419 C C . ARG B 1 11 ? -15.641 -38.062 -21.469 1 96.31 11 ARG B C 1
ATOM 5421 O O . ARG B 1 11 ? -16.391 -39 -21.234 1 96.31 11 ARG B O 1
ATOM 5428 N N . ALA B 1 12 ? -16.047 -36.906 -21.875 1 94.5 12 ALA B N 1
ATOM 5429 C CA . ALA B 1 12 ? -17.484 -36.625 -21.969 1 94.5 12 ALA B CA 1
ATOM 5430 C C . ALA B 1 12 ? -18.109 -37.375 -23.125 1 94.5 12 ALA B C 1
ATOM 5432 O O . ALA B 1 12 ? -19.344 -37.531 -23.172 1 94.5 12 ALA B O 1
ATOM 5433 N N . SER B 1 13 ? -17.344 -37.875 -24.031 1 95.31 13 SER B N 1
ATOM 5434 C CA . SER B 1 13 ? -17.844 -38.562 -25.219 1 95.31 13 SER B CA 1
ATOM 5435 C C . SER B 1 13 ? -17.984 -40.062 -24.984 1 95.31 13 SER B C 1
ATOM 5437 O O . SER B 1 13 ? -18.25 -40.844 -25.922 1 95.31 13 SER B O 1
ATOM 5439 N N . ILE B 1 14 ? -17.734 -40.469 -23.703 1 94.88 14 ILE B N 1
ATOM 5440 C CA . ILE B 1 14 ? -17.875 -41.875 -23.359 1 94.88 14 ILE B CA 1
ATOM 5441 C C . ILE B 1 14 ? -18.953 -42.031 -22.281 1 94.88 14 ILE B C 1
ATOM 5443 O O . ILE B 1 14 ? -18.625 -42.312 -21.125 1 94.88 14 ILE B O 1
ATOM 5447 N N . PRO B 1 15 ? -20.203 -41.938 -22.672 1 90.62 15 PRO B N 1
ATOM 5448 C CA . PRO B 1 15 ? -21.281 -42.031 -21.703 1 90.62 15 PRO B CA 1
ATOM 5449 C C . PRO B 1 15 ? -21.719 -43.469 -21.453 1 90.62 15 PRO B C 1
ATOM 5451 O O . PRO B 1 15 ? -22.688 -43.719 -20.75 1 90.62 15 PRO B O 1
ATOM 5454 N N . ASN B 1 16 ? -20.984 -44.469 -21.875 1 90.44 16 ASN B N 1
ATOM 5455 C CA . ASN B 1 16 ? -21.359 -45.875 -21.891 1 90.44 16 ASN B CA 1
ATOM 5456 C C . ASN B 1 16 ? -21.453 -46.438 -20.469 1 90.44 16 ASN B C 1
ATOM 5458 O O . ASN B 1 16 ? -20.734 -46 -19.578 1 90.44 16 ASN B O 1
ATOM 5462 N N . ALA B 1 17 ? -22.375 -47.375 -20.344 1 91 17 ALA B N 1
ATOM 5463 C CA . ALA B 1 17 ? -22.375 -48.188 -19.125 1 91 17 ALA B CA 1
ATOM 5464 C C . ALA B 1 17 ? -21.141 -49.094 -19.078 1 91 17 ALA B C 1
ATOM 5466 O O . ALA B 1 17 ? -20.578 -49.469 -20.125 1 91 17 ALA B O 1
ATOM 5467 N N . LEU B 1 18 ? -20.719 -49.281 -17.906 1 91.69 18 LEU B N 1
ATOM 5468 C CA . LEU B 1 18 ? -19.5 -50.094 -17.734 1 91.69 18 LEU B CA 1
ATOM 5469 C C . LEU B 1 18 ? -19.781 -51.312 -16.891 1 91.69 18 LEU B C 1
ATOM 5471 O O . LEU B 1 18 ? -20.719 -51.344 -16.094 1 91.69 18 LEU B O 1
ATOM 5475 N N . ASN B 1 19 ? -19 -52.312 -17.141 1 88.44 19 ASN B N 1
ATOM 5476 C CA . ASN B 1 19 ? -19.016 -53.5 -16.281 1 88.44 19 ASN B CA 1
ATOM 5477 C C . ASN B 1 19 ? -18.172 -53.312 -15.039 1 88.44 19 ASN B C 1
ATOM 5479 O O . ASN B 1 19 ? -16.938 -53.25 -15.125 1 88.44 19 ASN B O 1
ATOM 5483 N N . CYS B 1 20 ? -18.844 -53 -13.867 1 85.88 20 CYS B N 1
ATOM 5484 C CA . CYS B 1 20 ? -18.109 -52.656 -12.656 1 85.88 20 CYS B CA 1
ATOM 5485 C C . CYS B 1 20 ? -18.156 -53.812 -11.656 1 85.88 20 CYS B C 1
ATOM 5487 O O . CYS B 1 20 ? -19.094 -54.594 -11.648 1 85.88 20 CYS B O 1
ATOM 5489 N N . SER B 1 21 ? -16.984 -54.062 -10.984 1 71.25 21 SER B N 1
ATOM 5490 C CA . SER B 1 21 ? -16.922 -55.125 -9.961 1 71.25 21 SER B CA 1
ATOM 5491 C C . SER B 1 21 ? -17.625 -54.688 -8.68 1 71.25 21 SER B C 1
ATOM 5493 O O . SER B 1 21 ? -17.484 -53.531 -8.258 1 71.25 21 SER B O 1
ATOM 5495 N N . MET B 1 22 ? -18.75 -55.031 -8.352 1 56.47 22 MET B N 1
ATOM 5496 C CA . MET B 1 22 ? -19.359 -54.75 -7.062 1 56.47 22 MET B CA 1
ATOM 5497 C C . MET B 1 22 ? -18.641 -55.469 -5.938 1 56.47 22 MET B C 1
ATOM 5499 O O . MET B 1 22 ? -18.391 -56.688 -6.039 1 56.47 22 MET B O 1
ATOM 5503 N N . ALA B 1 23 ? -17.703 -54.844 -5.184 1 49.47 23 ALA B N 1
ATOM 5504 C CA . ALA B 1 23 ? -17.266 -55.469 -3.939 1 49.47 23 ALA B CA 1
ATOM 5505 C C . ALA B 1 23 ? -18.453 -55.969 -3.123 1 49.47 23 ALA B C 1
ATOM 5507 O O . ALA B 1 23 ? -19.312 -55.188 -2.73 1 49.47 23 ALA B O 1
ATOM 5508 N N . SER B 1 24 ? -18.953 -57.031 -3.445 1 44.25 24 SER B N 1
ATOM 5509 C CA . SER B 1 24 ? -19.906 -57.562 -2.465 1 44.25 24 SER B CA 1
ATOM 5510 C C . SER B 1 24 ? -19.312 -57.531 -1.061 1 44.25 24 SER B C 1
ATOM 5512 O O . SER B 1 24 ? -18.125 -57.812 -0.884 1 44.25 24 SER B O 1
ATOM 5514 N N . HIS B 1 25 ? -19.906 -56.812 -0.107 1 42.38 25 HIS B N 1
ATOM 5515 C CA . HIS B 1 25 ? -19.516 -56.938 1.289 1 42.38 25 HIS B CA 1
ATOM 5516 C C . HIS B 1 25 ? -19.078 -58.375 1.589 1 42.38 25 HIS B C 1
ATOM 5518 O O . HIS B 1 25 ? -18.438 -58.625 2.611 1 42.38 25 HIS B O 1
ATOM 5524 N N . HIS B 1 26 ? -20.016 -59.406 1.521 1 40.84 26 HIS B N 1
ATOM 5525 C CA . HIS B 1 26 ? -19.781 -60.75 2.041 1 40.84 26 HIS B CA 1
ATOM 5526 C C . HIS B 1 26 ? -18.969 -61.594 1.06 1 40.84 26 HIS B C 1
ATOM 5528 O O . HIS B 1 26 ? -19.328 -61.688 -0.114 1 40.84 26 HIS B O 1
ATOM 5534 N N . GLY B 1 27 ? -17.734 -62 1.246 1 40.59 27 GLY B N 1
ATOM 5535 C CA . GLY B 1 27 ? -16.641 -62.875 0.822 1 40.59 27 GLY B CA 1
ATOM 5536 C C . GLY B 1 27 ? -16.766 -63.312 -0.625 1 40.59 27 GLY B C 1
ATOM 5537 O O . GLY B 1 27 ? -15.867 -63.969 -1.15 1 40.59 27 GLY B O 1
ATOM 5538 N N . MET B 1 28 ? -17.953 -63.75 -1.174 1 42 28 MET B N 1
ATOM 5539 C CA . MET B 1 28 ? -17.938 -64.688 -2.287 1 42 28 MET B CA 1
ATOM 5540 C C . MET B 1 28 ? -17.562 -64 -3.59 1 42 28 MET B C 1
ATOM 5542 O O . MET B 1 28 ? -17.344 -62.781 -3.607 1 42 28 MET B O 1
ATOM 5546 N N . ASP B 1 29 ? -18.438 -64.188 -4.762 1 41.59 29 ASP B N 1
ATOM 5547 C CA . ASP B 1 29 ? -18.297 -64.125 -6.215 1 41.59 29 ASP B CA 1
ATOM 5548 C C . ASP B 1 29 ? -18.375 -62.656 -6.691 1 41.59 29 ASP B C 1
ATOM 5550 O O . ASP B 1 29 ? -19.266 -61.906 -6.285 1 41.59 29 ASP B O 1
ATOM 5554 N N . MET B 1 30 ? -17.312 -62.062 -7.086 1 48.44 30 MET B N 1
ATOM 5555 C CA . MET B 1 30 ? -17.203 -60.781 -7.746 1 48.44 30 MET B CA 1
ATOM 5556 C C . MET B 1 30 ? -18.188 -60.656 -8.898 1 48.44 30 MET B C 1
ATOM 5558 O O . MET B 1 30 ? -18.094 -61.406 -9.875 1 48.44 30 MET B O 1
ATOM 5562 N N . ALA B 1 31 ? -19.453 -60.5 -8.68 1 52.53 31 ALA B N 1
ATOM 5563 C CA . ALA B 1 31 ? -20.453 -60.344 -9.734 1 52.53 31 ALA B CA 1
ATOM 5564 C C . ALA B 1 31 ? -20.281 -59 -10.453 1 52.53 31 ALA B C 1
ATOM 5566 O O . ALA B 1 31 ? -20.109 -57.969 -9.82 1 52.53 31 ALA B O 1
ATOM 5567 N N . TRP B 1 32 ? -19.875 -59.031 -11.758 1 58.62 32 TRP B N 1
ATOM 5568 C CA . TRP B 1 32 ? -19.844 -57.906 -12.672 1 58.62 32 TRP B CA 1
ATOM 5569 C C . TRP B 1 32 ? -21.266 -57.406 -12.969 1 58.62 32 TRP B C 1
ATOM 5571 O O . TRP B 1 32 ? -22.172 -58.219 -13.164 1 58.62 32 TRP B O 1
ATOM 5581 N N . MET B 1 33 ? -21.578 -56.25 -12.414 1 68.5 33 MET B N 1
ATOM 5582 C CA . MET B 1 33 ? -22.891 -55.688 -12.727 1 68.5 33 MET B CA 1
ATOM 5583 C C . MET B 1 33 ? -22.75 -54.5 -13.672 1 68.5 33 MET B C 1
ATOM 5585 O O . MET B 1 33 ? -21.797 -53.719 -13.562 1 68.5 33 MET B O 1
ATOM 5589 N N . VAL B 1 34 ? -23.469 -54.594 -14.703 1 72.25 34 VAL B N 1
ATOM 5590 C CA . VAL B 1 34 ? -23.578 -53.469 -15.609 1 72.25 34 VAL B CA 1
ATOM 5591 C C . VAL B 1 34 ? -24.172 -52.25 -14.875 1 72.25 34 VAL B C 1
ATOM 5593 O O . VAL B 1 34 ? -25.266 -52.375 -14.297 1 72.25 34 VAL B O 1
ATOM 5596 N N . ASP B 1 35 ? -23.344 -51.281 -14.68 1 72.94 35 ASP B N 1
ATOM 5597 C CA . ASP B 1 35 ? -23.781 -50.031 -14.016 1 72.94 35 ASP B CA 1
ATOM 5598 C C . ASP B 1 35 ? -23.984 -48.906 -15.023 1 72.94 35 ASP B C 1
ATOM 5600 O O . ASP B 1 35 ? -23.047 -48.531 -15.727 1 72.94 35 ASP B O 1
ATOM 5604 N N . GLU B 1 36 ? -25.172 -48.344 -15.086 1 76.81 36 GLU B N 1
ATOM 5605 C CA . GLU B 1 36 ? -25.516 -47.25 -15.984 1 76.81 36 GLU B CA 1
ATOM 5606 C C . GLU B 1 36 ? -24.891 -45.938 -15.508 1 76.81 36 GLU B C 1
ATOM 5608 O O . GLU B 1 36 ? -24.609 -45.062 -16.312 1 76.81 36 GLU B O 1
ATOM 5613 N N . SER B 1 37 ? -24.641 -45.906 -14.258 1 82.56 37 SER B N 1
ATOM 5614 C CA . SER B 1 37 ? -23.938 -44.781 -13.648 1 82.56 37 SER B CA 1
ATOM 5615 C C . SER B 1 37 ? -22.75 -45.25 -12.82 1 82.56 37 SER B C 1
ATOM 5617 O O . SER B 1 37 ? -22.844 -45.344 -11.594 1 82.56 37 SER B O 1
ATOM 5619 N N . PRO B 1 38 ? -21.719 -45.438 -13.523 1 89.5 38 PRO B N 1
ATOM 5620 C CA . PRO B 1 38 ? -20.562 -46.031 -12.852 1 89.5 38 PRO B CA 1
ATOM 5621 C C . PRO B 1 38 ? -19.984 -45.125 -11.773 1 89.5 38 PRO B C 1
ATOM 5623 O O . PRO B 1 38 ? -20.031 -43.906 -11.898 1 89.5 38 PRO B O 1
ATOM 5626 N N . SER B 1 39 ? -19.531 -45.75 -10.711 1 89.31 39 SER B N 1
ATOM 5627 C CA . SER B 1 39 ? -18.875 -45.031 -9.625 1 89.31 39 SER B CA 1
ATOM 5628 C C . SER B 1 39 ? -17.469 -44.594 -10.016 1 89.31 39 SER B C 1
ATOM 5630 O O . SER B 1 39 ? -16.906 -45.125 -10.992 1 89.31 39 SER B O 1
ATOM 5632 N N . PRO B 1 40 ? -16.906 -43.594 -9.289 1 91.62 40 PRO B N 1
ATOM 5633 C CA . PRO B 1 40 ? -15.523 -43.188 -9.57 1 91.62 40 PRO B CA 1
ATOM 5634 C C . PRO B 1 40 ? -14.531 -44.344 -9.492 1 91.62 40 PRO B C 1
ATOM 5636 O O . PRO B 1 40 ? -13.578 -44.406 -10.281 1 91.62 40 PRO B O 1
ATOM 5639 N N . GLU B 1 41 ? -14.781 -45.25 -8.664 1 91.69 41 GLU B N 1
ATOM 5640 C CA . GLU B 1 41 ? -13.906 -46.406 -8.531 1 91.69 41 GLU B CA 1
ATOM 5641 C C . GLU B 1 41 ? -13.977 -47.281 -9.766 1 91.69 41 GLU B C 1
ATOM 5643 O O . GLU B 1 41 ? -12.961 -47.844 -10.195 1 91.69 41 GLU B O 1
ATOM 5648 N N . CYS B 1 42 ? -15.164 -47.344 -10.305 1 93.06 42 CYS B N 1
ATOM 5649 C CA . CYS B 1 42 ? -15.344 -48.125 -11.516 1 93.06 42 CYS B CA 1
ATOM 5650 C C . CYS B 1 42 ? -14.625 -47.5 -12.695 1 93.06 42 CYS B C 1
ATOM 5652 O O . CYS B 1 42 ? -13.93 -48.188 -13.453 1 93.06 42 CYS B O 1
ATOM 5654 N N . TYR B 1 43 ? -14.75 -46.25 -12.781 1 94.38 43 TYR B N 1
ATOM 5655 C CA . TYR B 1 43 ? -14.07 -45.531 -13.859 1 94.38 43 TYR B CA 1
ATOM 5656 C C . TYR B 1 43 ? -12.562 -45.688 -13.758 1 94.38 43 TYR B C 1
ATOM 5658 O O . TYR B 1 43 ? -11.875 -45.844 -14.773 1 94.38 43 TYR B O 1
ATOM 5666 N N . ALA B 1 44 ? -12.094 -45.688 -12.531 1 94.5 44 ALA B N 1
ATOM 5667 C CA . ALA B 1 44 ? -10.656 -45.75 -12.281 1 94.5 44 ALA B CA 1
ATOM 5668 C C . ALA B 1 44 ? -10.102 -47.125 -12.547 1 94.5 44 ALA B C 1
ATOM 5670 O O . ALA B 1 44 ? -8.898 -47.312 -12.758 1 94.5 44 ALA B O 1
ATOM 5671 N N . ALA B 1 45 ? -11.023 -48.156 -12.594 1 93.38 45 ALA B N 1
ATOM 5672 C CA . ALA B 1 45 ? -10.508 -49.531 -12.641 1 93.38 45 ALA B CA 1
ATOM 5673 C C . ALA B 1 45 ? -10.93 -50.219 -13.922 1 93.38 45 ALA B C 1
ATOM 5675 O O . ALA B 1 45 ? -10.367 -51.25 -14.289 1 93.38 45 ALA B O 1
ATOM 5676 N N . ASN B 1 46 ? -11.859 -49.719 -14.68 1 94.38 46 ASN B N 1
ATOM 5677 C CA . ASN B 1 46 ? -12.422 -50.406 -15.844 1 94.38 46 ASN B CA 1
ATOM 5678 C C . ASN B 1 46 ? -11.492 -50.312 -17.047 1 94.38 46 ASN B C 1
ATOM 5680 O O . ASN B 1 46 ? -11.203 -49.219 -17.531 1 94.38 46 ASN B O 1
ATOM 5684 N N . ASP B 1 47 ? -11.125 -51.406 -17.656 1 94.19 47 ASP B N 1
ATOM 5685 C CA . ASP B 1 47 ? -10.148 -51.438 -18.734 1 94.19 47 ASP B CA 1
ATOM 5686 C C . ASP B 1 47 ? -10.711 -50.844 -20.016 1 94.19 47 ASP B C 1
ATOM 5688 O O . ASP B 1 47 ? -10.055 -50.031 -20.672 1 94.19 47 ASP B O 1
ATOM 5692 N N . ALA B 1 48 ? -11.93 -51.25 -20.328 1 94.06 48 ALA B N 1
ATOM 5693 C CA . ALA B 1 48 ? -12.531 -50.781 -21.562 1 94.06 48 ALA B CA 1
ATOM 5694 C C . ALA B 1 48 ? -12.656 -49.25 -21.578 1 94.06 48 ALA B C 1
ATOM 5696 O O . ALA B 1 48 ? -12.359 -48.625 -22.578 1 94.06 48 ALA B O 1
ATOM 5697 N N . PHE B 1 49 ? -13.039 -48.781 -20.484 1 95.31 49 PHE B N 1
ATOM 5698 C CA . PHE B 1 49 ? -13.195 -47.344 -20.359 1 95.31 49 PHE B CA 1
ATOM 5699 C C . PHE B 1 49 ? -11.844 -46.625 -20.453 1 95.31 49 PHE B C 1
ATOM 5701 O O . PHE B 1 49 ? -11.672 -45.688 -21.219 1 95.31 49 PHE B O 1
ATOM 5708 N N . LEU B 1 50 ? -10.883 -47.062 -19.656 1 97.06 50 LEU B N 1
ATOM 5709 C CA . LEU B 1 50 ? -9.562 -46.469 -19.609 1 97.06 50 LEU B CA 1
ATOM 5710 C C . LEU B 1 50 ? -8.883 -46.531 -20.984 1 97.06 50 LEU B C 1
ATOM 5712 O O . LEU B 1 50 ? -8.266 -45.531 -21.406 1 97.06 50 LEU B O 1
ATOM 5716 N N . GLN B 1 51 ? -9.055 -47.594 -21.672 1 96.81 51 GLN B N 1
ATOM 5717 C CA . GLN B 1 51 ? -8.438 -47.781 -22.984 1 96.81 51 GLN B CA 1
ATOM 5718 C C . GLN B 1 51 ? -9.102 -46.906 -24.031 1 96.81 51 GLN B C 1
ATOM 5720 O O . GLN B 1 51 ? -8.414 -46.25 -24.828 1 96.81 51 GLN B O 1
ATOM 5725 N N . THR B 1 52 ? -10.375 -46.844 -23.984 1 96.75 52 THR B N 1
ATOM 5726 C CA . THR B 1 52 ? -11.102 -46 -24.922 1 96.75 52 THR B CA 1
ATOM 5727 C C . THR B 1 52 ? -10.75 -44.531 -24.719 1 96.75 52 THR B C 1
ATOM 5729 O O . THR B 1 52 ? -10.5 -43.812 -25.672 1 96.75 52 THR B O 1
ATOM 5732 N N . LEU B 1 53 ? -10.789 -44.156 -23.453 1 97.56 53 LEU B N 1
ATOM 5733 C CA . LEU B 1 53 ? -10.445 -42.781 -23.109 1 97.56 53 LEU B CA 1
ATOM 5734 C C . LEU B 1 53 ? -9.016 -42.469 -23.516 1 97.56 53 LEU B C 1
ATOM 5736 O O . LEU B 1 53 ? -8.75 -41.406 -24.109 1 97.56 53 LEU B O 1
ATOM 5740 N N . ALA B 1 54 ? -8.07 -43.312 -23.219 1 97.25 54 ALA B N 1
ATOM 5741 C CA . ALA B 1 54 ? -6.668 -43.125 -23.562 1 97.25 54 ALA B CA 1
ATOM 5742 C C . ALA B 1 54 ? -6.492 -42.969 -25.078 1 97.25 54 ALA B C 1
ATOM 5744 O O . ALA B 1 54 ? -5.75 -42.094 -25.531 1 97.25 54 ALA B O 1
ATOM 5745 N N . TYR B 1 55 ? -7.191 -43.781 -25.828 1 97 55 TYR B N 1
ATOM 5746 C CA . TYR B 1 55 ? -7.078 -43.688 -27.281 1 97 55 TYR B CA 1
ATOM 5747 C C . TYR B 1 55 ? -7.668 -42.406 -27.812 1 97 55 TYR B C 1
ATOM 5749 O O . TYR B 1 55 ? -7.125 -41.812 -28.75 1 97 55 TYR B O 1
ATOM 5757 N N . CYS B 1 56 ? -8.758 -42.062 -27.266 1 97.38 56 CYS B N 1
ATOM 5758 C CA . CYS B 1 56 ? -9.367 -40.812 -27.656 1 97.38 56 CYS B CA 1
ATOM 5759 C C . CYS B 1 56 ? -8.406 -39.656 -27.422 1 97.38 56 CYS B C 1
ATOM 5761 O O . CYS B 1 56 ? -8.227 -38.781 -28.297 1 97.38 56 CYS B O 1
ATOM 5763 N N . ILE B 1 57 ? -7.797 -39.562 -26.25 1 97.75 57 ILE B N 1
ATOM 5764 C CA . ILE B 1 57 ? -6.855 -38.5 -25.891 1 97.75 57 ILE B CA 1
ATOM 5765 C C . ILE B 1 57 ? -5.656 -38.531 -26.844 1 97.75 57 ILE B C 1
ATOM 5767 O O . ILE B 1 57 ? -5.195 -37.5 -27.297 1 97.75 57 ILE B O 1
ATOM 5771 N N . TYR B 1 58 ? -5.227 -39.719 -27.156 1 95.69 58 TYR B N 1
ATOM 5772 C CA . TYR B 1 58 ? -4.105 -39.875 -28.078 1 95.69 58 TYR B CA 1
ATOM 5773 C C . TYR B 1 58 ? -4.434 -39.344 -29.453 1 95.69 58 TYR B C 1
ATOM 5775 O O . TYR B 1 58 ? -3.598 -38.688 -30.078 1 95.69 58 TYR B O 1
ATOM 5783 N N . SER B 1 59 ? -5.582 -39.5 -29.875 1 95.81 59 SER B N 1
ATOM 5784 C CA . SER B 1 59 ? -5.992 -39.125 -31.219 1 95.81 59 SER B CA 1
ATOM 5785 C C . SER B 1 59 ? -6.289 -37.625 -31.328 1 95.81 59 SER B C 1
ATOM 5787 O O . SER B 1 59 ? -6.078 -37.031 -32.375 1 95.81 59 SER B O 1
ATOM 5789 N N . HIS B 1 60 ? -6.707 -37.031 -30.234 1 97.44 60 HIS B N 1
ATOM 5790 C CA . HIS B 1 60 ? -7.242 -35.688 -30.375 1 97.44 60 HIS B CA 1
ATOM 5791 C C . HIS B 1 60 ? -6.355 -34.688 -29.656 1 97.44 60 HIS B C 1
ATOM 5793 O O . HIS B 1 60 ? -6.465 -33.469 -29.906 1 97.44 60 HIS B O 1
ATOM 5799 N N . CYS B 1 61 ? -5.531 -35.094 -28.719 1 97.31 61 CYS B N 1
ATOM 5800 C CA . CYS B 1 61 ? -4.773 -34.156 -27.891 1 97.31 61 CYS B CA 1
ATOM 5801 C C . CYS B 1 61 ? -3.283 -34.25 -28.203 1 97.31 61 CYS B C 1
ATOM 5803 O O . CYS B 1 61 ? -2.453 -34.219 -27.297 1 97.31 61 CYS B O 1
ATOM 5805 N N . GLN B 1 62 ? -2.959 -34.281 -29.438 1 93 62 GLN B N 1
ATOM 5806 C CA . GLN B 1 62 ? -1.583 -34.5 -29.859 1 93 62 GLN B CA 1
ATOM 5807 C C . GLN B 1 62 ? -0.717 -33.281 -29.609 1 93 62 GLN B C 1
ATOM 5809 O O . GLN B 1 62 ? 0.499 -33.406 -29.438 1 93 62 GLN B O 1
ATOM 5814 N N . THR B 1 63 ? -1.317 -32.188 -29.484 1 92.19 63 THR B N 1
ATOM 5815 C CA . THR B 1 63 ? -0.558 -30.938 -29.359 1 92.19 63 THR B CA 1
ATOM 5816 C C . THR B 1 63 ? -0.263 -30.641 -27.891 1 92.19 63 THR B C 1
ATOM 5818 O O . THR B 1 63 ? 0.507 -29.734 -27.578 1 92.19 63 THR B O 1
ATOM 5821 N N . GLN B 1 64 ? -0.818 -31.344 -27.031 1 94.25 64 GLN B N 1
ATOM 5822 C CA . GLN B 1 64 ? -0.616 -31.109 -25.594 1 94.25 64 GLN B CA 1
ATOM 5823 C C . GLN B 1 64 ? 0.593 -31.891 -25.078 1 94.25 64 GLN B C 1
ATOM 5825 O O . GLN B 1 64 ? 0.921 -32.969 -25.594 1 94.25 64 GLN B O 1
ATOM 5830 N N . ALA B 1 65 ? 1.225 -31.328 -24.078 1 92.69 65 ALA B N 1
ATOM 5831 C CA . ALA B 1 65 ? 2.342 -32.031 -23.438 1 92.69 65 ALA B CA 1
ATOM 5832 C C . ALA B 1 65 ? 1.867 -33.25 -22.703 1 92.69 65 ALA B C 1
ATOM 5834 O O . ALA B 1 65 ? 0.775 -33.281 -22.125 1 92.69 65 ALA B O 1
ATOM 5835 N N . ASN B 1 66 ? 2.682 -34.312 -22.703 1 93.25 66 ASN B N 1
ATOM 5836 C CA . ASN B 1 66 ? 2.342 -35.562 -22.031 1 93.25 66 ASN B CA 1
ATOM 5837 C C . ASN B 1 66 ? 2.135 -35.375 -20.531 1 93.25 66 ASN B C 1
ATOM 5839 O O . ASN B 1 66 ? 1.285 -36.031 -19.922 1 93.25 66 ASN B O 1
ATOM 5843 N N . SER B 1 67 ? 2.9 -34.438 -20.031 1 93.88 67 SER B N 1
ATOM 5844 C CA . SER B 1 67 ? 2.768 -34.156 -18.609 1 93.88 67 SER B CA 1
ATOM 5845 C C . SER B 1 67 ? 1.404 -33.562 -18.281 1 93.88 67 SER B C 1
ATOM 5847 O O . SER B 1 67 ? 0.799 -33.906 -17.266 1 93.88 67 SER B O 1
ATOM 5849 N N . THR B 1 68 ? 0.95 -32.719 -19.172 1 95.31 68 THR B N 1
ATOM 5850 C CA . THR B 1 68 ? -0.366 -32.094 -19.016 1 95.31 68 THR B CA 1
ATOM 5851 C C . THR B 1 68 ? -1.463 -33.156 -19.094 1 95.31 68 THR B C 1
ATOM 5853 O O . THR B 1 68 ? -2.396 -33.156 -18.297 1 95.31 68 THR B O 1
ATOM 5856 N N . LEU B 1 69 ? -1.299 -34.062 -20 1 95.81 69 LEU B N 1
ATOM 5857 C CA . LEU B 1 69 ? -2.283 -35.125 -20.203 1 95.81 69 LEU B CA 1
ATOM 5858 C C . LEU B 1 69 ? -2.27 -36.094 -19.031 1 95.81 69 LEU B C 1
ATOM 5860 O O . LEU B 1 69 ? -3.324 -36.562 -18.578 1 95.81 69 LEU B O 1
ATOM 5864 N N . GLN B 1 70 ? -1.11 -36.375 -18.531 1 94.81 70 GLN B N 1
ATOM 5865 C CA . GLN B 1 70 ? -1.004 -37.281 -17.391 1 94.81 70 GLN B CA 1
ATOM 5866 C C . GLN B 1 70 ? -1.609 -36.625 -16.141 1 94.81 70 GLN B C 1
ATOM 5868 O O . GLN B 1 70 ? -2.215 -37.312 -15.312 1 94.81 70 GLN B O 1
ATOM 5873 N N . LYS B 1 71 ? -1.373 -35.406 -16.047 1 94.5 71 LYS B N 1
ATOM 5874 C CA . LYS B 1 71 ? -1.975 -34.719 -14.914 1 94.5 71 LYS B CA 1
ATOM 5875 C C . LYS B 1 71 ? -3.498 -34.75 -14.992 1 94.5 71 LYS B C 1
ATOM 5877 O O . LYS B 1 71 ? -4.172 -35.031 -14 1 94.5 71 LYS B O 1
ATOM 5882 N N . TYR B 1 72 ? -3.994 -34.438 -16.141 1 95 72 TYR B N 1
ATOM 5883 C CA . TYR B 1 72 ? -5.434 -34.562 -16.359 1 95 72 TYR B CA 1
ATOM 5884 C C . TYR B 1 72 ? -5.914 -35.969 -16.016 1 95 72 TYR B C 1
ATOM 5886 O O . TYR B 1 72 ? -6.934 -36.125 -15.344 1 95 72 TYR B O 1
ATOM 5894 N N . TRP B 1 73 ? -5.164 -37 -16.5 1 95.44 73 TRP B N 1
ATOM 5895 C CA . TRP B 1 73 ? -5.484 -38.406 -16.312 1 95.44 73 TRP B CA 1
ATOM 5896 C C . TRP B 1 73 ? -5.602 -38.75 -14.82 1 95.44 73 TRP B C 1
ATOM 5898 O O . TRP B 1 73 ? -6.566 -39.375 -14.398 1 95.44 73 TRP B O 1
ATOM 5908 N N . GLU B 1 74 ? -4.738 -38.219 -14.031 1 94.06 74 GLU B N 1
ATOM 5909 C CA . GLU B 1 74 ? -4.684 -38.5 -12.602 1 94.06 74 GLU B CA 1
ATOM 5910 C C . GLU B 1 74 ? -5.812 -37.812 -11.852 1 94.06 74 GLU B C 1
ATOM 5912 O O . GLU B 1 74 ? -6.387 -38.375 -10.914 1 94.06 74 GLU B O 1
ATOM 5917 N N . LEU B 1 75 ? -6.176 -36.688 -12.398 1 91.88 75 LEU B N 1
ATOM 5918 C CA . LEU B 1 75 ? -7.074 -35.844 -11.602 1 91.88 75 LEU B CA 1
ATOM 5919 C C . LEU B 1 75 ? -8.516 -36 -12.078 1 91.88 75 LEU B C 1
ATOM 5921 O O . LEU B 1 75 ? -9.453 -35.781 -11.305 1 91.88 75 LEU B O 1
ATOM 5925 N N . ASN B 1 76 ? -8.773 -36.438 -13.352 1 92.69 76 ASN B N 1
ATOM 5926 C CA . ASN B 1 76 ? -10.109 -36.219 -13.883 1 92.69 76 ASN B CA 1
ATOM 5927 C C . ASN B 1 76 ? -10.688 -37.469 -14.523 1 92.69 76 ASN B C 1
ATOM 5929 O O . ASN B 1 76 ? -11.844 -37.469 -14.961 1 92.69 76 ASN B O 1
ATOM 5933 N N . VAL B 1 77 ? -9.938 -38.562 -14.562 1 93.94 77 VAL B N 1
ATOM 5934 C CA . VAL B 1 77 ? -10.43 -39.812 -15.188 1 93.94 77 VAL B CA 1
ATOM 5935 C C . VAL B 1 77 ? -11.57 -40.375 -14.359 1 93.94 77 VAL B C 1
ATOM 5937 O O . VAL B 1 77 ? -12.594 -40.781 -14.906 1 93.94 77 VAL B O 1
ATOM 5940 N N . ALA B 1 78 ? -11.383 -40.375 -13.023 1 91.44 78 ALA B N 1
ATOM 5941 C CA . ALA B 1 78 ? -12.367 -41 -12.141 1 91.44 78 ALA B CA 1
ATOM 5942 C C . ALA B 1 78 ? -13.555 -40.062 -11.906 1 91.44 78 ALA B C 1
ATOM 5944 O O . ALA B 1 78 ? -14.656 -40.531 -11.594 1 91.44 78 ALA B O 1
ATOM 5945 N N . GLY B 1 79 ? -13.258 -38.812 -12.023 1 88 79 GLY B N 1
ATOM 5946 C CA . GLY B 1 79 ? -14.297 -37.844 -11.773 1 88 79 GLY B CA 1
ATOM 5947 C C . GLY B 1 79 ? -13.766 -36.438 -11.602 1 88 79 GLY B C 1
ATOM 5948 O O . GLY B 1 79 ? -12.602 -36.156 -11.906 1 88 79 GLY B O 1
ATOM 5949 N N . SER B 1 80 ? -14.727 -35.562 -11.172 1 82.12 80 SER B N 1
ATOM 5950 C CA . SER B 1 80 ? -14.359 -34.156 -11.078 1 82.12 80 SER B CA 1
ATOM 5951 C C . SER B 1 80 ? -14.273 -33.688 -9.625 1 82.12 80 SER B C 1
ATOM 5953 O O . SER B 1 80 ? -13.938 -32.562 -9.352 1 82.12 80 SER B O 1
ATOM 5955 N N . GLU B 1 81 ? -14.43 -34.625 -8.734 1 80.62 81 GLU B N 1
ATOM 5956 C CA . GLU B 1 81 ? -14.383 -34.25 -7.324 1 80.62 81 GLU B CA 1
ATOM 5957 C C . GLU B 1 81 ? -12.945 -34.062 -6.848 1 80.62 81 GLU B C 1
ATOM 5959 O O . GLU B 1 81 ? -12.008 -34.531 -7.496 1 80.62 81 GLU B O 1
ATOM 5964 N N . GLN B 1 82 ? -12.758 -33.406 -5.695 1 77.06 82 GLN B N 1
ATOM 5965 C CA . GLN B 1 82 ? -11.438 -33.094 -5.168 1 77.06 82 GLN B CA 1
ATOM 5966 C C . GLN B 1 82 ? -10.711 -34.344 -4.707 1 77.06 82 GLN B C 1
ATOM 5968 O O . GLN B 1 82 ? -9.516 -34.531 -4.973 1 77.06 82 GLN B O 1
ATOM 5973 N N . ASP B 1 83 ? -11.492 -35.219 -4.035 1 80.44 83 ASP B N 1
ATOM 5974 C CA . ASP B 1 83 ? -10.883 -36.469 -3.529 1 80.44 83 ASP B CA 1
ATOM 5975 C C . ASP B 1 83 ? -11.375 -37.688 -4.309 1 80.44 83 ASP B C 1
ATOM 5977 O O . ASP B 1 83 ? -12.445 -38.219 -4.023 1 80.44 83 ASP B O 1
ATOM 5981 N N . GLN B 1 84 ? -10.734 -37.906 -5.469 1 86.44 84 GLN B N 1
ATOM 5982 C CA . GLN B 1 84 ? -11.125 -39.062 -6.297 1 86.44 84 GLN B CA 1
ATOM 5983 C C . GLN B 1 84 ? -10.023 -40.094 -6.348 1 86.44 84 GLN B C 1
ATOM 5985 O O . GLN B 1 84 ? -8.852 -39.812 -6.113 1 86.44 84 GLN B O 1
ATOM 5990 N N . PRO B 1 85 ? -10.461 -41.312 -6.566 1 91.62 85 PRO B N 1
ATOM 5991 C CA . PRO B 1 85 ? -9.453 -42.344 -6.66 1 91.62 85 PRO B CA 1
ATOM 5992 C C . PRO B 1 85 ? -8.547 -42.219 -7.879 1 91.62 85 PRO B C 1
ATOM 5994 O O . PRO B 1 85 ? -8.992 -41.719 -8.93 1 91.62 85 PRO B O 1
ATOM 5997 N N . LEU B 1 86 ? -7.391 -42.656 -7.715 1 92.44 86 LEU B N 1
ATOM 5998 C CA . LEU B 1 86 ? -6.438 -42.656 -8.82 1 92.44 86 LEU B CA 1
ATOM 5999 C C . LEU B 1 86 ? -6.707 -43.812 -9.773 1 92.44 86 LEU B C 1
ATOM 6001 O O . LEU B 1 86 ? -7.059 -44.906 -9.328 1 92.44 86 LEU B O 1
ATOM 6005 N N . PRO B 1 87 ? -6.562 -43.5 -11.031 1 95.06 87 PRO B N 1
ATOM 6006 C CA . PRO B 1 87 ? -6.715 -44.625 -11.969 1 95.06 87 PRO B CA 1
ATOM 6007 C C . PRO B 1 87 ? -5.703 -45.75 -11.719 1 95.06 87 PRO B C 1
ATOM 6009 O O . PRO B 1 87 ? -4.578 -45.469 -11.297 1 95.06 87 PRO B O 1
ATOM 6012 N N . LYS B 1 88 ? -6.129 -46.906 -12.031 1 93.19 88 LYS B N 1
ATOM 6013 C CA . LYS B 1 88 ? -5.301 -48.062 -11.742 1 93.19 88 LYS B CA 1
ATOM 6014 C C . LYS B 1 88 ? -4.02 -48.062 -12.57 1 93.19 88 LYS B C 1
ATOM 6016 O O . LYS B 1 88 ? -3.012 -48.656 -12.18 1 93.19 88 LYS B O 1
ATOM 6021 N N . GLU B 1 89 ? -4.113 -47.438 -13.719 1 93.38 89 GLU B N 1
ATOM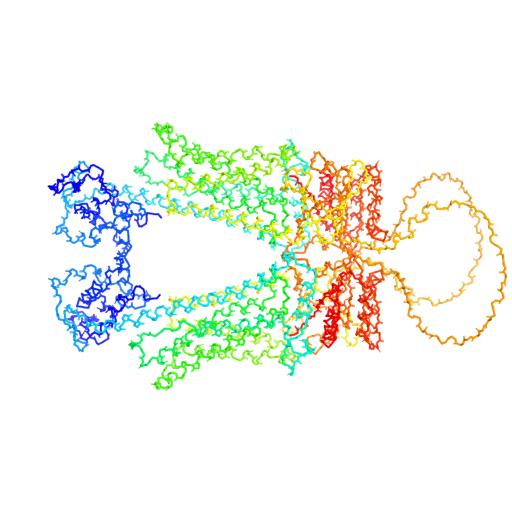 6022 C CA . GLU B 1 89 ? -2.939 -47.344 -14.586 1 93.38 89 GLU B CA 1
ATOM 6023 C C . GLU B 1 89 ? -2.73 -45.938 -15.102 1 93.38 89 GLU B C 1
ATOM 6025 O O . GLU B 1 89 ? -3.652 -45.125 -15.07 1 93.38 89 GLU B O 1
ATOM 6030 N N . SER B 1 90 ? -1.534 -45.688 -15.539 1 93.56 90 SER B N 1
ATOM 6031 C CA . SER B 1 90 ? -1.214 -44.375 -16.094 1 93.56 90 SER B CA 1
ATOM 6032 C C . SER B 1 90 ? -1.763 -44.25 -17.516 1 93.56 90 SER B C 1
ATOM 6034 O O . SER B 1 90 ? -2.225 -45.219 -18.109 1 93.56 90 SER B O 1
ATOM 6036 N N . TYR B 1 91 ? -1.786 -43.062 -18.016 1 95.06 91 TYR B N 1
ATOM 6037 C CA . TYR B 1 91 ? -2.299 -42.719 -19.344 1 95.06 91 TYR B CA 1
ATOM 6038 C C . TYR B 1 91 ? -1.615 -43.562 -20.406 1 95.06 91 TYR B C 1
ATOM 6040 O O . TYR B 1 91 ? -2.281 -44.25 -21.203 1 95.06 91 TYR B O 1
ATOM 6048 N N . HIS B 1 92 ? -0.319 -43.656 -20.438 1 91.56 92 HIS B N 1
ATOM 6049 C CA . HIS B 1 92 ? 0.431 -44.406 -21.469 1 91.56 92 HIS B CA 1
ATOM 6050 C C . HIS B 1 92 ? 0.277 -45.906 -21.297 1 91.56 92 HIS B C 1
ATOM 6052 O O . HIS B 1 92 ? 0.271 -46.625 -22.281 1 91.56 92 HIS B O 1
ATOM 6058 N N . GLN B 1 93 ? 0.146 -46.312 -20.062 1 91.12 93 GLN B N 1
ATOM 6059 C CA . GLN B 1 93 ? -0.083 -47.719 -19.828 1 91.12 93 GLN B CA 1
ATOM 6060 C C . GLN B 1 93 ? -1.426 -48.156 -20.406 1 91.12 93 GLN B C 1
ATOM 6062 O O . GLN B 1 93 ? -1.524 -49.25 -21.016 1 91.12 93 GLN B O 1
ATOM 6067 N N . ALA B 1 94 ? -2.381 -47.375 -20.188 1 94.56 94 ALA B N 1
ATOM 6068 C CA . ALA B 1 94 ? -3.707 -47.656 -20.719 1 94.56 94 ALA B CA 1
ATOM 6069 C C . ALA B 1 94 ? -3.693 -47.688 -22.234 1 94.56 94 ALA B C 1
ATOM 6071 O O . ALA B 1 94 ? -4.328 -48.531 -22.859 1 94.56 94 ALA B O 1
ATOM 6072 N N . LEU B 1 95 ? -2.992 -46.781 -22.844 1 94.25 95 LEU B N 1
ATOM 6073 C CA . LEU B 1 95 ? -2.891 -46.688 -24.297 1 94.25 95 LEU B CA 1
ATOM 6074 C C . LEU B 1 95 ? -2.186 -47.906 -24.875 1 94.25 95 LEU B C 1
ATOM 6076 O O . LEU B 1 95 ? -2.623 -48.469 -25.875 1 94.25 95 LEU B O 1
ATOM 6080 N N . GLN B 1 96 ? -1.159 -48.375 -24.219 1 90.31 96 GLN B N 1
ATOM 6081 C CA . GLN B 1 96 ? -0.361 -49.5 -24.703 1 90.31 96 GLN B CA 1
ATOM 6082 C C . GLN B 1 96 ? -1.086 -50.812 -24.484 1 90.31 96 GLN B C 1
ATOM 6084 O O . GLN B 1 96 ? -0.874 -51.781 -25.234 1 90.31 96 GLN B O 1
ATOM 6089 N N . SER B 1 97 ? -1.946 -50.844 -23.547 1 92.19 97 SER B N 1
ATOM 6090 C CA . SER B 1 97 ? -2.648 -52.062 -23.219 1 92.19 97 SER B CA 1
ATOM 6091 C C . SER B 1 97 ? -3.693 -52.406 -24.266 1 92.19 97 SER B C 1
ATOM 6093 O O . SER B 1 97 ? -4.199 -53.531 -24.312 1 92.19 97 SER B O 1
ATOM 6095 N N . ILE B 1 98 ? -4.105 -51.594 -25.125 1 92.06 98 ILE B N 1
ATOM 6096 C CA . ILE B 1 98 ? -5.133 -5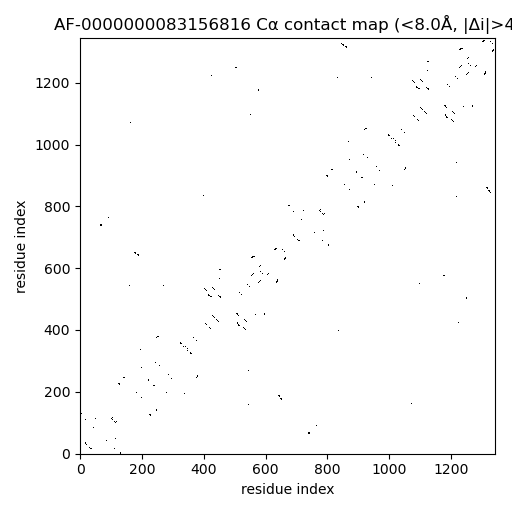1.844 -26.125 1 92.06 98 ILE B CA 1
ATOM 6097 C C . ILE B 1 98 ? -4.672 -52.938 -27.078 1 92.06 98 ILE B C 1
ATOM 6099 O O . ILE B 1 98 ? -5.457 -53.844 -27.438 1 92.06 98 ILE B O 1
ATOM 6103 N N . GLY B 1 99 ? -3.422 -53.125 -27.406 1 86.56 99 GLY B N 1
ATOM 6104 C CA . GLY B 1 99 ? -2.836 -54.188 -28.203 1 86.56 99 GLY B CA 1
ATOM 6105 C C . GLY B 1 99 ? -3.275 -54.156 -29.656 1 86.56 99 GLY B C 1
ATOM 6106 O O . GLY B 1 99 ? -2.758 -54.906 -30.484 1 86.56 99 GLY B O 1
ATOM 6107 N N . PHE B 1 100 ? -4.434 -53.438 -30.031 1 89 100 PHE B N 1
ATOM 6108 C CA . PHE B 1 100 ? -4.926 -53.344 -31.406 1 89 100 PHE B CA 1
ATOM 6109 C C . PHE B 1 100 ? -5.383 -51.906 -31.703 1 89 100 PHE B C 1
ATOM 6111 O O . PHE B 1 100 ? -5.473 -51.094 -30.797 1 89 100 PHE B O 1
ATOM 6118 N N . ARG B 1 101 ? -5.453 -51.594 -32.969 1 90.06 101 ARG B N 1
ATOM 6119 C CA . ARG B 1 101 ? -6.016 -50.312 -33.375 1 90.06 101 ARG B CA 1
ATOM 6120 C C . ARG B 1 101 ? -7.539 -50.375 -33.406 1 90.06 101 ARG B C 1
ATOM 6122 O O . ARG B 1 101 ? -8.125 -51.094 -34.219 1 90.06 101 ARG B O 1
ATOM 6129 N N . PRO B 1 102 ? -8.102 -49.688 -32.531 1 92.12 102 PRO B N 1
ATOM 6130 C CA . PRO B 1 102 ? -9.562 -49.719 -32.531 1 92.12 102 PRO B CA 1
ATOM 6131 C C . PRO B 1 102 ? -10.148 -49.219 -33.844 1 92.12 102 PRO B C 1
ATOM 6133 O O . PRO B 1 102 ? -9.664 -48.219 -34.406 1 92.12 102 PRO B O 1
ATOM 6136 N N . ASN B 1 103 ? -11.078 -49.844 -34.375 1 89.81 103 ASN B N 1
ATOM 6137 C CA . ASN B 1 103 ? -11.68 -49.469 -35.625 1 89.81 103 ASN B CA 1
ATOM 6138 C C . ASN B 1 103 ? -13.195 -49.375 -35.531 1 89.81 103 ASN B C 1
ATOM 6140 O O . ASN B 1 103 ? -13.867 -48.969 -36.5 1 89.81 103 ASN B O 1
ATOM 6144 N N . ALA B 1 104 ? -13.688 -49.812 -34.375 1 91.44 104 ALA B N 1
ATOM 6145 C CA . ALA B 1 104 ? -15.133 -49.781 -34.219 1 91.44 104 ALA B CA 1
ATOM 6146 C C . ALA B 1 104 ? -15.555 -48.594 -33.344 1 91.44 104 ALA B C 1
ATOM 6148 O O . ALA B 1 104 ? -14.977 -48.344 -32.312 1 91.44 104 ALA B O 1
ATOM 6149 N N . THR B 1 105 ? -16.516 -47.906 -33.906 1 93.31 105 THR B N 1
ATOM 6150 C CA . THR B 1 105 ? -17.078 -46.781 -33.156 1 93.31 105 THR B CA 1
ATOM 6151 C C . THR B 1 105 ? -18.094 -47.281 -32.125 1 93.31 105 THR B C 1
ATOM 6153 O O . THR B 1 105 ? -18.938 -48.125 -32.438 1 93.31 105 THR B O 1
ATOM 6156 N N . MET B 1 106 ? -17.938 -46.75 -30.906 1 88.5 106 MET B N 1
ATOM 6157 C CA . MET B 1 106 ? -18.781 -47.219 -29.812 1 88.5 106 MET B CA 1
ATOM 6158 C C . MET B 1 106 ? -20.234 -46.781 -30.031 1 88.5 106 MET B C 1
ATOM 6160 O O . MET B 1 106 ? -20.484 -45.719 -30.625 1 88.5 106 MET B O 1
ATOM 6164 N N . ASN B 1 107 ? -21.078 -47.719 -29.578 1 85.69 107 ASN B N 1
ATOM 6165 C CA . ASN B 1 107 ? -22.484 -47.375 -29.469 1 85.69 107 ASN B CA 1
ATOM 6166 C C . ASN B 1 107 ? -22.828 -46.844 -28.062 1 85.69 107 ASN B C 1
ATOM 6168 O O . ASN B 1 107 ? -22.688 -47.562 -27.078 1 85.69 107 ASN B O 1
ATOM 6172 N N . SER B 1 108 ? -23.359 -45.688 -28 1 83.12 108 SER B N 1
ATOM 6173 C CA . SER B 1 108 ? -23.578 -44.969 -26.719 1 83.12 108 SER B CA 1
ATOM 6174 C C . SER B 1 108 ? -24.531 -45.75 -25.828 1 83.12 108 SER B C 1
ATOM 6176 O O . SER B 1 108 ? -24.5 -45.625 -24.609 1 83.12 108 SER B O 1
ATOM 6178 N N . SER B 1 109 ? -25.359 -46.625 -26.391 1 84 109 SER B N 1
ATOM 6179 C CA . SER B 1 109 ? -26.359 -47.344 -25.625 1 84 109 SER B CA 1
ATOM 6180 C C . SER B 1 109 ? -25.875 -48.719 -25.203 1 84 109 SER B C 1
ATOM 6182 O O . SER B 1 109 ? -26.484 -49.375 -24.375 1 84 109 SER B O 1
ATOM 6184 N N . ALA B 1 110 ? -24.703 -49.031 -25.719 1 87.12 110 ALA B N 1
ATOM 6185 C CA . ALA B 1 110 ? -24.203 -50.375 -25.422 1 87.12 110 ALA B CA 1
ATOM 6186 C C . ALA B 1 110 ? -23.156 -50.344 -24.312 1 87.12 110 ALA B C 1
ATOM 6188 O O . ALA B 1 110 ? -22.609 -49.25 -24 1 87.12 110 ALA B O 1
ATOM 6189 N N . VAL B 1 111 ? -23.047 -51.406 -23.656 1 91 111 VAL B N 1
ATOM 6190 C CA . VAL B 1 111 ? -22.016 -51.562 -22.641 1 91 111 VAL B CA 1
ATOM 6191 C C . VAL B 1 111 ? -20.641 -51.594 -23.312 1 91 111 VAL B C 1
ATOM 6193 O O . VAL B 1 111 ? -20.453 -52.25 -24.328 1 91 111 VAL B O 1
ATOM 6196 N N . LEU B 1 112 ? -19.781 -50.781 -22.781 1 92.19 112 LEU B N 1
ATOM 6197 C CA . LEU B 1 112 ? -18.438 -50.75 -23.344 1 92.19 112 LEU B CA 1
ATOM 6198 C C . LEU B 1 112 ? -17.641 -52 -22.938 1 92.19 112 LEU B C 1
ATOM 6200 O O . LEU B 1 112 ? -17.297 -52.156 -21.781 1 92.19 112 LEU B O 1
ATOM 6204 N N . GLU B 1 113 ? -17.328 -52.75 -23.891 1 88.19 113 GLU B N 1
ATOM 6205 C CA . GLU B 1 113 ? -16.688 -54.031 -23.578 1 88.19 113 GLU B CA 1
ATOM 6206 C C . GLU B 1 113 ? -15.211 -54.031 -23.938 1 88.19 113 GLU B C 1
ATOM 6208 O O . GLU B 1 113 ? -14.414 -54.75 -23.344 1 88.19 113 GLU B O 1
ATOM 6213 N N . SER B 1 114 ? -14.961 -53.281 -24.922 1 91.06 114 SER B N 1
ATOM 6214 C CA . SER B 1 114 ? -13.57 -53.188 -25.359 1 91.06 114 SER B CA 1
ATOM 6215 C C . SER B 1 114 ? -13.227 -51.812 -25.859 1 91.06 114 SER B C 1
ATOM 6217 O O . SER B 1 114 ? -14.109 -50.938 -25.984 1 91.06 114 SER B O 1
ATOM 6219 N N . ALA B 1 115 ? -11.977 -51.594 -26.031 1 95.06 115 ALA B N 1
ATOM 6220 C CA . ALA B 1 115 ? -11.516 -50.281 -26.547 1 95.06 115 ALA B CA 1
ATOM 6221 C C . ALA B 1 115 ? -12.211 -49.938 -27.859 1 95.06 115 ALA B C 1
ATOM 6223 O O . ALA B 1 115 ? -12.219 -50.75 -28.797 1 95.06 115 ALA B O 1
ATOM 6224 N N . SER B 1 116 ? -12.758 -48.812 -27.906 1 95 116 SER B N 1
ATOM 6225 C CA . SER B 1 116 ? -13.539 -48.375 -29.062 1 95 116 SER B CA 1
ATOM 6226 C C . SER B 1 116 ? -13.242 -46.938 -29.422 1 95 116 SER B C 1
ATOM 6228 O O . SER B 1 116 ? -12.547 -46.219 -28.688 1 95 116 SER B O 1
ATOM 6230 N N . LEU B 1 117 ? -13.664 -46.594 -30.672 1 95.75 117 LEU B N 1
ATOM 6231 C CA . LEU B 1 117 ? -13.555 -45.219 -31.125 1 95.75 117 LEU B CA 1
ATOM 6232 C C . LEU B 1 117 ? -14.758 -44.406 -30.672 1 95.75 117 LEU B C 1
ATOM 6234 O O . LEU B 1 117 ? -15.883 -44.906 -30.672 1 95.75 117 LEU B O 1
ATOM 6238 N N . VAL B 1 118 ? -14.438 -43.188 -30.281 1 95.56 118 VAL B N 1
ATOM 6239 C CA . VAL B 1 118 ? -15.516 -42.281 -29.938 1 95.56 118 VAL B CA 1
ATOM 6240 C C . VAL B 1 118 ? -16.078 -41.625 -31.203 1 95.56 118 VAL B C 1
ATOM 6242 O O . VAL B 1 118 ? -15.32 -41.344 -32.125 1 95.56 118 VAL B O 1
ATOM 6245 N N . PRO B 1 119 ? -17.344 -41.5 -31.281 1 94.94 119 PRO B N 1
ATOM 6246 C CA . PRO B 1 119 ? -17.891 -40.812 -32.438 1 94.94 119 PRO B CA 1
ATOM 6247 C C . PRO B 1 119 ? -17.344 -39.406 -32.625 1 94.94 119 PRO B C 1
ATOM 6249 O O . PRO B 1 119 ? -17.422 -38.594 -31.688 1 94.94 119 PRO B O 1
ATOM 6252 N N . GLU B 1 120 ? -16.812 -39.125 -33.844 1 95.44 120 GLU B N 1
ATOM 6253 C CA . GLU B 1 120 ? -16.156 -37.844 -34.094 1 95.44 120 GLU B CA 1
ATOM 6254 C C . GLU B 1 120 ? -17.141 -36.656 -33.938 1 95.44 120 GLU B C 1
ATOM 6256 O O . GLU B 1 120 ? -16.75 -35.594 -33.438 1 95.44 120 GLU B O 1
ATOM 6261 N N . GLU B 1 121 ? -18.312 -36.875 -34.344 1 93.94 121 GLU B N 1
ATOM 6262 C CA . GLU B 1 121 ? -19.297 -35.812 -34.219 1 93.94 121 GLU B CA 1
ATOM 6263 C C . GLU B 1 121 ? -19.562 -35.469 -32.75 1 93.94 121 GLU B C 1
ATOM 6265 O O . GLU B 1 121 ? -19.672 -34.281 -32.375 1 93.94 121 GLU B O 1
ATOM 6270 N N . LEU B 1 122 ? -19.656 -36.531 -31.938 1 94.81 122 LEU B N 1
ATOM 6271 C CA . LEU B 1 122 ? -19.891 -36.312 -30.516 1 94.81 122 LEU B CA 1
ATOM 6272 C C . LEU B 1 122 ? -18.688 -35.656 -29.859 1 94.81 122 LEU B C 1
ATOM 6274 O O . LEU B 1 122 ? -18.844 -34.75 -29.016 1 94.81 122 LEU B O 1
ATOM 6278 N N . TYR B 1 123 ? -17.547 -36.062 -30.25 1 96.12 123 TYR B N 1
ATOM 6279 C CA . TYR B 1 123 ? -16.328 -35.438 -29.734 1 96.12 123 TYR B CA 1
ATOM 6280 C C . TYR B 1 123 ? -16.266 -33.969 -30.078 1 96.12 123 TYR B C 1
ATOM 6282 O O . TYR B 1 123 ? -16 -33.125 -29.219 1 96.12 123 TYR B O 1
ATOM 6290 N N . ASP B 1 124 ? -16.438 -33.656 -31.344 1 95.94 124 ASP B N 1
ATOM 6291 C CA . ASP B 1 124 ? -16.375 -32.281 -31.797 1 95.94 124 ASP B CA 1
ATOM 6292 C C . ASP B 1 124 ? -17.375 -31.406 -31.047 1 95.94 124 ASP B C 1
ATOM 6294 O O . ASP B 1 124 ? -17.078 -30.266 -30.688 1 95.94 124 ASP B O 1
ATOM 6298 N N . LEU B 1 125 ? -18.531 -31.969 -30.844 1 95.38 125 LEU B N 1
ATOM 6299 C CA . LEU B 1 125 ? -19.547 -31.219 -30.109 1 95.38 125 LEU B CA 1
ATOM 6300 C C . LEU B 1 125 ? -19.125 -30.953 -28.672 1 95.38 125 LEU B C 1
ATOM 6302 O O . LEU B 1 125 ? -19.25 -29.828 -28.188 1 95.38 125 LEU B O 1
ATOM 6306 N N . ASN B 1 126 ? -18.562 -31.953 -28.047 1 96.31 126 ASN B N 1
ATOM 6307 C CA . ASN B 1 126 ? -18.078 -31.797 -26.672 1 96.31 126 ASN B CA 1
ATOM 6308 C C . ASN B 1 126 ? -16.906 -30.828 -26.609 1 96.31 126 ASN B C 1
ATOM 6310 O O . ASN B 1 126 ? -16.844 -29.984 -25.703 1 96.31 126 ASN B O 1
ATOM 6314 N N . TRP B 1 127 ? -16.016 -30.969 -27.516 1 96.31 127 TRP B N 1
ATOM 6315 C CA . TRP B 1 127 ? -14.852 -30.094 -27.547 1 96.31 127 TRP B CA 1
ATOM 6316 C C . TRP B 1 127 ? -15.258 -28.641 -27.703 1 96.31 127 TRP B C 1
ATOM 6318 O O . TRP B 1 127 ? -14.742 -27.766 -27 1 96.31 127 TRP B O 1
ATOM 6328 N N . ARG B 1 128 ? -16.094 -28.312 -28.609 1 95.56 128 ARG B N 1
ATOM 6329 C CA . ARG B 1 128 ? -16.562 -26.953 -28.828 1 95.56 128 ARG B CA 1
ATOM 6330 C C . ARG B 1 128 ? -17.281 -26.406 -27.594 1 95.56 128 ARG B C 1
ATOM 6332 O O . ARG B 1 128 ? -17.016 -25.281 -27.156 1 95.56 128 ARG B O 1
ATOM 6339 N N . THR B 1 129 ? -18.141 -27.234 -27.031 1 96.19 129 THR B N 1
ATOM 6340 C CA . THR B 1 129 ? -18.906 -26.828 -25.859 1 96.19 129 THR B CA 1
ATOM 6341 C C . THR B 1 129 ? -17.984 -26.484 -24.703 1 96.19 129 THR B C 1
ATOM 6343 O O . THR B 1 129 ? -18.078 -25.406 -24.109 1 96.19 129 THR B O 1
ATOM 6346 N N . LEU B 1 130 ? -17.078 -27.391 -24.453 1 96.25 130 LEU B N 1
ATOM 6347 C CA . LEU B 1 130 ? -16.188 -27.219 -23.297 1 96.25 130 LEU B CA 1
ATOM 6348 C C . LEU B 1 130 ? -15.18 -26.109 -23.547 1 96.25 130 LEU B C 1
ATOM 6350 O O . LEU B 1 130 ? -14.828 -25.375 -22.625 1 96.25 130 LEU B O 1
ATOM 6354 N N . SER B 1 131 ? -14.695 -25.984 -24.75 1 95.62 131 SER B N 1
ATOM 6355 C CA . SER B 1 131 ? -13.742 -24.938 -25.078 1 95.62 131 SER B CA 1
ATOM 6356 C C . SER B 1 131 ? -14.367 -23.562 -24.922 1 95.62 131 SER B C 1
ATOM 6358 O O . SER B 1 131 ? -13.766 -22.656 -24.344 1 95.62 131 SER B O 1
ATOM 6360 N N . VAL B 1 132 ? -15.539 -23.422 -25.438 1 96.12 132 VAL B N 1
ATOM 6361 C CA . VAL B 1 132 ? -16.219 -22.141 -25.344 1 96.12 132 VAL B CA 1
ATOM 6362 C C . VAL B 1 132 ? -16.531 -21.828 -23.875 1 96.12 132 VAL B C 1
ATOM 6364 O O . VAL B 1 132 ? -16.328 -20.703 -23.422 1 96.12 132 VAL B O 1
ATOM 6367 N N . PHE B 1 133 ? -16.984 -22.797 -23.156 1 95.44 133 PHE B N 1
ATOM 6368 C CA . PHE B 1 133 ? -17.281 -22.594 -21.75 1 95.44 133 PHE B CA 1
ATOM 6369 C C . PHE B 1 133 ? -16.047 -22.125 -20.984 1 95.44 133 PHE B C 1
ATOM 6371 O O . PHE B 1 133 ? -16.109 -21.172 -20.203 1 95.44 133 PHE B O 1
ATOM 6378 N N . ALA B 1 134 ? -14.961 -22.812 -21.219 1 94.62 134 ALA B N 1
ATOM 6379 C CA . ALA B 1 134 ? -13.719 -22.469 -20.531 1 94.62 134 ALA B CA 1
ATOM 6380 C C . ALA B 1 134 ? -13.281 -21.047 -20.875 1 94.62 134 ALA B C 1
ATOM 6382 O O . ALA B 1 134 ? -12.836 -20.297 -20 1 94.62 134 ALA B O 1
ATOM 6383 N N . ARG B 1 135 ? -13.383 -20.672 -22.094 1 95.62 135 ARG B N 1
ATOM 6384 C CA . ARG B 1 135 ? -13.016 -19.328 -22.516 1 95.62 135 ARG B CA 1
ATOM 6385 C C . ARG B 1 135 ? -13.938 -18.281 -21.891 1 95.62 135 ARG B C 1
ATOM 6387 O O . ARG B 1 135 ? -13.492 -17.219 -21.484 1 95.62 135 ARG B O 1
ATOM 6394 N N . MET B 1 136 ? -15.18 -18.625 -21.812 1 95.88 136 MET B N 1
ATOM 6395 C CA . MET B 1 136 ? -16.141 -17.703 -21.203 1 95.88 136 MET B CA 1
ATOM 6396 C C . MET B 1 136 ? -15.852 -17.5 -19.734 1 95.88 136 MET B C 1
ATOM 6398 O O . MET B 1 136 ? -15.867 -16.359 -19.234 1 95.88 136 MET B O 1
ATOM 6402 N N . GLU B 1 137 ? -15.562 -18.562 -19.047 1 94.88 137 GLU B N 1
ATOM 6403 C CA . GLU B 1 137 ? -15.258 -18.453 -17.609 1 94.88 137 GLU B CA 1
ATOM 6404 C C . GLU B 1 137 ? -13.992 -17.641 -17.375 1 94.88 137 GLU B C 1
ATOM 6406 O O . GLU B 1 137 ? -13.93 -16.828 -16.453 1 94.88 137 GLU B O 1
ATOM 6411 N N . ALA B 1 138 ? -13.047 -17.828 -18.203 1 95.5 138 ALA B N 1
ATOM 6412 C CA . ALA B 1 138 ? -11.82 -17.031 -18.109 1 95.5 138 ALA B CA 1
ATOM 6413 C C . ALA B 1 138 ? -12.094 -15.562 -18.375 1 95.5 138 ALA B C 1
ATOM 6415 O O . ALA B 1 138 ? -11.531 -14.688 -17.719 1 95.5 138 ALA B O 1
ATOM 6416 N N . ARG B 1 139 ? -12.938 -15.32 -19.312 1 96.69 139 ARG B N 1
ATOM 6417 C CA . ARG B 1 139 ? -13.266 -13.945 -19.656 1 96.69 139 ARG B CA 1
ATOM 6418 C C . ARG B 1 139 ? -14.039 -13.266 -18.531 1 96.69 139 ARG B C 1
ATOM 6420 O O . ARG B 1 139 ? -13.852 -12.078 -18.266 1 96.69 139 ARG B O 1
ATOM 6427 N N . HIS B 1 140 ? -14.945 -14.039 -17.875 1 96.94 140 HIS B N 1
ATOM 6428 C CA . HIS B 1 140 ? -15.656 -13.492 -16.719 1 96.94 140 HIS B CA 1
ATOM 6429 C C . HIS B 1 140 ? -14.68 -12.969 -15.672 1 96.94 140 HIS B C 1
ATOM 6431 O O . HIS B 1 140 ? -14.82 -11.844 -15.195 1 96.94 140 HIS B O 1
ATOM 6437 N N . GLU B 1 141 ? -13.688 -13.75 -15.391 1 96 141 GLU B N 1
ATOM 6438 C CA . GLU B 1 141 ? -12.734 -13.383 -14.344 1 96 141 GLU B CA 1
ATOM 6439 C C . GLU B 1 141 ? -11.836 -12.234 -14.789 1 96 141 GLU B C 1
ATOM 6441 O O . GLU B 1 141 ? -11.508 -11.352 -13.992 1 96 141 GLU B O 1
ATOM 6446 N N . LYS B 1 142 ? -11.461 -12.266 -16.047 1 97 142 LYS B N 1
ATOM 6447 C CA . LYS B 1 142 ? -10.641 -11.18 -16.578 1 97 142 LYS B CA 1
ATOM 6448 C C . LYS B 1 142 ? -11.375 -9.844 -16.469 1 97 142 LYS B C 1
ATOM 6450 O O . LYS B 1 142 ? -10.805 -8.844 -16.047 1 97 142 LYS B O 1
ATOM 6455 N N . TYR B 1 143 ? -12.609 -9.852 -16.859 1 98 143 TYR B N 1
ATOM 6456 C CA . TYR B 1 143 ? -13.414 -8.633 -16.812 1 98 143 TYR B CA 1
ATOM 6457 C C . TYR B 1 143 ? -13.641 -8.18 -15.383 1 98 143 TYR B C 1
ATOM 6459 O O . TYR B 1 143 ? -13.664 -6.977 -15.094 1 98 143 TYR B O 1
ATOM 6467 N N . ALA B 1 144 ? -13.828 -9.156 -14.508 1 97.94 144 ALA B N 1
ATOM 6468 C CA . ALA B 1 144 ? -13.984 -8.82 -13.094 1 97.94 144 ALA B CA 1
ATOM 6469 C C . ALA B 1 144 ? -12.742 -8.125 -12.555 1 97.94 144 ALA B C 1
ATOM 6471 O O . ALA B 1 144 ? -12.844 -7.133 -11.836 1 97.94 144 ALA B O 1
ATOM 6472 N N . ILE B 1 145 ? -11.609 -8.578 -12.945 1 97.62 145 ILE B N 1
ATOM 6473 C CA . ILE B 1 145 ? -10.359 -7.988 -12.484 1 97.62 145 ILE B CA 1
ATOM 6474 C C . ILE B 1 145 ? -10.195 -6.594 -13.086 1 97.62 145 ILE B C 1
ATOM 6476 O O . ILE B 1 145 ? -9.789 -5.656 -12.391 1 97.62 145 ILE B O 1
ATOM 6480 N N . ILE B 1 146 ? -10.539 -6.457 -14.312 1 97.5 146 ILE B N 1
ATOM 6481 C CA . ILE B 1 146 ? -10.477 -5.156 -14.977 1 97.5 146 ILE B CA 1
ATOM 6482 C C . ILE B 1 146 ? -11.375 -4.16 -14.242 1 97.5 146 ILE B C 1
ATOM 6484 O O . ILE B 1 146 ? -10.969 -3.027 -13.977 1 97.5 146 ILE B O 1
ATOM 6488 N N . LEU B 1 147 ? -12.508 -4.641 -13.906 1 98.12 147 LEU B N 1
ATOM 6489 C CA . LEU B 1 147 ? -13.469 -3.793 -13.211 1 98.12 147 LEU B CA 1
ATOM 6490 C C . LEU B 1 147 ? -12.922 -3.35 -11.859 1 98.12 147 LEU B C 1
ATOM 6492 O O . LEU B 1 147 ? -12.93 -2.158 -11.547 1 98.12 147 LEU B O 1
ATOM 6496 N N . LEU B 1 148 ? -12.43 -4.25 -11.086 1 97.62 148 LEU B N 1
ATOM 6497 C CA . LEU B 1 148 ? -11.898 -3.951 -9.758 1 97.62 148 LEU B CA 1
ATOM 6498 C C . LEU B 1 148 ? -10.711 -2.998 -9.852 1 97.62 148 LEU B C 1
ATOM 6500 O O . LEU B 1 148 ? -10.672 -1.982 -9.148 1 97.62 148 LEU B O 1
ATOM 6504 N N . VAL B 1 149 ? -9.844 -3.227 -10.781 1 96.94 149 VAL B N 1
ATOM 6505 C CA . VAL B 1 149 ? -8.594 -2.48 -10.867 1 96.94 149 VAL B CA 1
ATOM 6506 C C . VAL B 1 149 ? -8.867 -1.075 -11.398 1 96.94 149 VAL B C 1
ATOM 6508 O O . VAL B 1 149 ? -8.359 -0.091 -10.859 1 96.94 149 VAL B O 1
ATOM 6511 N N . THR B 1 150 ? -9.648 -0.929 -12.352 1 97.12 150 THR B N 1
ATOM 6512 C CA . THR B 1 150 ? -9.875 0.384 -12.945 1 97.12 150 THR B CA 1
ATOM 6513 C C . THR B 1 150 ? -10.664 1.279 -11.984 1 97.12 150 THR B C 1
ATOM 6515 O O . THR B 1 150 ? -10.359 2.467 -11.859 1 97.12 150 THR B O 1
ATOM 6518 N N . CYS B 1 151 ? -11.633 0.7 -11.289 1 97.81 151 CYS B N 1
ATOM 6519 C CA . CYS B 1 151 ? -12.445 1.504 -10.383 1 97.81 151 CYS B CA 1
ATOM 6520 C C . CYS B 1 151 ? -11.656 1.867 -9.133 1 97.81 151 CYS B C 1
ATOM 6522 O O . CYS B 1 151 ? -12 2.816 -8.422 1 97.81 151 CYS B O 1
ATOM 6524 N N . ALA B 1 152 ? -10.602 1.186 -8.844 1 96.38 152 ALA B N 1
ATOM 6525 C CA . ALA B 1 152 ? -9.75 1.512 -7.707 1 96.38 152 ALA B CA 1
ATOM 6526 C C . ALA B 1 152 ? -8.617 2.453 -8.117 1 96.38 152 ALA B C 1
ATOM 6528 O O . ALA B 1 152 ? -8.266 3.369 -7.375 1 96.38 152 ALA B O 1
ATOM 6529 N N . ILE B 1 153 ? -8.125 2.375 -9.359 1 95.25 153 ILE B N 1
ATOM 6530 C CA . ILE B 1 153 ? -6.898 3.057 -9.766 1 95.25 153 ILE B CA 1
ATOM 6531 C C . ILE B 1 153 ? -7.242 4.398 -10.406 1 95.25 153 ILE B C 1
ATOM 6533 O O . ILE B 1 153 ? -6.484 5.363 -10.281 1 95.25 153 ILE B O 1
ATOM 6537 N N . ILE B 1 154 ? -8.344 4.496 -11.062 1 96.12 154 ILE B N 1
ATOM 6538 C CA . ILE B 1 154 ? -8.672 5.711 -11.805 1 96.12 154 ILE B CA 1
ATOM 6539 C C . ILE B 1 154 ? -8.766 6.895 -10.836 1 96.12 154 ILE B C 1
ATOM 6541 O O . ILE B 1 154 ? -8.219 7.965 -11.109 1 96.12 154 ILE B O 1
ATOM 6545 N N . PRO B 1 155 ? -9.406 6.75 -9.672 1 94.69 155 PRO B N 1
ATOM 6546 C CA . PRO B 1 155 ? -9.406 7.871 -8.727 1 94.69 155 PRO B CA 1
ATOM 6547 C C . PRO B 1 155 ? -7.992 8.297 -8.328 1 94.69 155 PRO B C 1
ATOM 6549 O O . PRO B 1 155 ? -7.723 9.492 -8.18 1 94.69 155 PRO B O 1
ATOM 6552 N N . ILE B 1 156 ? -7.125 7.426 -8.164 1 91.25 156 ILE B N 1
ATOM 6553 C CA . ILE B 1 156 ? -5.742 7.719 -7.812 1 91.25 156 ILE B CA 1
ATOM 6554 C C . ILE B 1 156 ? -5.062 8.461 -8.953 1 91.25 156 ILE B C 1
ATOM 6556 O O . ILE B 1 156 ? -4.426 9.5 -8.742 1 91.25 156 ILE B O 1
ATOM 6560 N N . ALA B 1 157 ? -5.258 7.941 -10.172 1 91 157 ALA B N 1
ATOM 6561 C CA . ALA B 1 157 ? -4.652 8.555 -11.352 1 91 157 ALA B CA 1
ATOM 6562 C C . ALA B 1 157 ? -5.168 9.977 -11.562 1 91 157 ALA B C 1
ATOM 6564 O O . ALA B 1 157 ? -4.391 10.883 -11.867 1 91 157 ALA B O 1
ATOM 6565 N N . MET B 1 158 ? -6.441 10.133 -11.312 1 89.5 158 MET B N 1
ATOM 6566 C CA . MET B 1 158 ? -7.035 11.453 -11.477 1 89.5 158 MET B CA 1
ATOM 6567 C C . MET B 1 158 ? -6.508 12.422 -10.422 1 89.5 158 MET B C 1
ATOM 6569 O O . MET B 1 158 ? -6.379 13.617 -10.68 1 89.5 158 MET B O 1
ATOM 6573 N N . SER B 1 159 ? -6.203 11.938 -9.312 1 86.31 159 SER B N 1
ATOM 6574 C CA . SER B 1 159 ? -5.664 12.773 -8.242 1 86.31 159 SER B CA 1
ATOM 6575 C C . SER B 1 159 ? -4.238 13.211 -8.547 1 86.31 159 SER B C 1
ATOM 6577 O O . SER B 1 159 ? -3.777 14.242 -8.047 1 86.31 159 SER B O 1
ATOM 6579 N N . PHE B 1 160 ? -3.561 12.539 -9.398 1 81.19 160 PHE B N 1
ATOM 6580 C CA . PHE B 1 160 ? -2.199 12.898 -9.781 1 81.19 160 PHE B CA 1
ATOM 6581 C C . PHE B 1 160 ? -2.205 14.039 -10.789 1 81.19 160 PHE B C 1
ATOM 6583 O O . PHE B 1 160 ? -1.174 14.672 -11.031 1 81.19 160 PHE B O 1
ATOM 6590 N N . ALA B 1 161 ? -3.32 14.352 -11.336 1 79.69 161 ALA B N 1
ATOM 6591 C CA . ALA B 1 161 ? -3.432 15.484 -12.258 1 79.69 161 ALA B CA 1
ATOM 6592 C C . ALA B 1 161 ? -3.039 16.781 -11.57 1 79.69 161 ALA B C 1
ATOM 6594 O O . ALA B 1 161 ? -2.65 17.75 -12.234 1 79.69 161 ALA B O 1
ATOM 6595 N N . ARG B 1 162 ? -3.053 16.781 -10.297 1 78.38 162 ARG B N 1
ATOM 6596 C CA . ARG B 1 162 ? -2.68 17.969 -9.539 1 78.38 162 ARG B CA 1
ATOM 6597 C C . ARG B 1 162 ? -1.196 18.281 -9.703 1 78.38 162 ARG B C 1
ATOM 6599 O O . ARG B 1 162 ? -0.756 19.391 -9.43 1 78.38 162 ARG B O 1
ATOM 6606 N N . PHE B 1 163 ? -0.484 17.328 -10.141 1 77.88 163 PHE B N 1
ATOM 6607 C CA . PHE B 1 163 ? 0.954 17.531 -10.289 1 77.88 163 PHE B CA 1
ATOM 6608 C C . PHE B 1 163 ? 1.296 17.984 -11.703 1 77.88 163 PHE B C 1
ATOM 6610 O O . PHE B 1 163 ? 2.453 18.297 -12 1 77.88 163 PHE B O 1
ATOM 6617 N N . ILE B 1 164 ? 0.281 18.094 -12.523 1 78.25 164 ILE B N 1
ATOM 6618 C CA . ILE B 1 164 ? 0.499 18.578 -13.883 1 78.25 164 ILE B CA 1
ATOM 6619 C C . ILE B 1 164 ? 0.358 20.109 -13.906 1 78.25 164 ILE B C 1
ATOM 6621 O O . ILE B 1 164 ? -0.667 20.641 -13.492 1 78.25 164 ILE B O 1
ATOM 6625 N N . PRO B 1 165 ? 1.434 20.734 -14.281 1 79 165 PRO B N 1
ATOM 6626 C CA . PRO B 1 165 ? 1.35 22.188 -14.336 1 79 165 PRO B CA 1
ATOM 6627 C C . PRO B 1 165 ? 0.424 22.688 -15.445 1 79 165 PRO B C 1
ATOM 6629 O O . PRO B 1 165 ? 0.698 22.469 -16.625 1 79 165 PRO B O 1
ATOM 6632 N N . VAL B 1 166 ? -0.759 22.984 -15.148 1 79.31 166 VAL B N 1
ATOM 6633 C CA . VAL B 1 166 ? -1.717 23.531 -16.094 1 79.31 166 VAL B CA 1
ATOM 6634 C C . VAL B 1 166 ? -1.937 25.016 -15.812 1 79.31 166 VAL B C 1
ATOM 6636 O O . VAL B 1 166 ? -1.806 25.453 -14.672 1 79.31 166 VAL B O 1
ATOM 6639 N N . PRO B 1 167 ? -2.141 25.734 -16.859 1 78.44 167 PRO B N 1
ATOM 6640 C CA . PRO B 1 167 ? -2.422 27.156 -16.641 1 78.44 167 PRO B CA 1
ATOM 6641 C C . PRO B 1 167 ? -3.588 27.391 -15.68 1 78.44 167 PRO B C 1
ATOM 6643 O O . PRO B 1 167 ? -4.516 26.578 -15.617 1 78.44 167 PRO B O 1
ATOM 6646 N N . ALA B 1 168 ? -3.547 28.406 -14.961 1 74.19 168 ALA B N 1
ATOM 6647 C CA . ALA B 1 168 ? -4.535 28.75 -13.945 1 74.19 168 ALA B CA 1
ATOM 6648 C C . ALA B 1 168 ? -5.93 28.875 -14.555 1 74.19 168 ALA B C 1
ATOM 6650 O O . ALA B 1 168 ? -6.93 28.562 -13.906 1 74.19 168 ALA B O 1
ATOM 6651 N N . THR B 1 169 ? -5.938 29.281 -15.773 1 79.06 169 THR B N 1
ATOM 6652 C CA . THR B 1 169 ? -7.227 29.469 -16.438 1 79.06 169 THR B CA 1
ATOM 6653 C C . THR B 1 169 ? -7.918 28.141 -16.672 1 79.06 169 THR B C 1
ATOM 6655 O O . THR B 1 169 ? -9.141 28.031 -16.531 1 79.06 169 THR B O 1
ATOM 6658 N N . ILE B 1 170 ? -7.129 27.188 -17.031 1 84.44 170 ILE B N 1
ATOM 6659 C CA . ILE B 1 170 ? -7.684 25.859 -17.266 1 84.44 170 ILE B CA 1
ATOM 6660 C C . ILE B 1 170 ? -8.141 25.25 -15.953 1 84.44 170 ILE B C 1
ATOM 6662 O O . ILE B 1 170 ? -9.195 24.609 -15.883 1 84.44 170 ILE B O 1
ATOM 6666 N N . LYS B 1 171 ? -7.379 25.453 -14.945 1 81.19 171 LYS B N 1
ATOM 6667 C CA . LYS B 1 171 ? -7.758 24.953 -13.625 1 81.19 171 LYS B CA 1
ATOM 6668 C C . LYS B 1 171 ? -9.062 25.594 -13.156 1 81.19 171 LYS B C 1
ATOM 6670 O O . LYS B 1 171 ? -9.93 24.922 -12.602 1 81.19 171 LYS B O 1
ATOM 6675 N N . ALA B 1 172 ? -9.156 26.859 -13.414 1 79.69 172 ALA B N 1
ATOM 6676 C CA . ALA B 1 172 ? -10.352 27.578 -13.008 1 79.69 172 ALA B CA 1
ATOM 6677 C C . ALA B 1 172 ? -11.578 27.109 -13.797 1 79.69 172 ALA B C 1
ATOM 6679 O O . ALA B 1 172 ? -12.672 27 -13.242 1 79.69 172 ALA B O 1
ATOM 6680 N N . ARG B 1 173 ? -11.336 26.781 -15.031 1 85.75 173 ARG B N 1
ATOM 6681 C CA . ARG B 1 173 ? -12.438 26.281 -15.859 1 85.75 173 ARG B CA 1
ATOM 6682 C C . ARG B 1 173 ? -12.914 24.922 -15.383 1 85.75 173 ARG B C 1
ATOM 6684 O O . ARG B 1 173 ? -14.117 24.672 -15.336 1 85.75 173 ARG B O 1
ATOM 6691 N N . VAL B 1 174 ? -12.016 24.109 -15.055 1 86.31 174 VAL B N 1
ATOM 6692 C CA . VAL B 1 174 ? -12.359 22.781 -14.586 1 86.31 174 VAL B CA 1
ATOM 6693 C C . VAL B 1 174 ? -13.117 22.875 -13.266 1 86.31 174 VAL B C 1
ATOM 6695 O O . VAL B 1 174 ? -14.125 22.188 -13.062 1 86.31 174 VAL B O 1
ATOM 6698 N N . GLU B 1 175 ? -12.727 23.75 -12.414 1 84.62 175 GLU B N 1
ATOM 6699 C CA . GLU B 1 175 ? -13.398 23.953 -11.133 1 84.62 175 GLU B CA 1
ATOM 6700 C C . GLU B 1 175 ? -14.789 24.531 -11.328 1 84.62 175 GLU B C 1
ATOM 6702 O O . GLU B 1 175 ? -15.75 24.078 -10.688 1 84.62 175 GLU B O 1
ATOM 6707 N N . ALA B 1 176 ? -14.898 25.438 -12.242 1 86.38 176 ALA B N 1
ATOM 6708 C CA . ALA B 1 176 ? -16.141 26.172 -12.445 1 86.38 176 ALA B CA 1
ATOM 6709 C C . ALA B 1 176 ? -17.172 25.328 -13.164 1 86.38 176 ALA B C 1
ATOM 6711 O O . ALA B 1 176 ? -18.375 25.438 -12.891 1 86.38 176 ALA B O 1
ATOM 6712 N N . TYR B 1 177 ? -16.734 24.422 -14.008 1 87.44 177 TYR B N 1
ATOM 6713 C CA . TYR B 1 177 ? -17.703 23.75 -14.867 1 87.44 177 TYR B CA 1
ATOM 6714 C C . TYR B 1 177 ? -17.859 22.281 -14.453 1 87.44 177 TYR B C 1
ATOM 6716 O O . TYR B 1 177 ? -18.891 21.672 -14.727 1 87.44 177 TYR B O 1
ATOM 6724 N N . LEU B 1 178 ? -16.906 21.766 -13.82 1 86.75 178 LEU B N 1
ATOM 6725 C CA . LEU B 1 178 ? -16.969 20.328 -13.594 1 86.75 178 LEU B CA 1
ATOM 6726 C C . LEU B 1 178 ? -17.016 20.016 -12.102 1 86.75 178 LEU B C 1
ATOM 6728 O O . LEU B 1 178 ? -17.828 19.203 -11.656 1 86.75 178 LEU B O 1
ATOM 6732 N N . VAL B 1 179 ? -16.234 20.656 -11.281 1 84.06 179 VAL B N 1
ATOM 6733 C CA . VAL B 1 179 ? -16.031 20.219 -9.906 1 84.06 179 VAL B CA 1
ATOM 6734 C C . VAL B 1 179 ? -17.094 20.844 -9 1 84.06 179 VAL B C 1
ATOM 6736 O O . VAL B 1 179 ? -17.719 20.156 -8.195 1 84.06 179 VAL B O 1
ATOM 6739 N N . ALA B 1 180 ? -17.422 22.078 -9.148 1 83.44 180 ALA B N 1
ATOM 6740 C CA . ALA B 1 180 ? -18.234 22.797 -8.18 1 83.44 180 ALA B CA 1
ATOM 6741 C C . ALA B 1 180 ? -19.734 22.625 -8.469 1 83.44 180 ALA B C 1
ATOM 6743 O O . ALA B 1 180 ? -20.516 22.297 -7.574 1 83.44 180 ALA B O 1
ATOM 6744 N N . PRO B 1 181 ? -20.141 22.672 -9.742 1 86.69 181 PRO B N 1
ATOM 6745 C CA . PRO B 1 181 ? -21.594 22.703 -9.977 1 86.69 181 PRO B CA 1
ATOM 6746 C C . PRO B 1 181 ? -22.234 21.312 -9.922 1 86.69 181 PRO B C 1
ATOM 6748 O O . PRO B 1 181 ? -21.609 20.328 -10.312 1 86.69 181 PRO B O 1
ATOM 6751 N N . PRO B 1 182 ? -23.469 21.344 -9.414 1 89.88 182 PRO B N 1
ATOM 6752 C CA . PRO B 1 182 ? -24.234 20.094 -9.508 1 89.88 182 PRO B CA 1
ATOM 6753 C C . PRO B 1 182 ? -24.562 19.703 -10.945 1 89.88 182 PRO B C 1
ATOM 6755 O O . PRO B 1 182 ? -24.562 20.547 -11.836 1 89.88 182 PRO B O 1
ATOM 6758 N N . LEU B 1 183 ? -24.797 18.547 -11.141 1 90.38 183 LEU B N 1
ATOM 6759 C CA . LEU B 1 183 ? -25.094 18.047 -12.484 1 90.38 183 LEU B CA 1
ATOM 6760 C C . LEU B 1 183 ? -26.344 18.703 -13.047 1 90.38 183 LEU B C 1
ATOM 6762 O O . LEU B 1 183 ? -26.344 19.188 -14.18 1 90.38 183 LEU B O 1
ATOM 6766 N N . ILE B 1 184 ? -27.422 18.625 -12.219 1 89.12 184 ILE B N 1
ATOM 6767 C CA . ILE B 1 184 ? -28.672 19.234 -12.641 1 89.12 184 ILE B CA 1
ATOM 6768 C C . ILE B 1 184 ? -29.203 20.141 -11.523 1 89.12 184 ILE B C 1
ATOM 6770 O O . ILE B 1 184 ? -29.219 19.75 -10.359 1 89.12 184 ILE B O 1
ATOM 6774 N N . GLY B 1 185 ? -29.484 21.344 -11.852 1 85.94 185 GLY B N 1
ATOM 6775 C CA . GLY B 1 185 ? -30.141 22.219 -10.898 1 85.94 185 GLY B CA 1
ATOM 6776 C C . GLY B 1 185 ? -29.156 22.906 -9.961 1 85.94 185 GLY B C 1
ATOM 6777 O O . GLY B 1 185 ? -28 23.141 -10.32 1 85.94 185 GLY B O 1
ATOM 6778 N N . ASN B 1 186 ? -29.719 23.297 -8.727 1 86.06 186 ASN B N 1
ATOM 6779 C CA . ASN B 1 186 ? -28.922 24.078 -7.77 1 86.06 186 ASN B CA 1
ATOM 6780 C C . ASN B 1 186 ? -28.812 23.359 -6.43 1 86.06 186 ASN B C 1
ATOM 6782 O O . ASN B 1 186 ? -28.266 23.906 -5.473 1 86.06 186 ASN B O 1
ATOM 6786 N N . ARG B 1 187 ? -29.266 22.125 -6.48 1 85.75 187 ARG B N 1
ATOM 6787 C CA . ARG B 1 187 ? -29.25 21.391 -5.227 1 85.75 187 ARG B CA 1
ATOM 6788 C C . ARG B 1 187 ? -28.203 20.281 -5.27 1 85.75 187 ARG B C 1
ATOM 6790 O O . ARG B 1 187 ? -28.062 19.578 -6.277 1 85.75 187 ARG B O 1
ATOM 6797 N N . HIS B 1 188 ? -27.359 20.203 -4.332 1 85.56 188 HIS B N 1
ATOM 6798 C CA . HIS B 1 188 ? -26.359 19.141 -4.195 1 85.56 188 HIS B CA 1
ATOM 6799 C C . HIS B 1 188 ? -26.422 18.5 -2.811 1 85.56 188 HIS B C 1
ATOM 6801 O O . HIS B 1 188 ? -26.5 17.266 -2.693 1 85.56 188 HIS B O 1
ATOM 6807 N N . ASN B 1 189 ? -26.5 19.297 -1.839 1 83.25 189 ASN B N 1
ATOM 6808 C CA . ASN B 1 189 ? -26.578 18.797 -0.473 1 83.25 189 ASN B CA 1
ATOM 6809 C C . ASN B 1 189 ? -28.031 18.562 -0.045 1 83.25 189 ASN B C 1
ATOM 6811 O O . ASN B 1 189 ? -28.297 17.672 0.763 1 83.25 189 ASN B O 1
ATOM 6815 N N . VAL B 1 190 ? -28.906 19.375 -0.538 1 82.62 190 VAL B N 1
ATOM 6816 C CA . VAL B 1 190 ? -30.328 19.188 -0.279 1 82.62 190 VAL B CA 1
ATOM 6817 C C . VAL B 1 190 ? -30.859 18.047 -1.149 1 82.62 190 VAL B C 1
ATOM 6819 O O . VAL B 1 190 ? -30.766 18.094 -2.379 1 82.62 190 VAL B O 1
ATOM 6822 N N . PRO B 1 191 ? -31.391 17.094 -0.534 1 84.25 191 PRO B N 1
ATOM 6823 C CA . PRO B 1 191 ? -31.844 15.93 -1.302 1 84.25 191 PRO B CA 1
ATOM 6824 C C . PRO B 1 191 ? -33.031 16.234 -2.191 1 84.25 191 PRO B C 1
ATOM 6826 O O . PRO B 1 191 ? -33.906 17.047 -1.82 1 84.25 191 PRO B O 1
ATOM 6829 N N . LEU B 1 192 ? -32.969 15.594 -3.359 1 83.19 192 LEU B N 1
ATOM 6830 C CA . LEU B 1 192 ? -34.125 15.633 -4.25 1 83.19 192 LEU B CA 1
ATOM 6831 C C . LEU B 1 192 ? -35.156 14.57 -3.865 1 83.19 192 LEU B C 1
ATOM 6833 O O . LEU B 1 192 ? -34.812 13.398 -3.709 1 83.19 192 LEU B O 1
ATOM 6837 N N . PHE B 1 193 ? -36.312 14.945 -3.596 1 77.62 193 PHE B N 1
ATOM 6838 C CA . PHE B 1 193 ? -37.375 14.047 -3.191 1 77.62 193 PHE B CA 1
ATOM 6839 C C . PHE B 1 193 ? -37.031 13.32 -1.9 1 77.62 193 PHE B C 1
ATOM 6841 O O . PHE B 1 193 ? -37.344 12.141 -1.737 1 77.62 193 PHE B O 1
ATOM 6848 N N . SER B 1 194 ? -36.156 13.914 -1.142 1 76.69 194 SER B N 1
ATOM 6849 C CA . SER B 1 194 ? -35.75 13.43 0.172 1 76.69 194 SER B CA 1
ATOM 6850 C C . SER B 1 194 ? -34.938 12.133 0.062 1 76.69 194 SER B C 1
ATOM 6852 O O . SER B 1 194 ? -34.938 11.32 0.988 1 76.69 194 SER B O 1
ATOM 6854 N N . THR B 1 195 ? -34.438 11.906 -1.129 1 78.56 195 THR B N 1
ATOM 6855 C CA . THR B 1 195 ? -33.781 10.625 -1.273 1 78.56 195 THR B CA 1
ATOM 6856 C C . THR B 1 195 ? -32.5 10.773 -2.105 1 78.56 195 THR B C 1
ATOM 6858 O O . THR B 1 195 ? -31.438 10.242 -1.741 1 78.56 195 THR B O 1
ATOM 6861 N N . PHE B 1 196 ? -32.562 11.508 -3.062 1 82.44 196 PHE B N 1
ATOM 6862 C CA . PHE B 1 196 ? -31.484 11.516 -4.051 1 82.44 196 PHE B CA 1
ATOM 6863 C C . PHE B 1 196 ? -30.562 12.711 -3.84 1 82.44 196 PHE B C 1
ATOM 6865 O O . PHE B 1 196 ? -31.031 13.852 -3.721 1 82.44 196 PHE B O 1
ATOM 6872 N N . ILE B 1 197 ? -29.297 12.422 -3.717 1 84.94 197 ILE B N 1
ATOM 6873 C CA . ILE B 1 197 ? -28.281 13.477 -3.656 1 84.94 197 ILE B CA 1
ATOM 6874 C C . ILE B 1 197 ? -27.688 13.703 -5.047 1 84.94 197 ILE B C 1
ATOM 6876 O O . ILE B 1 197 ? -27.172 12.781 -5.664 1 84.94 197 ILE B O 1
ATOM 6880 N N . MET B 1 198 ? -27.875 14.867 -5.48 1 88.94 198 MET B N 1
ATOM 6881 C CA . MET B 1 198 ? -27.391 15.211 -6.812 1 88.94 198 MET B CA 1
ATOM 6882 C C . MET B 1 198 ? -25.859 15.312 -6.824 1 88.94 198 MET B C 1
ATOM 6884 O O . MET B 1 198 ? -25.281 16.125 -6.094 1 88.94 198 MET B O 1
ATOM 6888 N N . PRO B 1 199 ? -25.234 14.461 -7.625 1 92.56 199 PRO B N 1
ATOM 6889 C CA . PRO B 1 199 ? -23.781 14.578 -7.707 1 92.56 199 PRO B CA 1
ATOM 6890 C C . PRO B 1 199 ? -23.328 15.836 -8.445 1 92.56 199 PRO B C 1
ATOM 6892 O O . PRO B 1 199 ? -24.109 16.438 -9.18 1 92.56 199 PRO B O 1
ATOM 6895 N N . THR B 1 200 ? -22.125 16.266 -8.164 1 92.38 200 THR B N 1
ATOM 6896 C CA . THR B 1 200 ? -21.5 17.281 -9.008 1 92.38 200 THR B CA 1
ATOM 6897 C C . THR B 1 200 ? -21.203 16.734 -10.398 1 92.38 200 THR B C 1
ATOM 6899 O O . THR B 1 200 ? -21.312 15.523 -10.625 1 92.38 200 THR B O 1
ATOM 6902 N N . ARG B 1 201 ? -20.906 17.562 -11.359 1 93.5 201 ARG B N 1
ATOM 6903 C CA . ARG B 1 201 ? -20.625 17.125 -12.727 1 93.5 201 ARG B CA 1
ATOM 6904 C C . ARG B 1 201 ? -19.406 16.203 -12.758 1 93.5 201 ARG B C 1
ATOM 6906 O O . ARG B 1 201 ? -19.406 15.211 -13.492 1 93.5 201 ARG B O 1
ATOM 6913 N N . GLY B 1 202 ? -18.359 16.562 -11.984 1 92.12 202 GLY B N 1
ATOM 6914 C CA . GLY B 1 202 ? -17.203 15.672 -11.898 1 92.12 202 GLY B CA 1
ATOM 6915 C C . GLY B 1 202 ? -17.531 14.312 -11.312 1 92.12 202 GLY B C 1
ATOM 6916 O O . GLY B 1 202 ? -17.109 13.281 -11.828 1 92.12 202 GLY B O 1
ATOM 6917 N N . GLN B 1 203 ? -18.281 14.32 -10.258 1 94.19 203 GLN B N 1
ATOM 6918 C CA . GLN B 1 203 ? -18.734 13.07 -9.641 1 94.19 203 GLN B CA 1
ATOM 6919 C C . GLN B 1 203 ? -19.609 12.266 -10.594 1 94.19 203 GLN B C 1
ATOM 6921 O O . GLN B 1 203 ? -19.484 11.039 -10.68 1 94.19 203 GLN B O 1
ATOM 6926 N N . ALA B 1 204 ? -20.406 12.953 -11.32 1 96.12 204 ALA B N 1
ATOM 6927 C CA . ALA B 1 204 ? -21.312 12.312 -12.258 1 96.12 204 ALA B CA 1
ATOM 6928 C C . ALA B 1 204 ? -20.547 11.617 -13.383 1 96.12 204 ALA B C 1
ATOM 6930 O O . ALA B 1 204 ? -20.969 10.562 -13.867 1 96.12 204 ALA B O 1
ATOM 6931 N N . VAL B 1 205 ? -19.5 12.211 -13.789 1 95.75 205 VAL B N 1
ATOM 6932 C CA . VAL B 1 205 ? -18.703 11.609 -14.852 1 95.75 205 VAL B CA 1
ATOM 6933 C C . VAL B 1 205 ? -18.141 10.266 -14.383 1 95.75 205 VAL B C 1
ATOM 6935 O O . VAL B 1 205 ? -18.188 9.281 -15.125 1 95.75 205 VAL B O 1
ATOM 6938 N N . PHE B 1 206 ? -17.641 10.227 -13.211 1 96.62 206 PHE B N 1
ATOM 6939 C CA . PHE B 1 206 ? -17.109 8.969 -12.711 1 96.62 206 PHE B CA 1
ATOM 6940 C C . PHE B 1 206 ? -18.219 7.961 -12.445 1 96.62 206 PHE B C 1
ATOM 6942 O O . PHE B 1 206 ? -18.047 6.762 -12.656 1 96.62 206 PHE B O 1
ATOM 6949 N N . ILE B 1 207 ? -19.359 8.414 -11.961 1 97.25 207 ILE B N 1
ATOM 6950 C CA . ILE B 1 207 ? -20.5 7.535 -11.789 1 97.25 207 ILE B CA 1
ATOM 6951 C C . ILE B 1 207 ? -20.922 6.961 -13.141 1 97.25 207 ILE B C 1
ATOM 6953 O O . ILE B 1 207 ? -21.203 5.766 -13.25 1 97.25 207 ILE B O 1
ATOM 6957 N N . ALA B 1 208 ? -20.953 7.824 -14.141 1 97.62 208 ALA B N 1
ATOM 6958 C CA . ALA B 1 208 ? -21.266 7.359 -15.492 1 97.62 208 ALA B CA 1
ATOM 6959 C C . ALA B 1 208 ? -20.266 6.301 -15.945 1 97.62 208 ALA B C 1
ATOM 6961 O O . ALA B 1 208 ? -20.641 5.301 -16.562 1 97.62 208 ALA B O 1
ATOM 6962 N N . TYR B 1 209 ? -19.062 6.559 -15.648 1 97.94 209 TYR B N 1
ATOM 6963 C CA . TYR B 1 209 ? -18.047 5.578 -16 1 97.94 209 TYR B CA 1
ATOM 6964 C C . TYR B 1 209 ? -18.328 4.234 -15.336 1 97.94 209 TYR B C 1
ATOM 6966 O O . TYR B 1 209 ? -18.266 3.188 -15.984 1 97.94 209 TYR B O 1
ATOM 6974 N N . MET B 1 210 ? -18.594 4.227 -14.016 1 98.12 210 MET B N 1
ATOM 6975 C CA . MET B 1 210 ? -18.875 2.99 -13.289 1 98.12 210 MET B CA 1
ATOM 6976 C C . MET B 1 210 ? -20.062 2.248 -13.906 1 98.12 210 MET B C 1
ATOM 6978 O O . MET B 1 210 ? -20 1.03 -14.086 1 98.12 210 MET B O 1
ATOM 6982 N N . ILE B 1 211 ? -21.094 3.02 -14.32 1 98.31 211 ILE B N 1
ATOM 6983 C CA . ILE B 1 211 ? -22.281 2.416 -14.922 1 98.31 211 ILE B CA 1
ATOM 6984 C C . ILE B 1 211 ? -21.922 1.835 -16.281 1 98.31 211 ILE B C 1
ATOM 6986 O O . ILE B 1 211 ? -22.219 0.672 -16.578 1 98.31 211 ILE B O 1
ATOM 6990 N N . ILE B 1 212 ? -21.219 2.602 -17.094 1 98.31 212 ILE B N 1
ATOM 6991 C CA . ILE B 1 212 ? -20.906 2.234 -18.469 1 98.31 212 ILE B CA 1
ATOM 6992 C C . ILE B 1 212 ? -20 1.012 -18.484 1 98.31 212 ILE B C 1
ATOM 6994 O O . ILE B 1 212 ? -20.234 0.065 -19.234 1 98.31 212 ILE B O 1
ATOM 6998 N N . ILE B 1 213 ? -18.984 0.996 -17.609 1 98.19 213 ILE B N 1
ATOM 6999 C CA . ILE B 1 213 ? -18.016 -0.104 -17.641 1 98.19 213 ILE B CA 1
ATOM 7000 C C . ILE B 1 213 ? -18.703 -1.395 -17.188 1 98.19 213 ILE B C 1
ATOM 7002 O O . ILE B 1 213 ? -18.422 -2.471 -17.719 1 98.19 213 ILE B O 1
ATOM 7006 N N . ASN B 1 214 ? -19.562 -1.343 -16.188 1 98.38 214 ASN B N 1
ATOM 7007 C CA . ASN B 1 214 ? -20.281 -2.531 -15.742 1 98.38 214 ASN B CA 1
ATOM 7008 C C . ASN B 1 214 ? -21.219 -3.055 -16.812 1 98.38 214 ASN B C 1
ATOM 7010 O O . ASN B 1 214 ? -21.297 -4.262 -17.047 1 98.38 214 ASN B O 1
ATOM 7014 N N . VAL B 1 215 ? -21.906 -2.139 -17.531 1 97.81 215 VAL B N 1
ATOM 7015 C CA . VAL B 1 215 ? -22.844 -2.529 -18.578 1 97.81 215 VAL B CA 1
ATOM 7016 C C . VAL B 1 215 ? -22.078 -3.127 -19.766 1 97.81 215 VAL B C 1
ATOM 7018 O O . VAL B 1 215 ? -22.438 -4.195 -20.266 1 97.81 215 VAL B O 1
ATOM 7021 N N . ILE B 1 216 ? -21.016 -2.498 -20.141 1 97.81 216 ILE B N 1
ATOM 7022 C CA . ILE B 1 216 ? -20.234 -2.957 -21.281 1 97.81 216 ILE B CA 1
ATOM 7023 C C . ILE B 1 216 ? -19.641 -4.324 -20.984 1 97.81 216 ILE B C 1
ATOM 7025 O O . ILE B 1 216 ? -19.734 -5.254 -21.781 1 97.81 216 ILE B O 1
ATOM 7029 N N . LEU B 1 217 ? -19 -4.484 -19.797 1 97.75 217 LEU B N 1
ATOM 7030 C CA . LEU B 1 217 ? -18.344 -5.738 -19.453 1 97.75 217 LEU B CA 1
ATOM 7031 C C . LEU B 1 217 ? -19.359 -6.863 -19.297 1 97.75 217 LEU B C 1
ATOM 7033 O O . LEU B 1 217 ? -19.031 -8.039 -19.484 1 97.75 217 LEU B O 1
ATOM 7037 N N . CYS B 1 218 ? -20.609 -6.512 -18.953 1 96.19 218 CYS B N 1
ATOM 7038 C CA . CYS B 1 218 ? -21.656 -7.516 -18.812 1 96.19 218 CYS B CA 1
ATOM 7039 C C . CYS B 1 218 ? -22.141 -7.984 -20.188 1 96.19 218 CYS B C 1
ATOM 7041 O O . CYS B 1 218 ? -22.656 -9.094 -20.312 1 96.19 218 CYS B O 1
ATOM 7043 N N . ALA B 1 219 ? -21.875 -7.176 -21.281 1 95.19 219 ALA B N 1
ATOM 7044 C CA . ALA B 1 219 ? -22.516 -7.438 -22.578 1 95.19 219 ALA B CA 1
ATOM 7045 C C . ALA B 1 219 ? -21.484 -7.902 -23.609 1 95.19 219 ALA B C 1
ATOM 7047 O O . ALA B 1 219 ? -21.828 -8.609 -24.562 1 95.19 219 ALA B O 1
ATOM 7048 N N . VAL B 1 220 ? -20.25 -7.617 -23.422 1 95.44 220 VAL B N 1
ATOM 7049 C CA . VAL B 1 220 ? -19.281 -7.863 -24.484 1 95.44 220 VAL B CA 1
ATOM 7050 C C . VAL B 1 220 ? -18.594 -9.203 -24.25 1 95.44 220 VAL B C 1
ATOM 7052 O O . VAL B 1 220 ? -18.562 -9.711 -23.125 1 95.44 220 VAL B O 1
ATOM 7055 N N . GLY B 1 221 ? -18.078 -9.75 -25.359 1 95.38 221 GLY B N 1
ATOM 7056 C CA . GLY B 1 221 ? -17.203 -10.906 -25.297 1 95.38 221 GLY B CA 1
ATOM 7057 C C . GLY B 1 221 ? -17.953 -12.211 -25.078 1 95.38 221 GLY B C 1
ATOM 7058 O O . GLY B 1 221 ? -17.406 -13.164 -24.516 1 95.38 221 GLY B O 1
ATOM 7059 N N . ILE B 1 222 ? -19.281 -12.328 -25.375 1 96.06 222 ILE B N 1
ATOM 7060 C CA . ILE B 1 222 ? -20.047 -13.555 -25.234 1 96.06 222 ILE B CA 1
ATOM 7061 C C . ILE B 1 222 ? -19.953 -14.367 -26.531 1 96.06 222 ILE B C 1
ATOM 7063 O O . ILE B 1 222 ? -20.219 -13.852 -27.609 1 96.06 222 ILE B O 1
ATOM 7067 N N . GLU B 1 223 ? -19.438 -15.57 -26.344 1 94.62 223 GLU B N 1
ATOM 7068 C CA . GLU B 1 223 ? -19.297 -16.5 -27.453 1 94.62 223 GLU B CA 1
ATOM 7069 C C . GLU B 1 223 ? -20.188 -17.719 -27.281 1 94.62 223 GLU B C 1
ATOM 7071 O O . GLU B 1 223 ? -20.469 -18.141 -26.156 1 94.62 223 GLU B O 1
ATOM 7076 N N . THR B 1 224 ? -20.688 -18.219 -28.422 1 94.75 224 THR B N 1
ATOM 7077 C CA . THR B 1 224 ? -21.5 -19.438 -28.406 1 94.75 224 THR B CA 1
ATOM 7078 C C . THR B 1 224 ? -20.781 -20.578 -29.141 1 94.75 224 THR B C 1
ATOM 7080 O O . THR B 1 224 ? -19.984 -20.328 -30.047 1 94.75 224 THR B O 1
ATOM 7083 N N . ALA B 1 225 ? -21.016 -21.734 -28.672 1 93.81 225 ALA B N 1
ATOM 7084 C CA . ALA B 1 225 ? -20.438 -22.922 -29.297 1 93.81 225 ALA B CA 1
ATOM 7085 C C . ALA B 1 225 ? -21.172 -23.266 -30.594 1 93.81 225 ALA B C 1
ATOM 7087 O O . ALA B 1 225 ? -20.641 -23.984 -31.438 1 93.81 225 ALA B O 1
ATOM 7088 N N . ASN B 1 226 ? -22.266 -22.625 -30.953 1 89.44 226 ASN B N 1
ATOM 7089 C CA . ASN B 1 226 ? -23.047 -22.891 -32.156 1 89.44 226 ASN B CA 1
ATOM 7090 C C . ASN B 1 226 ? -23.062 -24.375 -32.5 1 89.44 226 ASN B C 1
ATOM 7092 O O . ASN B 1 226 ? -22.516 -24.781 -33.531 1 89.44 226 ASN B O 1
ATOM 7096 N N . THR B 1 227 ? -23.672 -25.156 -31.812 1 86.19 227 THR B N 1
ATOM 7097 C CA . THR B 1 227 ? -24.453 -26.156 -31.094 1 86.19 227 THR B CA 1
ATOM 7098 C C . THR B 1 227 ? -23.688 -26.641 -29.859 1 86.19 227 THR B C 1
ATOM 7100 O O . THR B 1 227 ? -22.484 -26.938 -29.953 1 86.19 227 THR B O 1
ATOM 7103 N N . SER B 1 228 ? -24.312 -26.484 -28.797 1 91.44 228 SER B N 1
ATOM 7104 C CA . SER B 1 228 ? -23.766 -26.938 -27.516 1 91.44 228 SER B CA 1
ATOM 7105 C C . SER B 1 228 ? -24.516 -28.156 -27 1 91.44 228 SER B C 1
ATOM 7107 O O . SER B 1 228 ? -25.703 -28.328 -27.281 1 91.44 228 SER B O 1
ATOM 7109 N N . LEU B 1 229 ? -23.766 -28.953 -26.359 1 92.06 229 LEU B N 1
ATOM 7110 C CA . LEU B 1 229 ? -24.391 -30.141 -25.797 1 92.06 229 LEU B CA 1
ATOM 7111 C C . LEU B 1 229 ? -25.062 -29.828 -24.469 1 92.06 229 LEU B C 1
ATOM 7113 O O . LEU B 1 229 ? -25.922 -30.594 -24 1 92.06 229 LEU B O 1
ATOM 7117 N N . TRP B 1 230 ? -24.781 -28.766 -23.953 1 91.56 230 TRP B N 1
ATOM 7118 C CA . TRP B 1 230 ? -25.25 -28.469 -22.609 1 91.56 230 TRP B CA 1
ATOM 7119 C C . TRP B 1 230 ? -26.516 -27.625 -22.656 1 91.56 230 TRP B C 1
ATOM 7121 O O . TRP B 1 230 ? -27.312 -27.625 -21.703 1 91.56 230 TRP B O 1
ATOM 7131 N N . TYR B 1 231 ? -26.672 -27.031 -23.812 1 92.19 231 TYR B N 1
ATOM 7132 C CA . TYR B 1 231 ? -27.812 -26.109 -23.875 1 92.19 231 TYR B CA 1
ATOM 7133 C C . TYR B 1 231 ? -28.703 -26.438 -25.062 1 92.19 231 TYR B C 1
ATOM 7135 O O . TYR B 1 231 ? -28.219 -26.844 -26.125 1 92.19 231 TYR B O 1
ATOM 7143 N N . THR B 1 232 ? -29.922 -26.156 -24.969 1 90.12 232 THR B N 1
ATOM 7144 C CA . THR B 1 232 ? -30.922 -26.531 -25.969 1 90.12 232 THR B CA 1
ATOM 7145 C C . THR B 1 232 ? -30.891 -25.562 -27.156 1 90.12 232 THR B C 1
ATOM 7147 O O . THR B 1 232 ? -31.297 -25.922 -28.266 1 90.12 232 THR B O 1
ATOM 7150 N N . SER B 1 233 ? -30.484 -24.312 -26.844 1 93 233 SER B N 1
ATOM 7151 C CA . SER B 1 233 ? -30.438 -23.297 -27.906 1 93 233 SER B CA 1
ATOM 7152 C C . SER B 1 233 ? -29.312 -22.297 -27.656 1 93 233 SER B C 1
ATOM 7154 O O . SER B 1 233 ? -28.75 -22.234 -26.562 1 93 233 SER B O 1
ATOM 7156 N N . ASN B 1 234 ? -28.984 -21.672 -28.797 1 94.12 234 ASN B N 1
ATOM 7157 C CA . ASN B 1 234 ? -27.984 -20.609 -28.688 1 94.12 234 ASN B CA 1
ATOM 7158 C C . ASN B 1 234 ? -28.438 -19.516 -27.719 1 94.12 234 ASN B C 1
ATOM 7160 O O . ASN B 1 234 ? -27.641 -18.969 -26.969 1 94.12 234 ASN B O 1
ATOM 7164 N N . HIS B 1 235 ? -29.703 -19.281 -27.781 1 94 235 HIS B N 1
ATOM 7165 C CA . HIS B 1 235 ? -30.25 -18.266 -26.891 1 94 235 HIS B CA 1
ATOM 7166 C C . HIS B 1 235 ? -30.094 -18.656 -25.438 1 94 235 HIS B C 1
ATOM 7168 O O . HIS B 1 235 ? -29.672 -17.844 -24.609 1 94 235 HIS B O 1
ATOM 7174 N N . ARG B 1 236 ? -30.359 -19.891 -25.156 1 94.31 236 ARG B N 1
ATOM 7175 C CA . ARG B 1 236 ? -30.219 -20.406 -23.797 1 94.31 236 ARG B CA 1
ATOM 7176 C C . ARG B 1 236 ? -28.766 -20.344 -23.344 1 94.31 236 ARG B C 1
ATOM 7178 O O . ARG B 1 236 ? -28.5 -20 -22.188 1 94.31 236 ARG B O 1
ATOM 7185 N N . GLU B 1 237 ? -27.891 -20.625 -24.188 1 95.44 237 GLU B N 1
ATOM 7186 C CA . GLU B 1 237 ? -26.469 -20.562 -23.891 1 95.44 237 GLU B CA 1
ATOM 7187 C C . GLU B 1 237 ? -26.031 -19.141 -23.562 1 95.44 237 GLU B C 1
ATOM 7189 O O . GLU B 1 237 ? -25.375 -18.891 -22.547 1 95.44 237 GLU B O 1
ATOM 7194 N N . ILE B 1 238 ? -26.453 -18.25 -24.391 1 95.69 238 ILE B N 1
ATOM 7195 C CA . ILE B 1 238 ? -26.062 -16.844 -24.234 1 95.69 238 ILE B CA 1
ATOM 7196 C C . ILE B 1 238 ? -26.625 -16.297 -22.922 1 95.69 238 ILE B C 1
ATOM 7198 O O . ILE B 1 238 ? -25.891 -15.656 -22.156 1 95.69 238 ILE B O 1
ATOM 7202 N N . VAL B 1 239 ? -27.875 -16.594 -22.672 1 95.88 239 VAL B N 1
ATOM 7203 C CA . VAL B 1 239 ? -28.516 -16.047 -21.484 1 95.88 239 VAL B CA 1
ATOM 7204 C C . VAL B 1 239 ? -27.844 -16.625 -20.234 1 95.88 239 VAL B C 1
ATOM 7206 O O . VAL B 1 239 ? -27.719 -15.93 -19.219 1 95.88 239 VAL B O 1
ATOM 7209 N N . THR B 1 240 ? -27.406 -17.859 -20.266 1 96.25 240 THR B N 1
ATOM 7210 C CA . THR B 1 240 ? -26.719 -18.469 -19.141 1 96.25 240 THR B CA 1
ATOM 7211 C C . THR B 1 240 ? -25.375 -17.781 -18.891 1 96.25 240 THR B C 1
ATOM 7213 O O . THR B 1 240 ? -25.047 -17.469 -17.734 1 96.25 240 THR B O 1
ATOM 7216 N N . TYR B 1 241 ? -24.672 -17.484 -19.938 1 97.06 241 TYR B N 1
ATOM 7217 C CA . TYR B 1 241 ? -23.375 -16.812 -19.781 1 97.06 241 TYR B CA 1
ATOM 7218 C C . TYR B 1 241 ? -23.547 -15.391 -19.297 1 97.06 241 TYR B C 1
ATOM 7220 O O . TYR B 1 241 ? -22.734 -14.891 -18.516 1 97.06 241 TYR B O 1
ATOM 7228 N N . VAL B 1 242 ? -24.562 -14.766 -19.75 1 97.25 242 VAL B N 1
ATOM 7229 C CA . VAL B 1 242 ? -24.859 -13.414 -19.281 1 97.25 242 VAL B CA 1
ATOM 7230 C C . VAL B 1 242 ? -25.156 -13.445 -17.781 1 97.25 242 VAL B C 1
ATOM 7232 O O . VAL B 1 242 ? -24.703 -12.578 -17.031 1 97.25 242 VAL B O 1
ATOM 7235 N N . SER B 1 243 ? -25.891 -14.469 -17.391 1 97.75 243 SER B N 1
ATOM 7236 C CA . SER B 1 243 ? -26.219 -14.625 -15.969 1 97.75 243 SER B CA 1
ATOM 7237 C C . SER B 1 243 ? -24.969 -14.859 -15.141 1 97.75 243 SER B C 1
ATOM 7239 O O . SER B 1 243 ? -24.766 -14.219 -14.102 1 97.75 243 SER B O 1
ATOM 7241 N N . ASN B 1 244 ? -24.109 -15.711 -15.609 1 97.25 244 ASN B N 1
ATOM 7242 C CA . ASN B 1 244 ? -22.859 -15.977 -14.906 1 97.25 244 ASN B CA 1
ATOM 7243 C C . ASN B 1 244 ? -21.969 -14.734 -14.828 1 97.25 244 ASN B C 1
ATOM 7245 O O . ASN B 1 244 ? -21.375 -14.453 -13.789 1 97.25 244 ASN B O 1
ATOM 7249 N N . ARG B 1 245 ? -21.953 -14.023 -15.938 1 97.75 245 ARG B N 1
ATOM 7250 C CA . ARG B 1 245 ? -21.188 -12.781 -16 1 97.75 245 ARG B CA 1
ATOM 7251 C C . ARG B 1 245 ? -21.688 -11.781 -14.969 1 97.75 245 ARG B C 1
ATOM 7253 O O . ARG B 1 245 ? -20.906 -11.172 -14.25 1 97.75 245 ARG B O 1
ATOM 7260 N N . ALA B 1 246 ? -22.922 -11.641 -14.93 1 98.25 246 ALA B N 1
ATOM 7261 C CA . ALA B 1 246 ? -23.531 -10.703 -13.977 1 98.25 246 ALA B CA 1
ATOM 7262 C C . ALA B 1 246 ? -23.188 -11.086 -12.539 1 98.25 246 ALA B C 1
ATOM 7264 O O . ALA B 1 246 ? -22.891 -10.227 -11.719 1 98.25 246 ALA B O 1
ATOM 7265 N N . GLY B 1 247 ? -23.203 -12.375 -12.289 1 98.06 247 GLY B N 1
ATOM 7266 C CA . GLY B 1 247 ? -22.859 -12.844 -10.953 1 98.06 247 GLY B CA 1
ATOM 7267 C C . GLY B 1 247 ? -21.406 -12.555 -10.578 1 98.06 247 GLY B C 1
ATOM 7268 O O . GLY B 1 247 ? -21.141 -12.07 -9.477 1 98.06 247 GLY B O 1
ATOM 7269 N N . VAL B 1 248 ? -20.547 -12.805 -11.453 1 97.75 248 VAL B N 1
ATOM 7270 C CA . VAL B 1 248 ? -19.125 -12.609 -11.203 1 97.75 248 VAL B CA 1
ATOM 7271 C C . VAL B 1 248 ? -18.828 -11.125 -11.047 1 97.75 248 VAL B C 1
ATOM 7273 O O . VAL B 1 248 ? -18.031 -10.727 -10.188 1 97.75 248 VAL B O 1
ATOM 7276 N N . LEU B 1 249 ? -19.422 -10.312 -11.875 1 98.38 249 LEU B N 1
ATOM 7277 C CA . LEU B 1 249 ? -19.188 -8.875 -11.773 1 98.38 249 LEU B CA 1
ATOM 7278 C C . LEU B 1 249 ? -19.766 -8.328 -10.477 1 98.38 249 LEU B C 1
ATOM 7280 O O . LEU B 1 249 ? -19.203 -7.414 -9.875 1 98.38 249 LEU B O 1
ATOM 7284 N N . SER B 1 250 ? -20.875 -8.867 -10.062 1 98.56 250 SER B N 1
ATOM 7285 C CA . SER B 1 250 ? -21.422 -8.492 -8.758 1 98.56 250 SER B CA 1
ATOM 7286 C C . SER B 1 250 ? -20.438 -8.812 -7.641 1 98.56 250 SER B C 1
ATOM 7288 O O . SER B 1 250 ? -20.234 -8 -6.73 1 98.56 250 SER B O 1
ATOM 7290 N N . PHE B 1 251 ? -19.797 -9.969 -7.723 1 98.06 251 PHE B N 1
ATOM 7291 C CA . PHE B 1 251 ? -18.766 -10.359 -6.762 1 98.06 251 PHE B CA 1
ATOM 7292 C C . PHE B 1 251 ? -17.609 -9.375 -6.789 1 98.06 251 PHE B C 1
ATOM 7294 O O . PHE B 1 251 ? -17.094 -8.984 -5.738 1 98.06 251 PHE B O 1
ATOM 7301 N N . ALA B 1 252 ? -17.25 -9 -7.988 1 97.81 252 ALA B N 1
ATOM 7302 C CA . ALA B 1 252 ? -16.109 -8.109 -8.148 1 97.81 252 ALA B CA 1
ATOM 7303 C C . ALA B 1 252 ? -16.391 -6.738 -7.539 1 97.81 252 ALA B C 1
ATOM 7305 O O . ALA B 1 252 ? -15.477 -6.039 -7.105 1 97.81 252 ALA B O 1
ATOM 7306 N N . ASN B 1 253 ? -17.594 -6.348 -7.477 1 98.44 253 ASN B N 1
ATOM 7307 C CA . ASN B 1 253 ? -17.984 -5.047 -6.934 1 98.44 253 ASN B CA 1
ATOM 7308 C C . ASN B 1 253 ? -17.984 -5.059 -5.41 1 98.44 253 ASN B C 1
ATOM 7310 O O . ASN B 1 253 ? -17.969 -3.998 -4.777 1 98.44 253 ASN B O 1
ATOM 7314 N N . ILE B 1 254 ? -18.031 -6.207 -4.801 1 97.69 254 ILE B N 1
ATOM 7315 C CA . ILE B 1 254 ? -18.156 -6.305 -3.352 1 97.69 254 ILE B CA 1
ATOM 7316 C C . ILE B 1 254 ? -16.922 -5.691 -2.684 1 97.69 254 ILE B C 1
ATOM 7318 O O . ILE B 1 254 ? -17.047 -4.816 -1.825 1 97.69 254 ILE B O 1
ATOM 7322 N N . PRO B 1 255 ? -15.719 -6.07 -3.07 1 97.62 255 PRO B N 1
ATOM 7323 C CA . PRO B 1 255 ? -14.555 -5.434 -2.451 1 97.62 255 PRO B CA 1
ATOM 7324 C C . PRO B 1 255 ? -14.539 -3.918 -2.65 1 97.62 255 PRO B C 1
ATOM 7326 O O . PRO B 1 255 ? -14.148 -3.178 -1.744 1 97.62 255 PRO B O 1
ATOM 7329 N N . LEU B 1 256 ? -14.969 -3.432 -3.781 1 97.75 256 LEU B N 1
ATOM 7330 C CA . LEU B 1 256 ? -15.008 -2 -4.062 1 97.75 256 LEU B CA 1
ATOM 7331 C C . LEU B 1 256 ? -16.016 -1.296 -3.164 1 97.75 256 LEU B C 1
ATOM 7333 O O . LEU B 1 256 ? -15.758 -0.192 -2.68 1 97.75 256 LEU B O 1
ATOM 7337 N N . LEU B 1 257 ? -17.094 -2.008 -2.99 1 97.81 257 LEU B N 1
ATOM 7338 C CA . LEU B 1 257 ? -18.141 -1.462 -2.135 1 97.81 257 LEU B CA 1
ATOM 7339 C C . LEU B 1 257 ? -17.625 -1.248 -0.715 1 97.81 257 LEU B C 1
ATOM 7341 O O . LEU B 1 257 ? -17.844 -0.185 -0.128 1 97.81 257 LEU B O 1
ATOM 7345 N N . VAL B 1 258 ? -16.969 -2.219 -0.266 1 97.38 258 VAL B N 1
ATOM 7346 C CA . VAL B 1 258 ? -16.438 -2.125 1.094 1 97.38 258 VAL B CA 1
ATOM 7347 C C . VAL B 1 258 ? -15.328 -1.082 1.148 1 97.38 258 VAL B C 1
ATOM 7349 O O . VAL B 1 258 ? -15.258 -0.289 2.09 1 97.38 258 VAL B O 1
ATOM 7352 N N . LEU B 1 259 ? -14.57 -0.998 0.17 1 97 259 LEU B N 1
ATOM 7353 C CA . LEU B 1 259 ? -13.469 -0.044 0.101 1 97 259 LEU B CA 1
ATOM 7354 C C . LEU B 1 259 ? -13.984 1.39 0.108 1 97 259 LEU B C 1
ATOM 7356 O O . LEU B 1 259 ? -13.5 2.227 0.873 1 97 259 LEU B O 1
ATOM 7360 N N . TYR B 1 260 ? -14.977 1.677 -0.657 1 96.94 260 TYR B N 1
ATOM 7361 C CA . TYR B 1 260 ? -15.508 3.029 -0.799 1 96.94 260 TYR B CA 1
ATOM 7362 C C . TYR B 1 260 ? -16.188 3.486 0.484 1 96.94 260 TYR B C 1
ATOM 7364 O O . TYR B 1 260 ? -16.203 4.68 0.799 1 96.94 260 TYR B O 1
ATOM 7372 N N . SER B 1 261 ? -16.734 2.584 1.2 1 94.81 261 SER B N 1
ATOM 7373 C CA . SER B 1 261 ? -17.516 2.959 2.365 1 94.81 261 SER B CA 1
ATOM 7374 C C . SER B 1 261 ? -16.656 3.031 3.621 1 94.81 261 SER B C 1
ATOM 7376 O O . SER B 1 261 ? -17.109 3.518 4.66 1 94.81 261 SER B O 1
ATOM 7378 N N . SER B 1 262 ? -15.398 2.607 3.588 1 92.94 262 SER B N 1
ATOM 7379 C CA . SER B 1 262 ? -14.539 2.523 4.762 1 92.94 262 SER B CA 1
ATOM 7380 C C . SER B 1 262 ? -14.07 3.906 5.199 1 92.94 262 SER B C 1
ATOM 7382 O O . SER B 1 262 ? -13.781 4.766 4.363 1 92.94 262 SER B O 1
ATOM 7384 N N . ARG B 1 263 ? -14.055 4.141 6.574 1 89.62 263 ARG B N 1
ATOM 7385 C CA . ARG B 1 263 ? -13.5 5.375 7.129 1 89.62 263 ARG B CA 1
ATOM 7386 C C . ARG B 1 263 ? -11.992 5.426 6.953 1 89.62 263 ARG B C 1
ATOM 7388 O O . ARG B 1 263 ? -11.43 6.473 6.617 1 89.62 263 ARG B O 1
ATOM 7395 N N . ASN B 1 264 ? -11.445 4.266 7.332 1 88.44 264 ASN B N 1
ATOM 7396 C CA . ASN B 1 264 ? -10.016 4.086 7.105 1 88.44 264 ASN B CA 1
ATOM 7397 C C . ASN B 1 264 ? -9.734 3.439 5.75 1 88.44 264 ASN B C 1
ATOM 7399 O O . ASN B 1 264 ? -9.547 2.225 5.668 1 88.44 264 ASN B O 1
ATOM 7403 N N . ASN B 1 265 ? -9.789 4.277 4.77 1 86.62 265 ASN B N 1
ATOM 7404 C CA . ASN B 1 265 ? -9.719 3.887 3.365 1 86.62 265 ASN B CA 1
ATOM 7405 C C . ASN B 1 265 ? -8.391 4.273 2.738 1 86.62 265 ASN B C 1
ATOM 7407 O O . ASN B 1 265 ? -7.984 5.438 2.793 1 86.62 265 ASN B O 1
ATOM 7411 N N . VAL B 1 266 ? -7.719 3.369 2.146 1 85.12 266 VAL B N 1
ATOM 7412 C CA . VAL B 1 266 ? -6.438 3.625 1.492 1 85.12 266 VAL B CA 1
ATOM 7413 C C . VAL B 1 266 ? -6.621 4.66 0.383 1 85.12 266 VAL B C 1
ATOM 7415 O O . VAL B 1 266 ? -5.727 5.465 0.12 1 85.12 266 VAL B O 1
ATOM 7418 N N . LEU B 1 267 ? -7.777 4.703 -0.203 1 90.12 267 LEU B N 1
ATOM 7419 C CA . LEU B 1 267 ? -8.023 5.652 -1.28 1 90.12 267 LEU B CA 1
ATOM 7420 C C . LEU B 1 267 ? -8.07 7.082 -0.746 1 90.12 267 LEU B C 1
ATOM 7422 O O . LEU B 1 267 ? -7.719 8.023 -1.456 1 90.12 267 LEU B O 1
ATOM 7426 N N . LEU B 1 268 ? -8.484 7.234 0.469 1 88.06 268 LEU B N 1
ATOM 7427 C CA . LEU B 1 268 ? -8.5 8.562 1.068 1 88.06 268 LEU B CA 1
ATOM 7428 C C . LEU B 1 268 ? -7.082 9.086 1.279 1 88.06 268 LEU B C 1
ATOM 7430 O O . LEU B 1 268 ? -6.844 10.289 1.214 1 88.06 268 LEU B O 1
ATOM 7434 N N . TRP B 1 269 ? -6.23 8.164 1.443 1 82 269 TRP B N 1
ATOM 7435 C CA . TRP B 1 269 ? -4.836 8.531 1.66 1 82 269 TRP B CA 1
ATOM 7436 C C . TRP B 1 269 ? -4.133 8.812 0.335 1 82 269 TRP B C 1
ATOM 7438 O O . TRP B 1 269 ? -3.217 9.641 0.273 1 82 269 TRP B O 1
ATOM 7448 N N . LEU B 1 270 ? -4.672 8.242 -0.681 1 84.19 270 LEU B N 1
ATOM 7449 C CA . LEU B 1 270 ? -3.953 8.312 -1.948 1 84.19 270 LEU B CA 1
ATOM 7450 C C . LEU B 1 270 ? -4.602 9.328 -2.885 1 84.19 270 LEU B C 1
ATOM 7452 O O . LEU B 1 270 ? -3.998 9.727 -3.883 1 84.19 270 LEU B O 1
ATOM 7456 N N . THR B 1 271 ? -5.812 9.711 -2.564 1 87.56 271 THR B N 1
ATOM 7457 C CA . THR B 1 271 ? -6.527 10.641 -3.438 1 87.56 271 THR B CA 1
ATOM 7458 C C . THR B 1 271 ? -6.832 11.945 -2.709 1 87.56 271 THR B C 1
ATOM 7460 O O . THR B 1 271 ? -6.629 12.047 -1.497 1 87.56 271 THR B O 1
ATOM 7463 N N . ASN B 1 272 ? -7.25 12.898 -3.484 1 84.12 272 ASN B N 1
ATOM 7464 C CA . ASN B 1 272 ? -7.719 14.156 -2.91 1 84.12 272 ASN B CA 1
ATOM 7465 C C . ASN B 1 272 ? -9.242 14.227 -2.887 1 84.12 272 ASN B C 1
ATOM 7467 O O . ASN B 1 272 ? -9.82 15.312 -2.904 1 84.12 272 ASN B O 1
ATOM 7471 N N . TRP B 1 273 ? -9.883 13.07 -2.957 1 87.5 273 TRP B N 1
ATOM 7472 C CA . TRP B 1 273 ? -11.336 13.008 -2.889 1 87.5 273 TRP B CA 1
ATOM 7473 C C . TRP B 1 273 ? -11.812 12.914 -1.442 1 87.5 273 TRP B C 1
ATOM 7475 O O . TRP B 1 273 ? -11.125 12.336 -0.594 1 87.5 273 TRP B O 1
ATOM 7485 N N . SER B 1 274 ? -12.891 13.477 -1.195 1 86.31 274 SER B N 1
ATOM 7486 C CA . SER B 1 274 ? -13.445 13.469 0.154 1 86.31 274 SER B CA 1
ATOM 7487 C C . SER B 1 274 ? -14.117 12.141 0.471 1 86.31 274 SER B C 1
ATOM 7489 O O . SER B 1 274 ? -14.453 11.375 -0.437 1 86.31 274 SER B O 1
ATOM 7491 N N . HIS B 1 275 ? -14.289 11.805 1.729 1 88.25 275 HIS B N 1
ATOM 7492 C CA . HIS B 1 275 ? -15.008 10.609 2.156 1 88.25 275 HIS B CA 1
ATOM 7493 C C . HIS B 1 275 ? -16.453 10.633 1.668 1 88.25 275 HIS B C 1
ATOM 7495 O O . HIS B 1 275 ? -17 9.586 1.313 1 88.25 275 HIS B O 1
ATOM 7501 N N . SER B 1 276 ? -17.062 11.812 1.628 1 88.06 276 SER B N 1
ATOM 7502 C CA . SER B 1 276 ? -18.438 11.953 1.155 1 88.06 276 SER B CA 1
ATOM 7503 C C . SER B 1 276 ? -18.562 11.531 -0.305 1 88.06 276 SER B C 1
ATOM 7505 O O . SER B 1 276 ? -19.562 10.945 -0.705 1 88.06 276 SER B O 1
ATOM 7507 N N . THR B 1 277 ? -17.547 11.883 -1.058 1 90.69 277 THR B N 1
ATOM 7508 C CA . THR B 1 277 ? -17.562 11.469 -2.457 1 90.69 277 THR B CA 1
ATOM 7509 C C . THR B 1 277 ? -17.516 9.945 -2.57 1 90.69 277 THR B C 1
ATOM 7511 O O . THR B 1 277 ? -18.266 9.359 -3.348 1 90.69 277 THR B O 1
ATOM 7514 N N . PHE B 1 278 ? -16.703 9.328 -1.825 1 93.69 278 PHE B N 1
ATOM 7515 C CA . PHE B 1 278 ? -16.609 7.871 -1.887 1 93.69 278 PHE B CA 1
ATOM 7516 C C . PHE B 1 278 ? -17.891 7.227 -1.379 1 93.69 278 PHE B C 1
ATOM 7518 O O . PHE B 1 278 ? -18.281 6.164 -1.865 1 93.69 278 PHE B O 1
ATOM 7525 N N . LEU B 1 279 ? -18.562 7.852 -0.45 1 93 279 LEU B N 1
ATOM 7526 C CA . LEU B 1 279 ? -19.844 7.332 0.009 1 93 279 LEU B CA 1
ATOM 7527 C C . LEU B 1 279 ? -20.891 7.43 -1.093 1 93 279 LEU B C 1
ATOM 7529 O O . LEU B 1 279 ? -21.734 6.547 -1.224 1 93 279 LEU B O 1
ATOM 7533 N N . LEU B 1 280 ? -20.797 8.523 -1.771 1 93.31 280 LEU B N 1
ATOM 7534 C CA . LEU B 1 280 ? -21.688 8.664 -2.92 1 93.31 280 LEU B CA 1
ATOM 7535 C C . LEU B 1 280 ? -21.438 7.547 -3.934 1 93.31 280 LEU B C 1
ATOM 7537 O O . LEU B 1 280 ? -22.375 6.918 -4.414 1 93.31 280 LEU B O 1
ATOM 7541 N N . LEU B 1 281 ? -20.188 7.348 -4.23 1 96.56 281 LEU B N 1
ATOM 7542 C CA . LEU B 1 281 ? -19.828 6.293 -5.168 1 96.56 281 LEU B CA 1
ATOM 7543 C C . LEU B 1 281 ? -20.266 4.926 -4.641 1 96.56 281 LEU B C 1
ATOM 7545 O O . LEU B 1 281 ? -20.703 4.074 -5.41 1 96.56 281 LEU B O 1
ATOM 7549 N N . HIS B 1 282 ? -20.094 4.711 -3.348 1 96.88 282 HIS B N 1
ATOM 7550 C CA . HIS B 1 282 ? -20.531 3.48 -2.701 1 96.88 282 HIS B CA 1
ATOM 7551 C C . HIS B 1 282 ? -22.016 3.219 -2.959 1 96.88 282 HIS B C 1
ATOM 7553 O O . HIS B 1 282 ? -22.406 2.104 -3.318 1 96.88 282 HIS B O 1
ATOM 7559 N N . ARG B 1 283 ? -22.828 4.176 -2.896 1 95.38 283 ARG B N 1
ATOM 7560 C CA . ARG B 1 283 ? -24.266 4.016 -3.066 1 95.38 283 ARG B CA 1
ATOM 7561 C C . ARG B 1 283 ? -24.609 3.635 -4.504 1 95.38 283 ARG B C 1
ATOM 7563 O O . ARG B 1 283 ? -25.438 2.746 -4.734 1 95.38 283 ARG B O 1
ATOM 7570 N N . TRP B 1 284 ? -24 4.285 -5.387 1 96.69 284 TRP B N 1
ATOM 7571 C CA . TRP B 1 284 ? -24.281 3.984 -6.789 1 96.69 284 TRP B CA 1
ATOM 7572 C C . TRP B 1 284 ? -23.75 2.605 -7.164 1 96.69 284 TRP B C 1
ATOM 7574 O O . TRP B 1 284 ? -24.406 1.857 -7.891 1 96.69 284 TRP B O 1
ATOM 7584 N N . LEU B 1 285 ? -22.594 2.336 -6.668 1 98 285 LEU B N 1
ATOM 7585 C CA . LEU B 1 285 ? -22.031 1.021 -6.953 1 98 285 LEU B CA 1
ATOM 7586 C C . LEU B 1 285 ? -22.859 -0.082 -6.312 1 98 285 LEU B C 1
ATOM 7588 O O . LEU B 1 285 ? -22.984 -1.173 -6.875 1 98 285 LEU B O 1
ATOM 7592 N N . ALA B 1 286 ? -23.391 0.223 -5.172 1 98 286 ALA B N 1
ATOM 7593 C CA . ALA B 1 286 ? -24.266 -0.744 -4.504 1 98 286 ALA B CA 1
ATOM 7594 C C . ALA B 1 286 ? -25.484 -1.068 -5.363 1 98 286 ALA B C 1
ATOM 7596 O O . ALA B 1 286 ? -25.875 -2.234 -5.496 1 98 286 ALA B O 1
ATOM 7597 N N . ALA B 1 287 ? -26.047 -0.05 -5.922 1 97.38 287 ALA B N 1
ATOM 7598 C CA . ALA B 1 287 ? -27.188 -0.271 -6.809 1 97.38 287 ALA B CA 1
ATOM 7599 C C . ALA B 1 287 ? -26.797 -1.154 -7.992 1 97.38 287 ALA B C 1
ATOM 7601 O O . ALA B 1 287 ? -27.531 -2.08 -8.352 1 97.38 287 ALA B O 1
ATOM 7602 N N . ILE B 1 288 ? -25.656 -0.879 -8.523 1 98.31 288 ILE B N 1
ATOM 7603 C CA . ILE B 1 288 ? -25.188 -1.658 -9.656 1 98.31 288 ILE B CA 1
ATOM 7604 C C . ILE B 1 288 ? -24.969 -3.109 -9.234 1 98.31 288 ILE B C 1
ATOM 7606 O O . ILE B 1 288 ? -25.406 -4.035 -9.922 1 98.31 288 ILE B O 1
ATOM 7610 N N . CYS B 1 289 ? -24.281 -3.309 -8.109 1 98.44 289 CYS B N 1
ATOM 7611 C CA . CYS B 1 289 ? -24 -4.637 -7.578 1 98.44 289 CYS B CA 1
ATOM 7612 C C . CYS B 1 289 ? -25.281 -5.43 -7.363 1 98.44 289 CYS B C 1
ATOM 7614 O O . CYS B 1 289 ? -25.375 -6.594 -7.754 1 98.44 289 CYS B O 1
ATOM 7616 N N . VAL B 1 290 ? -26.328 -4.793 -6.801 1 98.44 290 VAL B N 1
ATOM 7617 C CA . VAL B 1 290 ? -27.594 -5.449 -6.5 1 98.44 290 VAL B CA 1
ATOM 7618 C C . VAL B 1 290 ? -28.344 -5.766 -7.797 1 98.44 290 VAL B C 1
ATOM 7620 O O . VAL B 1 290 ? -28.922 -6.848 -7.941 1 98.44 290 VAL B O 1
ATOM 7623 N N . ILE B 1 291 ? -28.328 -4.84 -8.758 1 98.38 291 ILE B N 1
ATOM 7624 C CA . ILE B 1 291 ? -28.984 -5.066 -10.039 1 98.38 291 ILE B CA 1
ATOM 7625 C C . ILE B 1 291 ? -28.359 -6.281 -10.727 1 98.38 291 ILE B C 1
ATOM 7627 O O . ILE B 1 291 ? -29.078 -7.125 -11.281 1 98.38 291 ILE B O 1
ATOM 7631 N N . GLU B 1 292 ? -27.078 -6.352 -10.656 1 98.69 292 GLU B N 1
ATOM 7632 C CA . GLU B 1 292 ? -26.375 -7.48 -11.266 1 98.69 292 GLU B CA 1
ATOM 7633 C C . GLU B 1 292 ? -26.719 -8.789 -10.555 1 98.69 292 GLU B C 1
ATOM 7635 O O . GLU B 1 292 ? -26.938 -9.812 -11.203 1 98.69 292 GLU B O 1
ATOM 7640 N N . ALA B 1 293 ? -26.734 -8.766 -9.25 1 98.56 293 ALA B N 1
ATOM 7641 C CA . ALA B 1 293 ? -27.125 -9.953 -8.492 1 98.56 293 ALA B CA 1
ATOM 7642 C C . ALA B 1 293 ? -28.562 -10.367 -8.805 1 98.56 293 ALA B C 1
ATOM 7644 O O . ALA B 1 293 ? -28.844 -11.555 -8.984 1 98.56 293 ALA B O 1
ATOM 7645 N N . CYS B 1 294 ? -29.438 -9.398 -8.891 1 98.5 294 CYS B N 1
ATOM 7646 C CA . CYS B 1 294 ? -30.828 -9.672 -9.219 1 98.5 294 CYS B CA 1
ATOM 7647 C C . CYS B 1 294 ? -30.969 -10.219 -10.633 1 98.5 294 CYS B C 1
ATOM 7649 O O . CYS B 1 294 ? -31.75 -11.133 -10.875 1 98.5 294 CYS B O 1
ATOM 7651 N N . LEU B 1 295 ? -30.219 -9.609 -11.547 1 98.19 295 LEU B N 1
ATOM 7652 C CA . LEU B 1 295 ? -30.234 -10.102 -12.922 1 98.19 295 LEU B CA 1
ATOM 7653 C C . LEU B 1 295 ? -29.766 -11.555 -12.984 1 98.19 295 LEU B C 1
ATOM 7655 O O . LEU B 1 295 ? -30.406 -12.383 -13.633 1 98.19 295 LEU B O 1
ATOM 7659 N N . HIS B 1 296 ? -28.703 -11.898 -12.297 1 98.38 296 HIS B N 1
ATOM 7660 C CA . HIS B 1 296 ? -28.172 -13.258 -12.195 1 98.38 296 HIS B CA 1
ATOM 7661 C C . HIS B 1 296 ? -29.234 -14.211 -11.656 1 98.38 296 HIS B C 1
ATOM 7663 O O . HIS B 1 296 ? -29.5 -15.258 -12.258 1 98.38 296 HIS B O 1
ATOM 7669 N N . SER B 1 297 ? -29.891 -13.812 -10.648 1 97.88 297 SER B N 1
ATOM 7670 C CA . SER B 1 297 ? -30.906 -14.641 -10 1 97.88 297 SER B CA 1
ATOM 7671 C C . SER B 1 297 ? -32.156 -14.773 -10.859 1 97.88 297 SER B C 1
ATOM 7673 O O . SER B 1 297 ? -32.688 -15.867 -11 1 97.88 297 SER B O 1
ATOM 7675 N N . ALA B 1 298 ? -32.594 -13.656 -11.445 1 97.81 298 ALA B N 1
ATOM 7676 C CA . ALA B 1 298 ? -33.812 -13.656 -12.25 1 97.81 298 ALA B CA 1
ATOM 7677 C C . ALA B 1 298 ? -33.656 -14.523 -13.492 1 97.81 298 ALA B C 1
ATOM 7679 O O . ALA B 1 298 ? -34.562 -15.266 -13.859 1 97.81 298 ALA B O 1
ATOM 7680 N N . ILE B 1 299 ? -32.531 -14.438 -14.102 1 97.69 299 ILE B N 1
ATOM 7681 C CA . ILE B 1 299 ? -32.281 -15.219 -15.312 1 97.69 299 ILE B CA 1
ATOM 7682 C C . ILE B 1 299 ? -32.281 -16.703 -14.977 1 97.69 299 ILE B C 1
ATOM 7684 O O . ILE B 1 299 ? -32.938 -17.5 -15.648 1 97.69 299 ILE B O 1
ATOM 7688 N N . PHE B 1 300 ? -31.641 -17.141 -13.922 1 97.19 300 PHE B N 1
ATOM 7689 C CA . PHE B 1 300 ? -31.609 -18.547 -13.539 1 97.19 300 PHE B CA 1
ATOM 7690 C C . PHE B 1 300 ? -33 -19.016 -13.078 1 97.19 300 PHE B C 1
ATOM 7692 O O . PHE B 1 300 ? -33.375 -20.156 -13.336 1 97.19 300 PHE B O 1
ATOM 7699 N N . LEU B 1 301 ? -33.688 -18.109 -12.375 1 96.31 301 LEU B N 1
ATOM 7700 C CA . LEU B 1 301 ? -35.062 -18.453 -11.992 1 96.31 301 LEU B CA 1
ATOM 7701 C C . LEU B 1 301 ? -35.906 -18.734 -13.234 1 96.31 301 LEU B C 1
ATOM 7703 O O . LEU B 1 301 ? -36.656 -19.719 -13.273 1 96.31 301 LEU B O 1
ATOM 7707 N N . GLN B 1 302 ? -35.781 -17.859 -14.25 1 96.25 302 GLN B N 1
ATOM 7708 C CA . GLN B 1 302 ? -36.531 -18.047 -15.484 1 96.25 302 GLN B CA 1
ATOM 7709 C C . GLN B 1 302 ? -36.125 -19.328 -16.188 1 96.25 302 GLN B C 1
ATOM 7711 O O . GLN B 1 302 ? -37 -20.078 -16.672 1 96.25 302 GLN B O 1
ATOM 7716 N N . ILE B 1 303 ? -34.906 -19.594 -16.234 1 95.31 303 ILE B N 1
ATOM 7717 C CA . ILE B 1 303 ? -34.375 -20.766 -16.922 1 95.31 303 ILE B CA 1
ATOM 7718 C C . ILE B 1 303 ? -34.938 -22.031 -16.266 1 95.31 303 ILE B C 1
ATOM 7720 O O . ILE B 1 303 ? -35.469 -22.906 -16.938 1 95.31 303 ILE B O 1
ATOM 7724 N N . TYR B 1 304 ? -34.906 -22.172 -14.984 1 94.94 304 TYR B N 1
ATOM 7725 C CA . TYR B 1 304 ? -35.281 -23.391 -14.281 1 94.94 304 TYR B CA 1
ATOM 7726 C C . TYR B 1 304 ? -36.812 -23.516 -14.203 1 94.94 304 TYR B C 1
ATOM 7728 O O . TYR B 1 304 ? -37.344 -24.641 -14.164 1 94.94 304 TYR B O 1
ATOM 7736 N N . ASN B 1 305 ? -37.469 -22.359 -14.266 1 94.81 305 ASN B N 1
ATOM 7737 C CA . ASN B 1 305 ? -38.938 -22.406 -14.328 1 94.81 305 ASN B CA 1
ATOM 7738 C C . ASN B 1 305 ? -39.438 -22.938 -15.664 1 94.81 305 ASN B C 1
ATOM 7740 O O . ASN B 1 305 ? -40.312 -23.797 -15.711 1 94.81 305 ASN B O 1
ATOM 7744 N N . VAL B 1 306 ? -38.812 -22.422 -16.719 1 93.31 306 VAL B N 1
ATOM 7745 C CA . VAL B 1 306 ? -39.188 -22.859 -18.062 1 93.31 306 VAL B CA 1
ATOM 7746 C C . VAL B 1 306 ? -38.844 -24.344 -18.234 1 93.31 306 VAL B C 1
ATOM 7748 O O . VAL B 1 306 ? -39.594 -25.078 -18.875 1 93.31 306 VAL B O 1
ATOM 7751 N N . ASP B 1 307 ? -37.844 -24.797 -17.594 1 92.62 307 ASP B N 1
ATOM 7752 C CA . ASP B 1 307 ? -37.406 -26.188 -17.703 1 92.62 307 ASP B CA 1
ATOM 7753 C C . ASP B 1 307 ? -38.219 -27.078 -16.766 1 92.62 307 ASP B C 1
ATOM 7755 O O . ASP B 1 307 ? -38.156 -28.312 -16.859 1 92.62 307 ASP B O 1
ATOM 7759 N N . GLY B 1 308 ? -39.031 -26.562 -15.883 1 92.38 308 GLY B N 1
ATOM 7760 C CA . GLY B 1 308 ? -39.844 -27.328 -14.961 1 92.38 308 GLY B CA 1
ATOM 7761 C C . GLY B 1 308 ? -39.062 -27.922 -13.812 1 92.38 308 GLY B C 1
ATOM 7762 O O . GLY B 1 308 ? -39.5 -28.859 -13.164 1 92.38 308 GLY B O 1
ATOM 7763 N N . GLU B 1 309 ? -37.844 -27.469 -13.555 1 93.19 309 GLU B N 1
ATOM 7764 C CA . GLU B 1 309 ? -36.969 -28.047 -12.539 1 93.19 309 GLU B CA 1
ATOM 7765 C C . GLU B 1 309 ? -36.875 -27.125 -11.32 1 93.19 309 GLU B C 1
ATOM 7767 O O . GLU B 1 309 ? -36.094 -27.406 -10.398 1 93.19 309 GLU B O 1
ATOM 7772 N N . TYR B 1 310 ? -37.562 -26.078 -11.305 1 93.31 310 TYR B N 1
ATOM 7773 C CA . TYR B 1 310 ? -37.438 -25.078 -10.25 1 93.31 310 TYR B CA 1
ATOM 7774 C C . TYR B 1 310 ? -37.781 -25.688 -8.891 1 93.31 310 TYR B C 1
ATOM 7776 O O . TYR B 1 310 ? -37.062 -25.453 -7.906 1 93.31 310 TYR B O 1
ATOM 7784 N N . ALA B 1 311 ? -38.812 -26.562 -8.781 1 93.25 311 ALA B N 1
ATOM 7785 C CA . ALA B 1 311 ? -39.312 -27.109 -7.52 1 93.25 311 ALA B CA 1
ATOM 7786 C C . ALA B 1 311 ? -38.25 -28 -6.871 1 93.25 311 ALA B C 1
ATOM 7788 O O . ALA B 1 311 ? -38.094 -27.984 -5.648 1 93.25 311 ALA B O 1
ATOM 7789 N N . SER B 1 312 ? -37.531 -28.688 -7.637 1 94.12 312 SER B N 1
ATOM 7790 C CA . SER B 1 312 ? -36.5 -29.578 -7.098 1 94.12 312 SER B CA 1
ATOM 7791 C C . SER B 1 312 ? -35.219 -28.828 -6.836 1 94.12 312 SER B C 1
ATOM 7793 O O . SER B 1 312 ? -34.594 -29.016 -5.797 1 94.12 312 SER B O 1
ATOM 7795 N N . GLU B 1 313 ? -34.844 -27.922 -7.754 1 93.69 313 GLU B N 1
ATOM 7796 C CA . GLU B 1 313 ? -33.562 -27.219 -7.66 1 93.69 313 GLU B CA 1
ATOM 7797 C C . GLU B 1 313 ? -33.594 -26.203 -6.527 1 93.69 313 GLU B C 1
ATOM 7799 O O . GLU B 1 313 ? -32.562 -25.984 -5.863 1 93.69 313 GLU B O 1
ATOM 7804 N N . SER B 1 314 ? -34.656 -25.625 -6.254 1 93.19 314 SER B N 1
ATOM 7805 C CA . SER B 1 314 ? -34.781 -24.562 -5.258 1 93.19 314 SER B CA 1
ATOM 7806 C C . SER B 1 314 ? -34.562 -25.109 -3.848 1 93.19 314 SER B C 1
ATOM 7808 O O . SER B 1 314 ? -34.281 -24.344 -2.916 1 93.19 314 SER B O 1
ATOM 7810 N N . LYS B 1 315 ? -34.625 -26.469 -3.707 1 94.75 315 LYS B N 1
ATOM 7811 C CA . LYS B 1 315 ? -34.469 -27.078 -2.395 1 94.75 315 LYS B CA 1
ATOM 7812 C C . LYS B 1 315 ? -33 -27.359 -2.1 1 94.75 315 LYS B C 1
ATOM 7814 O O . LYS B 1 315 ? -32.625 -27.625 -0.953 1 94.75 315 LYS B O 1
ATOM 7819 N N . LEU B 1 316 ? -32.25 -27.219 -3.102 1 96.12 316 LEU B N 1
ATOM 7820 C CA . LEU B 1 316 ? -30.828 -27.453 -2.902 1 96.12 316 LEU B CA 1
ATOM 7821 C C . LEU B 1 316 ? -30.188 -26.312 -2.146 1 96.12 316 LEU B C 1
ATOM 7823 O O . LEU B 1 316 ? -30.562 -25.141 -2.328 1 96.12 316 LEU B O 1
ATOM 7827 N N . PRO B 1 317 ? -29.156 -26.578 -1.36 1 96.69 317 PRO B N 1
ATOM 7828 C CA . PRO B 1 317 ? -28.562 -25.578 -0.485 1 96.69 317 PRO B CA 1
ATOM 7829 C C . PRO B 1 317 ? -27.922 -24.422 -1.261 1 96.69 317 PRO B C 1
ATOM 7831 O O . PRO B 1 317 ? -28.031 -23.266 -0.851 1 96.69 317 PRO B O 1
ATOM 7834 N N . TYR B 1 318 ? -27.25 -24.672 -2.348 1 96.19 318 TYR B N 1
ATOM 7835 C CA . TYR B 1 318 ? -26.609 -23.578 -3.066 1 96.19 318 TYR B CA 1
ATOM 7836 C C . TYR B 1 318 ? -27.656 -22.578 -3.559 1 96.19 318 TYR B C 1
ATOM 7838 O O . TYR B 1 318 ? -27.375 -21.375 -3.619 1 96.19 318 TYR B O 1
ATOM 7846 N N . TRP B 1 319 ? -28.859 -23.047 -3.891 1 97.06 319 TRP B N 1
ATOM 7847 C CA . TRP B 1 319 ? -29.906 -22.188 -4.43 1 97.06 319 TRP B CA 1
ATOM 7848 C C . TRP B 1 319 ? -30.5 -21.312 -3.336 1 97.06 319 TRP B C 1
ATOM 7850 O O . TRP B 1 319 ? -30.594 -20.094 -3.488 1 97.06 319 TRP B O 1
ATOM 7860 N N . TYR B 1 320 ? -30.844 -21.891 -2.201 1 96.75 320 TYR B N 1
ATOM 7861 C CA . TYR B 1 320 ? -31.5 -21.062 -1.203 1 96.75 320 TYR B CA 1
ATOM 7862 C C . TYR B 1 320 ? -30.5 -20.109 -0.548 1 96.75 320 TYR B C 1
ATOM 7864 O O . TYR B 1 320 ? -30.859 -19 -0.141 1 96.75 320 TYR B O 1
ATOM 7872 N N . TRP B 1 321 ? -29.297 -20.484 -0.438 1 97.75 321 TRP B N 1
ATOM 7873 C CA . TRP B 1 321 ? -28.312 -19.516 0.058 1 97.75 321 TRP B CA 1
ATOM 7874 C C . TRP B 1 321 ? -28.078 -18.391 -0.956 1 97.75 321 TRP B C 1
ATOM 7876 O O . TRP B 1 321 ? -27.75 -17.266 -0.582 1 97.75 321 TRP B O 1
ATOM 7886 N N . GLY B 1 322 ? -28.203 -18.75 -2.262 1 97.75 322 GLY B N 1
ATOM 7887 C CA . GLY B 1 322 ? -28.203 -17.703 -3.266 1 97.75 322 GLY B CA 1
ATOM 7888 C C . GLY B 1 322 ? -29.344 -16.719 -3.104 1 97.75 322 GLY B C 1
ATOM 7889 O O . GLY B 1 322 ? -29.172 -15.516 -3.27 1 97.75 322 GLY B O 1
ATOM 7890 N N . ILE B 1 323 ? -30.469 -17.281 -2.756 1 97.5 323 ILE B N 1
ATOM 7891 C CA . ILE B 1 323 ? -31.656 -16.453 -2.516 1 97.5 323 ILE B CA 1
ATOM 7892 C C . ILE B 1 323 ? -31.422 -15.555 -1.296 1 97.5 323 ILE B C 1
ATOM 7894 O O . ILE B 1 323 ? -31.688 -14.359 -1.332 1 97.5 323 ILE B O 1
ATOM 7898 N N . VAL B 1 324 ? -30.875 -16.203 -0.261 1 97.81 324 VAL B N 1
ATOM 7899 C CA . VAL B 1 324 ? -30.609 -15.445 0.962 1 97.81 324 VAL B CA 1
ATOM 7900 C C . VAL B 1 324 ? -29.656 -14.289 0.659 1 97.81 324 VAL B C 1
ATOM 7902 O O . VAL B 1 324 ? -29.875 -13.164 1.093 1 97.81 324 VAL B O 1
ATOM 7905 N N . ALA B 1 325 ? -28.625 -14.539 -0.109 1 98.31 325 ALA B N 1
ATOM 7906 C CA . ALA B 1 325 ? -27.656 -13.508 -0.457 1 98.31 325 ALA B CA 1
ATOM 7907 C C . ALA B 1 325 ? -28.297 -12.398 -1.278 1 98.31 325 ALA B C 1
ATOM 7909 O O . ALA B 1 325 ? -28.141 -11.219 -0.967 1 98.31 325 ALA B O 1
ATOM 7910 N N . THR B 1 326 ? -29.047 -12.734 -2.314 1 98.31 326 THR B N 1
ATOM 7911 C CA . THR B 1 326 ? -29.688 -11.766 -3.197 1 98.31 326 THR B CA 1
ATOM 7912 C C . THR B 1 326 ? -30.703 -10.93 -2.432 1 98.31 326 THR B C 1
ATOM 7914 O O . THR B 1 326 ? -30.766 -9.703 -2.596 1 98.31 326 THR B O 1
ATOM 7917 N N . LEU B 1 327 ? -31.438 -11.586 -1.558 1 98.06 327 LEU B N 1
ATOM 7918 C CA . LEU B 1 327 ? -32.438 -10.867 -0.78 1 98.06 327 LEU B CA 1
ATOM 7919 C C . LEU B 1 327 ? -31.781 -9.922 0.22 1 98.06 327 LEU B C 1
ATOM 7921 O O . LEU B 1 327 ? -32.25 -8.797 0.414 1 98.06 327 LEU B O 1
ATOM 7925 N N . ALA B 1 328 ? -30.781 -10.438 0.856 1 98.31 328 ALA B N 1
ATOM 7926 C CA . ALA B 1 328 ? -30.062 -9.578 1.791 1 98.31 328 ALA B CA 1
ATOM 7927 C C . ALA B 1 328 ? -29.547 -8.32 1.093 1 98.31 328 ALA B C 1
ATOM 7929 O O . ALA B 1 328 ? -29.688 -7.211 1.61 1 98.31 328 ALA B O 1
ATOM 7930 N N . LEU B 1 329 ? -29.016 -8.477 -0.092 1 98.12 329 LEU B N 1
ATOM 7931 C CA . LEU B 1 329 ? -28.5 -7.352 -0.864 1 98.12 329 LEU B CA 1
ATOM 7932 C C . LEU B 1 329 ? -29.625 -6.43 -1.3 1 98.12 329 LEU B C 1
ATOM 7934 O O . LEU B 1 329 ? -29.531 -5.207 -1.162 1 98.12 329 LEU B O 1
ATOM 7938 N N . ALA B 1 330 ? -30.688 -7.008 -1.773 1 98 330 ALA B N 1
ATOM 7939 C CA . ALA B 1 330 ? -31.812 -6.238 -2.303 1 98 330 ALA B CA 1
ATOM 7940 C C . ALA B 1 330 ? -32.5 -5.449 -1.196 1 98 330 ALA B C 1
ATOM 7942 O O . ALA B 1 330 ? -32.875 -4.297 -1.398 1 98 330 ALA B O 1
ATOM 7943 N N . ILE B 1 331 ? -32.625 -6.035 -0.033 1 97.44 331 ILE B N 1
ATOM 7944 C CA . ILE B 1 331 ? -33.281 -5.383 1.092 1 97.44 331 ILE B CA 1
ATOM 7945 C C . ILE B 1 331 ? -32.438 -4.223 1.595 1 97.44 331 ILE B C 1
ATOM 7947 O O . ILE B 1 331 ? -32.938 -3.219 2.08 1 97.44 331 ILE B O 1
ATOM 7951 N N . MET B 1 332 ? -31.188 -4.285 1.389 1 96.44 332 MET B N 1
ATOM 7952 C CA . MET B 1 332 ? -30.266 -3.26 1.88 1 96.44 332 MET B CA 1
ATOM 7953 C C . MET B 1 332 ? -30.484 -1.938 1.152 1 96.44 332 MET B C 1
ATOM 7955 O O . MET B 1 332 ? -30.266 -0.868 1.72 1 96.44 332 MET B O 1
ATOM 7959 N N . ILE B 1 333 ? -30.969 -1.99 -0.092 1 94.88 333 ILE B N 1
ATOM 7960 C CA . ILE B 1 333 ? -31.141 -0.77 -0.873 1 94.88 333 ILE B CA 1
ATOM 7961 C C . ILE B 1 333 ? -32.25 0.081 -0.263 1 94.88 333 ILE B C 1
ATOM 7963 O O . ILE B 1 333 ? -32 1.21 0.172 1 94.88 333 ILE B O 1
ATOM 7967 N N . PRO B 1 334 ? -33.469 -0.458 -0.095 1 92.56 334 PRO B N 1
ATOM 7968 C CA . PRO B 1 334 ? -34.5 0.358 0.55 1 92.56 334 PRO B CA 1
ATOM 7969 C C . PRO B 1 334 ? -34.219 0.609 2.029 1 92.56 334 PRO B C 1
ATOM 7971 O O . PRO B 1 334 ? -34.594 1.659 2.562 1 92.56 334 PRO B O 1
ATOM 7974 N N . ALA B 1 335 ? -33.5 -0.26 2.637 1 93.56 335 ALA B N 1
ATOM 7975 C CA . ALA B 1 335 ? -33.188 -0.127 4.059 1 93.56 335 ALA B CA 1
ATOM 7976 C C . ALA B 1 335 ? -32.125 0.929 4.297 1 93.56 335 ALA B C 1
ATOM 7978 O O . ALA B 1 335 ? -31.906 1.358 5.434 1 93.56 335 ALA B O 1
ATOM 7979 N N . SER B 1 336 ? -31.484 1.335 3.223 1 91.81 336 SER B N 1
ATOM 7980 C CA . SER B 1 336 ? -30.406 2.311 3.375 1 91.81 336 SER B CA 1
ATOM 7981 C C . SER B 1 336 ? -30.797 3.652 2.76 1 91.81 336 SER B C 1
ATOM 7983 O O . SER B 1 336 ? -29.938 4.531 2.602 1 91.81 336 SER B O 1
ATOM 7985 N N . MET B 1 337 ? -32.031 3.828 2.416 1 89.88 337 MET B N 1
ATOM 7986 C CA . MET B 1 337 ? -32.5 5.086 1.839 1 89.88 337 MET B CA 1
ATOM 7987 C C . MET B 1 337 ? -32.375 6.227 2.844 1 89.88 337 MET B C 1
ATOM 7989 O O . MET B 1 337 ? -32.344 5.992 4.055 1 89.88 337 MET B O 1
ATOM 7993 N N . LEU B 1 338 ? -32.281 7.398 2.377 1 87.38 338 LEU B N 1
ATOM 7994 C CA . LEU B 1 338 ? -32 8.578 3.188 1 87.38 338 LEU B CA 1
ATOM 7995 C C . LEU B 1 338 ? -33.062 8.766 4.258 1 87.38 338 LEU B C 1
ATOM 7997 O O . LEU B 1 338 ? -32.75 9.133 5.395 1 87.38 338 LEU B O 1
ATOM 8001 N N . GLN B 1 339 ? -34.312 8.445 3.99 1 86.25 339 GLN B N 1
ATOM 8002 C CA . GLN B 1 339 ? -35.406 8.625 4.934 1 86.25 339 GLN B CA 1
ATOM 8003 C C . GLN B 1 339 ? -35.219 7.715 6.152 1 86.25 339 GLN B C 1
ATOM 8005 O O . GLN B 1 339 ? -35.469 8.133 7.281 1 86.25 339 GLN B O 1
ATOM 8010 N N . ILE B 1 340 ? -34.781 6.594 5.832 1 87.06 340 ILE B N 1
ATOM 8011 C CA . ILE B 1 340 ? -34.562 5.629 6.902 1 87.06 340 ILE B CA 1
ATOM 8012 C C . ILE B 1 340 ? -33.344 6.02 7.727 1 87.06 340 ILE B C 1
ATOM 8014 O O . ILE B 1 340 ? -33.375 5.973 8.961 1 87.06 340 ILE B O 1
ATOM 8018 N N . ARG B 1 341 ? -32.344 6.496 7.109 1 85.06 341 ARG B N 1
ATOM 8019 C CA . ARG B 1 341 ? -31.109 6.895 7.805 1 85.06 341 ARG B CA 1
ATOM 8020 C C . ARG B 1 341 ? -31.359 8.102 8.703 1 85.06 341 ARG B C 1
ATOM 8022 O O . ARG B 1 341 ? -30.797 8.195 9.797 1 85.06 341 ARG B O 1
ATOM 8029 N N . GLN B 1 342 ? -32.188 8.938 8.234 1 79.25 342 GLN B N 1
ATOM 8030 C CA . GLN B 1 342 ? -32.469 10.148 8.992 1 79.25 342 GLN B CA 1
ATOM 8031 C C . GLN B 1 342 ? -33.375 9.859 10.188 1 79.25 342 GLN B C 1
ATOM 8033 O O . GLN B 1 342 ? -33.188 10.422 11.266 1 79.25 342 GLN B O 1
ATOM 8038 N N . LYS B 1 343 ? -34.281 8.945 10 1 81.06 343 LYS B N 1
ATOM 8039 C CA . LYS B 1 343 ? -35.281 8.664 11.039 1 81.06 343 LYS B CA 1
ATOM 8040 C C . LYS B 1 343 ? -34.719 7.688 12.07 1 81.06 343 LYS B C 1
ATOM 8042 O O . LYS B 1 343 ? -35 7.812 13.266 1 81.06 343 LYS B O 1
ATOM 8047 N N . CYS B 1 344 ? -34.031 6.699 11.547 1 81.56 344 CYS B N 1
ATOM 8048 C CA . CYS B 1 344 ? -33.5 5.664 12.438 1 81.56 344 CYS B CA 1
ATOM 8049 C C . CYS B 1 344 ? -32.062 5.332 12.086 1 81.56 344 CYS B C 1
ATOM 8051 O O . CYS B 1 344 ? -31.75 4.195 11.719 1 81.56 344 CYS B O 1
ATOM 8053 N N . TYR B 1 345 ? -31.172 6.18 12.375 1 79.81 345 TYR B N 1
ATOM 8054 C CA . TYR B 1 345 ? -29.781 6.043 11.945 1 79.81 345 TYR B CA 1
ATOM 8055 C C . TYR B 1 345 ? -29.125 4.84 12.609 1 79.81 345 TYR B C 1
ATOM 8057 O O . TYR B 1 345 ? -28.406 4.074 11.953 1 79.81 345 TYR B O 1
ATOM 8065 N N . GLU B 1 346 ? -29.453 4.594 13.875 1 81.06 346 GLU B N 1
ATOM 8066 C CA . GLU B 1 346 ? -28.812 3.498 14.602 1 81.06 346 GLU B CA 1
ATOM 8067 C C . GLU B 1 346 ? -29.312 2.145 14.109 1 81.06 346 GLU B C 1
ATOM 8069 O O . GLU B 1 346 ? -28.562 1.177 14.047 1 81.06 346 GLU B O 1
ATOM 8074 N N . LEU B 1 347 ? -30.547 2.129 13.922 1 83.25 347 LEU B N 1
ATOM 8075 C CA . LEU B 1 347 ? -31.109 0.895 13.383 1 83.25 347 LEU B CA 1
ATOM 8076 C C . LEU B 1 347 ? -30.562 0.619 11.984 1 83.25 347 LEU B C 1
ATOM 8078 O O . LEU B 1 347 ? -30.266 -0.528 11.641 1 83.25 347 LEU B O 1
ATOM 8082 N N . PHE B 1 348 ? -30.391 1.683 11.25 1 87.88 348 PHE B N 1
ATOM 8083 C CA . PHE B 1 348 ? -29.797 1.55 9.922 1 87.88 348 PHE B CA 1
ATOM 8084 C C . PHE B 1 348 ? -28.406 0.948 10.008 1 87.88 348 PHE B C 1
ATOM 8086 O O . PHE B 1 348 ? -28.078 0.009 9.273 1 87.88 348 PHE B O 1
ATOM 8093 N N . LEU B 1 349 ? -27.594 1.491 10.906 1 85.62 349 LEU B N 1
ATOM 8094 C CA . LEU B 1 349 ? -26.219 1.009 11.031 1 85.62 349 LEU B CA 1
ATOM 8095 C C . LEU B 1 349 ? -26.188 -0.463 11.43 1 85.62 349 LEU B C 1
ATOM 8097 O O . LEU B 1 349 ? -25.438 -1.253 10.859 1 85.62 349 LEU B O 1
ATOM 8101 N N . ALA B 1 350 ? -27 -0.856 12.336 1 88.44 350 ALA B N 1
ATOM 8102 C CA . ALA B 1 350 ? -27.031 -2.227 12.836 1 88.44 350 ALA B CA 1
ATOM 8103 C C . ALA B 1 350 ? -27.5 -3.197 11.758 1 88.44 350 ALA B C 1
ATOM 8105 O O . ALA B 1 350 ? -26.844 -4.195 11.477 1 88.44 350 ALA B O 1
ATOM 8106 N N . TRP B 1 351 ? -28.641 -2.875 11.188 1 93.31 351 TRP B N 1
ATOM 8107 C CA . TRP B 1 351 ? -29.156 -3.828 10.203 1 93.31 351 TRP B CA 1
ATOM 8108 C C . TRP B 1 351 ? -28.297 -3.826 8.945 1 93.31 351 TRP B C 1
ATOM 8110 O O . TRP B 1 351 ? -28.203 -4.844 8.25 1 93.31 351 TRP B O 1
ATOM 8120 N N . HIS B 1 352 ? -27.734 -2.689 8.648 1 94.81 352 HIS B N 1
ATOM 8121 C CA . HIS B 1 352 ? -26.859 -2.645 7.488 1 94.81 352 HIS B CA 1
ATOM 8122 C C . HIS B 1 352 ? -25.688 -3.607 7.648 1 94.81 352 HIS B C 1
ATOM 8124 O O . HIS B 1 352 ? -25.359 -4.348 6.723 1 94.81 352 HIS B O 1
ATOM 8130 N N . VAL B 1 353 ? -25.062 -3.686 8.836 1 93.12 353 VAL B N 1
ATOM 8131 C CA . VAL B 1 353 ? -23.938 -4.578 9.109 1 93.12 353 VAL B CA 1
ATOM 8132 C C . VAL B 1 353 ? -24.422 -6.027 9.125 1 93.12 353 VAL B C 1
ATOM 8134 O O . VAL B 1 353 ? -23.781 -6.91 8.555 1 93.12 353 VAL B O 1
ATOM 8137 N N . VAL B 1 354 ? -25.531 -6.215 9.734 1 95.44 354 VAL B N 1
ATOM 8138 C CA . VAL B 1 354 ? -26.062 -7.566 9.836 1 95.44 354 VAL B CA 1
ATOM 8139 C C . VAL B 1 354 ? -26.406 -8.094 8.438 1 95.44 354 VAL B C 1
ATOM 8141 O O . VAL B 1 354 ? -26.047 -9.227 8.102 1 95.44 354 VAL B O 1
ATOM 8144 N N . LEU B 1 355 ? -27.062 -7.258 7.68 1 97.25 355 LEU B N 1
ATOM 8145 C CA . LEU B 1 355 ? -27.422 -7.672 6.328 1 97.25 355 LEU B CA 1
ATOM 8146 C C . LEU B 1 355 ? -26.188 -7.863 5.465 1 97.25 355 LEU B C 1
ATOM 8148 O O . LEU B 1 355 ? -26.156 -8.75 4.609 1 97.25 355 LEU B O 1
ATOM 8152 N N . PHE B 1 356 ? -25.188 -7.066 5.664 1 96.88 356 PHE B N 1
ATOM 8153 C CA . PHE B 1 356 ? -23.938 -7.238 4.945 1 96.88 356 PHE B CA 1
ATOM 8154 C C . PHE B 1 356 ? -23.297 -8.586 5.277 1 96.88 356 PHE B C 1
ATOM 8156 O O . PHE B 1 356 ? -22.906 -9.328 4.379 1 96.88 356 PHE B O 1
ATOM 8163 N N . LEU B 1 357 ? -23.188 -8.922 6.523 1 97.06 357 LEU B N 1
ATOM 8164 C CA . LEU B 1 357 ? -22.594 -10.18 6.945 1 97.06 357 LEU B CA 1
ATOM 8165 C C . LEU B 1 357 ? -23.422 -11.367 6.461 1 97.06 357 LEU B C 1
ATOM 8167 O O . LEU B 1 357 ? -22.859 -12.398 6.066 1 97.06 357 LEU B O 1
ATOM 8171 N N . MET B 1 358 ? -24.719 -11.156 6.508 1 97.81 358 MET B N 1
ATOM 8172 C CA . MET B 1 358 ? -25.594 -12.195 5.984 1 97.81 358 MET B CA 1
ATOM 8173 C C . MET B 1 358 ? -25.359 -12.398 4.492 1 97.81 358 MET B C 1
ATOM 8175 O O . MET B 1 358 ? -25.328 -13.539 4.012 1 97.81 358 MET B O 1
ATOM 8179 N N . ALA B 1 359 ? -25.219 -11.312 3.773 1 98.12 359 ALA B N 1
ATOM 8180 C CA . ALA B 1 359 ? -24.922 -11.398 2.346 1 98.12 359 ALA B CA 1
ATOM 8181 C C . ALA B 1 359 ? -23.594 -12.109 2.102 1 98.12 359 ALA B C 1
ATOM 8183 O O . ALA B 1 359 ? -23.484 -12.938 1.198 1 98.12 359 ALA B O 1
ATOM 8184 N N . MET B 1 360 ? -22.562 -11.844 2.891 1 97.56 360 MET B N 1
ATOM 8185 C CA . MET B 1 360 ? -21.25 -12.469 2.744 1 97.56 360 MET B CA 1
ATOM 8186 C C . MET B 1 360 ? -21.328 -13.969 3.037 1 97.56 360 MET B C 1
ATOM 8188 O O . MET B 1 360 ? -20.781 -14.781 2.285 1 97.56 360 MET B O 1
ATOM 8192 N N . VAL B 1 361 ? -22.062 -14.305 4.074 1 97.5 361 VAL B N 1
ATOM 8193 C CA . VAL B 1 361 ? -22.25 -15.711 4.422 1 97.5 361 VAL B CA 1
ATOM 8194 C C . VAL B 1 361 ? -23.047 -16.422 3.328 1 97.5 361 VAL B C 1
ATOM 8196 O O . VAL B 1 361 ? -22.688 -17.516 2.912 1 97.5 361 VAL B O 1
ATOM 8199 N N . GLY B 1 362 ? -24.125 -15.727 2.945 1 98.19 362 GLY B N 1
ATOM 8200 C CA . GLY B 1 362 ? -24.906 -16.297 1.863 1 98.19 362 GLY B CA 1
ATOM 8201 C C . GLY B 1 362 ? -24.109 -16.516 0.596 1 98.19 362 GLY B C 1
ATOM 8202 O O . GLY B 1 362 ? -24.203 -17.578 -0.02 1 98.19 362 GLY B O 1
ATOM 8203 N N . CYS B 1 363 ? -23.328 -15.586 0.138 1 97.56 363 CYS B N 1
ATOM 8204 C CA . CYS B 1 363 ? -22.484 -15.727 -1.04 1 97.56 363 CYS B CA 1
ATOM 8205 C C . CYS B 1 363 ? -21.469 -16.844 -0.85 1 97.56 363 CYS B C 1
ATOM 8207 O O . CYS B 1 363 ? -21.234 -17.641 -1.763 1 97.56 363 CYS B O 1
ATOM 8209 N N . TYR B 1 364 ? -20.875 -16.922 0.317 1 97.06 364 TYR B N 1
ATOM 8210 C CA . TYR B 1 364 ? -19.859 -17.922 0.627 1 97.06 364 TYR B CA 1
ATOM 8211 C C . TYR B 1 364 ? -20.453 -19.328 0.538 1 97.06 364 TYR B C 1
ATOM 8213 O O . TYR B 1 364 ? -19.891 -20.203 -0.119 1 97.06 364 TYR B O 1
ATOM 8221 N N . LEU B 1 365 ? -21.578 -19.531 1.164 1 97.56 365 LEU B N 1
ATOM 8222 C CA . LEU B 1 365 ? -22.203 -20.844 1.186 1 97.56 365 LEU B CA 1
ATOM 8223 C C . LEU B 1 365 ? -22.797 -21.188 -0.177 1 97.56 365 LEU B C 1
ATOM 8225 O O . LEU B 1 365 ? -22.812 -22.344 -0.574 1 97.56 365 LEU B O 1
ATOM 8229 N N . HIS B 1 366 ? -23.234 -20.125 -0.894 1 97.25 366 HIS B N 1
ATOM 8230 C CA . HIS B 1 366 ? -23.703 -20.312 -2.266 1 97.25 366 HIS B CA 1
ATOM 8231 C C . HIS B 1 366 ? -22.609 -20.922 -3.139 1 97.25 366 HIS B C 1
ATOM 8233 O O . HIS B 1 366 ? -22.844 -21.891 -3.863 1 97.25 366 HIS B O 1
ATOM 8239 N N . ILE B 1 367 ? -21.422 -20.453 -2.949 1 95.25 367 ILE B N 1
ATOM 8240 C CA . ILE B 1 367 ? -20.281 -20.906 -3.75 1 95.25 367 ILE B CA 1
ATOM 8241 C C . ILE B 1 367 ? -19.781 -22.234 -3.221 1 95.25 367 ILE B C 1
ATOM 8243 O O . ILE B 1 367 ? -19.438 -23.125 -3.998 1 95.25 367 ILE B O 1
ATOM 8247 N N . TYR B 1 368 ? -19.766 -22.391 -1.957 1 94.75 368 TYR B N 1
ATOM 8248 C CA . TYR B 1 368 ? -19.25 -23.609 -1.339 1 94.75 368 TYR B CA 1
ATOM 8249 C C . TYR B 1 368 ? -20.094 -24.812 -1.736 1 94.75 368 TYR B C 1
ATOM 8251 O O . TYR B 1 368 ? -19.562 -25.828 -2.17 1 94.75 368 TYR B O 1
ATOM 8259 N N . TYR B 1 369 ? -21.406 -24.672 -1.643 1 95.06 369 TYR B N 1
ATOM 8260 C CA . TYR B 1 369 ? -22.281 -25.812 -1.909 1 95.06 369 TYR B CA 1
ATOM 8261 C C . TYR B 1 369 ? -22.344 -26.094 -3.404 1 95.06 369 TYR B C 1
ATOM 8263 O O . TYR B 1 369 ? -22.625 -27.234 -3.809 1 95.06 369 TYR B O 1
ATOM 8271 N N . ARG B 1 370 ? -22.062 -25.094 -4.133 1 91.94 370 ARG B N 1
ATOM 8272 C CA . ARG B 1 370 ? -22.125 -25.328 -5.57 1 91.94 370 ARG B CA 1
ATOM 8273 C C . ARG B 1 370 ? -20.797 -25.859 -6.102 1 91.94 370 ARG B C 1
ATOM 8275 O O . ARG B 1 370 ? -20.766 -26.719 -6.988 1 91.94 370 ARG B O 1
ATOM 8282 N N . TYR B 1 371 ? -19.609 -25.359 -5.59 1 89.5 371 TYR B N 1
ATOM 8283 C CA . TYR B 1 371 ? -18.344 -25.656 -6.25 1 89.5 371 TYR B CA 1
ATOM 8284 C C . TYR B 1 371 ? -17.312 -26.156 -5.25 1 89.5 371 TYR B C 1
ATOM 8286 O O . TYR B 1 371 ? -16.188 -26.5 -5.625 1 89.5 371 TYR B O 1
ATOM 8294 N N . ALA B 1 372 ? -17.516 -26.266 -3.914 1 85 372 ALA B N 1
ATOM 8295 C CA . ALA B 1 372 ? -16.594 -26.719 -2.881 1 85 372 ALA B CA 1
ATOM 8296 C C . ALA B 1 372 ? -15.266 -25.969 -2.979 1 85 372 ALA B C 1
ATOM 8298 O O . ALA B 1 372 ? -14.195 -26.562 -2.887 1 85 372 ALA B O 1
ATOM 8299 N N . PHE B 1 373 ? -15.062 -24.797 -3.396 1 80.88 373 PHE B N 1
ATOM 8300 C CA . PHE B 1 373 ? -13.922 -23.891 -3.451 1 80.88 373 PHE B CA 1
ATOM 8301 C C . PHE B 1 373 ? -12.969 -24.297 -4.574 1 80.88 373 PHE B C 1
ATOM 8303 O O . PHE B 1 373 ? -11.773 -24 -4.516 1 80.88 373 PHE B O 1
ATOM 8310 N N . GLN B 1 374 ? -13.367 -24.922 -5.57 1 82.88 374 GLN B N 1
ATOM 8311 C CA . GLN B 1 374 ? -12.523 -25.438 -6.645 1 82.88 374 GLN B CA 1
ATOM 8312 C C . GLN B 1 374 ? -12.133 -24.328 -7.617 1 82.88 374 GLN B C 1
ATOM 8314 O O . GLN B 1 374 ? -11.07 -24.391 -8.242 1 82.88 374 GLN B O 1
ATOM 8319 N N . TRP B 1 375 ? -12.922 -23.25 -7.699 1 86.12 375 TRP B N 1
ATOM 8320 C CA . TRP B 1 375 ? -12.68 -22.359 -8.828 1 86.12 375 TRP B CA 1
ATOM 8321 C C . TRP B 1 375 ? -12.352 -20.953 -8.352 1 86.12 375 TRP B C 1
ATOM 8323 O O . TRP B 1 375 ? -12.289 -20.016 -9.148 1 86.12 375 TRP B O 1
ATOM 8333 N N . GLY B 1 376 ? -12.195 -20.703 -7.113 1 89.5 376 GLY B N 1
ATOM 8334 C CA . GLY B 1 376 ? -11.625 -19.484 -6.578 1 89.5 376 GLY B CA 1
ATOM 8335 C C . GLY B 1 376 ? -12.633 -18.344 -6.465 1 89.5 376 GLY B C 1
ATOM 8336 O O . GLY B 1 376 ? -12.258 -17.203 -6.23 1 89.5 376 GLY B O 1
ATOM 8337 N N . TYR B 1 377 ? -13.922 -18.578 -6.648 1 92.94 377 TYR B N 1
ATOM 8338 C CA . TYR B 1 377 ? -14.938 -17.547 -6.543 1 92.94 377 TYR B CA 1
ATOM 8339 C C . TYR B 1 377 ? -14.969 -16.953 -5.137 1 92.94 377 TYR B C 1
ATOM 8341 O O . TYR B 1 377 ? -15.352 -15.797 -4.953 1 92.94 377 TYR B O 1
ATOM 8349 N N . GLU B 1 378 ? -14.523 -17.75 -4.152 1 94.56 378 GLU B N 1
ATOM 8350 C CA . GLU B 1 378 ? -14.531 -17.328 -2.758 1 94.56 378 GLU B CA 1
ATOM 8351 C C . GLU B 1 378 ? -13.508 -16.219 -2.508 1 94.56 378 GLU B C 1
ATOM 8353 O O . GLU B 1 378 ? -13.594 -15.5 -1.508 1 94.56 378 GLU B O 1
ATOM 8358 N N . ASN B 1 379 ? -12.578 -16.078 -3.424 1 95.12 379 ASN B N 1
ATOM 8359 C CA . ASN B 1 379 ? -11.539 -15.078 -3.238 1 95.12 379 ASN B CA 1
ATOM 8360 C C . ASN B 1 379 ? -12.109 -13.664 -3.229 1 95.12 379 ASN B C 1
ATOM 8362 O O . ASN B 1 379 ? -11.594 -12.781 -2.543 1 95.12 379 ASN B O 1
ATOM 8366 N N . TRP B 1 380 ? -13.203 -13.406 -3.979 1 95.69 380 TRP B N 1
ATOM 8367 C CA . TRP B 1 380 ? -13.836 -12.094 -3.982 1 95.69 380 TRP B CA 1
ATOM 8368 C C . TRP B 1 380 ? -14.383 -11.75 -2.604 1 95.69 380 TRP B C 1
ATOM 8370 O O . TRP B 1 380 ? -14.289 -10.609 -2.158 1 95.69 380 TRP B O 1
ATOM 8380 N N . ILE B 1 381 ? -14.898 -12.82 -1.942 1 96.12 381 ILE B N 1
ATOM 8381 C CA . ILE B 1 381 ? -15.461 -12.641 -0.608 1 96.12 381 ILE B CA 1
ATOM 8382 C C . ILE B 1 381 ? -14.336 -12.422 0.402 1 96.12 381 ILE B C 1
ATOM 8384 O O . ILE B 1 381 ? -14.43 -11.547 1.267 1 96.12 381 ILE B O 1
ATOM 8388 N N . TYR B 1 382 ? -13.258 -13.188 0.195 1 96.56 382 TYR B N 1
ATOM 8389 C CA . TYR B 1 382 ? -12.109 -13.023 1.084 1 96.56 382 TYR B CA 1
ATOM 8390 C C . TYR B 1 382 ? -11.555 -11.609 0.995 1 96.56 382 TYR B C 1
ATOM 8392 O O . TYR B 1 382 ? -11.234 -11 2.016 1 96.56 382 TYR B O 1
ATOM 8400 N N . VAL B 1 383 ? -11.461 -11.094 -0.181 1 96.38 383 VAL B N 1
ATOM 8401 C CA . VAL B 1 383 ? -10.914 -9.75 -0.363 1 96.38 383 VAL B CA 1
ATOM 8402 C C . VAL B 1 383 ? -11.836 -8.719 0.288 1 96.38 383 VAL B C 1
ATOM 8404 O O . VAL B 1 383 ? -11.375 -7.816 0.983 1 96.38 383 VAL B O 1
ATOM 8407 N N . GLY B 1 384 ? -13.117 -8.883 0.073 1 96.62 384 GLY B N 1
ATOM 8408 C CA . GLY B 1 384 ? -14.078 -7.988 0.711 1 96.62 384 GLY B CA 1
ATOM 8409 C C . GLY B 1 384 ? -14 -8.023 2.227 1 96.62 384 GLY B C 1
ATOM 8410 O O . GLY B 1 384 ? -13.984 -6.973 2.875 1 96.62 384 GLY B O 1
ATOM 8411 N N . LEU B 1 385 ? -13.867 -9.234 2.754 1 97.12 385 LEU B N 1
ATOM 8412 C CA . LEU B 1 385 ? -13.812 -9.391 4.203 1 97.12 385 LEU B CA 1
ATOM 8413 C C . LEU B 1 385 ? -12.477 -8.898 4.754 1 97.12 385 LEU B C 1
ATOM 8415 O O . LEU B 1 385 ? -12.414 -8.367 5.863 1 97.12 385 LEU B O 1
ATOM 8419 N N . ALA B 1 386 ? -11.469 -9.062 4 1 96.5 386 ALA B N 1
ATOM 8420 C CA . ALA B 1 386 ? -10.164 -8.562 4.422 1 96.5 386 ALA B CA 1
ATOM 8421 C C . ALA B 1 386 ? -10.172 -7.039 4.535 1 96.5 386 ALA B C 1
ATOM 8423 O O . ALA B 1 386 ? -9.664 -6.48 5.512 1 96.5 386 ALA B O 1
ATOM 8424 N N . ILE B 1 387 ? -10.75 -6.336 3.594 1 96.31 387 ILE B N 1
ATOM 8425 C CA . ILE B 1 387 ? -10.844 -4.883 3.625 1 96.31 387 ILE B CA 1
ATOM 8426 C C . ILE B 1 387 ? -11.734 -4.449 4.789 1 96.31 387 ILE B C 1
ATOM 8428 O O . ILE B 1 387 ? -11.398 -3.514 5.52 1 96.31 387 ILE B O 1
ATOM 8432 N N . TRP B 1 388 ? -12.797 -5.184 4.949 1 96.44 388 TRP B N 1
ATOM 8433 C CA . TRP B 1 388 ? -13.711 -4.895 6.043 1 96.44 388 TRP B CA 1
ATOM 8434 C C . TRP B 1 388 ? -13.031 -5.098 7.395 1 96.44 388 TRP B C 1
ATOM 8436 O O . TRP B 1 388 ? -13.164 -4.262 8.289 1 96.44 388 TRP B O 1
ATOM 8446 N N . GLY B 1 389 ? -12.266 -6.227 7.535 1 95.31 389 GLY B N 1
ATOM 8447 C CA . GLY B 1 389 ? -11.547 -6.5 8.766 1 95.31 389 GLY B CA 1
ATOM 8448 C C . GLY B 1 389 ? -10.469 -5.473 9.062 1 95.31 389 GLY B C 1
ATOM 8449 O O . GLY B 1 389 ? -10.305 -5.059 10.211 1 95.31 389 GLY B O 1
ATOM 8450 N N . PHE B 1 390 ? -9.812 -5 8.125 1 92.31 390 PHE B N 1
ATOM 8451 C CA . PHE B 1 390 ? -8.797 -3.971 8.266 1 92.31 390 PHE B CA 1
ATOM 8452 C C . PHE B 1 390 ? -9.406 -2.678 8.797 1 92.31 390 PHE B C 1
ATOM 8454 O O . PHE B 1 390 ? -8.875 -2.072 9.734 1 92.31 390 PHE B O 1
ATOM 8461 N N . GLU B 1 391 ? -10.445 -2.273 8.164 1 93.56 391 GLU B N 1
ATOM 8462 C CA . GLU B 1 391 ? -11.133 -1.043 8.539 1 93.56 391 GLU B CA 1
ATOM 8463 C C . GLU B 1 391 ? -11.641 -1.114 9.984 1 93.56 391 GLU B C 1
ATOM 8465 O O . GLU B 1 391 ? -11.461 -0.173 10.758 1 93.56 391 GLU B O 1
ATOM 8470 N N . ARG B 1 392 ? -12.219 -2.242 10.328 1 93.25 392 ARG B N 1
ATOM 8471 C CA . ARG B 1 392 ? -12.766 -2.41 11.672 1 93.25 392 ARG B CA 1
ATOM 8472 C C . ARG B 1 392 ? -11.648 -2.502 12.711 1 93.25 392 ARG B C 1
ATOM 8474 O O . ARG B 1 392 ? -11.758 -1.948 13.805 1 93.25 392 ARG B O 1
ATOM 8481 N N . GLY B 1 393 ? -10.602 -3.211 12.359 1 91.31 393 GLY B N 1
ATOM 8482 C CA . GLY B 1 393 ? -9.453 -3.293 13.25 1 91.31 393 GLY B CA 1
ATOM 8483 C C . GLY B 1 393 ? -8.812 -1.947 13.523 1 91.31 393 GLY B C 1
ATOM 8484 O O . GLY B 1 393 ? -8.453 -1.642 14.664 1 91.31 393 GLY B O 1
ATOM 8485 N N . PHE B 1 394 ? -8.766 -1.113 12.602 1 89.31 394 PHE B N 1
ATOM 8486 C CA . PHE B 1 394 ? -8.141 0.198 12.75 1 89.31 394 PHE B CA 1
ATOM 8487 C C . PHE B 1 394 ? -9.023 1.124 13.578 1 89.31 394 PHE B C 1
ATOM 8489 O O . PHE B 1 394 ? -8.516 1.982 14.305 1 89.31 394 PHE B O 1
ATOM 8496 N N . ARG B 1 395 ? -10.312 1.012 13.453 1 91.25 395 ARG B N 1
ATOM 8497 C CA . ARG B 1 395 ? -11.211 1.781 14.305 1 91.25 395 ARG B CA 1
ATOM 8498 C C . ARG B 1 395 ? -10.992 1.45 15.773 1 91.25 395 ARG B C 1
ATOM 8500 O O . ARG B 1 395 ? -10.961 2.346 16.625 1 91.25 395 ARG B O 1
ATOM 8507 N N . ILE B 1 396 ? -10.781 0.171 15.977 1 90.88 396 ILE B N 1
ATOM 8508 C CA . ILE B 1 396 ? -10.562 -0.279 17.344 1 90.88 396 ILE B CA 1
ATOM 8509 C C . ILE B 1 396 ? -9.25 0.295 17.875 1 90.88 396 ILE B C 1
ATOM 8511 O O . ILE B 1 396 ? -9.18 0.74 19.031 1 90.88 396 ILE B O 1
ATOM 8515 N N . LEU B 1 397 ? -8.305 0.358 17.062 1 87.06 397 LEU B N 1
ATOM 8516 C CA . LEU B 1 397 ? -7.012 0.901 17.469 1 87.06 397 LEU B CA 1
ATOM 8517 C C . LEU B 1 397 ? -7.117 2.393 17.766 1 87.06 397 LEU B C 1
ATOM 8519 O O . LEU B 1 397 ? -6.512 2.887 18.719 1 87.06 397 LEU B O 1
ATOM 8523 N N . ARG B 1 398 ? -7.93 3.135 17.016 1 88.19 398 ARG B N 1
ATOM 8524 C CA . ARG B 1 398 ? -8.109 4.57 17.219 1 88.19 398 ARG B CA 1
ATOM 8525 C C . ARG B 1 398 ? -8.867 4.859 18.5 1 88.19 398 ARG B C 1
ATOM 8527 O O . ARG B 1 398 ? -8.625 5.879 19.156 1 88.19 398 ARG B O 1
ATOM 8534 N N . VAL B 1 399 ? -9.711 3.973 18.828 1 90.44 399 VAL B N 1
ATOM 8535 C CA . VAL B 1 399 ? -10.461 4.125 20.078 1 90.44 399 VAL B CA 1
ATOM 8536 C C . VAL B 1 399 ? -9.586 3.736 21.266 1 90.44 399 VAL B C 1
ATOM 8538 O O . VAL B 1 399 ? -9.609 4.402 22.297 1 90.44 399 VAL B O 1
ATOM 8541 N N . ALA B 1 400 ? -8.797 2.678 21.109 1 87.38 400 ALA B N 1
ATOM 8542 C CA . ALA B 1 400 ? -7.965 2.148 22.188 1 87.38 400 ALA B CA 1
ATOM 8543 C C . ALA B 1 400 ? -6.867 3.137 22.562 1 87.38 400 ALA B C 1
ATOM 8545 O O . ALA B 1 400 ? -6.391 3.133 23.703 1 87.38 400 ALA B O 1
ATOM 8546 N N . ARG B 1 401 ? -6.582 4.004 21.75 1 84.31 401 ARG B N 1
ATOM 8547 C CA . ARG B 1 401 ? -5.488 4.953 21.953 1 84.31 401 ARG B CA 1
ATOM 8548 C C . ARG B 1 401 ? -5.707 5.781 23.219 1 84.31 401 ARG B C 1
ATOM 8550 O O . ARG B 1 401 ? -4.762 6.039 23.969 1 84.31 401 ARG B O 1
ATOM 8557 N N . TYR B 1 402 ? -6.922 6.207 23.531 1 87.75 402 TYR B N 1
ATOM 8558 C CA . TYR B 1 402 ? -7.184 7.102 24.656 1 87.75 402 TYR B CA 1
ATOM 8559 C C . TYR B 1 402 ? -7.938 6.375 25.766 1 87.75 402 TYR B C 1
ATOM 8561 O O . TYR B 1 402 ? -8.102 6.91 26.875 1 87.75 402 TYR B O 1
ATOM 8569 N N . GLY B 1 403 ? -8.352 5.129 25.578 1 87.19 403 GLY B N 1
ATOM 8570 C CA . GLY B 1 403 ? -9.117 4.41 26.578 1 87.19 403 GLY B CA 1
ATOM 8571 C C . GLY B 1 403 ? -10.414 5.105 26.953 1 87.19 403 GLY B C 1
ATOM 8572 O O . GLY B 1 403 ? -10.977 5.855 26.156 1 87.19 403 GLY B O 1
ATOM 8573 N N . ILE B 1 404 ? -10.938 4.867 28.094 1 91.56 404 ILE B N 1
ATOM 8574 C CA . ILE B 1 404 ? -12.18 5.48 28.562 1 91.56 404 ILE B CA 1
ATOM 8575 C C . ILE B 1 404 ? -11.867 6.82 29.234 1 91.56 404 ILE B C 1
ATOM 8577 O O . ILE B 1 404 ? -11.086 6.883 30.172 1 91.56 404 ILE B O 1
ATOM 8581 N N . ARG B 1 405 ? -12.461 7.848 28.641 1 93.06 405 ARG B N 1
ATOM 8582 C CA . ARG B 1 405 ? -12.266 9.195 29.172 1 93.06 405 ARG B CA 1
ATOM 8583 C C . ARG B 1 405 ? -13.57 9.734 29.766 1 93.06 405 ARG B C 1
ATOM 8585 O O . ARG B 1 405 ? -14.625 9.117 29.625 1 93.06 405 ARG B O 1
ATOM 8592 N N . THR B 1 406 ? -13.414 10.82 30.469 1 95 406 THR B N 1
ATOM 8593 C CA . THR B 1 406 ? -14.586 11.453 31.062 1 95 406 THR B CA 1
ATOM 8594 C C . THR B 1 406 ? -14.922 12.758 30.344 1 95 406 THR B C 1
ATOM 8596 O O . THR B 1 406 ? -14.07 13.641 30.219 1 95 406 THR B O 1
ATOM 8599 N N . ALA B 1 407 ? -16.094 12.844 29.859 1 95.56 407 ALA B N 1
ATOM 8600 C CA . ALA B 1 407 ? -16.578 14.055 29.188 1 95.56 407 ALA B CA 1
ATOM 8601 C C . ALA B 1 407 ? -17.344 14.938 30.156 1 95.56 407 ALA B C 1
ATOM 8603 O O . ALA B 1 407 ? -18.141 14.445 30.969 1 95.56 407 ALA B O 1
ATOM 8604 N N . HIS B 1 408 ? -17.047 16.203 30.172 1 95.5 408 HIS B N 1
ATOM 8605 C CA . HIS B 1 408 ? -17.797 17.203 30.938 1 95.5 408 HIS B CA 1
ATOM 8606 C C . HIS B 1 408 ? -18.828 17.891 30.062 1 95.5 408 HIS B C 1
ATOM 8608 O O . HIS B 1 408 ? -18.469 18.531 29.062 1 95.5 408 HIS B O 1
ATOM 8614 N N . VAL B 1 409 ? -20.078 17.812 30.438 1 95.38 409 VAL B N 1
ATOM 8615 C CA . VAL B 1 409 ? -21.172 18.359 29.641 1 95.38 409 VAL B CA 1
ATOM 8616 C C . VAL B 1 409 ? -21.656 19.672 30.266 1 95.38 409 VAL B C 1
ATOM 8618 O O . VAL B 1 409 ? -21.938 19.734 31.469 1 95.38 409 VAL B O 1
ATOM 8621 N N . SER B 1 410 ? -21.656 20.703 29.453 1 94.31 410 SER B N 1
ATOM 8622 C CA . SER B 1 410 ? -22.203 22 29.844 1 94.31 410 SER B CA 1
ATOM 8623 C C . SER B 1 410 ? -23.312 22.438 28.906 1 94.31 410 SER B C 1
ATOM 8625 O O . SER B 1 410 ? -23.172 22.375 27.672 1 94.31 410 SER B O 1
ATOM 8627 N N . ILE B 1 411 ? -24.422 22.797 29.469 1 94.12 411 ILE B N 1
ATOM 8628 C CA . ILE B 1 411 ? -25.547 23.234 28.656 1 94.12 411 ILE B CA 1
ATOM 8629 C C . ILE B 1 411 ? -25.344 24.672 28.219 1 94.12 411 ILE B C 1
ATOM 8631 O O . ILE B 1 411 ? -25.125 25.562 29.047 1 94.12 411 ILE B O 1
ATOM 8635 N N . VAL B 1 412 ? -25.359 24.969 27 1 94.69 412 VAL B N 1
ATOM 8636 C CA . VAL B 1 412 ? -25.219 26.312 26.438 1 94.69 412 VAL B CA 1
ATOM 8637 C C . VAL B 1 412 ? -26.594 26.984 26.344 1 94.69 412 VAL B C 1
ATOM 8639 O O . VAL B 1 412 ? -26.781 28.094 26.859 1 94.69 412 VAL B O 1
ATOM 8642 N N . ASP B 1 413 ? -27.484 26.375 25.688 1 93.38 413 ASP B N 1
ATOM 8643 C CA . ASP B 1 413 ? -28.891 26.766 25.625 1 93.38 413 ASP B CA 1
ATOM 8644 C C . ASP B 1 413 ? -29.781 25.578 25.297 1 93.38 413 ASP B C 1
ATOM 8646 O O . ASP B 1 413 ? -29.422 24.422 25.547 1 93.38 413 ASP B O 1
ATOM 8650 N N . ASP B 1 414 ? -30.969 25.812 24.812 1 89.56 414 ASP B N 1
ATOM 8651 C CA . ASP B 1 414 ? -31.938 24.75 24.578 1 89.56 414 ASP B CA 1
ATOM 8652 C C . ASP B 1 414 ? -31.531 23.906 23.375 1 89.56 414 ASP B C 1
ATOM 8654 O O . ASP B 1 414 ? -31.938 22.75 23.25 1 89.56 414 ASP B O 1
ATOM 8658 N N . GLU B 1 415 ? -30.641 24.422 22.594 1 92.75 415 GLU B N 1
ATOM 8659 C CA . GLU B 1 415 ? -30.344 23.734 21.344 1 92.75 415 GLU B CA 1
ATOM 8660 C C . GLU B 1 415 ? -28.922 23.188 21.328 1 92.75 415 GLU B C 1
ATOM 8662 O O . GLU B 1 415 ? -28.609 22.266 20.578 1 92.75 415 GLU B O 1
ATOM 8667 N N . TYR B 1 416 ? -28.109 23.766 22.156 1 94.81 416 TYR B N 1
ATOM 8668 C CA . TYR B 1 416 ? -26.703 23.406 22.031 1 94.81 416 TYR B CA 1
ATOM 8669 C C . TYR B 1 416 ? -26.141 22.969 23.375 1 94.81 416 TYR B C 1
ATOM 8671 O O . TYR B 1 416 ? -26.547 23.453 24.422 1 94.81 416 TYR B O 1
ATOM 8679 N N . VAL B 1 417 ? -25.172 22 23.281 1 94.94 417 VAL B N 1
ATOM 8680 C CA . VAL B 1 417 ? -24.406 21.531 24.438 1 94.94 417 VAL B CA 1
ATOM 8681 C C . VAL B 1 417 ? -22.922 21.578 24.141 1 94.94 417 VAL B C 1
ATOM 8683 O O . VAL B 1 417 ? -22.5 21.375 22.984 1 94.94 417 VAL B O 1
ATOM 8686 N N . LYS B 1 418 ? -22.172 21.906 25.125 1 95.5 418 LYS B N 1
ATOM 8687 C CA . LYS B 1 418 ? -20.703 21.906 25.031 1 95.5 418 LYS B CA 1
ATOM 8688 C C . LYS B 1 418 ? -20.109 20.688 25.734 1 95.5 418 LYS B C 1
ATOM 8690 O O . LYS B 1 418 ? -20.469 20.375 26.875 1 95.5 418 LYS B O 1
ATOM 8695 N N . LEU B 1 419 ? -19.297 20 25.016 1 95.69 419 LEU B N 1
ATOM 8696 C CA . LEU B 1 419 ? -18.609 18.844 25.547 1 95.69 419 LEU B CA 1
ATOM 8697 C C . LEU B 1 419 ? -17.109 19.094 25.656 1 95.69 419 LEU B C 1
ATOM 8699 O O . LEU B 1 419 ? -16.484 19.547 24.688 1 95.69 419 LEU B O 1
ATOM 8703 N N . GLU B 1 420 ? -16.531 18.844 26.797 1 95.38 420 GLU B N 1
ATOM 8704 C CA . GLU B 1 420 ? -15.094 18.969 27.016 1 95.38 420 GLU B CA 1
ATOM 8705 C C . GLU B 1 420 ? -14.492 17.625 27.453 1 95.38 420 GLU B C 1
ATOM 8707 O O . GLU B 1 420 ? -14.938 17.031 28.438 1 95.38 420 GLU B O 1
ATOM 8712 N N . ILE B 1 421 ? -13.602 17.141 26.734 1 95.12 421 ILE B N 1
ATOM 8713 C CA . ILE B 1 421 ? -12.93 15.883 27.047 1 95.12 421 ILE B CA 1
ATOM 8714 C C . ILE B 1 421 ? -11.445 16.141 27.297 1 95.12 421 ILE B C 1
ATOM 8716 O O . ILE B 1 421 ? -10.672 16.312 26.344 1 95.12 421 ILE B O 1
ATOM 8720 N N . PRO B 1 422 ? -11.047 16.078 28.484 1 90.44 422 PRO B N 1
ATOM 8721 C CA . PRO B 1 422 ? -9.656 16.391 28.797 1 90.44 422 PRO B CA 1
ATOM 8722 C C . PRO B 1 422 ? -8.68 15.32 28.297 1 90.44 422 PRO B C 1
ATOM 8724 O O . PRO B 1 422 ? -9.07 14.156 28.141 1 90.44 422 PRO B O 1
ATOM 8727 N N . GLU B 1 423 ? -7.465 15.664 27.953 1 84.38 423 GLU B N 1
ATOM 8728 C CA . GLU B 1 423 ? -6.301 14.828 27.688 1 84.38 423 GLU B CA 1
ATOM 8729 C C . GLU B 1 423 ? -6.449 14.102 26.344 1 84.38 423 GLU B C 1
ATOM 8731 O O . GLU B 1 423 ? -5.988 12.969 26.203 1 84.38 423 GLU B O 1
ATOM 8736 N N . VAL B 1 424 ? -7.246 14.609 25.484 1 87.38 424 VAL B N 1
ATOM 8737 C CA . VAL B 1 424 ? -7.395 14.047 24.141 1 87.38 424 VAL B CA 1
ATOM 8738 C C . VAL B 1 424 ? -7.016 15.086 23.094 1 87.38 424 VAL B C 1
ATOM 8740 O O . VAL B 1 424 ? -7.391 16.266 23.219 1 87.38 424 VAL B O 1
ATOM 8743 N N . ALA B 1 425 ? -6.215 14.688 22.203 1 83.56 425 ALA B N 1
ATOM 8744 C CA . ALA B 1 425 ? -5.836 15.562 21.094 1 83.56 425 ALA B CA 1
ATOM 8745 C C . ALA B 1 425 ? -6.402 15.047 19.766 1 83.56 425 ALA B C 1
ATOM 8747 O O . ALA B 1 425 ? -6.305 13.859 19.469 1 83.56 425 ALA B O 1
ATOM 8748 N N . ALA B 1 426 ? -7.098 15.922 19.078 1 86.38 426 ALA B N 1
ATOM 8749 C CA . ALA B 1 426 ? -7.637 15.539 17.766 1 86.38 426 ALA B CA 1
ATOM 8750 C C . ALA B 1 426 ? -7.941 16.766 16.922 1 86.38 426 ALA B C 1
ATOM 8752 O O . ALA B 1 426 ? -8.305 17.828 17.453 1 86.38 426 ALA B O 1
ATOM 8753 N N . HIS B 1 427 ? -7.699 16.609 15.648 1 82.88 427 HIS B N 1
ATOM 8754 C CA . HIS B 1 427 ? -8.086 17.641 14.68 1 82.88 427 HIS B CA 1
ATOM 8755 C C . HIS B 1 427 ? -9.078 17.078 13.664 1 82.88 427 HIS B C 1
ATOM 8757 O O . HIS B 1 427 ? -9.094 15.883 13.398 1 82.88 427 HIS B O 1
ATOM 8763 N N . GLY B 1 428 ? -9.875 18 13.172 1 84.44 428 GLY B N 1
ATOM 8764 C CA . GLY B 1 428 ? -10.891 17.562 12.219 1 84.44 428 GLY B CA 1
ATOM 8765 C C . GLY B 1 428 ? -12.164 17.078 12.891 1 84.44 428 GLY B C 1
ATOM 8766 O O . GLY B 1 428 ? -12.773 17.797 13.68 1 84.44 428 GLY B O 1
ATOM 8767 N N . HIS B 1 429 ? -12.508 15.828 12.609 1 89.06 429 HIS B N 1
ATOM 8768 C CA . HIS B 1 429 ? -13.703 15.312 13.266 1 89.06 429 HIS B CA 1
ATOM 8769 C C . HIS B 1 429 ? -13.414 14 13.984 1 89.06 429 HIS B C 1
ATOM 8771 O O . HIS B 1 429 ? -12.453 13.305 13.648 1 89.06 429 HIS B O 1
ATOM 8777 N N . VAL B 1 430 ? -14.133 13.789 15 1 92.06 430 VAL B N 1
ATOM 8778 C CA . VAL B 1 430 ? -13.992 12.586 15.82 1 92.06 430 VAL B CA 1
ATOM 8779 C C . VAL B 1 430 ? -15.336 11.875 15.93 1 92.06 430 VAL B C 1
ATOM 8781 O O . VAL B 1 430 ? -16.391 12.484 15.734 1 92.06 430 VAL B O 1
ATOM 8784 N N . TYR B 1 431 ? -15.258 10.617 16.172 1 92.69 431 TYR B N 1
ATOM 8785 C CA . TYR B 1 431 ? -16.453 9.836 16.5 1 92.69 431 TYR B CA 1
ATOM 8786 C C . TYR B 1 431 ? -16.516 9.539 18 1 92.69 431 TYR B C 1
ATOM 8788 O O . TYR B 1 431 ? -15.555 9.023 18.578 1 92.69 431 TYR B O 1
ATOM 8796 N N . LEU B 1 432 ? -17.609 9.891 18.609 1 93.75 432 LEU B N 1
ATOM 8797 C CA . LEU B 1 432 ? -17.75 9.688 20.031 1 93.75 432 LEU B CA 1
ATOM 8798 C C . LEU B 1 432 ? -18.719 8.547 20.328 1 93.75 432 LEU B C 1
ATOM 8800 O O . LEU B 1 432 ? -19.75 8.422 19.656 1 93.75 432 LEU B O 1
ATOM 8804 N N . TYR B 1 433 ? -18.297 7.723 21.297 1 93.12 433 TYR B N 1
ATOM 8805 C CA . TYR B 1 433 ? -19.125 6.66 21.844 1 93.12 433 TYR B CA 1
ATOM 8806 C C . TYR B 1 433 ? -19.531 6.973 23.281 1 93.12 433 TYR B C 1
ATOM 8808 O O . TYR B 1 433 ? -18.688 7.367 24.094 1 93.12 433 TYR B O 1
ATOM 8816 N N . PHE B 1 434 ? -20.781 6.832 23.609 1 91.75 434 PHE B N 1
ATOM 8817 C CA . PHE B 1 434 ? -21.266 7.02 24.969 1 91.75 434 PHE B CA 1
ATOM 8818 C C . PHE B 1 434 ? -21.781 5.703 25.547 1 91.75 434 PHE B C 1
ATOM 8820 O O . PHE B 1 434 ? -22.969 5.391 25.438 1 91.75 434 PHE B O 1
ATOM 8827 N N . PRO B 1 435 ? -20.953 5.012 26.234 1 89.12 435 PRO B N 1
ATOM 8828 C CA . PRO B 1 435 ? -21.312 3.666 26.703 1 89.12 435 PRO B CA 1
ATOM 8829 C C . PRO B 1 435 ? -22.359 3.674 27.797 1 89.12 435 PRO B C 1
ATOM 8831 O O . PRO B 1 435 ? -23.031 2.66 28.031 1 89.12 435 PRO B O 1
ATOM 8834 N N . THR B 1 436 ? -22.594 4.734 28.516 1 88.5 436 THR B N 1
ATOM 8835 C CA . THR B 1 436 ? -23.469 4.723 29.672 1 88.5 436 THR B CA 1
ATOM 8836 C C . THR B 1 436 ? -24.781 5.441 29.375 1 88.5 436 THR B C 1
ATOM 8838 O O . THR B 1 436 ? -25.703 5.434 30.188 1 88.5 436 THR B O 1
ATOM 8841 N N . LEU B 1 437 ? -24.906 6.07 28.266 1 86.56 437 LEU B N 1
ATOM 8842 C CA . LEU B 1 437 ? -26.125 6.836 27.953 1 86.56 437 LEU B CA 1
ATOM 8843 C C . LEU B 1 437 ? -27.25 5.91 27.531 1 86.56 437 LEU B C 1
ATOM 8845 O O . LEU B 1 437 ? -28.406 6.125 27.906 1 86.56 437 LEU B O 1
ATOM 8849 N N . THR B 1 438 ? -26.953 5.004 26.656 1 84.31 438 THR B N 1
ATOM 8850 C CA . THR B 1 438 ? -27.938 4.02 26.188 1 84.31 438 THR B CA 1
ATOM 8851 C C . THR B 1 438 ? -27.328 2.617 26.203 1 84.31 438 THR B C 1
ATOM 8853 O O . THR B 1 438 ? -26.141 2.447 26.5 1 84.31 438 THR B O 1
ATOM 8856 N N . TRP B 1 439 ? -28.203 1.617 25.938 1 83.75 439 TRP B N 1
ATOM 8857 C CA . TRP B 1 439 ? -27.75 0.23 25.906 1 83.75 439 TRP B CA 1
ATOM 8858 C C . TRP B 1 439 ? -26.953 -0.06 24.641 1 83.75 439 TRP B C 1
ATOM 8860 O O . TR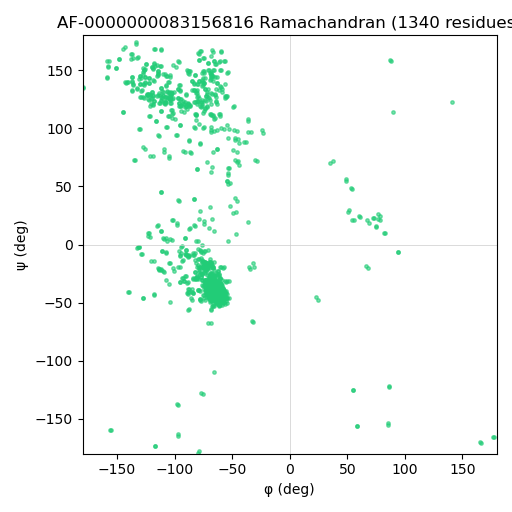P B 1 439 ? -26.25 -1.062 24.562 1 83.75 439 TRP B O 1
ATOM 8870 N N . ARG B 1 440 ? -27.047 0.81 23.672 1 85.31 440 ARG B N 1
ATOM 8871 C CA . ARG B 1 440 ? -26.344 0.661 22.406 1 85.31 440 ARG B CA 1
ATOM 8872 C C . ARG B 1 440 ? -24.922 1.226 22.5 1 85.31 440 ARG B C 1
ATOM 8874 O O . ARG B 1 440 ? -24.625 2.266 21.922 1 85.31 440 ARG B O 1
ATOM 8881 N N . VAL B 1 441 ? -24.047 0.536 23.062 1 83.75 441 VAL B N 1
ATOM 8882 C CA . VAL B 1 441 ? -22.688 0.979 23.391 1 83.75 441 VAL B CA 1
ATOM 8883 C C . VAL B 1 441 ? -21.875 1.159 22.094 1 83.75 441 VAL B C 1
ATOM 8885 O O . VAL B 1 441 ? -20.844 1.835 22.094 1 83.75 441 VAL B O 1
ATOM 8888 N N . TRP B 1 442 ? -22.344 0.611 20.922 1 82.5 442 TRP B N 1
ATOM 8889 C CA . TRP B 1 442 ? -21.594 0.675 19.672 1 82.5 442 TRP B CA 1
ATOM 8890 C C . TRP B 1 442 ? -21.953 1.922 18.875 1 82.5 442 TRP B C 1
ATOM 8892 O O . TRP B 1 442 ? -21.328 2.227 17.859 1 82.5 442 TRP B O 1
ATOM 8902 N N . GLU B 1 443 ? -22.953 2.66 19.406 1 86.44 443 GLU B N 1
ATOM 8903 C CA . GLU B 1 443 ? -23.406 3.85 18.703 1 86.44 443 GLU B CA 1
ATOM 8904 C C . GLU B 1 443 ? -22.359 4.961 18.75 1 86.44 443 GLU B C 1
ATOM 8906 O O . GLU B 1 443 ? -21.781 5.227 19.797 1 86.44 443 GLU B O 1
ATOM 8911 N N . ASN B 1 444 ? -22.016 5.449 17.547 1 88.88 444 ASN B N 1
ATOM 8912 C CA . ASN B 1 444 ? -21.062 6.547 17.453 1 88.88 444 ASN B CA 1
ATOM 8913 C C . ASN B 1 444 ? -21.5 7.598 16.438 1 88.88 444 ASN B C 1
ATOM 8915 O O . ASN B 1 444 ? -22.188 7.273 15.469 1 88.88 444 ASN B O 1
ATOM 8919 N N . HIS B 1 445 ? -21.25 8.852 16.672 1 87.81 445 HIS B N 1
ATOM 8920 C CA . HIS B 1 445 ? -21.578 9.969 15.805 1 87.81 445 HIS B CA 1
ATOM 8921 C C . HIS B 1 445 ? -20.359 10.875 15.586 1 87.81 445 HIS B C 1
ATOM 8923 O O . HIS B 1 445 ? -19.547 11.039 16.484 1 87.81 445 HIS B O 1
ATOM 8929 N N . PRO B 1 446 ? -20.312 11.383 14.391 1 89.31 446 PRO B N 1
ATOM 8930 C CA . PRO B 1 446 ? -19.219 12.305 14.094 1 89.31 446 PRO B CA 1
ATOM 8931 C C . PRO B 1 446 ? -19.469 13.711 14.617 1 89.31 446 PRO B C 1
ATOM 8933 O O . PRO B 1 446 ? -20.594 14.203 14.57 1 89.31 446 PRO B O 1
ATOM 8936 N N . PHE B 1 447 ? -18.453 14.305 15.172 1 91.06 447 PHE B N 1
ATOM 8937 C CA . PHE B 1 447 ? -18.516 15.688 15.641 1 91.06 447 PHE B CA 1
ATOM 8938 C C . PHE B 1 447 ? -17.234 16.438 15.258 1 91.06 447 PHE B C 1
ATOM 8940 O O . PHE B 1 447 ? -16.141 15.875 15.305 1 91.06 447 PHE B O 1
ATOM 8947 N N . SER B 1 448 ? -17.406 17.656 14.852 1 91 448 SER B N 1
ATOM 8948 C CA . SER B 1 448 ? -16.25 18.5 14.539 1 91 448 SER B CA 1
ATOM 8949 C C . SER B 1 448 ? -15.562 18.984 15.812 1 91 448 SER B C 1
ATOM 8951 O O . SER B 1 448 ? -16.219 19.328 16.797 1 91 448 SER B O 1
ATOM 8953 N N . VAL B 1 449 ? -14.305 18.984 15.766 1 91.88 449 VAL B N 1
ATOM 8954 C CA . VAL B 1 449 ? -13.516 19.453 16.906 1 91.88 449 VAL B CA 1
ATOM 8955 C C . VAL B 1 449 ? -13.211 20.938 16.734 1 91.88 449 VAL B C 1
ATOM 8957 O O . VAL B 1 449 ? -12.656 21.359 15.711 1 91.88 449 VAL B O 1
ATOM 8960 N N . MET B 1 450 ? -13.617 21.703 17.672 1 93.25 450 MET B N 1
ATOM 8961 C CA . MET B 1 450 ? -13.344 23.141 17.594 1 93.25 450 MET B CA 1
ATOM 8962 C C . MET B 1 450 ? -11.898 23.438 17.984 1 93.25 450 MET B C 1
ATOM 8964 O O . MET B 1 450 ? -11.219 24.219 17.312 1 93.25 450 MET B O 1
ATOM 8968 N N . THR B 1 451 ? -11.516 22.875 19.062 1 89.81 451 THR B N 1
ATOM 8969 C CA . THR B 1 451 ? -10.141 23.016 19.516 1 89.81 451 THR B CA 1
ATOM 8970 C C . THR B 1 451 ? -9.766 21.875 20.469 1 89.81 451 THR B C 1
ATOM 8972 O O . THR B 1 451 ? -10.641 21.234 21.047 1 89.81 451 THR B O 1
ATOM 8975 N N . ASP B 1 452 ? -8.539 21.609 20.484 1 86.69 452 ASP B N 1
ATOM 8976 C CA . ASP B 1 452 ? -8.055 20.609 21.422 1 86.69 452 ASP B CA 1
ATOM 8977 C C . ASP B 1 452 ? -7.129 21.234 22.453 1 86.69 452 ASP B C 1
ATOM 8979 O O . ASP B 1 452 ? -6.359 20.531 23.125 1 86.69 452 ASP B O 1
ATOM 8983 N N . LEU B 1 453 ? -7.164 22.625 22.562 1 86.19 453 LEU B N 1
ATOM 8984 C CA . LEU B 1 453 ? -6.344 23.344 23.531 1 86.19 453 LEU B CA 1
ATOM 8985 C C . LEU B 1 453 ? -7.219 24.109 24.516 1 86.19 453 LEU B C 1
ATOM 8987 O O . LEU B 1 453 ? -8.203 24.734 24.125 1 86.19 453 LEU B O 1
ATOM 8991 N N . ARG B 1 454 ? -6.938 23.875 25.75 1 77.88 454 ARG B N 1
ATOM 8992 C CA . ARG B 1 454 ? -7.629 24.609 26.812 1 77.88 454 ARG B CA 1
ATOM 8993 C C . ARG B 1 454 ? -6.66 25.5 27.578 1 77.88 454 ARG B C 1
ATOM 8995 O O . ARG B 1 454 ? -5.566 25.062 27.953 1 77.88 454 ARG B O 1
ATOM 9002 N N . CYS B 1 455 ? -7.023 26.781 27.703 1 71.88 455 CYS B N 1
ATOM 9003 C CA . CYS B 1 455 ? -6.18 27.703 28.453 1 71.88 455 CYS B CA 1
ATOM 9004 C C . CYS B 1 455 ? -6.332 27.5 29.953 1 71.88 455 CYS B C 1
ATOM 9006 O O . CYS B 1 455 ? -7.445 27.312 30.453 1 71.88 455 CYS B O 1
ATOM 9008 N N . ILE B 1 456 ? -5.387 27.156 30.781 1 65.81 456 ILE B N 1
ATOM 9009 C CA . ILE B 1 456 ? -5.43 27.031 32.219 1 65.81 456 ILE B CA 1
ATOM 9010 C C . ILE B 1 456 ? -5.238 28.391 32.875 1 65.81 456 ILE B C 1
ATOM 9012 O O . ILE B 1 456 ? -4.156 28.984 32.812 1 65.81 456 ILE B O 1
ATOM 9016 N N . GLY B 1 457 ? -5.699 29.484 32.5 1 50.28 457 GLY B N 1
ATOM 9017 C CA . GLY B 1 457 ? -5.484 30.703 33.281 1 50.28 457 GLY B CA 1
ATOM 9018 C C . GLY B 1 457 ? -6.043 30.641 34.688 1 50.28 457 GLY B C 1
ATOM 9019 O O . GLY B 1 457 ? -6.809 29.734 35 1 50.28 457 GLY B O 1
ATOM 9020 N N . ASP B 1 458 ? -5.668 31.594 35.625 1 40.91 458 ASP B N 1
ATOM 9021 C CA . ASP B 1 458 ? -6.051 31.891 37 1 40.91 458 ASP B CA 1
ATOM 9022 C C . ASP B 1 458 ? -7.566 32.062 37.125 1 40.91 458 ASP B C 1
ATOM 9024 O O . ASP B 1 458 ? -8.109 33.094 36.719 1 40.91 458 ASP B O 1
ATOM 9028 N N . SER B 1 459 ? -8.367 31.266 36.875 1 38.41 459 SER B N 1
ATOM 9029 C CA . SER B 1 459 ? -9.773 31.375 37.25 1 38.41 459 SER B CA 1
ATOM 9030 C C . SER B 1 459 ? -9.938 32.125 38.562 1 38.41 459 SER B C 1
ATOM 9032 O O . SER B 1 459 ? -11.047 32.219 39.094 1 38.41 459 SER B O 1
ATOM 9034 N N . ALA B 1 460 ? -9.023 32.375 39.438 1 35.25 460 ALA B N 1
ATOM 9035 C CA . ALA B 1 460 ? -9.469 33.094 40.625 1 35.25 460 ALA B CA 1
ATOM 9036 C C . ALA B 1 460 ? -10.07 34.438 40.25 1 35.25 460 ALA B C 1
ATOM 9038 O O . ALA B 1 460 ? -10.945 34.969 40.938 1 35.25 460 ALA B O 1
ATOM 9039 N N . THR B 1 461 ? -9.5 35.156 39.312 1 32.22 461 THR B N 1
ATOM 9040 C CA . THR B 1 461 ? -9.945 36.531 39.312 1 32.22 461 THR B CA 1
ATOM 9041 C C . THR B 1 461 ? -11.25 36.719 38.531 1 32.22 461 THR B C 1
ATOM 9043 O O . THR B 1 461 ? -11.992 37.656 38.781 1 32.22 461 THR B O 1
ATOM 9046 N N . SER B 1 462 ? -11.516 35.875 37.5 1 33.28 462 SER B N 1
ATOM 9047 C CA . SER B 1 462 ? -12.656 36.438 36.781 1 33.28 462 SER B CA 1
ATOM 9048 C C . SER B 1 462 ? -13.969 36.094 37.5 1 33.28 462 SER B C 1
ATOM 9050 O O . SER B 1 462 ? -15.039 36.531 37.062 1 33.28 462 SER B O 1
ATOM 9052 N N . VAL B 1 463 ? -14.023 35.125 38.344 1 33.06 463 VAL B N 1
ATOM 9053 C CA . VAL B 1 463 ? -15.336 35.125 38.969 1 33.06 463 VAL B CA 1
ATOM 9054 C C . VAL B 1 463 ? -15.523 36.375 39.812 1 33.06 463 VAL B C 1
ATOM 9056 O O . VAL B 1 463 ? -16.625 36.625 40.312 1 33.06 463 VAL B O 1
ATOM 9059 N N . ARG B 1 464 ? -14.297 36.906 40.344 1 31.22 464 ARG B N 1
ATOM 9060 C CA . ARG B 1 464 ? -14.641 37.906 41.344 1 31.22 464 ARG B CA 1
ATOM 9061 C C . ARG B 1 464 ? -15.344 39.094 40.688 1 31.22 464 ARG B C 1
ATOM 9063 O O . ARG B 1 464 ? -16.094 39.812 41.344 1 31.22 464 ARG B O 1
ATOM 9070 N N . HIS B 1 465 ? -14.82 39.438 39.438 1 29.14 465 HIS B N 1
ATOM 9071 C CA . HIS B 1 465 ? -15.312 40.781 39.156 1 29.14 465 HIS B CA 1
ATOM 9072 C C . HIS B 1 465 ? -16.797 40.75 38.812 1 29.14 465 HIS B C 1
ATOM 9074 O O . HIS B 1 465 ? -17.391 41.812 38.531 1 29.14 465 HIS B O 1
ATOM 9080 N N . LEU B 1 466 ? -17.234 39.5 38.375 1 28.16 466 LEU B N 1
ATOM 9081 C CA . LEU B 1 466 ? -18.609 39.844 38.062 1 28.16 466 LEU B CA 1
ATOM 9082 C C . LEU B 1 466 ? -19.391 40.219 39.312 1 28.16 466 LEU B C 1
ATOM 9084 O O . LEU B 1 466 ? -20.578 40.562 39.25 1 28.16 466 LEU B O 1
ATOM 9088 N N . HIS B 1 467 ? -18.812 39.688 40.469 1 24.77 467 HIS B N 1
ATOM 9089 C CA . HIS B 1 467 ? -19.797 40.031 41.5 1 24.77 467 HIS B CA 1
ATOM 9090 C C . HIS B 1 467 ? -19.828 41.531 41.719 1 24.77 467 HIS B C 1
ATOM 9092 O O . HIS B 1 467 ? -20.891 42.156 41.812 1 24.77 467 HIS B O 1
ATOM 9098 N N . SER B 1 468 ? -18.609 41.969 42.312 1 25.92 468 SER B N 1
ATOM 9099 C CA . SER B 1 468 ? -18.719 43.031 43.312 1 25.92 468 SER B CA 1
ATOM 9100 C C . SER B 1 468 ? -18.906 44.375 42.688 1 25.92 468 SER B C 1
ATOM 9102 O O . SER B 1 468 ? -18.359 45.375 43.156 1 25.92 468 SER B O 1
ATOM 9104 N N . SER B 1 469 ? -18.875 44.625 41.375 1 23.61 469 SER B N 1
ATOM 9105 C CA . SER B 1 469 ? -19.016 46.031 41.094 1 23.61 469 SER B CA 1
ATOM 9106 C C . SER B 1 469 ? -20.203 46.656 41.844 1 23.61 469 SER B C 1
ATOM 9108 O O . SER B 1 469 ? -21.281 46.844 41.25 1 23.61 469 SER B O 1
ATOM 9110 N N . SER B 1 470 ? -20.594 46.094 43 1 22.19 470 SER B N 1
ATOM 9111 C CA . SER B 1 470 ? -21.297 47.125 43.75 1 22.19 470 SER B CA 1
ATOM 9112 C C . SER B 1 470 ? -20.391 48.312 44.031 1 22.19 470 SER B C 1
ATOM 9114 O O . SER B 1 470 ? -19.266 48.156 44.469 1 22.19 470 SER B O 1
ATOM 9116 N N . LEU B 1 471 ? -20.453 49.469 43.281 1 21.14 471 LEU B N 1
ATOM 9117 C CA . LEU B 1 471 ? -19.938 50.844 43.219 1 21.14 471 LEU B CA 1
ATOM 9118 C C . LEU B 1 471 ? -19.812 51.406 44.625 1 21.14 471 LEU B C 1
ATOM 9120 O O . LEU B 1 471 ? -19.719 52.625 44.812 1 21.14 471 LEU B O 1
ATOM 9124 N N . LEU B 1 472 ? -19.766 50.594 45.75 1 19.77 472 LEU B N 1
ATOM 9125 C CA . LEU B 1 472 ? -19.812 51.531 46.906 1 19.77 472 LEU B CA 1
ATOM 9126 C C . LEU B 1 472 ? -18.562 52.375 46.969 1 19.77 472 LEU B C 1
ATOM 9128 O O . LEU B 1 472 ? -17.453 51.875 46.844 1 19.77 472 LEU B O 1
ATOM 9132 N N . SER B 1 473 ? -18.688 53.75 46.688 1 19.55 473 SER B N 1
ATOM 9133 C CA . SER B 1 473 ? -17.906 54.969 46.719 1 19.55 473 SER B CA 1
ATOM 9134 C C . SER B 1 473 ? -17.141 55.125 48.031 1 19.55 473 SER B C 1
ATOM 9136 O O . SER B 1 473 ? -16.578 56.156 48.312 1 19.55 473 SER B O 1
ATOM 9138 N N . THR B 1 474 ? -16.75 54 48.75 1 19.7 474 THR B N 1
ATOM 9139 C CA . THR B 1 474 ? -16.344 54.625 50 1 19.7 474 THR B CA 1
ATOM 9140 C C . THR B 1 474 ? -15.117 55.5 49.812 1 19.7 474 THR B C 1
ATOM 9142 O O . THR B 1 474 ? -14.219 55.156 49.031 1 19.7 474 THR B O 1
ATOM 9145 N N . ALA B 1 475 ? -15.039 56.719 50.5 1 21.64 475 ALA B N 1
ATOM 9146 C CA . ALA B 1 475 ? -14.391 58 50.656 1 21.64 475 ALA B CA 1
ATOM 9147 C C . ALA B 1 475 ? -13.016 57.844 51.312 1 21.64 475 ALA B C 1
ATOM 9149 O O . ALA B 1 475 ? -12.383 58.844 51.688 1 21.64 475 ALA B O 1
ATOM 9150 N N . ARG B 1 476 ? -12.375 56.625 51.281 1 19.8 476 ARG B N 1
ATOM 9151 C CA . ARG B 1 476 ? -11.43 56.719 52.406 1 19.8 476 ARG B CA 1
ATOM 9152 C C . ARG B 1 476 ? -10.352 57.75 52.094 1 19.8 476 ARG B C 1
ATOM 9154 O O . ARG B 1 476 ? -10.07 58.062 50.906 1 19.8 476 ARG B O 1
ATOM 9161 N N . ASP B 1 477 ? -9.672 58.188 53.188 1 19.2 477 ASP B N 1
ATOM 9162 C CA . ASP B 1 477 ? -8.836 59.188 53.844 1 19.2 477 ASP B CA 1
ATOM 9163 C C . ASP B 1 477 ? -7.402 59.125 53.312 1 19.2 477 ASP B C 1
ATOM 9165 O O . ASP B 1 477 ? -6.93 58.062 52.875 1 19.2 477 ASP B O 1
ATOM 9169 N N . ASN B 1 478 ? -6.766 60.312 53.188 1 18.72 478 ASN B N 1
ATOM 9170 C CA . ASN B 1 478 ? -5.68 61.094 52.562 1 18.72 478 ASN B CA 1
ATOM 9171 C C . ASN B 1 478 ? -4.32 60.656 53.125 1 18.72 478 ASN B C 1
ATOM 9173 O O . ASN B 1 478 ? -3.309 61.312 52.875 1 18.72 478 ASN B O 1
ATOM 9177 N N . LYS B 1 479 ? -4.117 59.75 54.125 1 22.78 479 LYS B N 1
ATOM 9178 C CA . LYS B 1 479 ? -2.928 60.188 54.844 1 22.78 479 LYS B CA 1
ATOM 9179 C C . LYS B 1 479 ? -1.666 59.969 54 1 22.78 479 LYS B C 1
ATOM 9181 O O . LYS B 1 479 ? -1.552 58.938 53.312 1 22.78 479 LYS B O 1
ATOM 9186 N N . ALA B 1 480 ? -0.727 61 53.906 1 20.05 480 ALA B N 1
ATOM 9187 C CA . ALA B 1 480 ? 0.41 61.625 53.219 1 20.05 480 ALA B CA 1
ATOM 9188 C C . ALA B 1 480 ? 1.698 60.844 53.5 1 20.05 480 ALA B C 1
ATOM 9190 O O . ALA B 1 480 ? 2.771 61.25 53.031 1 20.05 480 ALA B O 1
ATOM 9191 N N . GLY B 1 481 ? 1.656 59.594 53.969 1 19.75 481 GLY B N 1
ATOM 9192 C CA . GLY B 1 481 ? 2.977 59.438 54.562 1 19.75 481 GLY B CA 1
ATOM 9193 C C . GLY B 1 481 ? 4.098 59.5 53.531 1 19.75 481 GLY B C 1
ATOM 9194 O O . GLY B 1 481 ? 3.908 59.125 52.375 1 19.75 481 GLY B O 1
ATOM 9195 N N . LEU B 1 482 ? 5.176 60.375 53.75 1 19.25 482 LEU B N 1
ATOM 9196 C CA . LEU B 1 482 ? 6.379 60.938 53.156 1 19.25 482 LEU B CA 1
ATOM 9197 C C . LEU B 1 482 ? 7.441 59.875 52.969 1 19.25 482 LEU B C 1
ATOM 9199 O O . LEU B 1 482 ? 7.98 59.312 53.938 1 19.25 482 LEU B O 1
ATOM 9203 N N . THR B 1 483 ? 7.219 58.938 52.125 1 19.05 483 THR B N 1
ATOM 9204 C CA . THR B 1 483 ? 8.227 57.906 51.875 1 19.05 483 THR B CA 1
ATOM 9205 C C . THR B 1 483 ? 9.516 58.531 51.344 1 19.05 483 THR B C 1
ATOM 9207 O O . THR B 1 483 ? 9.492 59.375 50.438 1 19.05 483 THR B O 1
ATOM 9210 N N . MET B 1 484 ? 10.586 58.469 52.156 1 20.94 484 MET B N 1
ATOM 9211 C CA . MET B 1 484 ? 11.969 58.906 52.031 1 20.94 484 MET B CA 1
ATOM 9212 C C . MET B 1 484 ? 12.633 58.312 50.812 1 20.94 484 MET B C 1
ATOM 9214 O O . MET B 1 484 ? 12.359 57.156 50.438 1 20.94 484 MET B O 1
ATOM 9218 N N . ALA B 1 485 ? 13.484 59.188 50.031 1 21.69 485 ALA B N 1
ATOM 9219 C CA . ALA B 1 485 ? 14.086 59.312 48.719 1 21.69 485 ALA B CA 1
ATOM 9220 C C . ALA B 1 485 ? 15.32 58.438 48.562 1 21.69 485 ALA B C 1
ATOM 9222 O O . ALA B 1 485 ? 16.109 58.594 47.625 1 21.69 485 ALA B O 1
ATOM 9223 N N . ALA B 1 486 ? 15.555 57.375 49.312 1 26.92 486 ALA B N 1
ATOM 9224 C CA . ALA B 1 486 ? 16.984 57.094 49.156 1 26.92 486 ALA B CA 1
ATOM 9225 C C . ALA B 1 486 ? 17.328 56.781 47.719 1 26.92 486 ALA B C 1
ATOM 9227 O O . ALA B 1 486 ? 16.547 56.125 47 1 26.92 486 ALA B O 1
ATOM 9228 N N . ALA B 1 487 ? 18.422 57.406 47.188 1 23.84 487 ALA B N 1
ATOM 9229 C CA . ALA B 1 487 ? 19.094 57.719 45.906 1 23.84 487 ALA B CA 1
ATOM 9230 C C . ALA B 1 487 ? 19.688 56.469 45.281 1 23.84 487 ALA B C 1
ATOM 9232 O O . ALA B 1 487 ? 20.484 56.562 44.344 1 23.84 487 ALA B O 1
ATOM 9233 N N . GLU B 1 488 ? 19.359 55.312 45.688 1 23.41 488 GLU B N 1
ATOM 9234 C CA . GLU B 1 488 ? 20.375 54.375 45.219 1 23.41 488 GLU B CA 1
ATOM 9235 C C . GLU B 1 488 ? 20.469 54.406 43.688 1 23.41 488 GLU B C 1
ATOM 9237 O O . GLU B 1 488 ? 19.484 54.656 43 1 23.41 488 GLU B O 1
ATOM 9242 N N . GLU B 1 489 ? 21.734 54.469 43.156 1 23.41 489 GLU B N 1
ATOM 9243 C CA . GLU B 1 489 ? 22.297 54.562 41.812 1 23.41 489 GLU B CA 1
ATOM 9244 C C . GLU B 1 489 ? 21.766 53.438 40.938 1 23.41 489 GLU B C 1
ATOM 9246 O O . GLU B 1 489 ? 21.844 52.25 41.312 1 23.41 489 GLU B O 1
ATOM 9251 N N . GLN B 1 490 ? 20.844 53.781 40.094 1 23.28 490 GLN B N 1
ATOM 9252 C CA . GLN B 1 490 ? 20.031 52.938 39.219 1 23.28 490 GLN B CA 1
ATOM 9253 C C . GLN B 1 490 ? 20.875 52.312 38.125 1 23.28 490 GLN B C 1
ATOM 9255 O O . GLN B 1 490 ? 21.391 53.031 37.25 1 23.28 490 GLN B O 1
ATOM 9260 N N . VAL B 1 491 ? 21.922 51.438 38.5 1 27.97 491 VAL B N 1
ATOM 9261 C CA . VAL B 1 491 ? 22.531 50.688 37.438 1 27.97 491 VAL B CA 1
ATOM 9262 C C . VAL B 1 491 ? 21.469 50.281 36.406 1 27.97 491 VAL B C 1
ATOM 9264 O O . VAL B 1 491 ? 20.422 49.719 36.781 1 27.97 491 VAL B O 1
ATOM 9267 N N . VAL B 1 492 ? 21.516 50.938 35.312 1 25.64 492 VAL B N 1
ATOM 9268 C CA . VAL B 1 492 ? 20.656 50.781 34.156 1 25.64 492 VAL B CA 1
ATOM 9269 C C . VAL B 1 492 ? 20.609 49.344 33.719 1 25.64 492 VAL B C 1
ATOM 9271 O O . VAL B 1 492 ? 21.609 48.781 33.25 1 25.64 492 VAL B O 1
ATOM 9274 N N . GLN B 1 493 ? 20.297 48.406 34.656 1 26.23 493 GLN B N 1
ATOM 9275 C CA . GLN B 1 493 ? 20 47.094 34.125 1 26.23 493 GLN B CA 1
ATOM 9276 C C . GLN B 1 493 ? 19.109 47.156 32.906 1 26.23 493 GLN B C 1
ATOM 9278 O O . GLN B 1 493 ? 18.031 47.75 32.938 1 26.23 493 GLN B O 1
ATOM 9283 N N . GLU B 1 494 ? 19.797 47.312 31.734 1 28.69 494 GLU B N 1
ATOM 9284 C CA . GLU B 1 494 ? 19.016 47.188 30.516 1 28.69 494 GLU B CA 1
ATOM 9285 C C . GLU B 1 494 ? 17.891 46.156 30.672 1 28.69 494 GLU B C 1
ATOM 9287 O O . GLU B 1 494 ? 18.125 45.062 31.125 1 28.69 494 GLU B O 1
ATOM 9292 N N . LYS B 1 495 ? 16.75 46.656 30.969 1 32.03 495 LYS B N 1
ATOM 9293 C CA . LYS B 1 495 ? 15.469 46 31.25 1 32.03 495 LYS B CA 1
ATOM 9294 C C . LYS B 1 495 ? 15.148 44.938 30.203 1 32.03 495 LYS B C 1
ATOM 9296 O O . LYS B 1 495 ? 15.133 45.219 29.016 1 32.03 495 LYS B O 1
ATOM 9301 N N . PRO B 1 496 ? 15.609 43.781 30.516 1 33.38 496 PRO B N 1
ATOM 9302 C CA . PRO B 1 496 ? 14.93 42.812 29.656 1 33.38 496 PRO B CA 1
ATOM 9303 C C . PRO B 1 496 ? 13.461 43.156 29.438 1 33.38 496 PRO B C 1
ATOM 9305 O O . PRO B 1 496 ? 12.797 43.688 30.344 1 33.38 496 PRO B O 1
ATOM 9308 N N . PHE B 1 497 ? 13.125 43.938 28.469 1 30.16 497 PHE B N 1
ATOM 9309 C CA . PHE B 1 497 ? 11.695 44.094 28.25 1 30.16 497 PHE B CA 1
ATOM 9310 C C . PHE B 1 497 ? 10.945 42.844 28.688 1 30.16 497 PHE B C 1
ATOM 9312 O O . PHE B 1 497 ? 11.039 41.781 28.031 1 30.16 497 PHE B O 1
ATOM 9319 N N . PRO B 1 498 ? 10.867 42.625 30.031 1 34.88 498 PRO B N 1
ATOM 9320 C CA . PRO B 1 498 ? 10.055 41.469 30.469 1 34.88 498 PRO B CA 1
ATOM 9321 C C . PRO B 1 498 ? 8.641 41.5 29.891 1 34.88 498 PRO B C 1
ATOM 9323 O O . PRO B 1 498 ? 7.863 42.406 30.188 1 34.88 498 PRO B O 1
ATOM 9326 N N . VAL B 1 499 ? 8.352 41.625 28.703 1 34.66 499 VAL B N 1
ATOM 9327 C CA . VAL B 1 499 ? 6.934 41.344 28.516 1 34.66 499 VAL B CA 1
ATOM 9328 C C . VAL B 1 499 ? 6.551 40.094 29.312 1 34.66 499 VAL B C 1
ATOM 9330 O O . VAL B 1 499 ? 6.969 39 28.984 1 34.66 499 VAL B O 1
ATOM 9333 N N . GLU B 1 500 ? 6.559 40.156 30.656 1 37.28 500 GLU B N 1
ATOM 9334 C CA . GLU B 1 500 ? 5.945 39.125 31.469 1 37.28 500 GLU B CA 1
ATOM 9335 C C . GLU B 1 500 ? 4.562 38.75 30.938 1 37.28 500 GLU B C 1
ATOM 9337 O O . GLU B 1 500 ? 3.562 39.375 31.328 1 37.28 500 GLU B O 1
ATOM 9342 N N . THR B 1 501 ? 4.266 38.688 29.766 1 40.88 501 THR B N 1
ATOM 9343 C CA . THR B 1 501 ? 2.941 38.125 29.531 1 40.88 501 THR B CA 1
ATOM 9344 C C . THR B 1 501 ? 2.723 36.875 30.375 1 40.88 501 THR B C 1
ATOM 9346 O O . THR B 1 501 ? 3.543 35.938 30.344 1 40.88 501 THR B O 1
ATOM 9349 N N . GLU B 1 502 ? 2.066 36.969 31.516 1 45.59 502 GLU B N 1
ATOM 9350 C CA . GLU B 1 502 ? 1.533 35.875 32.312 1 45.59 502 GLU B CA 1
ATOM 9351 C C . GLU B 1 502 ? 1.293 34.625 31.484 1 45.59 502 GLU B C 1
ATOM 9353 O O . GLU B 1 502 ? 0.607 34.688 30.453 1 45.59 502 GLU B O 1
ATOM 9358 N N . SER B 1 503 ? 2.184 33.75 31.469 1 53 503 SER B N 1
ATOM 9359 C CA . SER B 1 503 ? 2.416 32.531 30.703 1 53 503 SER B CA 1
ATOM 9360 C C . SER B 1 503 ? 1.203 31.609 30.75 1 53 503 SER B C 1
ATOM 9362 O O . SER B 1 503 ? 0.924 31 31.781 1 53 503 SER B O 1
ATOM 9364 N N . THR B 1 504 ? 0.128 31.922 30.234 1 61.25 504 THR B N 1
ATOM 9365 C CA . THR B 1 504 ? -1.031 31.047 30.109 1 61.25 504 THR B CA 1
ATOM 9366 C C . THR B 1 504 ? -0.648 29.734 29.438 1 61.25 504 THR B C 1
ATOM 9368 O O . THR B 1 504 ? -0.154 29.719 28.297 1 61.25 504 THR B O 1
ATOM 9371 N N . GLN B 1 505 ? -0.449 28.734 30.281 1 71.94 505 GLN B N 1
ATOM 9372 C CA . GLN B 1 505 ? -0.204 27.375 29.812 1 71.94 505 GLN B CA 1
ATOM 9373 C C . GLN B 1 505 ? -1.497 26.719 29.344 1 71.94 505 GLN B C 1
ATOM 9375 O O . GLN B 1 505 ? -2.59 27.125 29.734 1 71.94 505 GLN B O 1
ATOM 9380 N N . TYR B 1 506 ? -1.263 25.969 28.266 1 80.44 506 TYR B N 1
ATOM 9381 C CA . TYR B 1 506 ? -2.406 25.266 27.688 1 80.44 506 TYR B CA 1
ATOM 9382 C C . TYR B 1 506 ? -2.363 23.781 28.047 1 80.44 506 TYR B C 1
ATOM 9384 O O . TYR B 1 506 ? -1.294 23.234 28.312 1 80.44 506 TYR B O 1
ATOM 9392 N N . GLN B 1 507 ? -3.518 23.234 28.25 1 83.44 507 GLN B N 1
ATOM 9393 C CA . GLN B 1 507 ? -3.672 21.797 28.453 1 83.44 507 GLN B CA 1
ATOM 9394 C C . GLN B 1 507 ? -4.488 21.172 27.312 1 83.44 507 GLN B C 1
ATOM 9396 O O . GLN B 1 507 ? -5.293 21.844 26.672 1 83.44 507 GLN B O 1
ATOM 9401 N N . ARG B 1 508 ? -4.207 19.969 27.172 1 85.25 508 ARG B N 1
ATOM 9402 C CA . ARG B 1 508 ? -4.922 19.25 26.109 1 85.25 508 ARG B CA 1
ATOM 9403 C C . ARG B 1 508 ? -6.355 18.938 26.531 1 85.25 508 ARG B C 1
ATOM 9405 O O . ARG B 1 508 ? -6.602 18.578 27.688 1 85.25 508 ARG B O 1
ATOM 9412 N N . GLY B 1 509 ? -7.207 19.156 25.641 1 89.44 509 GLY B N 1
ATOM 9413 C CA . GLY B 1 509 ? -8.617 18.844 25.859 1 89.44 509 GLY B CA 1
ATOM 9414 C C . GLY B 1 509 ? -9.484 19.172 24.656 1 89.44 509 GLY B C 1
ATOM 9415 O O . GLY B 1 509 ? -9.367 20.25 24.062 1 89.44 509 GLY B O 1
ATOM 9416 N N . LEU B 1 510 ? -10.336 18.297 24.344 1 93 510 LEU B N 1
ATOM 9417 C CA . LEU B 1 510 ? -11.234 18.5 23.219 1 93 510 LEU B CA 1
ATOM 9418 C C . LEU B 1 510 ? -12.438 19.328 23.625 1 93 510 LEU B C 1
ATOM 9420 O O . LEU B 1 510 ? -12.984 19.156 24.719 1 93 510 LEU B O 1
ATOM 9424 N N . VAL B 1 511 ? -12.688 20.219 22.844 1 94.88 511 VAL B N 1
ATOM 9425 C CA . VAL B 1 511 ? -13.914 21 23.016 1 94.88 511 VAL B CA 1
ATOM 9426 C C . VAL B 1 511 ? -14.812 20.812 21.797 1 94.88 511 VAL B C 1
ATOM 9428 O O . VAL B 1 511 ? -14.414 21.125 20.656 1 94.88 511 VAL B O 1
ATOM 9431 N N . ILE B 1 512 ? -15.984 20.375 22.047 1 95.31 512 ILE B N 1
ATOM 9432 C CA . ILE B 1 512 ? -16.922 20.078 20.969 1 95.31 512 ILE B CA 1
ATOM 9433 C C . ILE B 1 512 ? -18.281 20.703 21.297 1 95.31 512 ILE B C 1
ATOM 9435 O O . ILE B 1 512 ? -18.734 20.656 22.438 1 95.31 512 ILE B O 1
ATOM 9439 N N . TYR B 1 513 ? -18.859 21.328 20.344 1 95.75 513 TYR B N 1
ATOM 9440 C CA . TYR B 1 513 ? -20.219 21.828 20.453 1 95.75 513 TYR B CA 1
ATOM 9441 C C . TYR B 1 513 ? -21.188 20.953 19.656 1 95.75 513 TYR B C 1
ATOM 9443 O O . TYR B 1 513 ? -20.922 20.656 18.484 1 95.75 513 TYR B O 1
ATOM 9451 N N . ILE B 1 514 ? -22.25 20.562 20.281 1 93.31 514 ILE B N 1
ATOM 9452 C CA . ILE B 1 514 ? -23.188 19.641 19.656 1 93.31 514 ILE B CA 1
ATOM 9453 C C . ILE B 1 514 ? -24.578 20.266 19.625 1 93.31 514 ILE B C 1
ATOM 9455 O O . ILE B 1 514 ? -25.047 20.812 20.641 1 93.31 514 ILE B O 1
ATOM 9459 N N . ARG B 1 515 ? -25.141 20.266 18.5 1 91.56 515 ARG B N 1
ATOM 9460 C CA . ARG B 1 515 ? -26.562 20.594 18.422 1 91.56 515 ARG B CA 1
ATOM 9461 C C . ARG B 1 515 ? -27.422 19.391 18.797 1 91.56 515 ARG B C 1
ATOM 9463 O O . ARG B 1 515 ? -27.281 18.312 18.203 1 91.56 515 ARG B O 1
ATOM 9470 N N . ILE B 1 516 ? -28.281 19.562 19.672 1 88.56 516 ILE B N 1
ATOM 9471 C CA . ILE B 1 516 ? -29.094 18.469 20.156 1 88.56 516 ILE B CA 1
ATOM 9472 C C . ILE B 1 516 ? -30.141 18.078 19.109 1 88.56 516 ILE B C 1
ATOM 9474 O O . ILE B 1 516 ? -30.828 18.953 18.578 1 88.56 516 ILE B O 1
ATOM 9478 N N . GLN B 1 517 ? -30.109 16.906 18.781 1 83.19 517 GLN B N 1
ATOM 9479 C CA . GLN B 1 517 ? -31.094 16.359 17.844 1 83.19 517 GLN B CA 1
ATOM 9480 C C . GLN B 1 517 ? -31.953 15.281 18.516 1 83.19 517 GLN B C 1
ATOM 9482 O O . GLN B 1 517 ? -31.938 15.156 19.734 1 83.19 517 GLN B O 1
ATOM 9487 N N . SER B 1 518 ? -32.781 14.594 17.828 1 75.69 518 SER B N 1
ATOM 9488 C CA . SER B 1 518 ? -33.75 13.656 18.391 1 75.69 518 SER B CA 1
ATOM 9489 C C . SER B 1 518 ? -33.094 12.32 18.703 1 75.69 518 SER B C 1
ATOM 9491 O O . SER B 1 518 ? -33.719 11.453 19.344 1 75.69 518 SER B O 1
ATOM 9493 N N . GLY B 1 519 ? -31.891 12.141 18.531 1 77.31 519 GLY B N 1
ATOM 9494 C CA . GLY B 1 519 ? -31.219 10.867 18.797 1 77.31 519 GLY B CA 1
ATOM 9495 C C . GLY B 1 519 ? -30.547 10.812 20.156 1 77.31 519 GLY B C 1
ATOM 9496 O O . GLY B 1 519 ? -31.141 11.219 21.156 1 77.31 519 GLY B O 1
ATOM 9497 N N . ILE B 1 520 ? -29.391 10.273 20.219 1 79.75 520 ILE B N 1
ATOM 9498 C CA . ILE B 1 520 ? -28.672 10.023 21.469 1 79.75 520 ILE B CA 1
ATOM 9499 C C . ILE B 1 520 ? -28.266 11.352 22.109 1 79.75 520 ILE B C 1
ATOM 9501 O O . ILE B 1 520 ? -28.094 11.43 23.328 1 79.75 520 ILE B O 1
ATOM 9505 N N . THR B 1 521 ? -28.141 12.367 21.297 1 82.81 521 THR B N 1
ATOM 9506 C CA . THR B 1 521 ? -27.688 13.656 21.812 1 82.81 521 THR B CA 1
ATOM 9507 C C . THR B 1 521 ? -28.719 14.258 22.75 1 82.81 521 THR B C 1
ATOM 9509 O O . THR B 1 521 ? -28.391 15.141 23.562 1 82.81 521 THR B O 1
ATOM 9512 N N . LYS B 1 522 ? -29.953 13.789 22.625 1 84.19 522 LYS B N 1
ATOM 9513 C CA . LYS B 1 522 ? -31 14.266 23.531 1 84.19 522 LYS B CA 1
ATOM 9514 C C . LYS B 1 522 ? -30.688 13.898 24.984 1 84.19 522 LYS B C 1
ATOM 9516 O O . LYS B 1 522 ? -31.047 14.633 25.906 1 84.19 522 LYS B O 1
ATOM 9521 N N . TYR B 1 523 ? -29.969 12.867 25.125 1 86.25 523 TYR B N 1
ATOM 9522 C CA . TYR B 1 523 ? -29.688 12.352 26.453 1 86.25 523 TYR B CA 1
ATOM 9523 C C . TYR B 1 523 ? -28.516 13.078 27.094 1 86.25 523 TYR B C 1
ATOM 9525 O O . TYR B 1 523 ? -28.25 12.914 28.281 1 86.25 523 TYR B O 1
ATOM 9533 N N . LEU B 1 524 ? -27.875 13.898 26.344 1 89 524 LEU B N 1
ATOM 9534 C CA . LEU B 1 524 ? -26.75 14.656 26.875 1 89 524 LEU B CA 1
ATOM 9535 C C . LEU B 1 524 ? -27.219 15.781 27.781 1 89 524 LEU B C 1
ATOM 9537 O O . LEU B 1 524 ? -26.453 16.297 28.609 1 89 524 LEU B O 1
ATOM 9541 N N . ARG B 1 525 ? -28.453 16.156 27.641 1 85.69 525 ARG B N 1
ATOM 9542 C CA . ARG B 1 525 ? -29.031 17.203 28.484 1 85.69 525 ARG B CA 1
ATOM 9543 C C . ARG B 1 525 ? -29.5 16.656 29.812 1 85.69 525 ARG B C 1
ATOM 9545 O O . ARG B 1 525 ? -30.109 17.359 30.609 1 85.69 525 ARG B O 1
ATOM 9552 N N . GLY B 1 526 ? -29.141 15.641 30.188 1 78.88 526 GLY B N 1
ATOM 9553 C CA . GLY B 1 526 ? -29.547 15.031 31.453 1 78.88 526 GLY B CA 1
ATOM 9554 C C . GLY B 1 526 ? -28.812 15.609 32.656 1 78.88 526 GLY B C 1
ATOM 9555 O O . GLY B 1 526 ? -28.031 16.562 32.5 1 78.88 526 GLY B O 1
ATOM 9556 N N . PRO B 1 527 ? -29.078 15.102 33.781 1 77.5 527 PRO B N 1
ATOM 9557 C CA . PRO B 1 527 ? -28.531 15.609 35.031 1 77.5 527 PRO B CA 1
ATOM 9558 C C . PRO B 1 527 ? -27.062 15.281 35.219 1 77.5 527 PRO B C 1
ATOM 9560 O O . PRO B 1 527 ? -26.375 15.922 36.031 1 77.5 527 PRO B O 1
ATOM 9563 N N . ARG B 1 528 ? -26.625 14.359 34.5 1 83.25 528 ARG B N 1
ATOM 9564 C CA . ARG B 1 528 ? -25.234 13.977 34.656 1 83.25 528 ARG B CA 1
ATOM 9565 C C . ARG B 1 528 ? -24.312 14.93 33.906 1 83.25 528 ARG B C 1
ATOM 9567 O O . ARG B 1 528 ? -24.406 15.07 32.688 1 83.25 528 ARG B O 1
ATOM 9574 N N . THR B 1 529 ? -23.375 15.586 34.656 1 88.06 529 THR B N 1
ATOM 9575 C CA . THR B 1 529 ? -22.438 16.547 34.062 1 88.06 529 THR B CA 1
ATOM 9576 C C . THR B 1 529 ? -21.141 15.859 33.656 1 88.06 529 THR B C 1
ATOM 9578 O O . THR B 1 529 ? -20.359 16.422 32.875 1 88.06 529 THR B O 1
ATOM 9581 N N . GLN B 1 530 ? -20.953 14.656 34.125 1 93.69 530 GLN B N 1
ATOM 9582 C CA . GLN B 1 530 ? -19.781 13.875 33.75 1 93.69 530 GLN B CA 1
ATOM 9583 C C . GLN B 1 530 ? -20.188 12.5 33.219 1 93.69 530 GLN B C 1
ATOM 9585 O O . GLN B 1 530 ? -21 11.812 33.844 1 93.69 530 GLN B O 1
ATOM 9590 N N . LEU B 1 531 ? -19.734 12.148 32.031 1 93.25 531 LEU B N 1
ATOM 9591 C CA . LEU B 1 531 ? -20.078 10.875 31.406 1 93.25 531 LEU B CA 1
ATOM 9592 C C . LEU B 1 531 ? -18.844 10.234 30.781 1 93.25 531 LEU B C 1
ATOM 9594 O O . LEU B 1 531 ? -17.984 10.93 30.203 1 93.25 531 LEU B O 1
ATOM 9598 N N . PRO B 1 532 ? -18.734 8.922 30.969 1 94.44 532 PRO B N 1
ATOM 9599 C CA . PRO B 1 532 ? -17.656 8.227 30.25 1 94.44 532 PRO B CA 1
ATOM 9600 C C . PRO B 1 532 ? -17.828 8.289 28.734 1 94.44 532 PRO B C 1
ATOM 9602 O O . PRO B 1 532 ? -18.953 8.211 28.234 1 94.44 532 PRO B O 1
ATOM 9605 N N . VAL B 1 533 ? -16.719 8.5 28.047 1 95.06 533 VAL B N 1
ATOM 9606 C CA . VAL B 1 533 ? -16.781 8.648 26.594 1 95.06 533 VAL B CA 1
ATOM 9607 C C . VAL B 1 533 ? -15.594 7.949 25.938 1 95.06 533 VAL B C 1
ATOM 9609 O O . VAL B 1 533 ? -14.516 7.883 26.531 1 95.06 533 VAL B O 1
ATOM 9612 N N . LEU B 1 534 ? -15.805 7.285 24.844 1 94.88 534 LEU B N 1
ATOM 9613 C CA . LEU B 1 534 ? -14.75 6.766 23.984 1 94.88 534 LEU B CA 1
ATOM 9614 C C . LEU B 1 534 ? -14.57 7.648 22.75 1 94.88 534 LEU B C 1
ATOM 9616 O O . LEU B 1 534 ? -15.555 8.047 22.125 1 94.88 534 LEU B O 1
ATOM 9620 N N . VAL B 1 535 ? -13.367 8 22.484 1 93.56 535 VAL B N 1
ATOM 9621 C CA . VAL B 1 535 ? -13.078 8.914 21.375 1 93.56 535 VAL B CA 1
ATOM 9622 C C . VAL B 1 535 ? -12.336 8.172 20.266 1 93.56 535 VAL B C 1
ATOM 9624 O O . VAL B 1 535 ? -11.242 7.645 20.5 1 93.56 535 VAL B O 1
ATOM 9627 N N . GLU B 1 536 ? -12.977 8.047 19.125 1 92.56 536 GLU B N 1
ATOM 9628 C CA . GLU B 1 536 ? -12.312 7.566 17.922 1 92.56 536 GLU B CA 1
ATOM 9629 C C . GLU B 1 536 ? -11.656 8.719 17.156 1 92.56 536 GLU B C 1
ATOM 9631 O O . GLU B 1 536 ? -12.328 9.422 16.391 1 92.56 536 GLU B O 1
ATOM 9636 N N . ALA B 1 537 ? -10.461 9.039 17.422 1 82.69 537 ALA B N 1
ATOM 9637 C CA . ALA B 1 537 ? -9.773 10.211 16.875 1 82.69 537 ALA B CA 1
ATOM 9638 C C . ALA B 1 537 ? -8.617 9.797 15.977 1 82.69 537 ALA B C 1
ATOM 9640 O O . ALA B 1 537 ? -7.98 8.766 16.203 1 82.69 537 ALA B O 1
ATOM 9641 N N . ALA B 1 538 ? -8.227 10.586 14.883 1 76.94 538 ALA B N 1
ATOM 9642 C CA . ALA B 1 538 ? -8.766 11.75 14.188 1 76.94 538 ALA B CA 1
ATOM 9643 C C . ALA B 1 538 ? -8.875 11.492 12.688 1 76.94 538 ALA B C 1
ATOM 9645 O O . ALA B 1 538 ? -8.133 10.672 12.141 1 76.94 538 ALA B O 1
ATOM 9646 N N . TYR B 1 539 ? -9.922 11.938 12.25 1 77.81 539 TYR B N 1
ATOM 9647 C CA . TYR B 1 539 ? -10.109 11.852 10.812 1 77.81 539 TYR B CA 1
ATOM 9648 C C . TYR B 1 539 ? -9.977 13.219 10.156 1 77.81 539 TYR B C 1
ATOM 9650 O O . TYR B 1 539 ? -10.695 14.156 10.516 1 77.81 539 TYR B O 1
ATOM 9658 N N . GLN B 1 540 ? -8.812 13.461 9.555 1 71.56 540 GLN B N 1
ATOM 9659 C CA . GLN B 1 540 ? -8.57 14.664 8.773 1 71.56 540 GLN B CA 1
ATOM 9660 C C . GLN B 1 540 ? -8.25 14.328 7.324 1 71.56 540 GLN B C 1
ATOM 9662 O O . GLN B 1 540 ? -7.715 13.25 7.035 1 71.56 540 GLN B O 1
ATOM 9667 N N . PRO B 1 541 ? -8.789 15.172 6.531 1 62.84 541 PRO B N 1
ATOM 9668 C CA . PRO B 1 541 ? -8.445 14.898 5.133 1 62.84 541 PRO B CA 1
ATOM 9669 C C . PRO B 1 541 ? -6.949 15.023 4.855 1 62.84 541 PRO B C 1
ATOM 9671 O O . PRO B 1 541 ? -6.41 16.125 4.863 1 62.84 541 PRO B O 1
ATOM 9674 N N . VAL B 1 542 ? -6.172 14.008 5.148 1 63.59 542 VAL B N 1
ATOM 9675 C CA . VAL B 1 542 ? -4.738 14.078 4.883 1 63.59 542 VAL B CA 1
ATOM 9676 C C . VAL B 1 542 ? -4.398 13.227 3.664 1 63.59 542 VAL B C 1
ATOM 9678 O O . VAL B 1 542 ? -4.867 12.086 3.547 1 63.59 542 VAL B O 1
ATOM 9681 N N . SER B 1 543 ? -4.027 13.977 2.551 1 63.03 543 SER B N 1
ATOM 9682 C CA . SER B 1 543 ? -3.541 13.219 1.401 1 63.03 543 SER B CA 1
ATOM 9683 C C . SER B 1 543 ? -2.018 13.164 1.383 1 63.03 543 SER B C 1
ATOM 9685 O O . SER B 1 543 ? -1.351 14.164 1.654 1 63.03 543 SER B O 1
ATOM 9687 N N . ILE B 1 544 ? -1.45 12.023 1.317 1 60.66 544 ILE B N 1
ATOM 9688 C CA . ILE B 1 544 ? -0.01 11.805 1.23 1 60.66 544 ILE B CA 1
ATOM 9689 C C . ILE B 1 544 ? 0.563 12.617 0.07 1 60.66 544 ILE B C 1
ATOM 9691 O O . ILE B 1 544 ? 1.706 13.078 0.131 1 60.66 544 ILE B O 1
ATOM 9695 N N . ILE B 1 545 ? -0.224 12.836 -1.018 1 58.19 545 ILE B N 1
ATOM 9696 C CA . ILE B 1 545 ? 0.314 13.398 -2.25 1 58.19 545 ILE B CA 1
ATOM 9697 C C . ILE B 1 545 ? -0.088 14.867 -2.363 1 58.19 545 ILE B C 1
ATOM 9699 O O . ILE B 1 545 ? 0.389 15.586 -3.25 1 58.19 545 ILE B O 1
ATOM 9703 N N . GLY B 1 546 ? -0.778 15.578 -1.38 1 55.38 546 GLY B N 1
ATOM 9704 C CA . GLY B 1 546 ? -1.191 16.906 -1.8 1 55.38 546 GLY B CA 1
ATOM 9705 C C . GLY B 1 546 ? -1.421 17.859 -0.638 1 55.38 546 GLY B C 1
ATOM 9706 O O . GLY B 1 546 ? -1.281 17.469 0.523 1 55.38 546 GLY B O 1
ATOM 9707 N N . SER B 1 547 ? -1.321 19.188 -1.019 1 54.97 547 SER B N 1
ATOM 9708 C CA . SER B 1 547 ? -1.585 20.328 -0.144 1 54.97 547 SER B CA 1
ATOM 9709 C C . SER B 1 547 ? -3.062 20.422 0.22 1 54.97 547 SER B C 1
ATOM 9711 O O . SER B 1 547 ? -3.93 20.203 -0.631 1 54.97 547 SER B O 1
ATOM 9713 N N . GLY B 1 548 ? -3.334 20.188 1.416 1 55.09 548 GLY B N 1
ATOM 9714 C CA . GLY B 1 548 ? -4.695 20.344 1.907 1 55.09 548 GLY B CA 1
ATOM 9715 C C . GLY B 1 548 ? -5.211 21.766 1.79 1 55.09 548 GLY B C 1
ATOM 9716 O O . GLY B 1 548 ? -4.473 22.672 1.394 1 55.09 548 GLY B O 1
ATOM 9717 N N . THR B 1 549 ? -6.516 22.031 1.747 1 53.62 549 THR B N 1
ATOM 9718 C CA . THR B 1 549 ? -7.27 23.266 1.781 1 53.62 549 THR B CA 1
ATOM 9719 C C . THR B 1 549 ? -6.578 24.297 2.678 1 53.62 549 THR B C 1
ATOM 9721 O O . THR B 1 549 ? -6.695 25.5 2.457 1 53.62 549 THR B O 1
ATOM 9724 N N . HIS B 1 550 ? -5.734 23.781 3.568 1 54 550 HIS B N 1
ATOM 9725 C CA . HIS B 1 550 ? -5.094 24.656 4.543 1 54 550 HIS B CA 1
ATOM 9726 C C . HIS B 1 550 ? -4.012 25.5 3.889 1 54 550 HIS B C 1
ATOM 9728 O O . HIS B 1 550 ? -3.578 26.516 4.461 1 54 550 HIS B O 1
ATOM 9734 N N . GLN B 1 551 ? -3.836 25.156 2.65 1 60.78 551 GLN B N 1
ATOM 9735 C CA . GLN B 1 551 ? -2.729 25.859 2.01 1 60.78 551 GLN B CA 1
ATOM 9736 C C . GLN B 1 551 ? -3.23 27.047 1.188 1 60.78 551 GLN B C 1
ATOM 9738 O O . GLN B 1 551 ? -2.459 27.672 0.458 1 60.78 551 GLN B O 1
ATOM 9743 N N . ALA B 1 552 ? -4.508 27.391 1.539 1 73.94 552 ALA B N 1
ATOM 9744 C CA . ALA B 1 552 ? -5.043 28.547 0.817 1 73.94 552 ALA B CA 1
ATOM 9745 C C . ALA B 1 552 ? -4.434 29.844 1.331 1 73.94 552 ALA B C 1
ATOM 9747 O O . ALA B 1 552 ? -4.078 29.953 2.508 1 73.94 552 ALA B O 1
ATOM 9748 N N . VAL B 1 553 ? -4.297 30.75 0.471 1 80.88 553 VAL B N 1
ATOM 9749 C CA . VAL B 1 553 ? -3.66 32.031 0.828 1 80.88 553 VAL B CA 1
ATOM 9750 C C . VAL B 1 553 ? -4.695 32.969 1.426 1 80.88 553 VAL B C 1
ATOM 9752 O O . VAL B 1 553 ? -4.449 33.594 2.459 1 80.88 553 VAL B O 1
ATOM 9755 N N . ASN B 1 554 ? -5.777 33.062 0.761 1 87.69 554 ASN B N 1
ATOM 9756 C CA . ASN B 1 554 ? -6.898 33.875 1.222 1 87.69 554 ASN B CA 1
ATOM 9757 C C . ASN B 1 554 ? -8.172 33.031 1.375 1 87.69 554 ASN B C 1
ATOM 9759 O O . ASN B 1 554 ? -8.523 32.25 0.481 1 87.69 554 ASN B O 1
ATOM 9763 N N . ILE B 1 555 ? -8.766 33.188 2.557 1 92.12 555 ILE B N 1
ATOM 9764 C CA . ILE B 1 555 ? -9.898 32.344 2.846 1 92.12 555 ILE B CA 1
ATOM 9765 C C . ILE B 1 555 ? -11.133 33.188 3.166 1 92.12 555 ILE B C 1
ATOM 9767 O O . ILE B 1 555 ? -11.055 34.125 3.957 1 92.12 555 ILE B O 1
ATOM 9771 N N . ILE B 1 556 ? -12.18 33 2.5 1 94.19 556 ILE B N 1
ATOM 9772 C CA . ILE B 1 556 ? -13.508 33.469 2.887 1 94.19 556 ILE B CA 1
ATOM 9773 C C . ILE B 1 556 ? -14.312 32.312 3.471 1 94.19 556 ILE B C 1
ATOM 9775 O O . ILE B 1 556 ? -14.641 31.359 2.766 1 94.19 556 ILE B O 1
ATOM 9779 N N . ALA B 1 557 ? -14.562 32.438 4.711 1 96 557 ALA B N 1
ATOM 9780 C CA . ALA B 1 557 ? -15.258 31.344 5.395 1 96 557 ALA B CA 1
ATOM 9781 C C . ALA B 1 557 ? -16.703 31.703 5.695 1 96 557 ALA B C 1
ATOM 9783 O O . ALA B 1 557 ? -16.984 32.812 6.172 1 96 557 ALA B O 1
ATOM 9784 N N . ILE B 1 558 ? -17.594 30.891 5.391 1 96.12 558 ILE B N 1
ATOM 9785 C CA . ILE B 1 558 ? -19.016 31.062 5.668 1 96.12 558 ILE B CA 1
ATOM 9786 C C . ILE B 1 558 ? -19.5 29.938 6.582 1 96.12 558 ILE B C 1
ATOM 9788 O O . ILE B 1 558 ? -19.391 28.75 6.234 1 96.12 558 ILE B O 1
ATOM 9792 N N . ALA B 1 559 ? -20 30.266 7.695 1 95.81 559 ALA B N 1
ATOM 9793 C CA . ALA B 1 559 ? -20.438 29.266 8.664 1 95.81 559 ALA B CA 1
ATOM 9794 C C . ALA B 1 559 ? -21.891 29.5 9.062 1 95.81 559 ALA B C 1
ATOM 9796 O O . ALA B 1 559 ? -22.344 30.641 9.156 1 95.81 559 ALA B O 1
ATOM 9797 N N . GLY B 1 560 ? -22.641 28.438 9.297 1 93.44 560 GLY B N 1
ATOM 9798 C CA . GLY B 1 560 ? -23.984 28.453 9.844 1 93.44 560 GLY B CA 1
ATOM 9799 C C . GLY B 1 560 ? -24.109 27.688 11.148 1 93.44 560 GLY B C 1
ATOM 9800 O O . GLY B 1 560 ? -23.766 26.5 11.219 1 93.44 560 GLY B O 1
ATOM 9801 N N . GLY B 1 561 ? -24.625 28.391 12.164 1 92 561 GLY B N 1
ATOM 9802 C CA . GLY B 1 561 ? -24.844 27.75 13.453 1 92 561 GLY B CA 1
ATOM 9803 C C . GLY B 1 561 ? -23.578 27.109 14.008 1 92 561 GLY B C 1
ATOM 9804 O O . GLY B 1 561 ? -22.547 27.766 14.117 1 92 561 GLY B O 1
ATOM 9805 N N . VAL B 1 562 ? -23.656 25.844 14.328 1 92.69 562 VAL B N 1
ATOM 9806 C CA . VAL B 1 562 ? -22.547 25.125 14.961 1 92.69 562 VAL B CA 1
ATOM 9807 C C . VAL B 1 562 ? -21.484 24.797 13.922 1 92.69 562 VAL B C 1
ATOM 9809 O O . VAL B 1 562 ? -20.359 24.453 14.266 1 92.69 562 VAL B O 1
ATOM 9812 N N . GLY B 1 563 ? -21.719 25.062 12.648 1 92.62 563 GLY B N 1
ATOM 9813 C CA . GLY B 1 563 ? -20.766 24.828 11.578 1 92.62 563 GLY B CA 1
ATOM 9814 C C . GLY B 1 563 ? -19.453 25.578 11.781 1 92.62 563 GLY B C 1
ATOM 9815 O O . GLY B 1 563 ? -18.438 25.219 11.203 1 92.62 563 GLY B O 1
ATOM 9816 N N . VAL B 1 564 ? -19.453 26.609 12.602 1 94 564 VAL B N 1
ATOM 9817 C CA . VAL B 1 564 ? -18.266 27.422 12.867 1 94 564 VAL B CA 1
ATOM 9818 C C . VAL B 1 564 ? -17.188 26.562 13.523 1 94 564 VAL B C 1
ATOM 9820 O O . VAL B 1 564 ? -16 26.828 13.383 1 94 564 VAL B O 1
ATOM 9823 N N . THR B 1 565 ? -17.625 25.484 14.195 1 93.31 565 THR B N 1
ATOM 9824 C CA . THR B 1 565 ? -16.672 24.641 14.922 1 93.31 565 THR B CA 1
ATOM 9825 C C . THR B 1 565 ? -15.742 23.906 13.953 1 93.31 565 THR B C 1
ATOM 9827 O O . THR B 1 565 ? -14.594 23.641 14.289 1 93.31 565 THR B O 1
ATOM 9830 N N . ALA B 1 566 ? -16.203 23.625 12.797 1 91.38 566 ALA B N 1
ATOM 9831 C CA . ALA B 1 566 ? -15.383 22.953 11.797 1 91.38 566 ALA B CA 1
ATOM 9832 C C . ALA B 1 566 ? -14.398 23.938 11.156 1 91.38 566 ALA B C 1
ATOM 9834 O O . ALA B 1 566 ? -13.312 23.531 10.734 1 91.38 566 ALA B O 1
ATOM 9835 N N . LEU B 1 567 ? -14.742 25.141 11.117 1 93.19 567 LEU B N 1
ATOM 9836 C CA . LEU B 1 567 ? -13.938 26.141 10.422 1 93.19 567 LEU B CA 1
ATOM 9837 C C . LEU B 1 567 ? -12.906 26.766 11.359 1 93.19 567 LEU B C 1
ATOM 9839 O O . LEU B 1 567 ? -11.859 27.234 10.914 1 93.19 567 LEU B O 1
ATOM 9843 N N . THR B 1 568 ? -13.219 26.766 12.617 1 93 568 THR B N 1
ATOM 9844 C CA . THR B 1 568 ? -12.406 27.469 13.609 1 93 568 THR B CA 1
ATOM 9845 C C . THR B 1 568 ? -10.969 26.969 13.586 1 93 568 THR B C 1
ATOM 9847 O O . THR B 1 568 ? -10.031 27.75 13.469 1 93 568 THR B O 1
ATOM 9850 N N . PRO B 1 569 ? -10.781 25.672 13.625 1 88.69 569 PRO B N 1
ATOM 9851 C CA . PRO B 1 569 ? -9.391 25.219 13.609 1 88.69 569 PRO B CA 1
ATOM 9852 C C . PRO B 1 569 ? -8.656 25.594 12.328 1 88.69 569 PRO B C 1
ATOM 9854 O O . PRO B 1 569 ? -7.449 25.844 12.352 1 88.69 569 PRO B O 1
ATOM 9857 N N . ILE B 1 570 ? -9.297 25.609 11.258 1 87.25 570 ILE B N 1
ATOM 9858 C CA . ILE B 1 570 ? -8.711 25.953 9.969 1 87.25 570 ILE B CA 1
ATOM 9859 C C . ILE B 1 570 ? -8.289 27.422 9.969 1 87.25 570 ILE B C 1
ATOM 9861 O O . ILE B 1 570 ? -7.176 27.75 9.555 1 87.25 570 ILE B O 1
ATOM 9865 N N . LEU B 1 571 ? -9.141 28.234 10.469 1 90.56 571 LEU B N 1
ATOM 9866 C CA . LEU B 1 571 ? -8.891 29.672 10.461 1 90.56 571 LEU B CA 1
ATOM 9867 C C . LEU B 1 571 ? -7.809 30.047 11.469 1 90.56 571 LEU B C 1
ATOM 9869 O O . LEU B 1 571 ? -6.996 30.938 11.211 1 90.56 571 LEU B O 1
ATOM 9873 N N . LEU B 1 572 ? -7.848 29.359 12.57 1 87.31 572 LEU B N 1
ATOM 9874 C CA . LEU B 1 572 ? -6.863 29.672 13.602 1 87.31 572 LEU B CA 1
ATOM 9875 C C . LEU B 1 572 ? -5.465 29.234 13.164 1 87.31 572 LEU B C 1
ATOM 9877 O O . LEU B 1 572 ? -4.469 29.844 13.57 1 87.31 572 LEU B O 1
ATOM 9881 N N . ALA B 1 573 ? -5.449 28.25 12.344 1 79.88 573 ALA B N 1
ATOM 9882 C CA . ALA B 1 573 ? -4.16 27.734 11.883 1 79.88 573 ALA B CA 1
ATOM 9883 C C . ALA B 1 573 ? -3.701 28.469 10.625 1 79.88 573 ALA B C 1
ATOM 9885 O O . ALA B 1 573 ? -2.555 28.328 10.195 1 79.88 573 ALA B O 1
ATOM 9886 N N . HIS B 1 574 ? -4.566 29.25 10.086 1 82.5 574 HIS B N 1
ATOM 9887 C CA . HIS B 1 574 ? -4.285 29.922 8.828 1 82.5 574 HIS B CA 1
ATOM 9888 C C . HIS B 1 574 ? -3.436 31.172 9.047 1 82.5 574 HIS B C 1
ATOM 9890 O O . HIS B 1 574 ? -3.75 32 9.906 1 82.5 574 HIS B O 1
ATOM 9896 N N . GLY B 1 575 ? -2.367 31.312 8.297 1 76.44 575 GLY B N 1
ATOM 9897 C CA . GLY B 1 575 ? -1.461 32.438 8.469 1 76.44 575 GLY B CA 1
ATOM 9898 C C . GLY B 1 575 ? -1.75 33.594 7.523 1 76.44 575 GLY B C 1
ATOM 9899 O O . GLY B 1 575 ? -1.226 34.688 7.703 1 76.44 575 GLY B O 1
ATOM 9900 N N . GLY B 1 576 ? -2.666 33.344 6.527 1 80.75 576 GLY B N 1
ATOM 9901 C CA . GLY B 1 576 ? -2.98 34.406 5.559 1 80.75 576 GLY B CA 1
ATOM 9902 C C . GLY B 1 576 ? -4.234 35.188 5.902 1 80.75 576 GLY B C 1
ATOM 9903 O O . GLY B 1 576 ? -4.621 35.25 7.07 1 80.75 576 GLY B O 1
ATOM 9904 N N . TRP B 1 577 ? -4.668 35.844 4.922 1 86.62 577 TRP B N 1
ATOM 9905 C CA . TRP B 1 577 ? -5.883 36.625 5.121 1 86.62 577 TRP B CA 1
ATOM 9906 C C . TRP B 1 577 ? -7.109 35.719 5.188 1 86.62 577 TRP B C 1
ATOM 9908 O O . TRP B 1 577 ? -7.219 34.75 4.426 1 86.62 577 TRP B O 1
ATOM 9918 N N . HIS B 1 578 ? -7.887 36 6.141 1 91.44 578 HIS B N 1
ATOM 9919 C CA . HIS B 1 578 ? -9.148 35.281 6.184 1 91.44 578 HIS B CA 1
ATOM 9920 C C . HIS B 1 578 ? -10.242 36.094 6.836 1 91.44 578 HIS B C 1
ATOM 9922 O O . HIS B 1 578 ? -9.953 37.031 7.59 1 91.44 578 HIS B O 1
ATOM 9928 N N . LYS B 1 579 ? -11.43 35.875 6.48 1 93.19 579 LYS B N 1
ATOM 9929 C CA . LYS B 1 579 ? -12.633 36.5 7.043 1 93.19 579 LYS B CA 1
ATOM 9930 C C . LYS B 1 579 ? -13.734 35.469 7.242 1 93.19 579 LYS B C 1
ATOM 9932 O O . LYS B 1 579 ? -13.977 34.625 6.367 1 93.19 579 LYS B O 1
ATOM 9937 N N . LEU B 1 580 ? -14.312 35.5 8.383 1 96.69 580 LEU B N 1
ATOM 9938 C CA . LEU B 1 580 ? -15.375 34.562 8.703 1 96.69 580 LEU B CA 1
ATOM 9939 C C . LEU B 1 580 ? -16.734 35.281 8.734 1 96.69 580 LEU B C 1
ATOM 9941 O O . LEU B 1 580 ? -16.891 36.281 9.414 1 96.69 580 LEU B O 1
ATOM 9945 N N . PHE B 1 581 ? -17.625 34.875 7.984 1 96.75 581 PHE B N 1
ATOM 9946 C CA . PHE B 1 581 ? -19.031 35.281 8.055 1 96.75 581 PHE B CA 1
ATOM 9947 C C . PHE B 1 581 ? -19.875 34.188 8.711 1 96.75 581 PHE B C 1
ATOM 9949 O O . PHE B 1 581 ? -20.031 33.094 8.148 1 96.75 581 PHE B O 1
ATOM 9956 N N . TRP B 1 582 ? -20.438 34.5 9.844 1 96.56 582 TRP B N 1
ATOM 9957 C CA . TRP B 1 582 ? -21.094 33.5 10.68 1 96.56 582 TRP B CA 1
ATOM 9958 C C . TRP B 1 582 ? -22.547 33.875 10.93 1 96.56 582 TRP B C 1
ATOM 9960 O O . TRP B 1 582 ? -22.844 34.844 11.633 1 96.56 582 TRP B O 1
ATOM 9970 N N . ALA B 1 583 ? -23.438 33.125 10.359 1 95 583 ALA B N 1
ATOM 9971 C CA . ALA B 1 583 ? -24.875 33.25 10.641 1 95 583 ALA B CA 1
ATOM 9972 C C . ALA B 1 583 ? -25.297 32.375 11.805 1 95 583 ALA B C 1
ATOM 9974 O O . ALA B 1 583 ? -25.172 31.141 11.742 1 95 583 ALA B O 1
ATOM 9975 N N . VAL B 1 584 ? -25.75 32.969 12.867 1 93.88 584 VAL B N 1
ATOM 9976 C CA . VAL B 1 584 ? -26.109 32.188 14.055 1 93.88 584 VAL B CA 1
ATOM 9977 C C . VAL B 1 584 ? -27.344 32.812 14.711 1 93.88 584 VAL B C 1
ATOM 9979 O O . VAL B 1 584 ? -27.5 34.031 14.75 1 93.88 584 VAL B O 1
ATOM 9982 N N . ARG B 1 585 ? -28.234 32 15.172 1 90.25 585 ARG B N 1
ATOM 9983 C CA . ARG B 1 585 ? -29.438 32.469 15.852 1 90.25 585 ARG B CA 1
ATOM 9984 C C . ARG B 1 585 ? -29.234 32.531 17.359 1 90.25 585 ARG B C 1
ATOM 9986 O O . ARG B 1 585 ? -29.844 33.375 18.031 1 90.25 585 ARG B O 1
ATOM 9993 N N . SER B 1 586 ? -28.391 31.703 17.906 1 92.56 586 SER B N 1
ATOM 9994 C CA . SER B 1 586 ? -28.188 31.547 19.344 1 92.56 586 SER B CA 1
ATOM 9995 C C . SER B 1 586 ? -27.062 32.469 19.828 1 92.56 586 SER B C 1
ATOM 9997 O O . SER B 1 586 ? -25.875 32.188 19.562 1 92.56 586 SER B O 1
ATOM 9999 N N . GLN B 1 587 ? -27.359 33.469 20.656 1 93 587 GLN B N 1
ATOM 10000 C CA . GLN B 1 587 ? -26.359 34.312 21.266 1 93 587 GLN B CA 1
ATOM 10001 C C . GLN B 1 587 ? -25.547 33.562 22.312 1 93 587 GLN B C 1
ATOM 10003 O O . GLN B 1 587 ? -24.328 33.75 22.406 1 93 587 GLN B O 1
ATOM 10008 N N . PRO B 1 588 ? -26.203 32.719 23.016 1 94.56 588 PRO B N 1
ATOM 10009 C CA . PRO B 1 588 ? -25.438 31.922 23.984 1 94.56 588 PRO B CA 1
ATOM 10010 C C . PRO B 1 588 ? -24.328 31.094 23.312 1 94.56 588 PRO B C 1
ATOM 10012 O O . PRO B 1 588 ? -23.266 30.891 23.906 1 94.56 588 PRO B O 1
ATOM 10015 N N . LEU B 1 589 ? -24.609 30.578 22.203 1 95.19 589 LEU B N 1
ATOM 10016 C CA . LEU B 1 589 ? -23.594 29.828 21.484 1 95.19 589 LEU B CA 1
ATOM 10017 C C . LEU B 1 589 ? -22.375 30.703 21.172 1 95.19 589 LEU B C 1
ATOM 10019 O O . LEU B 1 589 ? -21.234 30.281 21.375 1 95.19 589 LEU B O 1
ATOM 10023 N N . VAL B 1 590 ? -22.562 31.875 20.688 1 94.81 590 VAL B N 1
ATOM 10024 C CA . VAL B 1 590 ? -21.5 32.812 20.359 1 94.81 590 VAL B CA 1
ATOM 10025 C C . VAL B 1 590 ? -20.672 33.125 21.609 1 94.81 590 VAL B C 1
ATOM 10027 O O . VAL B 1 590 ? -19.438 33.094 21.562 1 94.81 590 VAL B O 1
ATOM 10030 N N . ASP B 1 591 ? -21.391 33.375 22.672 1 94.31 591 ASP B N 1
ATOM 10031 C CA . ASP B 1 591 ? -20.719 33.719 23.922 1 94.31 591 ASP B CA 1
ATOM 10032 C C . ASP B 1 591 ? -19.891 32.562 24.438 1 94.31 591 ASP B C 1
ATOM 10034 O O . ASP B 1 591 ? -18.75 32.75 24.891 1 94.31 591 ASP B O 1
ATOM 10038 N N . SER B 1 592 ? -20.453 31.438 24.359 1 95 592 SER B N 1
ATOM 10039 C CA . SER B 1 592 ? -19.75 30.25 24.844 1 95 592 SER B CA 1
ATOM 10040 C C . SER B 1 592 ? -18.484 29.984 24.047 1 95 592 SER B C 1
ATOM 10042 O O . SER B 1 592 ? -17.453 29.609 24.594 1 95 592 SER B O 1
ATOM 10044 N N . ILE B 1 593 ? -18.594 30.109 22.766 1 94.81 593 ILE B N 1
ATOM 10045 C CA . ILE B 1 593 ? -17.453 29.875 21.891 1 94.81 593 ILE B CA 1
ATOM 10046 C C . ILE B 1 593 ? -16.375 30.922 22.156 1 94.81 593 ILE B C 1
ATOM 10048 O O . ILE B 1 593 ? -15.188 30.609 22.203 1 94.81 593 ILE B O 1
ATOM 10052 N N . ALA B 1 594 ? -16.734 32.156 22.344 1 92.88 594 ALA B N 1
ATOM 10053 C CA . ALA B 1 594 ? -15.789 33.219 22.656 1 92.88 594 ALA B CA 1
ATOM 10054 C C . ALA B 1 594 ? -15.039 32.906 23.953 1 92.88 594 ALA B C 1
ATOM 10056 O O . ALA B 1 594 ? -13.82 33.125 24.031 1 92.88 594 ALA B O 1
ATOM 10057 N N . VAL B 1 595 ? -15.789 32.406 24.906 1 90.56 595 VAL B N 1
ATOM 10058 C CA . VAL B 1 595 ? -15.195 32.094 26.203 1 90.56 595 VAL B CA 1
ATOM 10059 C C . VAL B 1 595 ? -14.242 30.891 26.062 1 90.56 595 VAL B C 1
ATOM 10061 O O . VAL B 1 595 ? -13.141 30.906 26.609 1 90.56 595 VAL B O 1
ATOM 10064 N N . SER B 1 596 ? -14.734 29.969 25.375 1 91.19 596 SER B N 1
ATOM 10065 C CA . SER B 1 596 ? -13.945 28.75 25.219 1 91.19 596 SER B CA 1
ATOM 10066 C C . SER B 1 596 ? -12.641 29.016 24.484 1 91.19 596 SER B C 1
ATOM 10068 O O . SER B 1 596 ? -11.609 28.406 24.781 1 91.19 596 SER B O 1
ATOM 10070 N N . LEU B 1 597 ? -12.664 29.859 23.5 1 90.06 597 LEU B N 1
ATOM 10071 C CA . LEU B 1 597 ? -11.477 30.172 22.703 1 90.06 597 LEU B CA 1
ATOM 10072 C C . LEU B 1 597 ? -10.602 31.203 23.406 1 90.06 597 LEU B C 1
ATOM 10074 O O . LEU B 1 597 ? -9.375 31.203 23.25 1 90.06 597 LEU B O 1
ATOM 10078 N N . GLY B 1 598 ? -11.188 32.031 24.156 1 85.5 598 GLY B N 1
ATOM 10079 C CA . GLY B 1 598 ? -10.492 33.188 24.672 1 85.5 598 GLY B CA 1
ATOM 10080 C C . GLY B 1 598 ? -10.547 34.375 23.75 1 85.5 598 GLY B C 1
ATOM 10081 O O . GLY B 1 598 ? -10.727 34.219 22.531 1 85.5 598 GLY B O 1
ATOM 10082 N N . GLU B 1 599 ? -10.367 35.5 24.25 1 83.31 599 GLU B N 1
ATOM 10083 C CA . GLU B 1 599 ? -10.531 36.75 23.5 1 83.31 599 GLU B CA 1
ATOM 10084 C C . GLU B 1 599 ? -9.547 36.844 22.344 1 83.31 599 GLU B C 1
ATOM 10086 O O . GLU B 1 599 ? -9.938 37.188 21.219 1 83.31 599 GLU B O 1
ATOM 10091 N N . ASP B 1 600 ? -8.344 36.5 22.562 1 82.25 600 ASP B N 1
ATOM 10092 C CA . ASP B 1 600 ? -7.309 36.594 21.531 1 82.25 600 ASP B CA 1
ATOM 10093 C C . ASP B 1 600 ? -7.613 35.688 20.359 1 82.25 600 ASP B C 1
ATOM 10095 O O . ASP B 1 600 ? -7.566 36.125 19.203 1 82.25 600 ASP B O 1
ATOM 10099 N N . ARG B 1 601 ? -7.914 34.5 20.609 1 87.12 601 ARG B N 1
ATOM 10100 C CA . ARG B 1 601 ? -8.18 33.5 19.562 1 87.12 601 ARG B CA 1
ATOM 10101 C C . ARG B 1 601 ? -9.492 33.812 18.859 1 87.12 601 ARG B C 1
ATOM 10103 O O . ARG B 1 601 ? -9.625 33.562 17.656 1 87.12 601 ARG B O 1
ATOM 10110 N N . PHE B 1 602 ? -10.469 34.219 19.594 1 91 602 PHE B N 1
ATOM 10111 C CA . PHE B 1 602 ? -11.742 34.594 18.969 1 91 602 PHE B CA 1
ATOM 10112 C C . PHE B 1 602 ? -11.555 35.75 18 1 91 602 PHE B C 1
ATOM 10114 O O . PHE B 1 602 ? -12.125 35.75 16.906 1 91 602 PHE B O 1
ATOM 10121 N N . ASP B 1 603 ? -10.758 36.781 18.438 1 88.5 603 ASP B N 1
ATOM 10122 C CA . ASP B 1 603 ? -10.484 37.906 17.578 1 88.5 603 ASP B CA 1
ATOM 10123 C C . ASP B 1 603 ? -9.766 37.5 16.297 1 88.5 603 ASP B C 1
ATOM 10125 O O . ASP B 1 603 ? -9.969 38.094 15.25 1 88.5 603 ASP B O 1
ATOM 10129 N N . LYS B 1 604 ? -9 36.531 16.453 1 88.31 604 LYS B N 1
ATOM 10130 C CA . LYS B 1 604 ? -8.227 36.062 15.312 1 88.31 604 LYS B CA 1
ATOM 10131 C C . LYS B 1 604 ? -9.133 35.406 14.258 1 88.31 604 LYS B C 1
ATOM 10133 O O . LYS B 1 604 ? -8.719 35.188 13.125 1 88.31 604 LYS B O 1
ATOM 10138 N N . LEU B 1 605 ? -10.32 35.125 14.539 1 93.62 605 LEU B N 1
ATOM 10139 C CA . LEU B 1 605 ? -11.258 34.562 13.57 1 93.62 605 LEU B CA 1
ATOM 10140 C C . LEU B 1 605 ? -11.742 35.625 12.602 1 93.62 605 LEU B C 1
ATOM 10142 O O . LEU B 1 605 ? -12.281 35.312 11.539 1 93.62 605 LEU B O 1
ATOM 10146 N N . HIS B 1 606 ? -11.586 36.906 12.977 1 92.69 606 HIS B N 1
ATOM 10147 C CA . HIS B 1 606 ? -12.109 38 12.164 1 92.69 606 HIS B CA 1
ATOM 10148 C C . HIS B 1 606 ? -13.562 37.75 11.766 1 92.69 606 HIS B C 1
ATOM 10150 O O . HIS B 1 606 ? -13.906 37.812 10.586 1 92.69 606 HIS B O 1
ATOM 10156 N N . ALA B 1 607 ? -14.352 37.531 12.75 1 94.88 607 ALA B N 1
ATOM 10157 C CA . ALA B 1 607 ? -15.719 37.062 12.523 1 94.88 607 ALA B CA 1
ATOM 10158 C C . ALA B 1 607 ? -16.688 38.219 12.367 1 94.88 607 ALA B C 1
ATOM 10160 O O . ALA B 1 607 ? -16.594 39.219 13.102 1 94.88 607 ALA B O 1
ATOM 10161 N N . VAL B 1 608 ? -17.453 38.219 11.359 1 93.75 608 VAL B N 1
ATOM 10162 C CA . VAL B 1 608 ? -18.656 39.031 11.211 1 93.75 608 VAL B CA 1
ATOM 10163 C C . VAL B 1 608 ? -19.891 38.219 11.508 1 93.75 608 VAL B C 1
ATOM 10165 O O . VAL B 1 608 ? -20.266 37.344 10.711 1 93.75 608 VAL B O 1
ATOM 10168 N N . VAL B 1 609 ? -20.5 38.469 12.602 1 94 609 VAL B N 1
ATOM 10169 C CA . VAL B 1 609 ? -21.594 37.625 13.078 1 94 609 VAL B CA 1
ATOM 10170 C C . VAL B 1 609 ? -22.938 38.219 12.641 1 94 609 VAL B C 1
ATOM 10172 O O . VAL B 1 609 ? -23.219 39.375 12.875 1 94 609 VAL B O 1
ATOM 10175 N N . PHE B 1 610 ? -23.719 37.469 11.984 1 93.25 610 PHE B N 1
ATOM 10176 C CA . PHE B 1 610 ? -25.094 37.781 11.617 1 93.25 610 PHE B CA 1
ATOM 10177 C C . PHE B 1 610 ? -26.078 37.125 12.586 1 93.25 610 PHE B C 1
ATOM 10179 O O . PHE B 1 610 ? -26.438 35.969 12.43 1 93.25 610 PHE B O 1
ATOM 10186 N N . HIS B 1 611 ? -26.406 37.938 13.516 1 89.5 611 HIS B N 1
ATOM 10187 C CA . HIS B 1 611 ? -27.344 37.438 14.516 1 89.5 611 HIS B CA 1
ATOM 10188 C C . HIS B 1 611 ? -28.797 37.656 14.078 1 89.5 611 HIS B C 1
ATOM 10190 O O . HIS B 1 611 ? -29.219 38.812 13.922 1 89.5 611 HIS B O 1
ATOM 10196 N N . ASP B 1 612 ? -29.562 36.719 13.914 1 77.88 612 ASP B N 1
ATOM 10197 C CA . ASP B 1 612 ? -30.984 36.719 13.586 1 77.88 612 ASP B CA 1
ATOM 10198 C C . ASP B 1 612 ? -31.25 37.5 12.297 1 77.88 612 ASP B C 1
ATOM 10200 O O . ASP B 1 612 ? -32.281 38.188 12.18 1 77.88 612 ASP B O 1
ATOM 10204 N N . ARG B 1 613 ? -30.266 37.656 11.523 1 81.19 613 ARG B N 1
ATOM 10205 C CA . ARG B 1 613 ? -30.422 38.281 10.219 1 81.19 613 ARG B CA 1
ATOM 10206 C C . ARG B 1 613 ? -29.953 37.344 9.102 1 81.19 613 ARG B C 1
ATOM 10208 O O . ARG B 1 613 ? -29.031 36.562 9.297 1 81.19 613 ARG B O 1
ATOM 10215 N N . ARG B 1 614 ? -30.75 37.531 8.117 1 80.88 614 ARG B N 1
ATOM 10216 C CA . ARG B 1 614 ? -30.391 36.719 6.961 1 80.88 614 ARG B CA 1
ATOM 10217 C C . ARG B 1 614 ? -29.125 37.25 6.281 1 80.88 614 ARG B C 1
ATOM 10219 O O . ARG B 1 614 ? -28.984 38.469 6.086 1 80.88 614 ARG B O 1
ATOM 10226 N N . MET B 1 615 ? -28.141 36.438 6.051 1 89.38 615 MET B N 1
ATOM 10227 C CA . MET B 1 615 ? -26.906 36.75 5.344 1 89.38 615 MET B CA 1
ATOM 10228 C C . MET B 1 615 ? -27.141 36.781 3.836 1 89.38 615 MET B C 1
ATOM 10230 O O . MET B 1 615 ? -27.656 35.844 3.26 1 89.38 615 MET B O 1
ATOM 10234 N N . ASP B 1 616 ? -26.922 37.906 3.246 1 91.94 616 ASP B N 1
ATOM 10235 C CA . ASP B 1 616 ? -27 38 1.791 1 91.94 616 ASP B CA 1
ATOM 10236 C C . ASP B 1 616 ? -25.75 37.438 1.135 1 91.94 616 ASP B C 1
ATOM 10238 O O . ASP B 1 616 ? -24.844 38.188 0.74 1 91.94 616 ASP B O 1
ATOM 10242 N N . ILE B 1 617 ? -25.781 36.156 0.915 1 94.5 617 ILE B N 1
ATOM 10243 C CA . ILE B 1 617 ? -24.594 35.406 0.51 1 94.5 617 ILE B CA 1
ATOM 10244 C C . ILE B 1 617 ? -24.141 35.844 -0.877 1 94.5 617 ILE B C 1
ATOM 10246 O O . ILE B 1 617 ? -22.969 36.125 -1.091 1 94.5 617 ILE B O 1
ATOM 10250 N N . PRO B 1 618 ? -25.047 36.031 -1.876 1 94.06 618 PRO B N 1
ATOM 10251 C CA . PRO B 1 618 ? -24.594 36.406 -3.219 1 94.06 618 PRO B CA 1
ATOM 10252 C C . PRO B 1 618 ? -23.859 37.75 -3.236 1 94.06 618 PRO B C 1
ATOM 10254 O O . PRO B 1 618 ? -22.781 37.844 -3.803 1 94.06 618 PRO B O 1
ATOM 10257 N N . ASN B 1 619 ? -24.406 38.656 -2.58 1 93.25 619 ASN B N 1
ATOM 10258 C CA . ASN B 1 619 ? -23.797 39.969 -2.572 1 93.25 619 ASN B CA 1
ATOM 10259 C C . ASN B 1 619 ? -22.531 40 -1.731 1 93.25 619 ASN B C 1
ATOM 10261 O O . ASN B 1 619 ? -21.562 40.688 -2.084 1 93.25 619 ASN B O 1
ATOM 10265 N N . LEU B 1 620 ? -22.594 39.312 -0.688 1 94.06 620 LEU B N 1
ATOM 10266 C CA . LEU B 1 620 ? -21.438 39.25 0.199 1 94.06 620 LEU B CA 1
ATOM 10267 C C . LEU B 1 620 ? -20.25 38.625 -0.521 1 94.06 620 LEU B C 1
ATOM 10269 O O . LEU B 1 620 ? -19.141 39.156 -0.473 1 94.06 620 LEU B O 1
ATOM 10273 N N . LEU B 1 621 ? -20.484 37.531 -1.125 1 94.5 621 LEU B N 1
ATOM 10274 C CA . LEU B 1 621 ? -19.406 36.844 -1.814 1 94.5 621 LEU B CA 1
ATOM 10275 C C . LEU B 1 621 ? -18.906 37.656 -3.002 1 94.5 621 LEU B C 1
ATOM 10277 O O . LEU B 1 621 ? -17.703 37.688 -3.264 1 94.5 621 LEU B O 1
ATOM 10281 N N . ARG B 1 622 ? -19.797 38.25 -3.727 1 91.25 622 ARG B N 1
ATOM 10282 C CA . ARG B 1 622 ? -19.391 39.094 -4.848 1 91.25 622 ARG B CA 1
ATOM 10283 C C . ARG B 1 622 ? -18.469 40.219 -4.387 1 91.25 622 ARG B C 1
ATOM 10285 O O . ARG B 1 622 ? -17.438 40.469 -5.004 1 91.25 622 ARG B O 1
ATOM 10292 N N . ARG B 1 623 ? -18.812 40.812 -3.305 1 90.56 623 ARG B N 1
ATOM 10293 C CA . ARG B 1 623 ? -18.031 41.938 -2.764 1 90.56 623 ARG B CA 1
ATOM 10294 C C . ARG B 1 623 ? -16.672 41.469 -2.268 1 90.56 623 ARG B C 1
ATOM 10296 O O . ARG B 1 623 ? -15.648 42.062 -2.578 1 90.56 623 ARG B O 1
ATOM 10303 N N . GLU B 1 624 ? -16.688 40.406 -1.473 1 90.69 624 GLU B N 1
ATOM 10304 C CA . GLU B 1 624 ? -15.453 39.938 -0.854 1 90.69 624 GLU B CA 1
ATOM 10305 C C . GLU B 1 624 ? -14.5 39.375 -1.896 1 90.69 624 GLU B C 1
ATOM 10307 O O . GLU B 1 624 ? -13.281 39.562 -1.796 1 90.69 624 GLU B O 1
ATOM 10312 N N . ILE B 1 625 ? -15.008 38.656 -2.883 1 88.69 625 ILE B N 1
ATOM 10313 C CA . ILE B 1 625 ? -14.18 38.062 -3.928 1 88.69 625 ILE B CA 1
ATOM 10314 C C . ILE B 1 625 ? -13.609 39.156 -4.82 1 88.69 625 ILE B C 1
ATOM 10316 O O . ILE B 1 625 ? -12.469 39.062 -5.277 1 88.69 625 ILE B O 1
ATOM 10320 N N . ALA B 1 626 ? -14.375 40.188 -5.031 1 84.5 626 ALA B N 1
ATOM 10321 C CA . ALA B 1 626 ? -13.922 41.312 -5.852 1 84.5 626 ALA B CA 1
ATOM 10322 C C . ALA B 1 626 ? -12.727 42 -5.207 1 84.5 626 ALA B C 1
ATOM 10324 O O . ALA B 1 626 ? -11.867 42.531 -5.906 1 84.5 626 ALA B O 1
ATOM 10325 N N . LYS B 1 627 ? -12.672 41.969 -3.916 1 82.25 627 LYS B N 1
ATOM 10326 C CA . LYS B 1 627 ? -11.562 42.562 -3.184 1 82.25 627 LYS B CA 1
ATOM 10327 C C . LYS B 1 627 ? -10.273 41.781 -3.389 1 82.25 627 LYS B C 1
ATOM 10329 O O . LYS B 1 627 ? -9.18 42.312 -3.207 1 82.25 627 LYS B O 1
ATOM 10334 N N . CYS B 1 628 ? -10.461 40.594 -3.646 1 77.38 628 CYS B N 1
ATOM 10335 C CA . CYS B 1 628 ? -9.297 39.719 -3.811 1 77.38 628 CYS B CA 1
ATOM 10336 C C . CYS B 1 628 ? -8.945 39.562 -5.285 1 77.38 628 CYS B C 1
ATOM 10338 O O . CYS B 1 628 ? -8.508 38.5 -5.711 1 77.38 628 CYS B O 1
ATOM 10340 N N . ASP B 1 629 ? -9.047 40.562 -6.086 1 73.62 629 ASP B N 1
ATOM 10341 C CA . ASP B 1 629 ? -8.789 40.469 -7.52 1 73.62 629 ASP B CA 1
ATOM 10342 C C . ASP B 1 629 ? -7.328 40.125 -7.801 1 73.62 629 ASP B C 1
ATOM 10344 O O . ASP B 1 629 ? -6.422 40.812 -7.297 1 73.62 629 ASP B O 1
ATOM 10348 N N . GLY B 1 630 ? -7.086 39.062 -8.516 1 72.44 630 GLY B N 1
ATOM 10349 C CA . GLY B 1 630 ? -5.754 38.688 -8.953 1 72.44 630 GLY B CA 1
ATOM 10350 C C . GLY B 1 630 ? -5.074 37.719 -8.008 1 72.44 630 GLY B C 1
ATOM 10351 O O . GLY B 1 630 ? -3.949 37.281 -8.258 1 72.44 630 GLY B O 1
ATOM 10352 N N . VAL B 1 631 ? -5.758 37.469 -6.863 1 78.38 631 VAL B N 1
ATOM 10353 C CA . VAL B 1 631 ? -5.145 36.562 -5.906 1 78.38 631 VAL B CA 1
ATOM 10354 C C . VAL B 1 631 ? -6.039 35.344 -5.711 1 78.38 631 VAL B C 1
ATOM 10356 O O . VAL B 1 631 ? -7.246 35.406 -5.965 1 78.38 631 VAL B O 1
ATOM 10359 N N . GLU B 1 632 ? -5.434 34.281 -5.32 1 81.62 632 GLU B N 1
ATOM 10360 C CA . GLU B 1 632 ? -6.168 33.062 -5.086 1 81.62 632 GLU B CA 1
ATOM 10361 C C . GLU B 1 632 ? -7.023 33.156 -3.826 1 81.62 632 GLU B C 1
ATOM 10363 O O . GLU B 1 632 ? -6.562 33.625 -2.791 1 81.62 632 GLU B O 1
ATOM 10368 N N . VAL B 1 633 ? -8.266 32.781 -3.961 1 86.88 633 VAL B N 1
ATOM 10369 C CA . VAL B 1 633 ? -9.18 32.844 -2.824 1 86.88 633 VAL B CA 1
ATOM 10370 C C . VAL B 1 633 ? -9.883 31.484 -2.678 1 86.88 633 VAL B C 1
ATOM 10372 O O . VAL B 1 633 ? -10.297 30.875 -3.672 1 86.88 633 VAL B O 1
ATOM 10375 N N . VAL B 1 634 ? -9.906 31 -1.511 1 89.81 634 VAL B N 1
ATOM 10376 C CA . VAL B 1 634 ? -10.633 29.781 -1.204 1 89.81 634 VAL B CA 1
ATOM 10377 C C . VAL B 1 634 ? -11.875 30.109 -0.375 1 89.81 634 VAL B C 1
ATOM 10379 O O . VAL B 1 634 ? -11.781 30.781 0.652 1 89.81 634 VAL B O 1
ATOM 10382 N N . VAL B 1 635 ? -12.992 29.766 -0.855 1 92.62 635 VAL B N 1
ATOM 10383 C CA . VAL B 1 635 ? -14.234 29.906 -0.104 1 92.62 635 VAL B CA 1
ATOM 10384 C C . VAL B 1 635 ? -14.555 28.594 0.612 1 92.62 635 VAL B C 1
ATOM 10386 O O . VAL B 1 635 ? -14.688 27.547 -0.025 1 92.62 635 VAL B O 1
ATOM 10389 N N . ILE B 1 636 ? -14.609 28.656 1.875 1 93.38 636 ILE B N 1
ATOM 10390 C CA . ILE B 1 636 ? -14.93 27.469 2.654 1 93.38 636 ILE B CA 1
ATOM 10391 C C . ILE B 1 636 ? -16.297 27.641 3.311 1 93.38 636 ILE B C 1
ATOM 10393 O O . ILE B 1 636 ? -16.594 28.703 3.865 1 93.38 636 ILE B O 1
ATOM 10397 N N . VAL B 1 637 ? -17.094 26.656 3.244 1 93.69 637 VAL B N 1
ATOM 10398 C CA . VAL B 1 637 ? -18.453 26.766 3.803 1 93.69 637 VAL B CA 1
ATOM 10399 C C . VAL B 1 637 ? -18.719 25.562 4.699 1 93.69 637 VAL B C 1
ATOM 10401 O O . VAL B 1 637 ? -18.281 24.438 4.406 1 93.69 637 VAL B O 1
ATOM 10404 N N . SER B 1 638 ? -19.312 25.75 5.812 1 93.06 638 SER B N 1
ATOM 10405 C CA . SER B 1 638 ? -19.812 24.719 6.719 1 93.06 638 SER B CA 1
ATOM 10406 C C . SER B 1 638 ? -21.109 25.172 7.391 1 93.06 638 SER B C 1
ATOM 10408 O O . SER B 1 638 ? -21.141 26.188 8.078 1 93.06 638 SER B O 1
ATOM 10410 N N . GLY B 1 639 ? -22.172 24.562 7.133 1 90.06 639 GLY B N 1
ATOM 10411 C CA . GLY B 1 639 ? -23.484 24.891 7.664 1 90.06 639 GLY B CA 1
ATOM 10412 C C . GLY B 1 639 ? -24.594 24.016 7.121 1 90.06 639 GLY B C 1
ATOM 10413 O O . GLY B 1 639 ? -24.328 22.922 6.621 1 90.06 639 GLY B O 1
ATOM 10414 N N . PRO B 1 640 ? -25.844 24.453 7.332 1 88 640 PRO B N 1
ATOM 10415 C CA . PRO B 1 640 ? -26.969 23.672 6.805 1 88 640 PRO B CA 1
ATOM 10416 C C . PRO B 1 640 ? -26.875 23.453 5.297 1 88 640 PRO B C 1
ATOM 10418 O O . PRO B 1 640 ? -26.25 24.234 4.59 1 88 640 PRO B O 1
ATOM 10421 N N . PRO B 1 641 ? -27.547 22.438 4.82 1 88.94 641 PRO B N 1
ATOM 10422 C CA . PRO B 1 641 ? -27.438 22.062 3.408 1 88.94 641 PRO B CA 1
ATOM 10423 C C . PRO B 1 641 ? -27.875 23.188 2.469 1 88.94 641 PRO B C 1
ATOM 10425 O O . PRO B 1 641 ? -27.25 23.391 1.417 1 88.94 641 PRO B O 1
ATOM 10428 N N . ARG B 1 642 ? -28.875 23.906 2.789 1 88.62 642 ARG B N 1
ATOM 10429 C CA . ARG B 1 642 ? -29.359 24.969 1.927 1 88.62 642 ARG B CA 1
ATOM 10430 C C . ARG B 1 642 ? -28.312 26.078 1.772 1 88.62 642 ARG B C 1
ATOM 10432 O O . ARG B 1 642 ? -28.141 26.625 0.684 1 88.62 642 ARG B O 1
ATOM 10439 N N . MET B 1 643 ? -27.656 26.375 2.826 1 90.88 643 MET B N 1
ATOM 10440 C CA . MET B 1 643 ? -26.609 27.391 2.797 1 90.88 643 MET B CA 1
ATOM 10441 C C . MET B 1 643 ? -25.438 26.938 1.941 1 90.88 643 MET B C 1
ATOM 10443 O O . MET B 1 643 ? -24.938 27.703 1.117 1 90.88 643 MET B O 1
ATOM 10447 N N . ALA B 1 644 ? -25.047 25.75 2.195 1 90.88 644 ALA B N 1
ATOM 10448 C CA . ALA B 1 644 ? -23.938 25.203 1.438 1 90.88 644 ALA B CA 1
ATOM 10449 C C . ALA B 1 644 ? -24.234 25.188 -0.058 1 90.88 644 ALA B C 1
ATOM 10451 O O . ALA B 1 644 ? -23.375 25.531 -0.871 1 90.88 644 ALA B O 1
ATOM 10452 N N . ASP B 1 645 ? -25.438 24.844 -0.461 1 92.19 645 ASP B N 1
ATOM 10453 C CA . ASP B 1 645 ? -25.844 24.812 -1.865 1 92.19 645 ASP B CA 1
ATOM 10454 C C . ASP B 1 645 ? -25.859 26.219 -2.457 1 92.19 645 ASP B C 1
ATOM 10456 O O . ASP B 1 645 ? -25.453 26.422 -3.604 1 92.19 645 ASP B O 1
ATOM 10460 N N . GLU B 1 646 ? -26.391 27.062 -1.663 1 93.19 646 GLU B N 1
ATOM 10461 C CA . GLU B 1 646 ? -26.438 28.453 -2.133 1 93.19 646 GLU B CA 1
ATOM 10462 C C . GLU B 1 646 ? -25.031 28.984 -2.393 1 93.19 646 GLU B C 1
ATOM 10464 O O . GLU B 1 646 ? -24.781 29.594 -3.43 1 93.19 646 GLU B O 1
ATOM 10469 N N . VAL B 1 647 ? -24.156 28.797 -1.464 1 93.81 647 VAL B N 1
ATOM 10470 C CA . VAL B 1 647 ? -22.781 29.234 -1.615 1 93.81 647 VAL B CA 1
ATOM 10471 C C . VAL B 1 647 ? -22.156 28.594 -2.859 1 93.81 647 VAL B C 1
ATOM 10473 O O . VAL B 1 647 ? -21.5 29.266 -3.646 1 93.81 647 VAL B O 1
ATOM 10476 N N . ARG B 1 648 ? -22.406 27.359 -3.02 1 91.94 648 ARG B N 1
ATOM 10477 C CA . ARG B 1 648 ? -21.875 26.625 -4.156 1 91.94 648 ARG B CA 1
ATOM 10478 C C . ARG B 1 648 ? -22.312 27.234 -5.477 1 91.94 648 ARG B C 1
ATOM 10480 O O . ARG B 1 648 ? -21.5 27.453 -6.375 1 91.94 648 ARG B O 1
ATOM 10487 N N . VAL B 1 649 ? -23.562 27.453 -5.605 1 91.56 649 VAL B N 1
ATOM 10488 C CA . VAL B 1 649 ? -24.141 27.984 -6.84 1 91.56 649 VAL B CA 1
ATOM 10489 C C . VAL B 1 649 ? -23.562 29.375 -7.121 1 91.56 649 VAL B C 1
ATOM 10491 O O . VAL B 1 649 ? -23.219 29.688 -8.258 1 91.56 649 VAL B O 1
ATOM 10494 N N . VAL B 1 650 ? -23.469 30.156 -6.059 1 93.31 650 VAL B N 1
ATOM 10495 C CA . VAL B 1 650 ? -22.984 31.516 -6.203 1 93.31 650 VAL B CA 1
ATOM 10496 C C . VAL B 1 650 ? -21.516 31.5 -6.594 1 93.31 650 VAL B C 1
ATOM 10498 O O . VAL B 1 650 ? -21.094 32.219 -7.512 1 93.31 650 VAL B O 1
ATOM 10501 N N . VAL B 1 651 ? -20.734 30.734 -5.902 1 92.38 651 VAL B N 1
ATOM 10502 C CA . VAL B 1 651 ? -19.312 30.656 -6.176 1 92.38 651 VAL B CA 1
ATOM 10503 C C . VAL B 1 651 ? -19.078 30.156 -7.598 1 92.38 651 VAL B C 1
ATOM 10505 O O . VAL B 1 651 ? -18.234 30.703 -8.328 1 92.38 651 VAL B O 1
ATOM 10508 N N . ALA B 1 652 ? -19.812 29.141 -7.973 1 89.44 652 ALA B N 1
ATOM 10509 C CA . ALA B 1 652 ? -19.688 28.594 -9.32 1 89.44 652 ALA B CA 1
ATOM 10510 C C . ALA B 1 652 ? -20 29.656 -10.367 1 89.44 652 ALA B C 1
ATOM 10512 O O . ALA B 1 652 ? -19.312 29.75 -11.391 1 89.44 652 ALA B O 1
ATOM 10513 N N . ARG B 1 653 ? -21 30.359 -10.148 1 89.88 653 ARG B N 1
ATOM 10514 C CA . ARG B 1 653 ? -21.375 31.438 -11.062 1 89.88 653 ARG B CA 1
ATOM 10515 C C . ARG B 1 653 ? -20.297 32.5 -11.141 1 89.88 653 ARG B C 1
ATOM 10517 O O . ARG B 1 653 ? -19.938 32.969 -12.234 1 89.88 653 ARG B O 1
ATOM 10524 N N . LEU B 1 654 ? -19.781 32.906 -10 1 89.5 654 LEU B N 1
ATOM 10525 C CA . LEU B 1 654 ? -18.75 33.938 -9.945 1 89.5 654 LEU B CA 1
ATOM 10526 C C . LEU B 1 654 ? -17.469 33.469 -10.641 1 89.5 654 LEU B C 1
ATOM 10528 O O . LEU B 1 654 ? -16.781 34.25 -11.273 1 89.5 654 LEU B O 1
ATOM 10532 N N . MET B 1 655 ? -17.188 32.25 -10.477 1 87.44 655 MET B N 1
ATOM 10533 C CA . MET B 1 655 ? -16.047 31.641 -11.156 1 87.44 655 MET B CA 1
ATOM 10534 C C . MET B 1 655 ? -16.188 31.766 -12.672 1 87.44 655 MET B C 1
ATOM 10536 O O . MET B 1 655 ? -15.211 32.031 -13.375 1 87.44 655 MET B O 1
ATOM 10540 N N . ARG B 1 656 ? -17.359 31.547 -13.188 1 87.31 656 ARG B N 1
ATOM 10541 C CA . ARG B 1 656 ? -17.625 31.578 -14.617 1 87.31 656 ARG B CA 1
ATOM 10542 C C . ARG B 1 656 ? -17.578 33 -15.148 1 87.31 656 ARG B C 1
ATOM 10544 O O . ARG B 1 656 ? -17.188 33.25 -16.297 1 87.31 656 ARG B O 1
ATOM 10551 N N . GLU B 1 657 ? -18 33.875 -14.32 1 86.75 657 GLU B N 1
ATOM 10552 C CA . GLU B 1 657 ? -18.016 35.281 -14.711 1 86.75 657 GLU B CA 1
ATOM 10553 C C . GLU B 1 657 ? -16.609 35.844 -14.852 1 86.75 657 GLU B C 1
ATOM 10555 O O . GLU B 1 657 ? -16.344 36.656 -15.719 1 86.75 657 GLU B O 1
ATOM 10560 N N . ASP B 1 658 ? -15.742 35.438 -13.938 1 82.31 658 ASP B N 1
ATOM 10561 C CA . ASP B 1 658 ? -14.352 35.844 -13.984 1 82.31 658 ASP B CA 1
ATOM 10562 C C . ASP B 1 658 ? -13.398 34.656 -13.852 1 82.31 658 ASP B C 1
ATOM 10564 O O . ASP B 1 658 ? -13 34.312 -12.75 1 82.31 658 ASP B O 1
ATOM 10568 N N . LEU B 1 659 ? -12.984 34.312 -14.945 1 76.44 659 LEU B N 1
ATOM 10569 C CA . LEU B 1 659 ? -12.125 33.125 -14.969 1 76.44 659 LEU B CA 1
ATOM 10570 C C . LEU B 1 659 ? -10.719 33.469 -14.477 1 76.44 659 LEU B C 1
ATOM 10572 O O . LEU B 1 659 ? -9.945 32.562 -14.156 1 76.44 659 LEU B O 1
ATOM 10576 N N . ALA B 1 660 ? 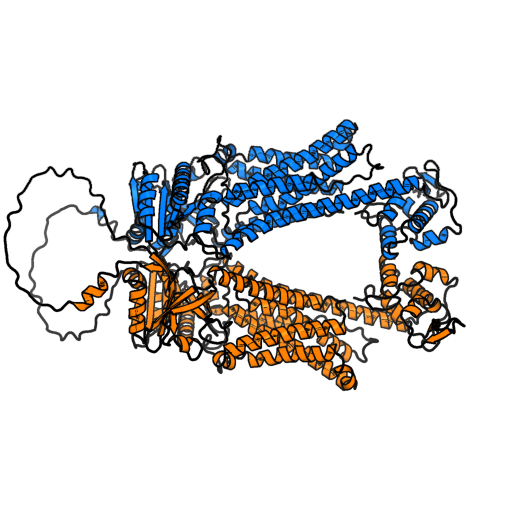-10.492 34.719 -14.438 1 73.19 660 ALA B N 1
ATOM 10577 C CA . ALA B 1 660 ? -9.18 35.125 -13.953 1 73.19 660 ALA B CA 1
ATOM 10578 C C . ALA B 1 660 ? -9.094 35.031 -12.438 1 73.19 660 ALA B C 1
ATOM 10580 O O . ALA B 1 660 ? -8 35 -11.867 1 73.19 660 ALA B O 1
ATOM 10581 N N . ALA B 1 661 ? -10.383 35 -11.898 1 72.44 661 ALA B N 1
ATOM 10582 C CA . ALA B 1 661 ? -10.406 34.844 -10.445 1 72.44 661 ALA B CA 1
ATOM 10583 C C . ALA B 1 661 ? -10.039 33.438 -10.023 1 72.44 661 ALA B C 1
ATOM 10585 O O . ALA B 1 661 ? -10.523 32.469 -10.617 1 72.44 661 ALA B O 1
ATOM 10586 N N . LYS B 1 662 ? -9.047 33.219 -9.359 1 81 662 LYS B N 1
ATOM 10587 C CA . LYS B 1 662 ? -8.586 31.906 -8.867 1 81 662 LYS B CA 1
ATOM 10588 C C . LYS B 1 662 ? -9.344 31.5 -7.605 1 81 662 LYS B C 1
ATOM 10590 O O . LYS B 1 662 ? -8.742 31.359 -6.535 1 81 662 LYS B O 1
ATOM 10595 N N . VAL B 1 663 ? -10.68 31.281 -7.805 1 84.94 663 VAL B N 1
ATOM 10596 C CA . VAL B 1 663 ? -11.531 30.953 -6.668 1 84.94 663 VAL B CA 1
ATOM 10597 C C . VAL B 1 663 ? -11.719 29.453 -6.582 1 84.94 663 VAL B C 1
ATOM 10599 O O . VAL B 1 663 ? -11.891 28.781 -7.605 1 84.94 663 VAL B O 1
ATOM 10602 N N . THR B 1 664 ? -11.594 28.891 -5.434 1 85.75 664 THR B N 1
ATOM 10603 C CA . THR B 1 664 ? -11.844 27.469 -5.172 1 85.75 664 THR B CA 1
ATOM 10604 C C . THR B 1 664 ? -12.844 27.297 -4.035 1 85.75 664 THR B C 1
ATOM 10606 O O . THR B 1 664 ? -12.859 28.094 -3.088 1 85.75 664 THR B O 1
ATOM 10609 N N . LEU B 1 665 ? -13.719 26.375 -4.199 1 89.44 665 LEU B N 1
ATOM 10610 C CA . LEU B 1 665 ? -14.719 26.094 -3.178 1 89.44 665 LEU B CA 1
ATOM 10611 C C . LEU B 1 665 ? -14.367 24.828 -2.395 1 89.44 665 LEU B C 1
ATOM 10613 O O . LEU B 1 665 ? -14 23.812 -2.984 1 89.44 665 LEU B O 1
ATOM 10617 N N . VAL B 1 666 ? -14.391 24.953 -1.086 1 87.19 666 VAL B N 1
ATOM 10618 C CA . VAL B 1 666 ? -14.203 23.812 -0.206 1 87.19 666 VAL B CA 1
ATOM 10619 C C . VAL B 1 666 ? -15.383 23.688 0.748 1 87.19 666 VAL B C 1
ATOM 10621 O O . VAL B 1 666 ? -15.797 24.672 1.365 1 87.19 666 VAL B O 1
ATOM 10624 N N . GLU B 1 667 ? -15.906 22.578 0.797 1 87.38 667 GLU B N 1
ATOM 10625 C CA . GLU B 1 667 ? -17.047 22.328 1.683 1 87.38 667 GLU B CA 1
ATOM 10626 C C . GLU B 1 667 ? -16.672 21.391 2.818 1 87.38 667 GLU B C 1
ATOM 10628 O O . GLU B 1 667 ? -16.078 20.328 2.584 1 87.38 667 GLU B O 1
ATOM 10633 N N . GLU B 1 668 ? -16.891 21.859 3.996 1 80.75 668 GLU B N 1
ATOM 10634 C CA . GLU B 1 668 ? -16.719 21.016 5.184 1 80.75 668 GLU B CA 1
ATOM 10635 C C . GLU B 1 668 ? -18.062 20.594 5.762 1 80.75 668 GLU B C 1
ATOM 10637 O O . GLU B 1 668 ? -18.656 21.312 6.57 1 80.75 668 GLU B O 1
ATOM 10642 N N . SER B 1 669 ? -18.672 19.703 5.16 1 70.62 669 SER B N 1
ATOM 10643 C CA . SER B 1 669 ? -19.984 19.266 5.609 1 70.62 669 SER B CA 1
ATOM 10644 C C . SER B 1 669 ? -19.984 17.766 5.902 1 70.62 669 SER B C 1
ATOM 10646 O O . SER B 1 669 ? -19.141 17.031 5.402 1 70.62 669 SER B O 1
ATOM 10648 N N . PHE B 1 670 ? -20.672 17.469 7.004 1 61.09 670 PHE B N 1
ATOM 10649 C CA . PHE B 1 670 ? -20.953 16.062 7.27 1 61.09 670 PHE B CA 1
ATOM 10650 C C . PHE B 1 670 ? -22.344 15.672 6.758 1 61.09 670 PHE B C 1
ATOM 10652 O O . PHE B 1 670 ? -23.297 16.422 6.926 1 61.09 670 PHE B O 1
ATOM 10659 N N . SER B 1 671 ? -22.391 15.055 5.734 1 57.47 671 SER B N 1
ATOM 10660 C CA . SER B 1 671 ? -23.703 14.641 5.266 1 57.47 671 SER B CA 1
ATOM 10661 C C . SER B 1 671 ? -24.016 13.203 5.688 1 57.47 671 SER B C 1
ATOM 10663 O O . SER B 1 671 ? -23.109 12.391 5.859 1 57.47 671 SER B O 1
ATOM 10665 N N . TRP B 1 672 ? -25.297 12.984 6.164 1 53.38 672 TRP B N 1
ATOM 10666 C CA . TRP B 1 672 ? -25.812 11.641 6.41 1 53.38 672 TRP B CA 1
ATOM 10667 C C . TRP B 1 672 ? -25.844 10.828 5.117 1 53.38 672 TRP B C 1
ATOM 10669 O O . TRP B 1 672 ? -26.031 11.383 4.035 1 53.38 672 TRP B O 1
#

InterPro domains:
  IPR013130 Ferric reductase transmembrane component-like domain [PF01794] (246-363)
  IPR039261 Ferredoxin-NADP reductase (FNR), nucleotide-binding domain [SSF52343] (551-655)
  IPR051410 Ferric/Cupric Reductase Transmembrane Component [PTHR32361] (127-597)

Foldseek 3Di:
DCPPLQLVLLLVLQQAWEFFQPPPPDPDDRDGDGDSDDALVRQLEGLLNLLQSLVSCVVRVVPDDPVSNQVCQQAPSSHPDRDGDGRPDTSVVSNVVLVDDADAEDDNHHYRDHHHYGDPVSSLQSSLQSVLVVVLVVLLVVLLVVLLCCLLCVQLVVQCCVVPDDDLLVVLVCQLQFPQCFPDDLFAQDADVLFHGTHTNNLVVSLVVNVVSLVDSLQPDRDFSCDHPVDPDSVRSRLLSSLVSLLLNLLSLLLLLLQLQFLPHVSLQSHLDDSVSSVVSSLSSLVSSLVSLVSSLVSVCVVCVVVVNCVVVCPQQLNVLSVQLSVLSVVLNVLQTSVNCVVPVPVSVVSNVVSSVSNLVSVQSNCCSVPVCPPPSNVSSVSSVVSVVVRVVVLVVLLPVVDKWKWFWDDLDPWKIKIKTFPDDFAAKKWKAFVPLDVPRVDIDIFHWLDFKFFPDDVPPPVPVVPDPPPDPDDDDDPPPDPDDPPPDPPPPVDPPCPVPVPGDIGTMTMTMDTQDPPSSVSSPDPDRMGIMTINHDRDSHHPPDDDVLPFQEEEEEEEASQVSNCLVSQLSRPHHYAYEYEHADPSVVVVVCVRLDVVSVVSNNYDYHYPDDDPLLVVCVVVLVVQQQGAYEYEYTYDSVVLSVNSVSQSVVSVVDSSRNYHYHYDYDRD/DCPPLQLVLLLVLQQAWEFFQPPPPDPDDRDGDGDSDDALVRQLEGLLNLLQSLVSCVVRVVPDDPVSNQVCQQAPSSHPDRDGDGRPDTSVVSNVVLVDDADAEDDNHHYRDHHHYGDPVSSLQSSLQSVLVVVLVVLLVVLLVVLLCCLLCVQLVVQCCVVPDDDLLVVLVCQLQFPQCFPDDLAAQDADVLFHGTHTNNLVVSLVVNVVSLVDSLPPDRDFSCDHPVDPDSVLSRLLSSLVSLLSNLLSLLLLLLQLQFLPHVSLQSHLDDSVSSVVSSLSSLVSSLVSLVSSLVSVCVVCVVVVNCVVVCPQQLNVLSVQLSVLSVVLNVLQTSVNCVVPVPVSVVSNVVSSVSNLVSVQSNCCSVPVCPPPSNVSSVSSVVSVVVRVVVLVVLLPVVDKWKWFWDDLDPWKIKIKTFPDDFAAKKWKAFVPLDVPRVDIDIFHWLDFKFFPDDVPPPVPVVPPVPVPPDPDDDDDPDPDDPDPDPPPPVPPPCPVPVPGDIGTMTMTMDTQDPPSSVSSPDPDRMGIMTIRHDRDSHHPPDDPVLPFQEEEEEEEASQVSNCLVSQLSRPHHYAYEYEHADPSVVVVVCVRLDVVSNVSNNYDYHYPDDDPLLVVCVVVLVVQQQGAYEYEYTYDSVVLSVNSVSQSVVSVVDSSRNYHYHYDYDRD

Secondary structure (DSSP, 8-state):
---SHHHHHHHHT----EEEE---SSSS---EEEESS--HHHHHH-HHHHHHHHHHHHHH-TTS-HHHHHHHHHHHSS-SSSS-PPPSS-HHHHHHTT-S---PBPPTTS---S--BPPHHHHHHHHHHHHHHHHHHHHHHHHHHHHHHHHHHHHHHHHGGGGS---HHHHHHHIIIIISSBSSSS-SSSPBTTTBPPPBHHHHHHHHHHHHHHHHHHHSS----SS-SS-SSHHHHHHHHHHHHHHHHHHHHHHHHHHHH-SS-HHHHHSS--HHHHHHHHHHHHHHHHHHHHHHHHHHHHHHHHTT-HHHHTTSHHHHHHHHHHHHHHHHHHHTSHHHHHH-HHHHHHHHHHHHHHHHHHHHHHHHHHHTTSSSTHHHHHHHHHHHHHHHHHHHHHHHTT-SEEEEEEE-SSSEEEEEEET----SEEEEE-TTTSS-TT-EEEEE--EEEEE---HHHHTTTTT--------------------------------------EEEEEEEEEE--SSGGGGGGSS-SEEEEEEEEEE----TTS--GGG-SEEEEEEEGGGHHHHHHHHHH--SEEEEEEEES-HHHHHHHHHHH-HHHHHTT-EEEEESS---HHHHHHHHHHHTTTSEEEEEEES-HHHHHHHHHHHHHHHHH-TTSEEEEEE-----/---SHHHHHHHHT----EEEE---SSSS---EEEESS--HHHHHH-HHHHHHHHHHHHHH-TTS-HHHHHHHHHHHSS-SSSS-PPPSS-HHHHHHTT-S---PBPPTTS---S--BPPHHHHHHHHHHHHHHHHHHHHHHHHHHHHHHHHHHHHHHHHGGGGS---HHHHHHHIIIIISSBSSSS-SSSPBTTTBPPPBHHHHHHHHHHHHHHHHHHHSS----SS-SS-SSHHHHHHHHHHHHHHHHHHHHHHHHHHHH-SS-HHHHHSS--HHHHHHHHHHHHHHHHHHHHHHHHHHHHHHHHHT-HHHHTTSHHHHHHHHHHHHHHHHHHHTSHHHHHH-HHHHHHHHHHHHHHHHHHHHHHHHHHHTTSSSTHHHHHHHHHHHHHHHHHHHHHHHTT-SEEEEEEE-SSSEEEEEEET----SEEEEE-TTTSS-TT-EEEEE--EEEEEE--HHHHHHHTT-------------------------------------EEEEEEEEEEE--SSGGGGGGSS-SEEEEEEEEEE----TTS--GGG-SEEEEEEEGGGHHHHHHHHHH--SEEEEEEEES-HHHHHHHHHHH-HHHHHTT-EEEEESS---HHHHHHHHHHHTTTSEEEEEEES-HHHHHHHHHHHHHHHHH-TTSEEEEEE-----

Radius of gyration: 40.35 Å; Cα contacts (8 Å, |Δi|>4): 2141; chains: 2; bounding box: 84×146×102 Å

Sequence (1344 aa):
MYQPPCAYACRASIPNALNCSMASHHGMDMAWMVDESPSPECYAANDAFLQTLAYCIYSHCQTQANSTLQKYWELNVAGSEQDQPLPKESYHQALQSIGFRPNATMNSSAVLESASLVPEELYDLNWRTLSVFARMEARHEKYAIILLVTCAIIPIAMSFARFIPVPATIKARVEAYLVAPPLIGNRHNVPLFSTFIMPTRGQAVFIAYMIIINVILCAVGIETANTSLWYTSNHREIVTYVSNRAGVLSFANIPLLVLYSSRNNVLLWLTNWSHSTFLLLHRWLAAICVIEACLHSAIFLQIYNVDGEYASESKLPYWYWGIVATLALAIMIPASMLQIRQKCYELFLAWHVVLFLMAMVGCYLHIYYRYAFQWGYENWIYVGLAIWGFERGFRILRVARYGIRTAHVSIVDDEYVKLEIPEVAAHGHVYLYFPTLTWRVWENHPFSVMTDLRCIGDSATSVRHLHSSSLLSTARDNKAGLTMAAAEEQVVQEKPFPVETESTQYQRGLVIYIRIQSGITKYLRGPRTQLPVLVEAAYQPVSIIGSGTHQAVNIIAIAGGVGVTALTPILLAHGGWHKLFWAVRSQPLVDSIAVSLGEDRFDKLHAVVFHDRRMDIPNLLRREIAKCDGVEVVVIVSGPPRMADEVRVVVARLMREDLAAKVTLVEESFSWMYQPPCAYACRASIPNALNCSMASHHGMDMAWMVDESPSPECYAANDAFLQTLAYCIYSHCQTQANSTLQKYWELNVAGSEQDQPLPKESYHQALQSIGFRPNATMNSSAVLESASLVPEELYDLNWRTLSVFARMEARHEKYAIILLVTCAIIPIAMSFARFIPVPATIKARVEAYLVAPPLIGNRHNVPLFSTFIMPTRGQAVFIAYMIIINVILCAVGIETANTSLWYTSNHREIVTYVSNRAGVLSFANIPLLVLYSSRNNVLLWLTNWSHSTFLLLHRWLAAICVIEACLHSAIFLQIYNVDGEYASESKLPYWYWGIVATLALAIMIPASMLQIRQKCYELFLAWHVVLFLMAMVGCYLHIYYRYAFQWGYENWIYVGLAIWGFERGFRILRVARYGIRTAHVSIVDDEYVKLEIPEVAAHGHVYLYFPTLTWRVWENHPFSVMTDLRCIGDSATSVRHLHSSSLLSTARDNKAGLTMAAAEEQVVQEKPFPVETESTQYQRGLVIYIRIQSGITKYLRGPRTQLPVLVEAAYQPVSIIGSGTHQAVNIIAIAGGVGVTALTPILLAHGGWHKLFWAVRSQPLVDSIAVSLGEDRFDKLHAVVFHDRRMDIPNLLRREIAKCDGVEVVVIVSGPPRMADEVRVVVARLMREDLAAKVTLVEESFSW

pLDDT: mean 85.11, std 18.32, range [18.72, 98.69]